Protein AF-A0A7J3AR56-F1 (afdb_monomer_lite)

Foldseek 3Di:
DFEAALVRQGDFFKFKWKFFPPAPVGGRPTFWDDDPPPDDIDNFDDPVVCVVVVHDSVPQRGAHPRRDHDDDGDQWDDDPVAPPATPGRFWIFMWIDDDPWIDTDIDGADHPPPDDPVRVDDDDYDHTYPDDDPDADLVDEQEAPLEDEDADEDEDEAEHEQDANGEYEYENYAYEYEYPVQDEYEHEQDALGEYEYYDAYEYYYPHAYEYEAEHNYEYYEDQYEYQHEYEYYAEYEEAYAHEYNYEAEYDQNYQYEEEAENYEYPAAYEYHHNHEYEDELYFDLAHHYYHWYKYWYKYKEKEAEAELQGATDFQKKKFKAQPPPRDTPWMFGQHPRRITIIIATAKMWTDHPNDIDIDGRQKIWIKIWDAFPNDIQIFDIDIDHFDHDDGRGDRDHHYYYTYRNLQAWAWFWAKDKADFQAEAQDKIKIKTKIFRQTRAKDAFKKKWKFKALDQDGDPVRTPDIDTDGIAGHRGIDMDMDIDRHNDAAFGKIKIKMAIPPPCSGDHNDPPSRMHIDIHHYHKFWAKAWDQVQWAWVVRAAAAQDKIKTKTKMWTQIRFKWAWWKKWKFKPDDDPVRTQDIFIDHIAGHGGIDMGMGMDHHNDFAWIKMWMAIRPVCPGPGDDRVRRIDIYTGGYWYFWDKFWPDKWKDDPRHTDALPDAAAAQDKIKIKTWIATCTRDKAQAWKKKWKFKPDPDPVGTPDIDTDNHIRDNPDPTDMDIDIDHHHADLDFKDKIKMKIFIQDCDCPPNDHGGDGDDRPRRMDMDIHMYGHQFWAKFFEQQQKWKAFPHHTFFQVAAEDEQFGKIKIKGKIATQGQAKDFFWKKWKWKAADDPVRHPDTGTQDIDTDTHHHGDIDMDMGMDTRHRDDWAKIKGKIFIPPVVPGPHSDRPRGIYIGIYTYDDKAKDWDWDWDDQDAAQAKTKIKTFIATPVRQGDFFFKKWKFFAPLVQHTPFDIDIDTAHNRRMDMDITGHHNPDDDDQRAWIKMDTDFDIDIGRNHYEHGDDEDGHEDDEEDDEEDEEDDDDDDDPPDDDDDDDFDADPPPGDTDDPPDCADPPVGDHDDDFWDADPPPRDTDGPPDQADPPPGDGNDDDDDDDDDPLRVLVVVCCVPPLVVQLVVCCVVVPPVDDDVVSVVVLVVDPPRDDSVRVVVVVVVVVVPPAWDADPVPRQTDGNPDQARPPPGHGPDDDDDDDDDDDDDDDDDDDDDDDDDDDDDDDDDDDDDDDDDDDDDDDDDDDDDDDDD

Radius of gyration: 82.58 Å; chains: 1; bounding box: 187×125×223 Å

Secondary structure (DSSP, 8-state):
-EEEETTS-B-TT-EEEEEE-S-TTTTTPBP-EEETTTTEEESS--HHHHHHTT--TTTTTB--TT-B-------EE-STTTTTS-EE--EEEEEEEETTEEEEEEEE-PPTT---TTTT----EEEETT---S---TTS-EEE-SEEEEEEEEEE-S-EEE-TT-EEEEEEEEEEE--SS-PPEEEEE-TT-EEEEETT-EEEESS-EEEEE-TTEEEEESS-EE-SEEEE-SSEEEEEEEEE-S-EEE-TT---EEEEEEEEESS--EE-TT-EEEEES-BBS--EE-TT-EEEEEEEEEEEEE-TTSSB-TT-EEEEEETTT--EEEEEE--TTSEEEEEEEEEEEEEETTEEEEEE--EEEEEEEEEETTEEEEPPPEEEE-----SSB----EEEEEE-TT----EE--EEEESSSEETTSEEEEEEEEEE-SSS-EEEEEEEEEEESSSS--TTSEEEEEEEEEE-TT-EEEEEEEEE--PPTT-EEEEEEEESTTS-S--S-SSSSEEEEEEEEE----EEEEEEEEEEESSSPBTTSEEEEEEEEEE-SSS-B-SEEEEEEESSSSTTTEEEEEEE--B-TT-EEEEEEEEE-SS-EEEEEEEEESTT--S--S-SGGGEEEEEEEEBPPP---EEEEEEEETTEEE-TT-EEETTSEEEEEEEE---SSS-B-S-EEEEEEESSSSGGGEEEEEEE-S-B-SSSS-EEEEEEEEPPP-SSSEEEEEEEEEES-SS-GGGPPPPP-S-SSSSEEEEEEEEE-----EE--TTSEEEEETTEE--TTT-EEETT-EEEEEEEEEE-SSS-EEEEEEEEEEEE-STTTTT-EEEEEEEEEEE-TTEEEEEEEEEE---SSSEEEEEEEEESTT--S--S-GGGSEEEEEEEEE----EEEEE--S---TTSEEEEEEEEE-TTS-B--S-EEEEE--TTTS--SSPPEEEE--TTSEEEEEEEPPTTPPS---EEEEEEETTEEEEEEES--------------------------GGGTTSS------EEETTTTEEE-TT-SB-TTT--B-----EE-TTT--EE-TT-SB-TTT--B-------SPPHHHHHHHHHIIIIIHHHHHHHHHHHGGG--HHHHHHHHHHSTT---HHHHHHHHHHHHHHTTEEE-TTT--EEETT-SB-TTT--B----------------------------------------------------------

pLDDT: mean 80.14, std 18.16, range [7.59, 98.06]

Structure (mmCIF, N/CA/C/O backbone):
data_AF-A0A7J3AR56-F1
#
_entry.id   AF-A0A7J3AR56-F1
#
loop_
_atom_site.group_PDB
_atom_site.id
_atom_site.type_symbol
_atom_site.label_atom_id
_atom_site.label_alt_id
_atom_site.label_comp_id
_atom_site.label_asym_id
_atom_site.label_entity_id
_atom_site.label_seq_id
_atom_site.pdbx_PDB_ins_code
_atom_site.Cartn_x
_atom_site.Cartn_y
_atom_site.Cartn_z
_atom_site.occupancy
_atom_site.B_iso_or_equiv
_atom_site.auth_seq_id
_atom_site.auth_comp_id
_atom_site.auth_asym_id
_atom_site.auth_atom_id
_atom_site.pdbx_PDB_model_num
ATOM 1 N N . MET A 1 1 ? -2.335 -48.889 58.134 1.00 86.44 1 MET A N 1
ATOM 2 C CA . MET A 1 1 ? -2.735 -49.468 59.431 1.00 86.44 1 MET A CA 1
ATOM 3 C C . MET A 1 1 ? -3.059 -48.328 60.374 1.00 86.44 1 MET A C 1
ATOM 5 O O . MET A 1 1 ? -2.527 -47.238 60.168 1.00 86.44 1 MET A O 1
ATOM 9 N N . THR A 1 2 ? -3.896 -48.568 61.375 1.00 86.19 2 THR A N 1
ATOM 10 C CA . THR A 1 2 ? -4.175 -47.595 62.442 1.00 86.19 2 THR A CA 1
ATOM 11 C C . THR A 1 2 ? -3.785 -48.219 63.777 1.00 86.19 2 THR A C 1
ATOM 13 O O . THR A 1 2 ? -4.013 -49.408 63.981 1.00 86.19 2 THR A O 1
ATOM 16 N N . LEU A 1 3 ? -3.142 -47.444 64.646 1.00 87.56 3 LEU A N 1
ATOM 17 C CA . LEU A 1 3 ? -2.810 -47.823 66.014 1.00 87.56 3 LEU A CA 1
ATOM 18 C C . LEU A 1 3 ? -3.720 -47.024 66.947 1.00 87.56 3 LEU A C 1
ATOM 20 O O . LEU A 1 3 ? -3.620 -45.797 66.998 1.00 87.56 3 LEU A O 1
ATOM 24 N N . ASN A 1 4 ? -4.598 -47.718 67.663 1.00 78.81 4 ASN A N 1
ATOM 25 C CA . ASN A 1 4 ? -5.536 -47.118 68.608 1.00 78.81 4 ASN A CA 1
ATOM 26 C C . ASN A 1 4 ? -5.235 -47.587 70.030 1.00 78.81 4 ASN A C 1
ATOM 28 O O . ASN A 1 4 ? -4.503 -48.557 70.239 1.00 78.81 4 ASN A O 1
ATOM 32 N N . ASP A 1 5 ? -5.850 -46.944 71.015 1.00 75.62 5 ASP A N 1
ATOM 33 C CA . ASP A 1 5 ? -6.040 -47.576 72.314 1.00 75.62 5 ASP A CA 1
ATOM 34 C C . ASP A 1 5 ? -7.162 -48.629 72.275 1.00 75.62 5 ASP A C 1
ATOM 36 O O . ASP A 1 5 ? -7.864 -48.792 71.275 1.00 75.62 5 ASP A O 1
ATOM 40 N N . LYS A 1 6 ? -7.355 -49.342 73.389 1.00 60.09 6 LYS A N 1
ATOM 41 C CA . LYS A 1 6 ? -8.426 -50.344 73.572 1.00 60.09 6 LYS A CA 1
ATOM 42 C C . LYS A 1 6 ? -9.870 -49.814 73.429 1.00 60.09 6 LYS A C 1
ATOM 44 O O . LYS A 1 6 ? -10.805 -50.583 73.642 1.00 60.09 6 LYS A O 1
ATOM 49 N N . TYR A 1 7 ? -10.064 -48.527 73.140 1.00 56.69 7 TYR A N 1
ATOM 50 C CA . TYR A 1 7 ? -11.362 -47.890 72.910 1.00 56.69 7 TYR A CA 1
ATOM 51 C C . TYR A 1 7 ? -11.500 -47.322 71.486 1.00 56.69 7 TYR A C 1
ATOM 53 O O . TYR A 1 7 ? -12.483 -46.645 71.194 1.00 56.69 7 TYR A O 1
ATOM 61 N N . GLY A 1 8 ? -10.538 -47.591 70.596 1.00 58.00 8 GLY A N 1
ATOM 62 C CA . GLY A 1 8 ? -10.565 -47.123 69.209 1.00 58.00 8 GLY A CA 1
ATOM 63 C C . GLY A 1 8 ? -10.132 -45.665 69.022 1.00 58.00 8 GLY A C 1
ATOM 64 O O . GLY A 1 8 ? -10.265 -45.140 67.917 1.00 58.00 8 GLY A O 1
ATOM 65 N N . VAL A 1 9 ? -9.602 -44.996 70.057 1.00 67.56 9 VAL A N 1
ATOM 66 C CA . VAL A 1 9 ? -9.082 -43.628 69.910 1.00 67.56 9 VAL A CA 1
ATOM 67 C C . VAL A 1 9 ? -7.647 -43.669 69.369 1.00 67.56 9 VAL A C 1
ATOM 69 O O . VAL A 1 9 ? -6.822 -44.410 69.914 1.00 67.56 9 VAL A O 1
ATOM 72 N N . PRO A 1 10 ? -7.309 -42.886 68.324 1.00 74.75 10 PRO A N 1
ATOM 73 C CA . PRO A 1 10 ? -6.013 -43.010 67.664 1.00 74.75 10 PRO A CA 1
ATOM 74 C C . PRO A 1 10 ? -4.835 -42.590 68.556 1.00 74.75 10 PRO A C 1
ATOM 76 O O . PRO A 1 10 ? -4.830 -41.505 69.140 1.00 74.75 10 PRO A O 1
ATOM 79 N N . LEU A 1 11 ? -3.798 -43.428 68.620 1.00 79.56 11 LEU A N 1
ATOM 80 C CA . LEU A 1 11 ? -2.577 -43.164 69.384 1.00 79.56 11 LEU A CA 1
ATOM 81 C C . LEU A 1 11 ? -1.530 -42.477 68.508 1.00 79.56 11 LEU A C 1
ATOM 83 O O . LEU A 1 11 ? -0.959 -43.104 67.615 1.00 79.56 11 LEU A O 1
ATOM 87 N N . GLN A 1 12 ? -1.210 -41.216 68.798 1.00 84.50 12 GLN A N 1
ATOM 88 C CA . GLN A 1 12 ? -0.068 -40.529 68.188 1.00 84.50 12 GLN A CA 1
ATOM 89 C C . GLN A 1 12 ? 1.254 -41.023 68.789 1.00 84.50 12 GLN A C 1
ATOM 91 O O . GLN A 1 12 ? 1.390 -41.111 70.006 1.00 84.50 12 GLN A O 1
ATOM 96 N N . GLY A 1 13 ? 2.253 -41.312 67.951 1.00 84.12 13 GLY A N 1
ATOM 97 C CA . GLY A 1 13 ? 3.578 -41.737 68.420 1.00 84.12 13 GLY A CA 1
ATOM 98 C C . GLY A 1 13 ? 3.689 -43.212 68.833 1.00 84.12 13 GLY A C 1
ATOM 99 O O . GLY A 1 13 ? 4.757 -43.634 69.273 1.00 84.12 13 GLY A O 1
ATOM 100 N N . ALA A 1 14 ? 2.632 -44.012 68.664 1.00 90.12 14 ALA A N 1
ATOM 101 C CA . ALA A 1 14 ? 2.717 -45.466 68.769 1.00 90.12 14 ALA A CA 1
ATOM 102 C C . ALA A 1 14 ? 3.591 -46.042 67.643 1.00 90.12 14 ALA A C 1
ATOM 104 O O . ALA A 1 14 ? 3.699 -45.479 66.552 1.00 90.12 14 ALA A O 1
ATOM 105 N N . THR A 1 15 ? 4.237 -47.172 67.918 1.00 92.25 15 THR A N 1
ATOM 106 C CA . THR A 1 15 ? 5.216 -47.803 67.021 1.00 92.25 15 THR A CA 1
ATOM 107 C C . THR A 1 15 ? 4.770 -49.198 66.603 1.00 92.25 15 THR A C 1
ATOM 109 O O . THR A 1 15 ? 4.050 -49.857 67.350 1.00 92.25 15 THR A O 1
ATOM 112 N N . ILE A 1 16 ? 5.188 -49.666 65.421 1.00 92.50 16 ILE A N 1
ATOM 113 C CA . ILE A 1 16 ? 4.863 -51.016 64.935 1.00 92.50 16 ILE A CA 1
ATOM 114 C C . ILE A 1 16 ? 6.103 -51.836 64.542 1.00 92.50 16 ILE A C 1
ATOM 116 O O . ILE A 1 16 ? 6.856 -51.511 63.612 1.00 92.50 16 ILE A O 1
ATOM 120 N N . SER A 1 17 ? 6.307 -52.949 65.243 1.00 91.25 17 SER A N 1
ATOM 121 C CA . SER A 1 17 ? 7.250 -54.005 64.870 1.00 91.25 17 SER A CA 1
ATOM 122 C C . SER A 1 17 ? 6.515 -55.164 64.186 1.00 91.25 17 SER A C 1
ATOM 124 O O . SER A 1 17 ? 5.286 -55.227 64.165 1.00 91.25 17 SER A O 1
ATOM 126 N N . ALA A 1 18 ? 7.268 -56.041 63.526 1.00 91.75 18 ALA A N 1
ATOM 127 C CA . ALA A 1 18 ? 6.713 -57.156 62.768 1.00 91.75 18 ALA A CA 1
ATOM 128 C C . ALA A 1 18 ? 7.718 -58.303 62.729 1.00 91.75 18 ALA A C 1
ATOM 130 O O . ALA A 1 18 ? 8.901 -58.058 62.479 1.00 91.75 18 ALA A O 1
ATOM 131 N N . LYS A 1 19 ? 7.240 -59.531 62.926 1.00 92.38 19 LYS A N 1
ATOM 132 C CA . LYS A 1 19 ? 8.001 -60.774 62.767 1.00 92.38 19 LYS A CA 1
ATOM 133 C C . LYS A 1 19 ? 7.311 -61.676 61.754 1.00 92.38 19 LYS A C 1
ATOM 135 O O . LYS A 1 19 ? 6.084 -61.747 61.754 1.00 92.38 19 LYS A O 1
ATOM 140 N N . PHE A 1 20 ? 8.082 -62.343 60.902 1.00 89.56 20 PHE A N 1
ATOM 141 C CA . PHE A 1 20 ? 7.554 -63.345 59.974 1.00 89.56 20 PHE A CA 1
ATOM 142 C C . PHE A 1 20 ? 6.897 -64.493 60.750 1.00 89.56 20 PHE A C 1
ATOM 144 O O . PHE A 1 20 ? 7.401 -64.903 61.800 1.00 89.56 20 PHE A O 1
ATOM 151 N N . THR A 1 21 ? 5.780 -65.008 60.240 1.00 85.62 21 THR A N 1
ATOM 152 C CA . THR A 1 21 ? 5.081 -66.164 60.814 1.00 85.62 21 THR A CA 1
ATOM 153 C C . THR A 1 21 ? 4.443 -67.011 59.709 1.00 85.62 21 THR A C 1
ATOM 155 O O . THR A 1 21 ? 4.222 -66.517 58.609 1.00 85.62 21 THR A O 1
ATOM 158 N N . GLY A 1 22 ? 4.182 -68.293 59.960 1.00 73.19 22 GLY A N 1
ATOM 159 C CA . GLY A 1 22 ? 3.635 -69.220 58.962 1.00 73.19 22 GLY A CA 1
ATOM 160 C C . GLY A 1 22 ? 4.643 -69.687 57.901 1.00 73.19 22 GLY A C 1
ATOM 161 O O . GLY A 1 22 ? 4.259 -70.375 56.960 1.00 73.19 22 GLY A O 1
ATOM 162 N N . SER A 1 23 ? 5.930 -69.352 58.051 1.00 75.19 23 SER A N 1
ATOM 163 C CA . SER A 1 23 ? 7.016 -69.764 57.152 1.00 75.19 23 SER A CA 1
ATOM 164 C C . SER A 1 23 ? 8.078 -70.532 57.933 1.00 75.19 23 SER A C 1
ATOM 166 O O . SER A 1 23 ? 8.739 -69.972 58.809 1.00 75.19 23 SER A O 1
ATOM 168 N N . THR A 1 24 ? 8.278 -71.808 57.597 1.00 73.69 24 THR A N 1
ATOM 169 C CA . THR A 1 24 ? 9.205 -72.724 58.290 1.00 73.69 24 THR A CA 1
ATOM 170 C C . THR A 1 24 ? 10.663 -72.261 58.290 1.00 73.69 24 THR A C 1
ATOM 172 O O . THR A 1 24 ? 11.423 -72.656 59.170 1.00 73.69 24 THR A O 1
ATOM 175 N N . GLU A 1 25 ? 11.061 -71.407 57.344 1.00 75.12 25 GLU A N 1
ATOM 176 C CA . GLU A 1 25 ? 12.419 -70.859 57.268 1.00 75.12 25 GLU A CA 1
ATOM 177 C C . GLU A 1 25 ? 12.582 -69.516 57.993 1.00 75.12 25 GLU A C 1
ATOM 179 O O . GLU A 1 25 ? 13.701 -69.173 58.389 1.00 75.12 25 GLU A O 1
ATOM 184 N N . LEU A 1 26 ? 11.507 -68.733 58.163 1.00 82.00 26 LEU A N 1
ATOM 185 C CA . LEU A 1 26 ? 11.572 -67.353 58.667 1.00 82.00 26 LEU A CA 1
ATOM 186 C C . LEU A 1 26 ? 10.844 -67.100 59.998 1.00 82.00 26 LEU A C 1
ATOM 188 O O . LEU A 1 26 ? 11.022 -66.019 60.555 1.00 82.00 26 LEU A O 1
ATOM 192 N N . GLU A 1 27 ? 10.082 -68.063 60.525 1.00 87.06 27 GLU A N 1
ATOM 193 C CA . GLU A 1 27 ? 9.302 -67.947 61.768 1.00 87.06 27 GLU A CA 1
ATOM 194 C C . GLU A 1 27 ? 10.054 -67.214 62.900 1.00 87.06 27 GLU A C 1
ATOM 196 O O . GLU A 1 27 ? 11.177 -67.562 63.270 1.00 87.06 27 GLU A O 1
ATOM 201 N N . GLY A 1 28 ? 9.436 -66.165 63.450 1.00 83.06 28 GLY A N 1
ATOM 202 C CA . GLY A 1 28 ? 9.968 -65.383 64.572 1.00 83.06 28 GLY A CA 1
ATOM 203 C C . GLY A 1 28 ? 11.096 -64.392 64.235 1.00 83.06 28 GLY A C 1
ATOM 204 O O . GLY A 1 28 ? 11.431 -63.550 65.082 1.00 83.06 28 GLY A O 1
ATOM 205 N N . LYS A 1 29 ? 11.661 -64.419 63.019 1.00 87.31 29 LYS A N 1
ATOM 206 C CA . LYS A 1 29 ? 12.639 -63.416 62.555 1.00 87.31 29 LYS A CA 1
ATOM 207 C C . LYS A 1 29 ? 11.946 -62.077 62.300 1.00 87.31 29 LYS A C 1
ATOM 209 O O . LYS A 1 29 ? 10.818 -62.033 61.812 1.00 87.31 29 LYS A O 1
ATOM 214 N N . ASP A 1 30 ? 12.619 -60.975 62.623 1.00 87.50 30 ASP A N 1
ATOM 215 C CA . ASP A 1 30 ? 12.085 -59.627 62.399 1.00 87.50 30 ASP A CA 1
ATOM 216 C C . ASP A 1 30 ? 11.970 -59.295 60.903 1.00 87.50 30 ASP A C 1
ATOM 218 O O . ASP A 1 30 ? 12.821 -59.676 60.099 1.00 87.50 30 ASP A O 1
ATOM 222 N N . ALA A 1 31 ? 10.914 -58.567 60.533 1.00 86.75 31 ALA A N 1
ATOM 223 C CA . ALA A 1 31 ? 10.619 -58.210 59.150 1.00 86.75 31 ALA A CA 1
ATOM 224 C C . ALA A 1 31 ? 11.726 -57.329 58.543 1.00 86.75 31 ALA A C 1
ATOM 226 O O . ALA A 1 31 ? 11.959 -56.200 58.997 1.00 86.75 31 ALA A O 1
ATOM 227 N N . TYR A 1 32 ? 12.370 -57.855 57.499 1.00 87.44 32 TYR A N 1
ATOM 228 C CA . TYR A 1 32 ? 13.514 -57.264 56.808 1.00 87.44 32 TYR A CA 1
ATOM 229 C C . TYR A 1 32 ? 13.234 -57.028 55.315 1.00 87.44 32 TYR A C 1
ATOM 231 O O . TYR A 1 32 ? 12.238 -57.490 54.761 1.00 87.44 32 TYR A O 1
ATOM 239 N N . TYR A 1 33 ? 14.148 -56.312 54.662 1.00 85.62 33 TYR A N 1
ATOM 240 C CA . TYR A 1 33 ? 14.071 -55.888 53.265 1.00 85.62 33 TYR A CA 1
ATOM 241 C C . TYR A 1 33 ? 15.376 -56.221 52.541 1.00 85.62 33 TYR A C 1
ATOM 243 O O . TYR A 1 33 ? 16.449 -56.160 53.142 1.00 85.62 33 TYR A O 1
ATOM 251 N N . TYR A 1 34 ? 15.298 -56.505 51.243 1.00 79.81 34 TYR A N 1
ATOM 252 C CA . TYR A 1 34 ? 16.474 -56.586 50.377 1.00 79.81 34 TYR A CA 1
ATOM 253 C C . TYR A 1 34 ? 16.781 -55.216 49.758 1.00 79.81 34 TYR A C 1
ATOM 255 O O . TYR A 1 34 ? 15.872 -54.473 49.386 1.00 79.81 34 TYR A O 1
ATOM 263 N N . ALA A 1 35 ? 18.066 -54.882 49.635 1.00 71.12 35 ALA A N 1
ATOM 264 C CA . ALA A 1 35 ? 18.545 -53.663 48.986 1.00 71.12 35 ALA A CA 1
ATOM 265 C C . ALA A 1 35 ? 19.631 -53.986 47.937 1.00 71.12 35 ALA A C 1
ATOM 267 O O . ALA A 1 35 ? 20.447 -54.877 48.183 1.00 71.12 35 ALA A O 1
ATOM 268 N N . PRO A 1 36 ? 19.687 -53.270 46.795 1.00 64.88 36 PRO A N 1
ATOM 269 C CA . PRO A 1 36 ? 20.791 -53.395 45.843 1.00 64.88 36 PRO A CA 1
ATOM 270 C C . PRO A 1 36 ? 22.133 -52.880 46.410 1.00 64.88 36 PRO A C 1
ATOM 272 O O . PRO A 1 36 ? 22.121 -51.953 47.226 1.00 64.88 36 PRO A O 1
ATOM 275 N N . PRO A 1 37 ? 23.284 -53.391 45.927 1.00 59.66 37 PRO A N 1
ATOM 276 C CA . PRO A 1 37 ? 23.426 -54.536 45.023 1.00 59.66 37 PRO A CA 1
ATOM 277 C C . PRO A 1 37 ? 23.067 -55.880 45.683 1.00 59.66 37 PRO A C 1
ATOM 279 O O . PRO A 1 37 ? 23.162 -56.032 46.899 1.00 59.66 37 PRO A O 1
ATOM 282 N N . ALA A 1 38 ? 22.628 -56.821 44.840 1.00 57.44 38 ALA A N 1
ATOM 283 C CA . ALA A 1 38 ? 22.285 -58.226 45.104 1.00 57.44 38 ALA A CA 1
ATOM 284 C C . ALA A 1 38 ? 22.325 -58.717 46.573 1.00 57.44 38 ALA A C 1
ATOM 286 O O . ALA A 1 38 ? 23.379 -59.036 47.117 1.00 57.44 38 ALA A O 1
ATOM 287 N N . GLY A 1 39 ? 21.144 -58.897 47.176 1.00 62.75 39 GLY A N 1
ATOM 288 C CA . GLY A 1 39 ? 20.966 -59.751 48.360 1.00 62.75 39 GLY A CA 1
ATOM 289 C C . GLY A 1 39 ? 21.257 -59.127 49.730 1.00 62.75 39 GLY A C 1
ATOM 290 O O . GLY A 1 39 ? 21.055 -59.802 50.736 1.00 62.75 39 GLY A O 1
ATOM 291 N N . THR A 1 40 ? 21.662 -57.855 49.816 1.00 73.38 40 THR A N 1
ATOM 292 C CA . THR A 1 40 ? 21.934 -57.210 51.115 1.00 73.38 40 THR A CA 1
ATOM 293 C C . THR A 1 40 ? 20.651 -57.062 51.946 1.00 73.38 40 THR A C 1
ATOM 295 O O . THR A 1 40 ? 19.768 -56.278 51.592 1.00 73.38 40 THR A O 1
ATOM 298 N N . ILE A 1 41 ? 20.563 -57.782 53.069 1.00 79.88 41 ILE A N 1
ATOM 299 C CA . ILE A 1 41 ? 19.444 -57.719 54.026 1.00 79.88 41 ILE A CA 1
ATOM 300 C C . ILE A 1 41 ? 19.554 -56.461 54.905 1.00 79.88 41 ILE A C 1
ATOM 302 O O . ILE A 1 41 ? 20.627 -56.137 55.415 1.00 79.88 41 ILE A O 1
ATOM 306 N N . ARG A 1 42 ? 18.433 -55.760 55.120 1.00 81.44 42 ARG A N 1
ATOM 307 C CA . ARG A 1 42 ? 18.312 -54.586 56.003 1.00 81.44 42 ARG A CA 1
ATOM 308 C C . ARG A 1 42 ? 17.049 -54.650 56.862 1.00 81.44 42 ARG A C 1
ATOM 310 O O . ARG A 1 42 ? 16.000 -55.076 56.396 1.00 81.44 42 ARG A O 1
ATOM 317 N N . THR A 1 43 ? 17.114 -54.150 58.095 1.00 82.50 43 THR A N 1
ATOM 318 C CA . THR A 1 43 ? 15.955 -54.022 59.011 1.00 82.50 43 THR A CA 1
ATOM 319 C C . THR A 1 43 ? 15.090 -52.779 58.741 1.00 82.50 43 THR A C 1
ATOM 321 O O . THR A 1 43 ? 14.002 -52.630 59.306 1.00 82.50 43 THR A O 1
ATOM 324 N N . THR A 1 44 ? 15.556 -51.888 57.860 1.00 84.06 44 THR A N 1
ATOM 325 C CA . THR A 1 44 ? 14.859 -50.690 57.376 1.00 84.06 44 THR A CA 1
ATOM 326 C C . THR A 1 44 ? 14.681 -50.739 55.851 1.00 84.06 44 THR A C 1
ATOM 328 O O . THR A 1 44 ? 15.558 -51.271 55.162 1.00 84.06 44 THR A O 1
ATOM 331 N N . PRO A 1 45 ? 13.574 -50.201 55.297 1.00 87.38 45 PRO A N 1
ATOM 332 C CA . PRO A 1 45 ? 13.370 -50.166 53.853 1.00 87.38 45 PRO A CA 1
ATOM 333 C C . PRO A 1 45 ? 14.449 -49.334 53.137 1.00 87.38 45 PRO A C 1
ATOM 335 O O . PRO A 1 45 ? 14.973 -48.377 53.719 1.00 87.38 45 PRO A O 1
ATOM 338 N N . PRO A 1 46 ? 14.757 -49.636 51.862 1.00 85.06 46 PRO A N 1
ATOM 339 C CA . PRO A 1 46 ? 15.582 -48.783 51.010 1.00 85.06 46 PRO A CA 1
ATOM 340 C C . PRO A 1 46 ? 15.117 -47.319 51.004 1.00 85.06 46 PRO A C 1
ATOM 342 O O . PRO A 1 46 ? 13.918 -47.034 50.978 1.00 85.06 46 PRO A O 1
ATOM 345 N N . GLY A 1 47 ? 16.072 -46.382 50.979 1.00 81.81 47 GLY A N 1
ATOM 346 C CA . GLY A 1 47 ? 15.794 -44.942 51.080 1.00 81.81 47 GLY A CA 1
ATOM 347 C C . GLY A 1 47 ? 14.839 -44.411 50.006 1.00 81.81 47 GLY A C 1
ATOM 348 O O . GLY A 1 47 ? 14.007 -43.564 50.300 1.00 81.81 47 GLY A O 1
ATOM 349 N N . THR A 1 48 ? 14.880 -44.968 48.794 1.00 83.31 48 THR A N 1
ATOM 350 C CA . THR A 1 48 ? 13.948 -44.642 47.701 1.00 83.31 48 THR A CA 1
ATOM 351 C C . THR A 1 48 ? 12.491 -44.976 48.036 1.00 83.31 48 THR A C 1
ATOM 353 O O . THR A 1 48 ? 11.600 -44.185 47.732 1.00 83.31 48 THR A O 1
ATOM 356 N N . ILE A 1 49 ? 12.239 -46.099 48.718 1.00 84.06 49 ILE A N 1
ATOM 357 C CA . ILE A 1 49 ? 10.895 -46.499 49.169 1.00 84.06 49 ILE A CA 1
ATOM 358 C C . ILE A 1 49 ? 10.424 -45.584 50.307 1.00 84.06 49 ILE A C 1
ATOM 360 O O . ILE A 1 49 ? 9.269 -45.163 50.320 1.00 84.06 49 ILE A O 1
ATOM 364 N N . LEU A 1 50 ? 11.322 -45.220 51.229 1.00 86.19 50 LEU A N 1
ATOM 365 C CA . LEU A 1 50 ? 11.020 -44.272 52.307 1.00 86.19 50 LEU A CA 1
ATOM 366 C C . LEU A 1 50 ? 10.644 -42.884 51.754 1.00 86.19 50 LEU A C 1
ATOM 368 O O . LEU A 1 50 ? 9.606 -42.346 52.144 1.00 86.19 50 LEU A O 1
ATOM 372 N N . SER A 1 51 ? 11.401 -42.366 50.780 1.00 87.12 51 SER A N 1
ATOM 373 C CA . SER A 1 51 ? 11.088 -41.110 50.083 1.00 87.12 51 SER A CA 1
ATOM 374 C C . SER A 1 51 ? 9.749 -41.166 49.343 1.00 87.12 51 SER A C 1
ATOM 376 O O . SER A 1 51 ? 8.934 -40.264 49.515 1.00 87.12 51 SER A O 1
ATOM 378 N N . TYR A 1 52 ? 9.464 -42.241 48.593 1.00 85.31 52 TYR A N 1
ATOM 379 C CA . TYR A 1 52 ? 8.156 -42.448 47.945 1.00 85.31 52 TYR A CA 1
ATOM 380 C C . TYR A 1 52 ? 6.987 -42.457 48.950 1.00 85.31 52 TYR A C 1
ATOM 382 O O . TYR A 1 52 ? 5.870 -42.050 48.634 1.00 85.31 52 TYR A O 1
ATOM 390 N N . MET A 1 53 ? 7.235 -42.905 50.181 1.00 83.75 53 MET A N 1
ATOM 391 C CA . MET A 1 53 ? 6.241 -42.935 51.254 1.00 83.75 53 MET A CA 1
ATOM 392 C C . MET A 1 53 ? 6.156 -41.639 52.076 1.00 83.75 53 MET A C 1
ATOM 394 O O . MET A 1 53 ? 5.320 -41.574 52.978 1.00 83.75 53 MET A O 1
ATOM 398 N N . GLY A 1 54 ? 6.990 -40.627 51.802 1.00 87.06 54 GLY A N 1
ATOM 399 C CA . GLY A 1 54 ? 7.057 -39.394 52.597 1.00 87.06 54 GLY A CA 1
ATOM 400 C C . GLY A 1 54 ? 7.541 -39.624 54.036 1.00 87.06 54 GLY A C 1
ATOM 401 O O . GLY A 1 54 ? 7.104 -38.937 54.959 1.00 87.06 54 GLY A O 1
ATOM 402 N N . LYS A 1 55 ? 8.391 -40.634 54.256 1.00 88.19 55 LYS A N 1
ATOM 403 C CA . LYS A 1 55 ? 8.868 -41.061 55.581 1.00 88.19 55 LYS A CA 1
ATOM 404 C C . LYS A 1 55 ? 10.395 -41.144 55.624 1.00 88.19 55 LYS A C 1
ATOM 406 O O . LYS A 1 55 ? 11.071 -41.192 54.603 1.00 88.19 55 LYS A O 1
ATOM 411 N N . THR A 1 56 ? 10.945 -41.200 56.831 1.00 87.75 56 THR A N 1
ATOM 412 C CA . THR A 1 56 ? 12.370 -41.433 57.097 1.00 87.75 56 THR A CA 1
ATOM 413 C C . THR A 1 56 ? 12.556 -42.741 57.862 1.00 87.75 56 THR A C 1
ATOM 415 O O . THR A 1 56 ? 11.609 -43.290 58.434 1.00 87.75 56 THR A O 1
ATOM 418 N N . ALA A 1 57 ? 13.797 -43.231 57.938 1.00 83.38 57 ALA A N 1
ATOM 419 C CA . ALA A 1 57 ? 14.129 -44.439 58.697 1.00 83.38 57 ALA A CA 1
ATOM 420 C C . ALA A 1 57 ? 13.775 -44.342 60.199 1.00 83.38 57 ALA A C 1
ATOM 422 O O . ALA A 1 57 ? 13.623 -45.374 60.846 1.00 83.38 57 ALA A O 1
ATOM 423 N N . ALA A 1 58 ? 13.596 -43.126 60.733 1.00 82.88 58 ALA A N 1
ATOM 424 C CA . ALA A 1 58 ? 13.223 -42.878 62.124 1.00 82.88 58 ALA A CA 1
ATOM 425 C C . ALA A 1 58 ? 11.702 -42.826 62.379 1.00 82.88 58 ALA A C 1
ATOM 427 O O . ALA A 1 58 ? 11.292 -42.976 63.526 1.00 82.88 58 ALA A O 1
ATOM 428 N N . ASN A 1 59 ? 10.857 -42.602 61.358 1.00 87.56 59 ASN A N 1
ATOM 429 C CA . ASN A 1 59 ? 9.416 -42.351 61.558 1.00 87.56 59 ASN A CA 1
ATOM 430 C C . ASN A 1 59 ? 8.455 -43.215 60.713 1.00 87.56 59 ASN A C 1
ATOM 432 O O . ASN A 1 59 ? 7.239 -43.107 60.878 1.00 87.56 59 ASN A O 1
ATOM 436 N N . TYR A 1 60 ? 8.955 -44.084 59.826 1.00 89.12 60 TYR A N 1
ATOM 437 C CA . TYR A 1 60 ? 8.096 -44.939 58.989 1.00 89.12 60 TYR A CA 1
ATOM 438 C C . TYR A 1 60 ? 7.276 -45.972 59.785 1.00 89.12 60 TYR A C 1
ATOM 440 O O . TYR A 1 60 ? 6.178 -46.327 59.367 1.00 89.12 60 TYR A O 1
ATOM 448 N N . ARG A 1 61 ? 7.772 -46.410 60.952 1.00 90.88 61 ARG A N 1
ATOM 449 C CA . ARG A 1 61 ? 7.067 -47.307 61.889 1.00 90.88 61 ARG A CA 1
ATOM 450 C C . ARG A 1 61 ? 6.232 -46.571 62.945 1.00 90.88 61 ARG A C 1
ATOM 452 O O . ARG A 1 61 ? 5.688 -47.240 63.817 1.00 90.88 61 ARG A O 1
ATOM 459 N N . THR A 1 62 ? 6.130 -45.243 62.884 1.00 91.94 62 THR A N 1
ATOM 460 C CA . THR A 1 62 ? 5.501 -44.418 63.929 1.00 91.94 62 THR A CA 1
ATOM 461 C C . THR A 1 62 ? 4.210 -43.774 63.425 1.00 91.94 62 THR A C 1
ATOM 463 O O . THR A 1 62 ? 4.171 -43.250 62.304 1.00 91.94 62 THR A O 1
ATOM 466 N N . SER A 1 63 ? 3.159 -43.812 64.245 1.00 91.38 63 SER A N 1
ATOM 467 C CA . SER A 1 63 ? 1.847 -43.246 63.926 1.00 91.38 63 SER A CA 1
ATOM 468 C C . SER A 1 63 ? 1.790 -41.718 64.030 1.00 91.38 63 SER A C 1
ATOM 470 O O . SER A 1 63 ? 2.447 -41.095 64.868 1.00 91.38 63 SER A O 1
ATOM 472 N N . ASP A 1 64 ? 0.974 -41.117 63.164 1.00 83.75 64 ASP A N 1
ATOM 473 C CA . ASP A 1 64 ? 0.647 -39.687 63.172 1.00 83.75 64 ASP A CA 1
ATOM 474 C C . ASP A 1 64 ? -0.455 -39.319 64.192 1.00 83.75 64 ASP A C 1
ATOM 476 O O . ASP A 1 64 ? -0.925 -40.157 64.961 1.00 83.75 64 ASP A O 1
ATOM 480 N N . SER A 1 65 ? -0.880 -38.050 64.207 1.00 74.19 65 SER A N 1
ATOM 481 C CA . SER A 1 65 ? -1.959 -37.523 65.064 1.00 74.19 65 SER A CA 1
ATOM 482 C C . SER A 1 65 ? -3.355 -38.090 64.762 1.00 74.19 65 SER A C 1
ATOM 484 O O . SER A 1 65 ? -4.333 -37.697 65.394 1.00 74.19 65 SER A O 1
ATOM 486 N N . GLN A 1 66 ? -3.472 -39.004 63.798 1.00 72.12 66 GLN A N 1
ATOM 487 C CA . GLN A 1 66 ? -4.678 -39.765 63.471 1.00 72.12 66 GLN A CA 1
ATOM 488 C C . GLN A 1 66 ? -4.442 -41.275 63.650 1.00 72.12 66 GLN A C 1
ATOM 490 O O . GLN A 1 66 ? -5.180 -42.087 63.091 1.00 72.12 66 GLN A O 1
ATOM 495 N N . GLY A 1 67 ? -3.399 -41.657 64.404 1.00 81.62 67 GLY A N 1
ATOM 496 C CA . GLY A 1 67 ? -3.003 -43.040 64.684 1.00 81.62 67 GLY A CA 1
ATOM 497 C C . GLY A 1 67 ? -2.510 -43.811 63.460 1.00 81.62 67 GLY A C 1
ATOM 498 O O . GLY A 1 67 ? -2.225 -45.004 63.561 1.00 81.62 67 GLY A O 1
ATOM 499 N N . LYS A 1 68 ? -2.398 -43.178 62.288 1.00 86.88 68 LYS A N 1
ATOM 500 C CA . LYS A 1 68 ? -2.146 -43.882 61.031 1.00 86.88 68 LYS A CA 1
ATOM 501 C C . LYS A 1 68 ? -0.656 -44.136 60.848 1.00 86.88 68 LYS A C 1
ATOM 503 O O . LYS A 1 68 ? 0.190 -43.256 61.001 1.00 86.88 68 LYS A O 1
ATOM 508 N N . VAL A 1 69 ? -0.337 -45.374 60.483 1.00 89.50 69 VAL A N 1
ATOM 509 C CA . VAL A 1 69 ? 1.014 -45.825 60.145 1.00 89.50 69 VAL A CA 1
ATOM 510 C C . VAL A 1 69 ? 0.981 -46.633 58.845 1.00 89.50 69 VAL A C 1
ATOM 512 O O . VAL A 1 69 ? 0.085 -47.450 58.598 1.00 89.50 69 VAL A O 1
ATOM 515 N N . ARG A 1 70 ? 1.957 -46.378 57.969 1.00 88.38 70 ARG A N 1
ATOM 516 C CA . ARG A 1 70 ? 2.101 -47.023 56.659 1.00 88.38 70 ARG A CA 1
ATOM 517 C C . ARG A 1 70 ? 3.518 -47.572 56.568 1.00 88.38 70 ARG A C 1
ATOM 519 O O . ARG A 1 70 ? 4.471 -46.803 56.602 1.00 88.38 70 ARG A O 1
ATOM 526 N N . VAL A 1 71 ? 3.631 -48.890 56.448 1.00 88.06 71 VAL A N 1
ATOM 527 C CA . VAL A 1 71 ? 4.892 -49.643 56.419 1.00 88.06 71 VAL A CA 1
ATOM 528 C C . VAL A 1 71 ? 4.846 -50.550 55.185 1.00 88.06 71 VAL A C 1
ATOM 530 O O . VAL A 1 71 ? 3.787 -51.130 54.938 1.00 88.06 71 VAL A O 1
ATOM 533 N N . PRO A 1 72 ? 5.917 -50.652 54.379 1.00 88.38 72 PRO A N 1
ATOM 534 C CA . PRO A 1 72 ? 6.005 -51.679 53.348 1.00 88.38 72 PRO A CA 1
ATOM 535 C C . PRO A 1 72 ? 6.363 -53.017 54.008 1.00 88.38 72 PRO A C 1
ATOM 537 O O . PRO A 1 72 ? 7.096 -53.033 54.992 1.00 88.38 72 PRO A O 1
ATOM 540 N N . TYR A 1 73 ? 5.905 -54.136 53.457 1.00 88.12 73 TYR A N 1
ATOM 541 C CA . TYR A 1 73 ? 6.304 -55.474 53.902 1.00 88.12 73 TYR A CA 1
ATOM 542 C C . TYR A 1 73 ? 6.615 -56.363 52.692 1.00 88.12 73 TYR A C 1
ATOM 544 O O . TYR A 1 73 ? 6.249 -56.034 51.564 1.00 88.12 73 TYR A O 1
ATOM 552 N N . LEU A 1 74 ? 7.346 -57.452 52.926 1.00 86.31 74 LEU A N 1
ATOM 553 C CA . LEU A 1 74 ? 7.829 -58.372 51.900 1.00 86.31 74 LEU A CA 1
ATOM 554 C C . LEU A 1 74 ? 6.827 -59.523 51.761 1.00 86.31 74 LEU A C 1
ATOM 556 O O . LEU A 1 74 ? 6.753 -60.367 52.646 1.00 86.31 74 LEU A O 1
ATOM 560 N N . THR A 1 75 ? 6.045 -59.557 50.681 1.00 85.50 75 THR A N 1
ATOM 561 C CA . THR A 1 75 ? 5.068 -60.640 50.461 1.00 85.50 75 THR A CA 1
ATOM 562 C C . THR A 1 75 ? 5.737 -61.926 49.988 1.00 85.50 75 THR A C 1
ATOM 564 O O . THR A 1 75 ? 5.375 -63.014 50.422 1.00 85.50 75 THR A O 1
ATOM 567 N N . ASP A 1 76 ? 6.744 -61.800 49.126 1.00 85.81 76 ASP A N 1
ATOM 568 C CA . ASP A 1 76 ? 7.278 -62.895 48.325 1.00 85.81 76 ASP A CA 1
ATOM 569 C C . ASP A 1 76 ? 8.784 -62.736 48.104 1.00 85.81 76 ASP A C 1
ATOM 571 O O . ASP A 1 76 ? 9.292 -61.628 47.914 1.00 85.81 76 ASP A O 1
ATOM 575 N N . ILE A 1 77 ? 9.496 -63.861 48.071 1.00 84.19 77 ILE A N 1
ATOM 576 C CA . ILE A 1 77 ? 10.894 -63.945 47.648 1.00 84.19 77 ILE A CA 1
ATOM 577 C C . ILE A 1 77 ? 10.945 -64.760 46.355 1.00 84.19 77 ILE A C 1
ATOM 579 O O . ILE A 1 77 ? 10.493 -65.902 46.322 1.00 84.19 77 ILE A O 1
ATOM 583 N N . ILE A 1 78 ? 11.510 -64.174 45.296 1.00 81.25 78 ILE A N 1
ATOM 584 C CA . ILE A 1 78 ? 11.747 -64.839 44.009 1.00 81.25 78 ILE A CA 1
ATOM 585 C C . ILE A 1 78 ? 13.249 -64.782 43.720 1.00 81.25 78 ILE A C 1
ATOM 587 O O . ILE A 1 78 ? 13.856 -63.711 43.687 1.00 81.25 78 ILE A O 1
ATOM 591 N N . ASN A 1 79 ? 13.859 -65.949 43.549 1.00 78.38 79 ASN A N 1
ATOM 592 C CA . ASN A 1 79 ? 15.281 -66.148 43.279 1.00 78.38 79 ASN A CA 1
ATOM 593 C C . ASN A 1 79 ? 15.489 -67.465 42.501 1.00 78.38 79 ASN A C 1
ATOM 595 O O . ASN A 1 79 ? 14.537 -68.189 42.215 1.00 78.38 79 ASN A O 1
ATOM 599 N N . TRP A 1 80 ? 16.738 -67.815 42.183 1.00 76.81 80 TRP A N 1
ATOM 600 C CA . TRP A 1 80 ? 17.046 -69.015 41.392 1.00 76.81 80 TRP A CA 1
ATOM 601 C C . TRP A 1 80 ? 16.699 -70.356 42.076 1.00 76.81 80 TRP A C 1
ATOM 603 O O . TRP A 1 80 ? 16.633 -71.365 41.383 1.00 76.81 80 TRP A O 1
ATOM 613 N N . THR A 1 81 ? 16.457 -70.387 43.395 1.00 74.81 81 THR A N 1
ATOM 614 C CA . THR A 1 81 ? 16.024 -71.596 44.129 1.00 74.81 81 THR A CA 1
ATOM 615 C C . THR A 1 81 ? 14.506 -71.703 44.302 1.00 74.81 81 THR A C 1
ATOM 617 O O . THR A 1 81 ? 14.034 -72.700 44.837 1.00 74.81 81 THR A O 1
ATOM 620 N N . THR A 1 82 ? 13.739 -70.682 43.905 1.00 74.75 82 THR A N 1
ATOM 621 C CA . THR A 1 82 ? 12.272 -70.605 44.092 1.00 74.75 82 THR A CA 1
ATOM 622 C C . THR A 1 82 ? 11.516 -70.454 42.772 1.00 74.75 82 THR A C 1
ATOM 624 O O . THR A 1 82 ? 10.422 -71.002 42.627 1.00 74.75 82 THR A O 1
ATOM 627 N N . ALA A 1 83 ? 12.122 -69.783 41.786 1.00 73.50 83 ALA A N 1
ATOM 628 C CA . ALA A 1 83 ? 11.585 -69.637 40.439 1.00 73.50 83 ALA A CA 1
ATOM 629 C C . ALA A 1 83 ? 11.283 -71.010 39.785 1.00 73.50 83 ALA A C 1
ATOM 631 O O . ALA A 1 83 ? 12.054 -71.954 39.966 1.00 73.50 83 ALA A O 1
ATOM 632 N N . PRO A 1 84 ? 10.196 -71.140 38.997 1.00 65.06 84 PRO A N 1
ATOM 633 C CA . PRO A 1 84 ? 9.321 -70.070 38.499 1.00 65.06 84 PRO A CA 1
ATOM 634 C C . PRO A 1 84 ? 8.274 -69.552 39.502 1.00 65.06 84 PRO A C 1
ATOM 636 O O . PRO A 1 84 ? 7.583 -68.586 39.192 1.00 65.06 84 PRO A O 1
ATOM 639 N N . ASN A 1 85 ? 8.158 -70.160 40.684 1.00 74.06 85 ASN A N 1
ATOM 640 C CA . ASN A 1 85 ? 7.224 -69.732 41.727 1.00 74.06 85 ASN A CA 1
ATOM 641 C C . ASN A 1 85 ? 7.855 -68.663 42.642 1.00 74.06 85 ASN A C 1
ATOM 643 O O . ASN A 1 85 ? 9.045 -68.355 42.548 1.00 74.06 85 ASN A O 1
ATOM 647 N N . SER A 1 86 ? 7.061 -68.114 43.563 1.00 83.19 86 SER A N 1
ATOM 648 C CA . SER A 1 86 ? 7.569 -67.374 44.719 1.00 83.19 86 SER A CA 1
ATOM 649 C C . SER A 1 86 ? 7.616 -68.249 45.971 1.00 83.19 86 SER A C 1
ATOM 651 O O . SER A 1 86 ? 6.785 -69.136 46.171 1.00 83.19 86 SER A O 1
ATOM 653 N N . LEU A 1 87 ? 8.568 -67.960 46.859 1.00 85.25 87 LEU A N 1
ATOM 654 C CA . LEU A 1 87 ? 8.445 -68.309 48.270 1.00 85.25 87 LEU A CA 1
ATOM 655 C C . LEU A 1 87 ? 7.626 -67.210 48.950 1.00 85.25 87 LEU A C 1
ATOM 657 O O . LEU A 1 87 ? 8.145 -66.130 49.244 1.00 85.25 87 LEU A O 1
ATOM 661 N N . PHE A 1 88 ? 6.345 -67.485 49.178 1.00 86.62 88 PHE A N 1
ATOM 662 C CA . PHE A 1 88 ? 5.463 -66.593 49.920 1.00 86.62 88 PHE A CA 1
ATOM 663 C C . PHE A 1 88 ? 5.876 -66.528 51.400 1.00 86.62 88 PHE A C 1
ATOM 665 O O . PHE A 1 88 ? 6.041 -67.547 52.072 1.00 86.62 88 PHE A O 1
ATOM 672 N N . VAL A 1 89 ? 6.048 -65.305 51.897 1.00 85.94 89 VAL A N 1
ATOM 673 C CA . VAL A 1 89 ? 6.469 -64.971 53.269 1.00 85.94 89 VAL A CA 1
ATOM 674 C C . VAL A 1 89 ? 5.626 -63.835 53.870 1.00 85.94 89 VAL A C 1
ATOM 676 O O . VAL A 1 89 ? 5.934 -63.338 54.948 1.00 85.94 89 VAL A O 1
ATOM 679 N N . GLY A 1 90 ? 4.551 -63.419 53.192 1.00 80.81 90 GLY A N 1
ATOM 680 C CA . GLY A 1 90 ? 3.756 -62.225 53.496 1.00 80.81 90 GLY A CA 1
ATOM 681 C C . GLY A 1 90 ? 2.831 -62.305 54.710 1.00 80.81 90 GLY A C 1
ATOM 682 O O . GLY A 1 90 ? 1.892 -61.513 54.790 1.00 80.81 90 GLY A O 1
ATOM 683 N N . VAL A 1 91 ? 3.060 -63.238 55.637 1.00 89.19 91 VAL A N 1
ATOM 684 C CA . VAL A 1 91 ? 2.284 -63.375 56.876 1.00 89.19 91 VAL A CA 1
ATOM 685 C C . VAL A 1 91 ? 3.153 -62.997 58.071 1.00 89.19 91 VAL A C 1
ATOM 687 O O . VAL A 1 91 ? 4.298 -63.431 58.220 1.00 89.19 91 VAL A O 1
ATOM 690 N N . TYR A 1 92 ? 2.599 -62.148 58.932 1.00 91.69 92 TYR A N 1
ATOM 691 C CA . TYR A 1 92 ? 3.323 -61.495 60.010 1.00 91.69 92 TYR A CA 1
ATOM 692 C C . TYR A 1 92 ? 2.569 -61.550 61.332 1.00 91.69 92 TYR A C 1
ATOM 694 O O . TYR A 1 92 ? 1.364 -61.314 61.387 1.00 91.69 92 TYR A O 1
ATOM 702 N N . LYS A 1 93 ? 3.319 -61.728 62.420 1.00 92.88 93 LYS A N 1
ATOM 703 C CA . LYS A 1 93 ? 2.920 -61.256 63.747 1.00 92.88 93 LYS A CA 1
ATOM 704 C C . LYS A 1 93 ? 3.312 -59.781 63.847 1.00 92.88 93 LYS A C 1
ATOM 706 O O . LYS A 1 93 ? 4.497 -59.456 63.951 1.00 92.88 93 LYS A O 1
ATOM 711 N N . LEU A 1 94 ? 2.324 -58.893 63.740 1.00 93.38 94 LEU A N 1
ATOM 712 C CA . LEU A 1 94 ? 2.481 -57.444 63.872 1.00 93.38 94 LEU A CA 1
ATOM 713 C C . LEU A 1 94 ? 2.268 -57.042 65.326 1.00 93.38 94 LEU A C 1
ATOM 715 O O . LEU A 1 94 ? 1.192 -57.288 65.865 1.00 93.38 94 LEU A O 1
ATOM 719 N N . THR A 1 95 ? 3.248 -56.382 65.939 1.00 93.38 95 THR A N 1
ATOM 720 C CA . THR A 1 95 ? 3.142 -55.887 67.316 1.00 93.38 95 THR A CA 1
ATOM 721 C C . THR A 1 95 ? 3.088 -54.364 67.310 1.00 93.38 95 THR A C 1
ATOM 723 O O . THR A 1 95 ? 4.072 -53.695 66.990 1.00 93.38 95 THR A O 1
ATOM 726 N N . GLY A 1 96 ? 1.926 -53.811 67.663 1.00 92.75 96 GLY A N 1
ATOM 727 C CA . GLY A 1 96 ? 1.777 -52.391 67.975 1.00 92.75 96 GLY A CA 1
ATOM 728 C C . GLY A 1 96 ? 2.195 -52.133 69.421 1.00 92.75 96 GLY A C 1
ATOM 729 O O . GLY A 1 96 ? 1.720 -52.832 70.315 1.00 92.75 96 GLY A O 1
ATOM 730 N N . THR A 1 97 ? 3.056 -51.142 69.653 1.00 91.12 97 THR A N 1
ATOM 731 C CA . THR A 1 97 ? 3.617 -50.801 70.971 1.00 91.12 97 THR A CA 1
ATOM 732 C C . THR A 1 97 ? 3.485 -49.305 71.254 1.00 91.12 97 THR A C 1
ATOM 734 O O . THR A 1 97 ? 3.915 -48.470 70.451 1.00 91.12 97 THR A O 1
ATOM 737 N N . TYR A 1 98 ? 2.934 -48.962 72.419 1.00 88.69 98 TYR A N 1
ATOM 738 C CA . TYR A 1 98 ? 2.791 -47.593 72.916 1.00 88.69 98 TYR A CA 1
ATOM 739 C C . TYR A 1 98 ? 3.126 -47.535 74.411 1.00 88.69 98 TYR A C 1
ATOM 741 O O . TYR A 1 98 ? 2.466 -48.171 75.236 1.00 88.69 98 TYR A O 1
ATOM 749 N N . SER A 1 99 ? 4.157 -46.761 74.767 1.00 86.19 99 SER A N 1
ATOM 750 C CA . SER A 1 99 ? 4.778 -46.814 76.098 1.00 86.19 99 SER A CA 1
ATOM 751 C C . SER A 1 99 ? 5.157 -48.267 76.464 1.00 86.19 99 SER A C 1
ATOM 753 O O . SER A 1 99 ? 5.735 -48.971 75.638 1.00 86.19 99 SER A O 1
ATOM 755 N N . SER A 1 100 ? 4.829 -48.735 77.669 1.00 86.31 100 SER A N 1
ATOM 756 C CA . SER A 1 100 ? 5.028 -50.117 78.129 1.00 86.31 100 SER A CA 1
ATOM 757 C C . SER A 1 100 ? 4.011 -51.133 77.589 1.00 86.31 100 SER A C 1
ATOM 759 O O . SER A 1 100 ? 4.148 -52.324 77.863 1.00 86.31 100 SER A O 1
ATOM 761 N N . TYR A 1 101 ? 2.970 -50.696 76.875 1.00 89.44 101 TYR A N 1
ATOM 762 C CA . TYR A 1 101 ? 1.899 -51.568 76.390 1.00 89.44 101 TYR A CA 1
ATOM 763 C C . TYR A 1 101 ? 2.171 -52.032 74.965 1.00 89.44 101 TYR A C 1
ATOM 765 O O . TYR A 1 101 ? 2.632 -51.257 74.127 1.00 89.44 101 TYR A O 1
ATOM 773 N N . SER A 1 102 ? 1.837 -53.286 74.671 1.00 90.19 102 SER A N 1
ATOM 774 C CA . SER A 1 102 ? 1.895 -53.814 73.311 1.00 90.19 102 SER A CA 1
ATOM 775 C C . SER A 1 102 ? 0.772 -54.809 73.042 1.00 90.19 102 SER A C 1
ATOM 777 O O . SER A 1 102 ? 0.182 -55.378 73.960 1.00 90.19 102 SER A O 1
ATOM 779 N N . THR A 1 103 ? 0.436 -55.000 71.772 1.00 92.88 103 THR A N 1
ATOM 780 C CA . THR A 1 103 ? -0.536 -56.000 71.322 1.00 92.88 103 THR A CA 1
ATOM 781 C C . THR A 1 103 ? -0.094 -56.555 69.985 1.00 92.88 103 THR A C 1
ATOM 783 O O . THR A 1 103 ? 0.271 -55.801 69.083 1.00 92.88 103 THR A O 1
ATOM 786 N N . THR A 1 104 ? -0.115 -57.882 69.881 1.00 92.56 104 THR A N 1
ATOM 787 C CA . THR A 1 104 ? 0.300 -58.616 68.688 1.00 92.56 104 THR A CA 1
ATOM 788 C C . THR A 1 104 ? -0.920 -59.203 67.999 1.00 92.56 104 THR A C 1
ATOM 790 O O . THR A 1 104 ? -1.682 -59.929 68.634 1.00 92.56 104 THR A O 1
ATOM 793 N N . ILE A 1 105 ? -1.072 -58.926 66.707 1.00 91.06 105 ILE A N 1
ATOM 794 C CA . ILE A 1 105 ? -2.052 -59.580 65.833 1.00 91.06 105 ILE A CA 1
ATOM 795 C C . ILE A 1 105 ? -1.334 -60.375 64.744 1.00 91.06 105 ILE A C 1
ATOM 797 O O . ILE A 1 105 ? -0.190 -60.074 64.397 1.00 91.06 105 ILE A O 1
ATOM 801 N N . GLU A 1 106 ? -2.012 -61.366 64.177 1.00 90.31 106 GLU A N 1
ATOM 802 C CA . GLU A 1 106 ? -1.585 -61.996 62.927 1.00 90.31 106 GLU A CA 1
ATOM 803 C C . GLU A 1 106 ? -2.200 -61.247 61.738 1.00 90.31 106 GLU A C 1
ATOM 805 O O . GLU A 1 106 ? -3.347 -60.803 61.788 1.00 90.31 106 GLU A O 1
ATOM 810 N N . PHE A 1 107 ? -1.412 -61.056 60.682 1.00 88.75 107 PHE A N 1
ATOM 811 C CA . PHE A 1 107 ? -1.790 -60.282 59.505 1.00 88.75 107 PHE A CA 1
ATOM 812 C C . PHE A 1 107 ? -1.137 -60.869 58.254 1.00 88.75 107 PHE A C 1
ATOM 814 O O . PHE A 1 107 ? 0.082 -61.038 58.212 1.00 88.75 107 PHE A O 1
ATOM 821 N N . GLY A 1 108 ? -1.951 -61.165 57.243 1.00 85.88 108 GLY A N 1
ATOM 822 C CA . GLY A 1 108 ? -1.505 -61.639 55.936 1.00 85.88 108 GLY A CA 1
ATOM 823 C C . GLY A 1 108 ? -1.622 -60.569 54.852 1.00 85.88 108 GLY A C 1
ATOM 824 O O . GLY A 1 108 ? -2.466 -59.673 54.920 1.00 85.88 108 GLY A O 1
ATOM 825 N N . LEU A 1 109 ? -0.778 -60.704 53.837 1.00 85.50 109 LEU A N 1
ATOM 826 C CA . LEU A 1 109 ? -0.875 -60.043 52.539 1.00 85.50 109 LEU A CA 1
ATOM 827 C C . LEU A 1 109 ? -1.091 -61.107 51.455 1.00 85.50 109 LEU A C 1
ATOM 829 O O . LEU A 1 109 ? -0.740 -62.266 51.663 1.00 85.50 109 LEU A O 1
ATOM 833 N N . ASP A 1 110 ? -1.645 -60.724 50.307 1.00 83.31 110 ASP A N 1
ATOM 834 C CA . ASP A 1 110 ? -1.820 -61.651 49.186 1.00 83.31 110 ASP A CA 1
ATOM 835 C C . ASP A 1 110 ? -0.465 -62.067 48.585 1.00 83.31 110 ASP A C 1
ATOM 837 O O . ASP A 1 110 ? 0.484 -61.279 48.552 1.00 83.31 110 ASP A O 1
ATOM 841 N N . SER A 1 111 ? -0.378 -63.305 48.093 1.00 80.25 111 SER A N 1
ATOM 842 C CA . SER A 1 111 ? 0.825 -63.846 47.453 1.00 80.25 111 SER A CA 1
ATOM 843 C C . SER A 1 111 ? 0.924 -63.462 45.976 1.00 80.25 111 SER A C 1
ATOM 845 O O . SER A 1 111 ? -0.073 -63.451 45.246 1.00 80.25 111 SER A O 1
ATOM 847 N N . TYR A 1 112 ? 2.144 -63.253 45.486 1.00 77.44 112 TYR A N 1
ATOM 848 C CA . TYR A 1 112 ? 2.435 -63.193 44.053 1.00 77.44 112 TYR A CA 1
ATOM 849 C C . TYR A 1 112 ? 1.855 -64.433 43.323 1.00 77.44 112 TYR A C 1
ATOM 851 O O . TYR A 1 112 ? 1.941 -65.540 43.856 1.00 77.44 112 TYR A O 1
ATOM 859 N N . PRO A 1 113 ? 1.246 -64.297 42.124 1.00 72.81 113 PRO A N 1
ATOM 860 C CA . PRO A 1 113 ? 1.199 -63.121 41.248 1.00 72.81 113 PRO A CA 1
ATOM 861 C C . PRO A 1 113 ? -0.030 -62.200 41.425 1.00 72.81 113 PRO A C 1
ATOM 863 O O . PRO A 1 113 ? -0.373 -61.476 40.490 1.00 72.81 113 PRO A O 1
ATOM 866 N N . ALA A 1 114 ? -0.714 -62.191 42.578 1.00 70.31 114 ALA A N 1
ATOM 867 C CA . ALA A 1 114 ? -1.963 -61.440 42.788 1.00 70.31 114 ALA A CA 1
ATOM 868 C C . ALA A 1 114 ? -1.780 -59.902 42.892 1.00 70.31 114 ALA A C 1
ATOM 870 O O . ALA A 1 114 ? -1.995 -59.295 43.937 1.00 70.31 114 ALA A O 1
ATOM 871 N N . MET A 1 115 ? -1.397 -59.249 41.789 1.00 66.81 115 MET A N 1
ATOM 872 C CA . MET A 1 115 ? -1.052 -57.817 41.722 1.00 66.81 115 MET A CA 1
ATOM 873 C C . MET A 1 115 ? -2.159 -56.933 41.113 1.00 66.81 115 MET A C 1
ATOM 875 O O . MET A 1 115 ? -1.899 -56.088 40.256 1.00 66.81 115 MET A O 1
ATOM 879 N N . SER A 1 116 ? -3.410 -57.107 41.544 1.00 71.44 116 SER A N 1
ATOM 880 C CA . SER A 1 116 ? -4.487 -56.152 41.237 1.00 71.44 116 SER A CA 1
ATOM 881 C C . SER A 1 116 ? -4.343 -54.868 42.070 1.00 71.44 116 SER A C 1
ATOM 883 O O . SER A 1 116 ? -3.703 -54.860 43.123 1.00 71.44 116 SER A O 1
ATOM 885 N N . VAL A 1 117 ? -4.978 -53.768 41.642 1.00 64.44 117 VAL A N 1
ATOM 886 C CA . VAL A 1 117 ? -4.903 -52.471 42.349 1.00 64.44 117 VAL A CA 1
ATOM 887 C C . VAL A 1 117 ? -5.363 -52.587 43.811 1.00 64.44 117 VAL A C 1
ATOM 889 O O . VAL A 1 117 ? -4.719 -52.013 44.691 1.00 64.44 117 VAL A O 1
ATOM 892 N N . SER A 1 118 ? -6.412 -53.376 44.079 1.00 61.91 118 SER A N 1
ATOM 893 C CA . SER A 1 118 ? -6.912 -53.672 45.431 1.00 61.91 118 SER A CA 1
ATOM 894 C C . SER A 1 118 ? -5.872 -54.361 46.314 1.00 61.91 118 SER A C 1
ATOM 896 O O . SER A 1 118 ? -5.759 -54.037 47.492 1.00 61.91 118 SER A O 1
ATOM 898 N N . ASN A 1 119 ? -5.073 -55.262 45.743 1.00 67.31 119 ASN A N 1
ATOM 899 C CA . ASN A 1 119 ? -4.162 -56.122 46.495 1.00 67.31 119 ASN A CA 1
ATOM 900 C C . ASN A 1 119 ? -2.804 -55.435 46.754 1.00 67.31 119 ASN A C 1
ATOM 902 O O . ASN A 1 119 ? -2.056 -55.833 47.644 1.00 67.31 119 ASN A O 1
ATOM 906 N N . THR A 1 120 ? -2.502 -54.321 46.066 1.00 68.00 120 THR A N 1
ATOM 907 C CA . THR A 1 120 ? -1.286 -53.517 46.328 1.00 68.00 120 THR A CA 1
ATOM 908 C C . THR A 1 120 ? -1.241 -52.854 47.715 1.00 68.00 120 THR A C 1
ATOM 910 O O . THR A 1 120 ? -0.193 -52.332 48.110 1.00 68.00 120 THR A O 1
ATOM 913 N N . ARG A 1 121 ? -2.364 -52.799 48.451 1.00 73.25 121 ARG A N 1
ATOM 914 C CA . ARG A 1 121 ? -2.467 -52.148 49.770 1.00 73.25 121 ARG A CA 1
ATOM 915 C C . ARG A 1 121 ? -3.518 -52.830 50.649 1.00 73.25 121 ARG A C 1
ATOM 917 O O . ARG A 1 121 ? -4.707 -52.668 50.412 1.00 73.25 121 ARG A O 1
ATOM 924 N N . SER A 1 122 ? -3.086 -53.460 51.739 1.00 78.62 122 SER A N 1
ATOM 925 C CA . SER A 1 122 ? -3.984 -53.947 52.796 1.00 78.62 122 SER A CA 1
ATOM 926 C C . SER A 1 122 ? -3.994 -53.015 54.019 1.00 78.62 122 SER A C 1
ATOM 928 O O . SER A 1 122 ? -3.034 -52.279 54.285 1.00 78.62 122 SER A O 1
ATOM 930 N N . SER A 1 123 ? -5.096 -53.023 54.771 1.00 82.25 123 SER A N 1
ATOM 931 C CA . SER A 1 123 ? -5.320 -52.178 55.946 1.00 82.25 123 SER A CA 1
ATOM 932 C C . SER A 1 123 ? -5.901 -52.973 57.112 1.00 82.25 123 SER A C 1
ATOM 934 O O . SER A 1 123 ? -6.982 -53.538 56.994 1.00 82.25 123 SER A O 1
ATOM 936 N N . THR A 1 124 ? -5.222 -52.929 58.258 1.00 83.81 124 THR A N 1
ATOM 937 C CA . THR A 1 124 ? -5.712 -53.450 59.544 1.00 83.81 124 THR A CA 1
ATOM 938 C C . THR A 1 124 ? -5.592 -52.395 60.655 1.00 83.81 124 THR A C 1
ATOM 940 O O . THR A 1 124 ? -4.852 -51.411 60.499 1.00 83.81 124 THR A O 1
ATOM 943 N N . SER A 1 125 ? -6.317 -52.600 61.757 1.00 85.38 125 SER A N 1
ATOM 944 C CA . SER A 1 125 ? -6.202 -51.845 63.011 1.00 85.38 125 SER A CA 1
ATOM 945 C C . SER A 1 125 ? -5.473 -52.685 64.059 1.00 85.38 125 SER A C 1
ATOM 947 O O . SER A 1 125 ? -5.624 -53.905 64.081 1.00 85.38 125 SER A O 1
ATOM 949 N N . ILE A 1 126 ? -4.702 -52.042 64.935 1.00 87.56 126 ILE A N 1
ATOM 950 C CA . ILE A 1 126 ? -4.181 -52.661 66.157 1.00 87.56 126 ILE A CA 1
ATOM 951 C C . ILE A 1 126 ? -4.602 -51.781 67.327 1.00 87.56 126 ILE A C 1
ATOM 953 O O . ILE A 1 126 ? -4.061 -50.691 67.528 1.00 87.56 126 ILE A O 1
ATOM 957 N N . ASP A 1 127 ? -5.565 -52.275 68.093 1.00 85.31 127 ASP A N 1
ATOM 958 C CA . ASP A 1 127 ? -6.083 -51.604 69.277 1.00 85.31 127 ASP A CA 1
ATOM 959 C C . ASP A 1 127 ? -5.267 -52.113 70.476 1.00 85.31 127 ASP A C 1
ATOM 961 O O . ASP A 1 127 ? -5.368 -53.276 70.875 1.00 85.31 127 ASP A O 1
ATOM 965 N N . ILE A 1 128 ? -4.356 -51.283 70.988 1.00 84.56 128 ILE A N 1
ATOM 966 C CA . ILE A 1 128 ? -3.307 -51.722 71.914 1.00 84.56 128 ILE A CA 1
ATOM 967 C C . ILE A 1 128 ? -3.904 -51.928 73.313 1.00 84.56 128 ILE A C 1
ATOM 969 O O . ILE A 1 128 ? -4.222 -50.980 74.035 1.00 84.56 128 ILE A O 1
ATOM 973 N N . ALA A 1 129 ? -4.034 -53.190 73.718 1.00 70.56 129 ALA A N 1
ATOM 974 C CA . ALA A 1 129 ? -4.556 -53.591 75.013 1.00 70.56 129 ALA A CA 1
ATOM 975 C C . ALA A 1 129 ? -3.707 -53.021 76.162 1.00 70.56 129 ALA A C 1
ATOM 977 O O . ALA A 1 129 ? -2.479 -53.106 76.174 1.00 70.56 129 ALA A O 1
ATOM 978 N N . GLY A 1 130 ? -4.381 -52.419 77.143 1.00 70.06 130 GLY A N 1
ATOM 979 C CA . GLY A 1 130 ? -3.747 -51.733 78.273 1.00 70.06 130 GLY A CA 1
ATOM 980 C C . GLY A 1 130 ? -3.295 -50.300 77.974 1.00 70.06 130 GLY A C 1
ATOM 981 O O . GLY A 1 130 ? -3.311 -49.481 78.891 1.00 70.06 130 GLY A O 1
ATOM 982 N N . ALA A 1 131 ? -2.998 -49.955 76.716 1.00 69.88 131 ALA A N 1
ATOM 983 C CA . ALA A 1 131 ? -2.779 -48.563 76.344 1.00 69.88 131 ALA A CA 1
ATOM 984 C C . ALA A 1 131 ? -4.072 -47.751 76.495 1.00 69.88 131 ALA A C 1
ATOM 986 O O . ALA A 1 131 ? -5.183 -48.255 76.318 1.00 69.88 131 ALA A O 1
ATOM 987 N N . THR A 1 132 ? -3.904 -46.468 76.790 1.00 59.34 132 THR A N 1
ATOM 988 C CA . THR A 1 132 ? -4.951 -45.447 76.735 1.00 59.34 132 THR A CA 1
ATOM 989 C C . THR A 1 132 ? -4.356 -44.218 76.070 1.00 59.34 132 THR A C 1
ATOM 991 O O . THR A 1 132 ? -3.296 -43.744 76.492 1.00 59.34 132 THR A O 1
ATOM 994 N N . ALA A 1 133 ? -5.036 -43.683 75.060 1.00 58.12 133 ALA A N 1
ATOM 995 C CA . ALA A 1 133 ? -4.803 -42.314 74.631 1.00 58.12 133 ALA A CA 1
ATOM 996 C C . ALA A 1 133 ? -5.289 -41.359 75.739 1.00 58.12 133 ALA A C 1
ATOM 998 O O . ALA A 1 133 ? -5.848 -41.786 76.754 1.00 58.12 133 ALA A O 1
ATOM 999 N N . SER A 1 134 ? -5.199 -40.047 75.518 1.00 53.31 134 SER A N 1
ATOM 1000 C CA . SER A 1 134 ? -6.103 -39.101 76.187 1.00 53.31 134 SER A CA 1
ATOM 1001 C C . SER A 1 134 ? -7.516 -39.229 75.590 1.00 53.31 134 SER A C 1
ATOM 1003 O O . SER A 1 134 ? -8.030 -38.303 74.966 1.00 53.31 134 SER A O 1
ATOM 1005 N N . SER A 1 135 ? -8.094 -40.424 75.736 1.00 39.00 135 SER A N 1
ATOM 1006 C CA . SER A 1 135 ? -9.426 -40.836 75.304 1.00 39.00 135 SER A CA 1
ATOM 1007 C C . SER A 1 135 ? -10.413 -40.588 76.437 1.00 39.00 135 SER A C 1
ATOM 1009 O O . SER A 1 135 ? -10.242 -41.089 77.552 1.00 39.00 135 SER A O 1
ATOM 1011 N N . TRP A 1 136 ? -11.437 -39.785 76.169 1.00 36.09 136 TRP A N 1
ATOM 1012 C CA . TRP A 1 136 ? -12.418 -39.380 77.169 1.00 36.09 136 TRP A CA 1
ATOM 1013 C C . TRP A 1 136 ? -13.606 -40.342 77.128 1.00 36.09 136 TRP A C 1
ATOM 1015 O O . TRP A 1 136 ? -14.645 -39.998 76.588 1.00 36.09 136 TRP A O 1
ATOM 1025 N N . ASP A 1 137 ? -13.388 -41.542 77.685 1.00 42.56 137 ASP A N 1
ATOM 1026 C CA . ASP A 1 137 ? -14.362 -42.410 78.377 1.00 42.56 137 ASP A CA 1
ATOM 1027 C C . ASP A 1 137 ? -15.814 -42.407 77.848 1.00 42.56 137 ASP A C 1
ATOM 1029 O O . ASP A 1 137 ? -16.519 -41.408 77.940 1.00 42.56 137 ASP A O 1
ATOM 1033 N N . SER A 1 138 ? -16.328 -43.576 77.449 1.00 39.72 138 SER A N 1
ATOM 1034 C CA . SER A 1 138 ? -17.705 -43.797 76.966 1.00 39.72 138 SER A CA 1
ATOM 1035 C C . SER A 1 138 ? -18.843 -43.516 77.976 1.00 39.72 138 SER A C 1
ATOM 1037 O O . SER A 1 138 ? -19.981 -43.923 77.750 1.00 39.72 138 SER A O 1
ATOM 1039 N N . THR A 1 139 ? -18.556 -42.846 79.093 1.00 47.09 139 THR A N 1
ATOM 1040 C CA . THR A 1 139 ? -19.510 -42.268 80.054 1.00 47.09 139 THR A CA 1
ATOM 1041 C C . THR A 1 139 ? -19.341 -40.749 80.249 1.00 47.09 139 THR A C 1
ATOM 1043 O O . THR A 1 139 ? -20.001 -40.166 81.112 1.00 47.09 139 THR A O 1
ATOM 1046 N N . LYS A 1 140 ? -18.455 -40.087 79.488 1.00 55.41 140 LYS A N 1
ATOM 1047 C CA . LYS A 1 140 ? -18.051 -38.685 79.682 1.00 55.41 140 LYS A CA 1
ATOM 1048 C C . LYS A 1 140 ? -18.326 -37.777 78.480 1.00 55.41 140 LYS A C 1
ATOM 1050 O O . LYS A 1 140 ? -18.525 -38.202 77.350 1.00 55.41 140 LYS A O 1
ATOM 1055 N N . TYR A 1 141 ? -18.321 -36.486 78.795 1.00 65.62 141 TYR A N 1
ATOM 1056 C CA . TYR A 1 141 ? -18.506 -35.359 77.891 1.00 65.62 141 TYR A CA 1
ATOM 1057 C C . TYR A 1 141 ? -17.392 -35.257 76.834 1.00 65.62 141 TYR A C 1
ATOM 1059 O O . TYR A 1 141 ? -16.214 -35.370 77.186 1.00 65.62 141 TYR A O 1
ATOM 1067 N N . LEU A 1 142 ? -17.733 -34.904 75.587 1.00 74.88 142 LEU A N 1
ATOM 1068 C CA . LEU A 1 142 ? -16.755 -34.349 74.642 1.00 74.88 142 LEU A CA 1
ATOM 1069 C C . LEU A 1 142 ? -16.345 -32.961 75.129 1.00 74.88 142 LEU A C 1
ATOM 1071 O O . LEU A 1 142 ? -17.033 -31.972 74.876 1.00 74.88 142 LEU A O 1
ATOM 1075 N N . ILE A 1 143 ? -15.219 -32.887 75.831 1.00 79.44 143 ILE A N 1
ATOM 1076 C CA . ILE A 1 143 ? -14.626 -31.615 76.227 1.00 79.44 143 ILE A CA 1
ATOM 1077 C C . ILE A 1 143 ? -13.724 -31.118 75.099 1.00 79.44 143 ILE A C 1
ATOM 1079 O O . ILE A 1 143 ? -12.734 -31.756 74.739 1.00 79.44 143 ILE A O 1
ATOM 1083 N N . VAL A 1 144 ? -14.101 -29.983 74.516 1.00 79.88 144 VAL A N 1
ATOM 1084 C CA . VAL A 1 144 ? -13.472 -29.450 73.307 1.00 79.88 144 VAL A CA 1
ATOM 1085 C C . VAL A 1 144 ? -12.156 -28.739 73.665 1.00 79.88 144 VAL A C 1
ATOM 1087 O O . VAL A 1 144 ? -12.175 -27.829 74.499 1.00 79.88 144 VAL A O 1
ATOM 1090 N N . PRO A 1 145 ? -11.018 -29.111 73.043 1.00 72.81 145 PRO A N 1
ATOM 1091 C CA . PRO A 1 145 ? -9.726 -28.458 73.257 1.00 72.81 145 PRO A CA 1
ATOM 1092 C C . PRO A 1 145 ? -9.705 -27.013 72.706 1.00 72.81 145 PRO A C 1
ATOM 1094 O O . PRO A 1 145 ? -10.634 -26.608 72.006 1.00 72.81 145 PRO A O 1
ATOM 1097 N N . PRO A 1 146 ? -8.638 -26.221 72.961 1.00 80.62 146 PRO A N 1
ATOM 1098 C CA . PRO A 1 146 ? -8.556 -24.809 72.563 1.00 80.62 146 PRO A CA 1
ATOM 1099 C C . PRO A 1 146 ? -8.968 -24.509 71.113 1.00 80.62 146 PRO A C 1
ATOM 1101 O O . PRO A 1 146 ? -9.657 -23.525 70.863 1.00 80.62 146 PRO A O 1
ATOM 1104 N N . ASN A 1 147 ? -8.619 -25.384 70.164 1.00 84.44 147 ASN A N 1
ATOM 1105 C CA . ASN A 1 147 ? -9.182 -25.374 68.815 1.00 84.44 147 ASN A CA 1
ATOM 1106 C C . ASN A 1 147 ? -9.470 -26.811 68.360 1.00 84.44 147 ASN A C 1
ATOM 1108 O O . ASN A 1 147 ? -8.592 -27.671 68.433 1.00 84.44 147 ASN A O 1
ATOM 1112 N N . MET A 1 148 ? -10.680 -27.048 67.859 1.00 84.75 148 MET A N 1
ATOM 1113 C CA . MET A 1 148 ? -11.133 -28.304 67.269 1.00 84.75 148 MET A CA 1
ATOM 1114 C C . MET A 1 148 ? -11.963 -27.995 66.023 1.00 84.75 148 MET A C 1
ATOM 1116 O O . MET A 1 148 ? -12.890 -27.187 66.086 1.00 84.75 148 MET A O 1
ATOM 1120 N N . THR A 1 149 ? -11.654 -28.656 64.910 1.00 91.44 149 THR A N 1
ATOM 1121 C CA . THR A 1 149 ? -12.431 -28.558 63.667 1.00 91.44 149 THR A CA 1
ATOM 1122 C C . THR A 1 149 ? -12.886 -29.949 63.247 1.00 91.44 149 THR A C 1
ATOM 1124 O O . THR A 1 149 ? -12.092 -30.889 63.276 1.00 91.44 149 THR A O 1
ATOM 1127 N N . LEU A 1 150 ? -14.156 -30.071 62.869 1.00 85.75 150 LEU A N 1
ATOM 1128 C CA . LEU A 1 150 ? -14.786 -31.286 62.360 1.00 85.75 150 LEU A CA 1
ATOM 1129 C C . LEU A 1 150 ? -15.404 -31.004 60.986 1.00 85.75 150 LEU A C 1
ATOM 1131 O O . LEU A 1 150 ? -15.898 -29.902 60.751 1.00 85.75 150 LEU A O 1
ATOM 1135 N N . ALA A 1 151 ? -15.358 -32.000 60.103 1.00 87.00 151 ALA A N 1
ATOM 1136 C CA . ALA A 1 151 ? -15.837 -31.937 58.724 1.00 87.00 151 ALA A CA 1
ATOM 1137 C C . ALA A 1 151 ? -16.342 -33.315 58.269 1.00 87.00 151 ALA A C 1
ATOM 1139 O O . ALA A 1 151 ? -15.850 -34.344 58.745 1.00 87.00 151 ALA A O 1
ATOM 1140 N N . GLY A 1 152 ? -17.295 -33.340 57.334 1.00 81.19 152 GLY A N 1
ATOM 1141 C CA . GLY A 1 152 ? -18.012 -34.553 56.935 1.00 81.19 152 GLY A CA 1
ATOM 1142 C C . GLY A 1 152 ? -18.928 -35.097 58.039 1.00 81.19 152 GLY A C 1
ATOM 1143 O O . GLY A 1 152 ? -19.267 -34.396 58.991 1.00 81.19 152 GLY A O 1
ATOM 1144 N N . ALA A 1 153 ? -19.347 -36.357 57.922 1.00 81.38 153 ALA A N 1
ATOM 1145 C CA . ALA A 1 153 ? -20.206 -36.990 58.922 1.00 81.38 153 ALA A CA 1
ATOM 1146 C C . ALA A 1 153 ? -19.431 -37.323 60.209 1.00 81.38 153 ALA A C 1
ATOM 1148 O O . ALA A 1 153 ? -18.509 -38.143 60.194 1.00 81.38 153 ALA A O 1
ATOM 1149 N N . TYR A 1 154 ? -19.841 -36.734 61.336 1.00 81.94 154 TYR A N 1
ATOM 1150 C CA . TYR A 1 154 ? -19.255 -36.975 62.654 1.00 81.94 154 TYR A CA 1
ATOM 1151 C C . TYR A 1 154 ? -20.332 -37.372 63.666 1.00 81.94 154 TYR A C 1
ATOM 1153 O O . TYR A 1 154 ? -21.222 -36.586 63.986 1.00 81.94 154 TYR A O 1
ATOM 1161 N N . ALA A 1 155 ? -20.232 -38.589 64.204 1.00 80.12 155 ALA A N 1
ATOM 1162 C CA . ALA A 1 155 ? -21.147 -39.092 65.223 1.00 80.12 155 ALA A CA 1
ATOM 1163 C C . ALA A 1 155 ? -20.529 -38.995 66.628 1.00 80.12 155 ALA A C 1
ATOM 1165 O O . ALA A 1 155 ? -19.431 -39.505 66.853 1.00 80.12 155 ALA A O 1
ATOM 1166 N N . HIS A 1 156 ? -21.253 -38.406 67.584 1.00 78.69 156 HIS A N 1
ATOM 1167 C CA . HIS A 1 156 ? -20.845 -38.335 68.992 1.00 78.69 156 HIS A CA 1
ATOM 1168 C C . HIS A 1 156 ? -21.841 -39.033 69.930 1.00 78.69 156 HIS A C 1
ATOM 1170 O O . HIS A 1 156 ? -23.043 -39.057 69.674 1.00 78.69 156 HIS A O 1
ATOM 1176 N N . THR A 1 157 ? -21.338 -39.568 71.044 1.00 72.88 157 THR A N 1
ATOM 1177 C CA . THR A 1 157 ? -22.109 -40.241 72.097 1.00 72.88 157 THR A CA 1
ATOM 1178 C C . THR A 1 157 ? -21.940 -39.506 73.428 1.00 72.88 157 THR A C 1
ATOM 1180 O O . THR A 1 157 ? -20.974 -39.757 74.147 1.00 72.88 157 THR A O 1
ATOM 1183 N N . GLY A 1 158 ? -22.876 -38.618 73.768 1.00 75.31 158 GLY A N 1
ATOM 1184 C CA . GLY A 1 158 ? -22.858 -37.878 75.034 1.00 75.31 158 GLY A CA 1
ATOM 1185 C C . GLY A 1 158 ? -23.174 -36.392 74.880 1.00 75.31 158 GLY A C 1
ATOM 1186 O O . GLY A 1 158 ? -23.697 -35.954 73.855 1.00 75.31 158 GLY A O 1
ATOM 1187 N N . ASP A 1 159 ? -22.872 -35.640 75.936 1.00 85.06 159 ASP A N 1
ATOM 1188 C CA . ASP A 1 159 ? -22.939 -34.177 75.972 1.00 85.06 159 ASP A CA 1
ATOM 1189 C C . ASP A 1 159 ? -21.594 -33.574 75.514 1.00 85.06 159 ASP A C 1
ATOM 1191 O O . ASP A 1 159 ? -20.526 -34.121 75.786 1.00 85.06 159 ASP A O 1
ATOM 1195 N N . VAL A 1 160 ? -21.629 -32.403 74.883 1.00 90.81 160 VAL A N 1
ATOM 1196 C CA . VAL A 1 160 ? -20.450 -31.637 74.451 1.00 90.81 160 VAL A CA 1
ATOM 1197 C C . VAL A 1 160 ? -20.237 -30.456 75.401 1.00 90.81 160 VAL A C 1
ATOM 1199 O O . VAL A 1 160 ? -21.194 -29.766 75.746 1.00 90.81 160 VAL A O 1
ATOM 1202 N N . ILE A 1 161 ? -18.994 -30.185 75.807 1.00 88.50 161 ILE A N 1
ATOM 1203 C CA . ILE A 1 161 ? -18.610 -29.005 76.596 1.00 88.50 161 ILE A CA 1
ATOM 1204 C C . ILE A 1 161 ? -17.478 -28.269 75.880 1.00 88.50 161 ILE A C 1
ATOM 1206 O O . ILE A 1 161 ? -16.344 -28.742 75.823 1.00 88.50 161 ILE A O 1
ATOM 1210 N N . ILE A 1 162 ? -17.763 -27.070 75.384 1.00 93.19 162 ILE A N 1
ATOM 1211 C CA . ILE A 1 162 ? -16.753 -26.143 74.880 1.00 93.19 162 ILE A CA 1
ATOM 1212 C C . ILE A 1 162 ? -16.279 -25.301 76.062 1.00 93.19 162 ILE A C 1
ATOM 1214 O O . ILE A 1 162 ? -16.996 -24.423 76.538 1.00 93.19 162 ILE A O 1
ATOM 1218 N N . GLN A 1 163 ? -15.083 -25.616 76.560 1.00 85.62 163 GLN A N 1
ATOM 1219 C CA . GLN A 1 163 ? -14.477 -24.956 77.717 1.00 85.62 163 GLN A CA 1
ATOM 1220 C C . GLN A 1 163 ? -14.118 -23.481 77.450 1.00 85.62 163 GLN A C 1
ATOM 1222 O O . GLN A 1 163 ? -14.048 -23.062 76.292 1.00 85.62 163 GLN A O 1
ATOM 1227 N N . PRO A 1 164 ? -13.836 -22.690 78.505 1.00 84.25 164 PRO A N 1
ATOM 1228 C CA . PRO A 1 164 ? -13.283 -21.343 78.378 1.00 84.25 164 PRO A CA 1
ATOM 1229 C C . PRO A 1 164 ? -12.079 -21.272 77.430 1.00 84.25 164 PRO A C 1
ATOM 1231 O O . PRO A 1 164 ? -11.084 -21.969 77.622 1.00 84.25 164 PRO A O 1
ATOM 1234 N N . GLY A 1 165 ? -12.172 -20.439 76.388 1.00 77.75 165 GLY A N 1
ATOM 1235 C CA . GLY A 1 165 ? -11.148 -20.321 75.341 1.00 77.75 165 GLY A CA 1
ATOM 1236 C C . GLY A 1 165 ? -11.120 -21.463 74.312 1.00 77.75 165 GLY A C 1
ATOM 1237 O O . GLY A 1 165 ? -10.348 -21.390 73.359 1.00 77.75 165 GLY A O 1
ATOM 1238 N N . GLY A 1 166 ? -11.959 -22.490 74.465 1.00 86.38 166 GLY A N 1
ATOM 1239 C CA . GLY A 1 166 ? -12.167 -23.551 73.482 1.00 86.38 166 GLY A CA 1
ATOM 1240 C C . GLY A 1 166 ? -12.974 -23.074 72.275 1.00 86.38 166 GLY A C 1
ATOM 1241 O O . GLY A 1 166 ? -13.941 -22.323 72.412 1.00 86.38 166 GLY A O 1
ATOM 1242 N N . THR A 1 167 ? -12.601 -23.537 71.083 1.00 94.44 167 THR A N 1
ATOM 1243 C CA . THR A 1 167 ? -13.358 -23.329 69.842 1.00 94.44 167 THR A CA 1
ATOM 1244 C C . THR A 1 167 ? -13.698 -24.670 69.202 1.00 94.44 167 THR A C 1
ATOM 1246 O O . THR A 1 167 ? -12.791 -25.367 68.752 1.00 94.44 167 THR A O 1
ATOM 1249 N N . LEU A 1 168 ? -14.992 -24.982 69.074 1.00 95.06 168 LEU A N 1
ATOM 1250 C CA . LEU A 1 168 ? -15.487 -26.008 68.154 1.00 95.06 168 LEU A CA 1
ATOM 1251 C C . LEU A 1 168 ? -15.905 -25.346 66.838 1.00 95.06 168 LEU A C 1
ATOM 1253 O O . LEU A 1 168 ? -16.747 -24.447 66.831 1.00 95.06 168 LEU A O 1
ATOM 1257 N N . THR A 1 169 ? -15.330 -25.805 65.731 1.00 96.50 169 THR A N 1
ATOM 1258 C CA . THR A 1 169 ? -15.737 -25.432 64.374 1.00 96.50 169 THR A CA 1
ATOM 1259 C C . THR A 1 169 ? -16.287 -26.664 63.666 1.00 96.50 169 THR A C 1
ATOM 1261 O O . THR A 1 169 ? -15.593 -27.668 63.531 1.00 96.50 169 THR A O 1
ATOM 1264 N N . LEU A 1 170 ? -17.533 -26.579 63.223 1.00 96.62 170 LEU A N 1
ATOM 1265 C CA . LEU A 1 170 ? -18.175 -27.512 62.311 1.00 96.62 170 LEU A CA 1
ATOM 1266 C C . LEU A 1 170 ? -18.094 -26.874 60.920 1.00 96.62 170 LEU A C 1
ATOM 1268 O O . LEU A 1 170 ? -18.560 -25.748 60.738 1.00 96.62 170 LEU A O 1
ATOM 1272 N N . ASP A 1 171 ? -17.425 -27.532 59.977 1.00 94.44 171 ASP A N 1
ATOM 1273 C CA . ASP A 1 171 ? -17.130 -26.979 58.654 1.00 94.44 171 ASP A CA 1
ATOM 1274 C C . ASP A 1 171 ? -17.433 -28.014 57.566 1.00 94.44 171 ASP A C 1
ATOM 1276 O O . ASP A 1 171 ? -16.758 -29.039 57.487 1.00 94.44 171 ASP A O 1
ATOM 1280 N N . ALA A 1 172 ? -18.499 -27.787 56.786 1.00 93.19 172 ALA A N 1
ATOM 1281 C CA . ALA A 1 172 ? -19.131 -28.810 55.942 1.00 93.19 172 ALA A CA 1
ATOM 1282 C C . ALA A 1 172 ? -19.324 -30.144 56.702 1.00 93.19 172 ALA A C 1
ATOM 1284 O O . ALA A 1 172 ? -18.898 -31.214 56.257 1.00 93.19 172 ALA A O 1
ATOM 1285 N N . CYS A 1 173 ? -19.883 -30.057 57.913 1.00 92.00 173 CYS A N 1
ATOM 1286 C CA . CYS A 1 173 ? -19.925 -31.139 58.893 1.00 92.00 173 CYS A CA 1
ATOM 1287 C C . CYS A 1 173 ? -21.362 -31.519 59.259 1.00 92.00 173 CYS A C 1
ATOM 1289 O O . CYS A 1 173 ? -22.122 -30.669 59.718 1.00 92.00 173 CYS A O 1
ATOM 1291 N N . ASP A 1 174 ? -21.692 -32.806 59.172 1.00 91.88 174 ASP A N 1
ATOM 1292 C CA . ASP A 1 174 ? -22.930 -33.364 59.717 1.00 91.88 174 ASP A CA 1
ATOM 1293 C C . ASP A 1 174 ? -22.660 -33.882 61.130 1.00 91.88 174 ASP A C 1
ATOM 1295 O O . ASP A 1 174 ? -22.182 -35.005 61.324 1.00 91.88 174 ASP A O 1
ATOM 1299 N N . PHE A 1 175 ? -22.903 -33.032 62.129 1.00 94.44 175 PHE A N 1
ATOM 1300 C CA . PHE A 1 175 ? -22.654 -33.346 63.532 1.00 94.44 175 PHE A CA 1
ATOM 1301 C C . PHE A 1 175 ? -23.878 -34.034 64.148 1.00 94.44 175 PHE A C 1
ATOM 1303 O O . PHE A 1 175 ? -24.880 -33.396 64.480 1.00 94.44 175 PHE A O 1
ATOM 1310 N N . TYR A 1 176 ? -23.786 -35.355 64.306 1.00 90.19 176 TYR A N 1
ATOM 1311 C CA . TYR A 1 176 ? -24.888 -36.205 64.744 1.00 90.19 176 TYR A CA 1
ATOM 1312 C C . TYR A 1 176 ? -24.678 -36.729 66.170 1.00 90.19 176 TYR A C 1
ATOM 1314 O O . TYR A 1 176 ? -23.806 -37.568 66.413 1.00 90.19 176 TYR A O 1
ATOM 1322 N N . ILE A 1 177 ? -25.504 -36.304 67.129 1.00 88.25 177 ILE A N 1
ATOM 1323 C CA . ILE A 1 177 ? -25.484 -36.888 68.476 1.00 88.25 177 ILE A CA 1
ATOM 1324 C C . ILE A 1 177 ? -26.343 -38.156 68.504 1.00 88.25 177 ILE A C 1
ATOM 1326 O O . ILE A 1 177 ? -27.565 -38.113 68.348 1.00 88.25 177 ILE A O 1
ATOM 1330 N N . ARG A 1 178 ? -25.697 -39.300 68.751 1.00 83.38 178 ARG A N 1
ATOM 1331 C CA . ARG A 1 178 ? -26.344 -40.605 68.891 1.00 83.38 178 ARG A CA 1
ATOM 1332 C C . ARG A 1 178 ? -26.290 -41.080 70.341 1.00 83.38 178 ARG A C 1
ATOM 1334 O O . ARG A 1 178 ? -25.216 -41.365 70.863 1.00 83.38 178 ARG A O 1
ATOM 1341 N N . ARG A 1 179 ? -27.448 -41.234 70.981 1.00 77.75 179 ARG A N 1
ATOM 1342 C CA . ARG A 1 179 ? -27.584 -41.769 72.344 1.00 77.75 179 ARG A CA 1
ATOM 1343 C C . ARG A 1 179 ? -28.530 -42.965 72.385 1.00 77.75 179 ARG A C 1
ATOM 1345 O O . ARG A 1 179 ? -29.583 -42.964 71.754 1.00 77.75 179 ARG A O 1
ATOM 1352 N N . THR A 1 180 ? -28.144 -43.998 73.126 1.00 76.50 180 THR A N 1
ATOM 1353 C CA . THR A 1 180 ? -28.922 -45.236 73.321 1.00 76.50 180 THR A CA 1
ATOM 1354 C C . THR A 1 180 ? -29.626 -45.298 74.678 1.00 76.50 180 THR A C 1
ATOM 1356 O O . THR A 1 180 ? -30.449 -46.182 74.886 1.00 76.50 180 THR A O 1
ATOM 1359 N N . ASP A 1 181 ? -29.335 -44.357 75.580 1.00 78.75 181 ASP A N 1
ATOM 1360 C CA . ASP A 1 181 ? -29.957 -44.224 76.904 1.00 78.75 181 ASP A CA 1
ATOM 1361 C C . ASP A 1 181 ? -31.273 -43.420 76.888 1.00 78.75 181 ASP A C 1
ATOM 1363 O O . ASP A 1 181 ? -31.978 -43.374 77.893 1.00 78.75 181 ASP A O 1
ATOM 1367 N N . GLY A 1 182 ? -31.614 -42.791 75.756 1.00 77.69 182 GLY A N 1
ATOM 1368 C CA . GLY A 1 182 ? -32.805 -41.949 75.600 1.00 77.69 182 GLY A CA 1
ATOM 1369 C C . GLY A 1 182 ? -32.734 -40.603 76.331 1.00 77.69 182 GLY A C 1
ATOM 1370 O O . GLY A 1 182 ? -33.718 -39.865 76.341 1.00 77.69 182 GLY A O 1
ATOM 1371 N N . VAL A 1 183 ? -31.592 -40.266 76.937 1.00 84.25 183 VAL A N 1
ATOM 1372 C CA . VAL A 1 183 ? -31.403 -39.016 77.680 1.00 84.25 183 VAL A CA 1
ATOM 1373 C C . VAL A 1 183 ? -31.160 -37.869 76.686 1.00 84.25 183 VAL A C 1
ATOM 1375 O O . VAL A 1 183 ? -30.345 -38.038 75.775 1.00 84.25 183 VAL A O 1
ATOM 1378 N N . PRO A 1 184 ? -31.818 -36.700 76.832 1.00 88.38 184 PRO A N 1
ATOM 1379 C CA . PRO A 1 184 ? -31.519 -35.518 76.026 1.00 88.38 184 PRO A CA 1
ATOM 1380 C C . PRO A 1 184 ? -30.038 -35.134 76.095 1.00 88.38 184 PRO A C 1
ATOM 1382 O O . PRO A 1 184 ? -29.418 -35.204 77.157 1.00 88.38 184 PRO A O 1
ATOM 1385 N N . ALA A 1 185 ? -29.473 -34.721 74.965 1.00 89.69 185 ALA A N 1
ATOM 1386 C CA . ALA A 1 185 ? -28.077 -34.317 74.872 1.00 89.69 185 ALA A CA 1
ATOM 1387 C C . ALA A 1 185 ? -27.916 -32.801 75.006 1.00 89.69 185 ALA A C 1
ATOM 1389 O O . ALA A 1 185 ? -28.794 -32.030 74.616 1.00 89.69 185 ALA A O 1
ATOM 1390 N N . ARG A 1 186 ? -26.763 -32.353 75.506 1.00 92.44 186 ARG A N 1
ATOM 1391 C CA . ARG A 1 186 ? -26.442 -30.922 75.609 1.00 92.44 186 ARG A CA 1
ATOM 1392 C C . ARG A 1 186 ? -25.164 -30.556 74.876 1.00 92.44 186 ARG A C 1
ATOM 1394 O O . ARG A 1 186 ? -24.203 -31.317 74.886 1.00 92.44 186 ARG A O 1
ATOM 1401 N N . ILE A 1 187 ? -25.141 -29.359 74.296 1.00 95.44 187 ILE A N 1
ATOM 1402 C CA . ILE A 1 187 ? -23.939 -28.708 73.767 1.00 95.44 187 ILE A CA 1
ATOM 1403 C C . ILE A 1 187 ? -23.721 -27.438 74.588 1.00 95.44 187 ILE A C 1
ATOM 1405 O O . ILE A 1 187 ? -24.347 -26.408 74.353 1.00 95.44 187 ILE A O 1
ATOM 1409 N N . ILE A 1 188 ? -22.863 -27.528 75.597 1.00 94.69 188 ILE A N 1
ATOM 1410 C CA . ILE A 1 188 ? -22.594 -26.450 76.545 1.00 94.69 188 ILE A CA 1
ATOM 1411 C C . ILE A 1 188 ? -21.442 -25.604 76.008 1.00 94.69 188 ILE A C 1
ATOM 1413 O O . ILE A 1 188 ? -20.294 -26.044 75.993 1.00 94.69 188 ILE A O 1
ATOM 1417 N N . ILE A 1 189 ? -21.738 -24.377 75.588 1.00 96.19 189 ILE A N 1
ATOM 1418 C CA . ILE A 1 189 ? -20.742 -23.344 75.309 1.00 96.19 189 ILE A CA 1
ATOM 1419 C C . ILE A 1 189 ? -20.487 -22.608 76.626 1.00 96.19 189 ILE A C 1
ATOM 1421 O O . ILE A 1 189 ? -21.266 -21.741 77.032 1.00 96.19 189 ILE A O 1
ATOM 1425 N N . ASP A 1 190 ? -19.432 -23.013 77.332 1.00 89.12 190 ASP A N 1
ATOM 1426 C CA . ASP A 1 190 ? -19.095 -22.478 78.649 1.00 89.12 190 ASP A CA 1
ATOM 1427 C C . ASP A 1 190 ? -18.354 -21.130 78.545 1.00 89.12 190 ASP A C 1
ATOM 1429 O O . ASP A 1 190 ? -18.251 -20.528 77.475 1.00 89.12 190 ASP A O 1
ATOM 1433 N N . THR A 1 191 ? -17.883 -20.614 79.678 1.00 86.38 191 THR A N 1
ATOM 1434 C CA . THR A 1 191 ? -17.530 -19.202 79.859 1.00 86.38 191 THR A CA 1
ATOM 1435 C C . THR A 1 191 ? -16.410 -18.717 78.930 1.00 86.38 191 THR A C 1
ATOM 1437 O O . THR A 1 191 ? -15.233 -18.943 79.193 1.00 86.38 191 THR A O 1
ATOM 1440 N N . GLY A 1 192 ? -16.756 -18.022 77.841 1.00 80.44 192 GLY A N 1
ATOM 1441 C CA . GLY A 1 192 ? -15.793 -17.597 76.812 1.00 80.44 192 GLY A CA 1
ATOM 1442 C C . GLY A 1 192 ? -15.435 -18.671 75.772 1.00 80.44 192 GLY A C 1
ATOM 1443 O O . GLY A 1 192 ? -14.466 -18.504 75.033 1.00 80.44 192 GLY A O 1
ATOM 1444 N N . GLY A 1 193 ? -16.177 -19.779 75.724 1.00 92.88 193 GLY A N 1
ATOM 1445 C CA . GLY A 1 193 ? -16.103 -20.787 74.668 1.00 92.88 193 GLY A CA 1
ATOM 1446 C C . GLY A 1 193 ? -16.793 -20.339 73.372 1.00 92.88 193 GLY A C 1
ATOM 1447 O O . GLY A 1 193 ? -17.588 -19.392 73.351 1.00 92.88 193 GLY A O 1
ATOM 1448 N N . LYS A 1 194 ? -16.494 -21.023 72.265 1.00 97.31 194 LYS A N 1
ATOM 1449 C CA . LYS A 1 194 ? -16.962 -20.655 70.922 1.00 97.31 194 LYS A CA 1
ATOM 1450 C C . LYS A 1 194 ? -17.423 -21.862 70.100 1.00 97.31 194 LYS A C 1
ATOM 1452 O O . LYS A 1 194 ? -16.647 -22.786 69.874 1.00 97.31 194 LYS A O 1
ATOM 1457 N N . LEU A 1 195 ? -18.652 -21.809 69.588 1.00 97.56 195 LEU A N 1
ATOM 1458 C CA . LEU A 1 195 ? -19.194 -22.735 68.587 1.00 97.56 195 LEU A CA 1
ATOM 1459 C C . LEU A 1 195 ? -19.359 -22.003 67.251 1.00 97.56 195 LEU A C 1
ATOM 1461 O O . LEU A 1 195 ? -19.904 -20.897 67.207 1.00 97.56 195 LEU A O 1
ATOM 1465 N N . VAL A 1 196 ? -18.884 -22.609 66.165 1.00 97.75 196 VAL A N 1
ATOM 1466 C CA . VAL A 1 196 ? -19.007 -22.092 64.797 1.00 97.75 196 VAL A CA 1
ATOM 1467 C C . VAL A 1 196 ? -19.535 -23.193 63.882 1.00 97.75 196 VAL A C 1
ATOM 1469 O O . VAL A 1 196 ? -18.964 -24.276 63.870 1.00 97.75 196 VAL A O 1
ATOM 1472 N N . LEU A 1 197 ? -20.581 -22.906 63.108 1.00 97.94 197 LEU A N 1
ATOM 1473 C CA . LEU A 1 197 ? -21.048 -23.717 61.983 1.00 97.94 197 LEU A CA 1
ATOM 1474 C C . LEU A 1 197 ? -20.803 -22.932 60.689 1.00 97.94 197 LEU A C 1
ATOM 1476 O O . LEU A 1 197 ? -21.295 -21.810 60.547 1.00 97.94 197 LEU A O 1
ATOM 1480 N N . ASN A 1 198 ? -20.044 -23.521 59.769 1.00 93.56 198 ASN A N 1
ATOM 1481 C CA . ASN A 1 198 ? -19.699 -22.979 58.456 1.00 93.56 198 ASN A CA 1
ATOM 1482 C C . ASN A 1 198 ? -20.201 -23.906 57.338 1.00 93.56 198 ASN A C 1
ATOM 1484 O O . ASN A 1 198 ? -20.412 -25.099 57.566 1.00 93.56 198 ASN A O 1
ATOM 1488 N N . ASN A 1 199 ? -20.278 -23.375 56.112 1.00 90.56 199 ASN A N 1
ATOM 1489 C CA . ASN A 1 199 ? -20.372 -24.158 54.873 1.00 90.56 199 ASN A CA 1
ATOM 1490 C C . ASN A 1 199 ? -21.472 -25.237 54.899 1.00 90.56 199 ASN A C 1
ATOM 1492 O O . ASN A 1 199 ? -21.205 -26.402 54.617 1.00 90.56 199 ASN A O 1
ATOM 1496 N N . PHE A 1 200 ? -22.702 -24.834 55.241 1.00 93.19 200 PHE A N 1
ATOM 1497 C CA . PHE A 1 200 ? -23.887 -25.704 55.269 1.00 93.19 200 PHE A CA 1
ATOM 1498 C C . PHE A 1 200 ? -23.762 -26.918 56.210 1.00 93.19 200 PHE A C 1
ATOM 1500 O O . PHE A 1 200 ? -24.279 -27.993 55.923 1.00 93.19 200 PHE A O 1
ATOM 1507 N N . SER A 1 201 ? -23.074 -26.753 57.346 1.00 96.12 201 SER A N 1
ATOM 1508 C CA . SER A 1 201 ? -23.011 -27.785 58.391 1.00 96.12 201 SER A CA 1
ATOM 1509 C C . SER A 1 201 ? -24.383 -28.032 59.028 1.00 96.12 201 SER A C 1
ATOM 1511 O O . SER A 1 201 ? -25.230 -27.138 59.067 1.00 96.12 201 SER A O 1
ATOM 1513 N N . SER A 1 202 ? -24.575 -29.217 59.608 1.00 96.12 202 SER A N 1
ATOM 1514 C CA . SER A 1 202 ? -25.780 -29.569 60.360 1.00 96.12 202 SER A CA 1
ATOM 1515 C C . SER A 1 202 ? -25.474 -29.974 61.808 1.00 96.12 202 SER A C 1
ATOM 1517 O O . SER A 1 202 ? -24.416 -30.528 62.114 1.00 96.12 202 SER A O 1
ATOM 1519 N N . ILE A 1 203 ? -26.414 -29.700 62.720 1.00 97.19 203 ILE A N 1
ATOM 1520 C CA . ILE A 1 203 ? -26.469 -30.321 64.055 1.00 97.19 203 ILE A CA 1
ATOM 1521 C C . ILE A 1 203 ? -27.796 -31.065 64.172 1.00 97.19 203 ILE A C 1
ATOM 1523 O O . ILE A 1 203 ? -28.859 -30.459 64.048 1.00 97.19 203 ILE A O 1
ATOM 1527 N N . SER A 1 204 ? -27.740 -32.368 64.444 1.00 95.56 204 SER A N 1
ATOM 1528 C CA . SER A 1 204 ? -28.924 -33.213 64.643 1.00 95.56 204 SER A CA 1
ATOM 1529 C C . SER A 1 204 ? -28.621 -34.417 65.547 1.00 95.56 204 SER A C 1
ATOM 1531 O O . SER A 1 204 ? -27.500 -34.583 66.028 1.00 95.56 204 SER A O 1
ATOM 1533 N N . GLY A 1 205 ? -29.619 -35.255 65.833 1.00 91.44 205 GLY A N 1
ATOM 1534 C CA . GLY A 1 205 ? -29.444 -36.451 66.659 1.00 91.44 205 GLY A CA 1
ATOM 1535 C C . GLY A 1 205 ? -30.701 -37.315 66.754 1.00 91.44 205 GLY A C 1
ATOM 1536 O O . GLY A 1 205 ? -31.735 -36.984 66.178 1.00 91.44 205 GLY A O 1
ATOM 1537 N N . ASN A 1 206 ? -30.620 -38.432 67.486 1.00 90.88 206 ASN A N 1
ATOM 1538 C CA . ASN A 1 206 ? -31.768 -39.325 67.739 1.00 90.88 206 ASN A CA 1
ATOM 1539 C C . ASN A 1 206 ? -32.486 -39.065 69.080 1.00 90.88 206 ASN A C 1
ATOM 1541 O O . ASN A 1 206 ? -33.390 -39.813 69.449 1.00 90.88 206 ASN A O 1
ATOM 1545 N N . VAL A 1 207 ? -32.061 -38.036 69.810 1.00 89.31 207 VAL A N 1
ATOM 1546 C CA . VAL A 1 207 ? -32.643 -37.537 71.064 1.00 89.31 207 VAL A CA 1
ATOM 1547 C C . VAL A 1 207 ? -32.739 -36.008 70.982 1.00 89.31 207 VAL A C 1
ATOM 1549 O O . VAL A 1 207 ? -32.012 -35.417 70.179 1.00 89.31 207 VAL A O 1
ATOM 1552 N N . PRO A 1 208 ? -33.582 -35.339 71.792 1.00 93.00 208 PRO A N 1
ATOM 1553 C CA . PRO A 1 208 ? -33.586 -33.880 71.867 1.00 93.00 208 PRO A CA 1
ATOM 1554 C C . PRO A 1 208 ? -32.201 -33.334 72.240 1.00 93.00 208 PRO A C 1
ATOM 1556 O O . PRO A 1 208 ? -31.527 -33.896 73.108 1.00 93.00 208 PRO A O 1
ATOM 1559 N N . ILE A 1 209 ? -31.793 -32.241 71.593 1.00 96.06 209 ILE A N 1
ATOM 1560 C CA . ILE A 1 209 ? -30.520 -31.551 71.835 1.00 96.06 209 ILE A CA 1
ATOM 1561 C C . ILE A 1 209 ? -30.814 -30.151 72.379 1.00 96.06 209 ILE A C 1
ATOM 1563 O O . ILE A 1 209 ? -31.674 -29.456 71.839 1.00 96.06 209 ILE A O 1
ATOM 1567 N N . THR A 1 210 ? -30.076 -29.711 73.399 1.00 96.75 210 THR A N 1
ATOM 1568 C CA . THR A 1 210 ? -30.100 -28.322 73.889 1.00 96.75 210 THR A CA 1
ATOM 1569 C C . THR A 1 210 ? -28.708 -27.695 73.829 1.00 96.75 210 THR A C 1
ATOM 1571 O O . THR A 1 210 ? -27.762 -28.206 74.427 1.00 96.75 210 THR A O 1
ATOM 1574 N N . ILE A 1 211 ? -28.568 -26.564 73.139 1.00 97.75 211 ILE A N 1
ATOM 1575 C CA . ILE A 1 211 ? -27.340 -25.763 73.110 1.00 97.75 211 ILE A CA 1
ATOM 1576 C C . ILE A 1 211 ? -27.417 -24.711 74.227 1.00 97.75 211 ILE A C 1
ATOM 1578 O O . ILE A 1 211 ? -28.203 -23.770 74.138 1.00 97.75 211 ILE A O 1
ATOM 1582 N N . GLU A 1 212 ? -26.608 -24.859 75.278 1.00 96.94 212 GLU A N 1
ATOM 1583 C CA . GLU A 1 212 ? -26.491 -23.877 76.366 1.00 96.94 212 GLU A CA 1
ATOM 1584 C C . GLU A 1 212 ? -25.374 -22.872 76.036 1.00 96.94 212 GLU A C 1
ATOM 1586 O O . GLU A 1 212 ? -24.197 -23.214 76.129 1.00 96.94 212 GLU A O 1
ATOM 1591 N N . ALA A 1 213 ? -25.703 -21.628 75.688 1.00 96.19 213 ALA A N 1
ATOM 1592 C CA . ALA A 1 213 ? -24.720 -20.558 75.499 1.00 96.19 213 ALA A CA 1
ATOM 1593 C C . ALA A 1 213 ? -24.617 -19.701 76.770 1.00 96.19 213 ALA A C 1
ATOM 1595 O O . ALA A 1 213 ? -25.546 -18.963 77.090 1.00 96.19 213 ALA A O 1
ATOM 1596 N N . ARG A 1 214 ? -23.511 -19.812 77.516 1.00 93.94 214 ARG A N 1
ATOM 1597 C CA . ARG A 1 214 ? -23.331 -19.162 78.831 1.00 93.94 214 ARG A CA 1
ATOM 1598 C C . ARG A 1 214 ? -22.617 -17.804 78.743 1.00 93.94 214 ARG A C 1
ATOM 1600 O O . ARG A 1 214 ? -22.224 -17.363 77.669 1.00 93.94 214 ARG A O 1
ATOM 1607 N N . THR A 1 215 ? -22.408 -17.153 79.888 1.00 92.50 215 THR A N 1
ATOM 1608 C CA . THR A 1 215 ? -21.690 -15.873 80.018 1.00 92.50 215 THR A CA 1
ATOM 1609 C C . THR A 1 215 ? -20.351 -15.867 79.263 1.00 92.50 215 THR A C 1
ATOM 1611 O O . THR A 1 215 ? -19.483 -16.688 79.518 1.00 92.50 215 THR A O 1
ATOM 1614 N N . GLY A 1 216 ? -20.142 -14.930 78.343 1.00 91.19 216 GLY A N 1
ATOM 1615 C CA . GLY A 1 216 ? -18.982 -14.843 77.452 1.00 91.19 216 GLY A CA 1
ATOM 1616 C C . GLY A 1 216 ? -19.029 -15.727 76.195 1.00 91.19 216 GLY A C 1
ATOM 1617 O O . GLY A 1 216 ? -18.151 -15.578 75.347 1.00 91.19 216 GLY A O 1
ATOM 1618 N N . ALA A 1 217 ? -20.009 -16.623 76.037 1.00 95.00 217 ALA A N 1
ATOM 1619 C CA . ALA A 1 217 ? -20.059 -17.566 74.919 1.00 95.00 217 ALA A CA 1
ATOM 1620 C C . ALA A 1 217 ? -20.267 -16.889 73.553 1.00 95.00 217 ALA A C 1
ATOM 1622 O O . ALA A 1 217 ? -20.970 -15.880 73.422 1.00 95.00 217 ALA A O 1
ATOM 1623 N N . ILE A 1 218 ? -19.692 -17.498 72.513 1.00 96.94 218 ILE A N 1
ATOM 1624 C CA . ILE A 1 218 ? -19.842 -17.078 71.116 1.00 96.94 218 ILE A CA 1
ATOM 1625 C C . ILE A 1 218 ? -20.457 -18.222 70.301 1.00 96.94 218 ILE A C 1
ATOM 1627 O O . ILE A 1 218 ? -19.788 -19.214 70.025 1.00 96.94 218 ILE A O 1
ATOM 1631 N N . LEU A 1 219 ? -21.702 -18.057 69.855 1.00 97.50 219 LEU A N 1
ATOM 1632 C CA . LEU A 1 219 ? -22.364 -18.941 68.893 1.00 97.50 219 LEU A CA 1
ATOM 1633 C C . LEU A 1 219 ? -22.395 -18.274 67.513 1.00 97.50 219 LEU A C 1
ATOM 1635 O O . LEU A 1 219 ? -22.878 -17.148 67.365 1.00 97.50 219 LEU A O 1
ATOM 1639 N N . ARG A 1 220 ? -21.890 -18.968 66.491 1.00 97.62 220 ARG A N 1
ATOM 1640 C CA . ARG A 1 220 ? -21.960 -18.540 65.090 1.00 97.62 220 ARG A CA 1
ATOM 1641 C C . ARG A 1 220 ? -22.499 -19.664 64.215 1.00 97.62 220 ARG A C 1
ATOM 1643 O O . ARG A 1 220 ? -22.006 -20.781 64.300 1.00 97.62 220 ARG A O 1
ATOM 1650 N N . SER A 1 221 ? -23.472 -19.352 63.369 1.00 96.31 221 SER A N 1
ATOM 1651 C CA . SER A 1 221 ? -24.002 -20.237 62.333 1.00 96.31 221 SER A CA 1
ATOM 1652 C C . SER A 1 221 ? -24.074 -19.477 61.014 1.00 96.31 221 SER A C 1
ATOM 1654 O O . SER A 1 221 ? -24.572 -18.349 60.993 1.00 96.31 221 SER A O 1
ATOM 1656 N N . TYR A 1 222 ? -23.565 -20.073 59.938 1.00 95.62 222 TYR A N 1
ATOM 1657 C CA . TYR A 1 222 ? -23.547 -19.487 58.601 1.00 95.62 222 TYR A CA 1
ATOM 1658 C C . TYR A 1 222 ? -24.178 -20.456 57.596 1.00 95.62 222 TYR A C 1
ATOM 1660 O O . TYR A 1 222 ? -23.589 -21.487 57.270 1.00 95.62 222 TYR A O 1
ATOM 1668 N N . ALA A 1 223 ? -25.383 -20.116 57.129 1.00 92.75 223 ALA A N 1
ATOM 1669 C CA . ALA A 1 223 ? -26.212 -20.903 56.212 1.00 92.75 223 ALA A CA 1
ATOM 1670 C C . ALA A 1 223 ? -26.308 -22.391 56.609 1.00 92.75 223 ALA A C 1
ATOM 1672 O O . ALA A 1 223 ? -26.191 -23.267 55.763 1.00 92.75 223 ALA A O 1
ATOM 1673 N N . SER A 1 224 ? -26.435 -22.664 57.910 1.00 95.94 224 SER A N 1
ATOM 1674 C CA . SER A 1 224 ? -26.294 -24.001 58.503 1.00 95.94 224 SER A CA 1
ATOM 1675 C C . SER A 1 224 ? -27.544 -24.372 59.308 1.00 95.94 224 SER A C 1
ATOM 1677 O O . SER A 1 224 ? -28.144 -23.504 59.949 1.00 95.94 224 SER A O 1
ATOM 1679 N N . ASP A 1 225 ? -27.929 -25.650 59.287 1.00 95.69 225 ASP A N 1
ATOM 1680 C CA . ASP A 1 225 ? -29.211 -26.125 59.821 1.00 95.69 225 ASP A CA 1
ATOM 1681 C C . ASP A 1 225 ? -29.059 -26.775 61.205 1.00 95.69 225 ASP A C 1
ATOM 1683 O O . ASP A 1 225 ? -28.295 -27.720 61.411 1.00 95.69 225 ASP A O 1
ATOM 1687 N N . VAL A 1 226 ? -29.809 -26.266 62.183 1.00 97.00 226 VAL A N 1
ATOM 1688 C CA . VAL A 1 226 ? -29.708 -26.678 63.589 1.00 97.00 226 VAL A CA 1
ATOM 1689 C C . VAL A 1 226 ? -31.019 -27.306 64.054 1.00 97.00 226 VAL A C 1
ATOM 1691 O O . VAL A 1 226 ? -32.052 -26.641 64.119 1.00 97.00 226 VAL A O 1
ATOM 1694 N N . VAL A 1 227 ? -30.972 -28.585 64.430 1.00 97.31 227 VAL A N 1
ATOM 1695 C CA . VAL A 1 227 ? -32.086 -29.342 65.021 1.00 97.31 227 VAL A CA 1
ATOM 1696 C C . VAL A 1 227 ? -31.845 -29.496 66.526 1.00 97.31 227 VAL A C 1
ATOM 1698 O O . VAL A 1 227 ? -31.492 -30.565 67.025 1.00 97.31 227 VAL A O 1
ATOM 1701 N N . ALA A 1 228 ? -31.965 -28.379 67.244 1.00 96.31 228 ALA A N 1
ATOM 1702 C CA . ALA A 1 228 ? -31.758 -28.287 68.687 1.00 96.31 228 ALA A CA 1
ATOM 1703 C C . ALA A 1 228 ? -32.544 -27.109 69.285 1.00 96.31 228 ALA A C 1
ATOM 1705 O O . ALA A 1 228 ? -32.736 -26.086 68.627 1.00 96.31 228 ALA A O 1
ATOM 1706 N N . ASP A 1 229 ? -32.924 -27.219 70.557 1.00 97.62 229 ASP A N 1
ATOM 1707 C CA . ASP A 1 229 ? -33.266 -26.051 71.371 1.00 97.62 229 ASP A CA 1
ATOM 1708 C C . ASP A 1 229 ? -31.991 -25.245 71.674 1.00 97.62 229 ASP A C 1
ATOM 1710 O O . ASP A 1 229 ? -30.906 -25.809 71.826 1.00 97.62 229 ASP A O 1
ATOM 1714 N N . ILE A 1 230 ? -32.103 -23.924 71.791 1.00 97.94 230 ILE A N 1
ATOM 1715 C CA . ILE A 1 230 ? -30.997 -23.019 72.122 1.00 97.94 230 ILE A CA 1
ATOM 1716 C C . ILE A 1 230 ? -31.405 -22.156 73.317 1.00 97.94 230 ILE A C 1
ATOM 1718 O O . ILE A 1 230 ? -32.429 -21.470 73.280 1.00 97.94 230 ILE A O 1
ATOM 1722 N N . SER A 1 231 ? -30.573 -22.165 74.357 1.00 97.06 231 SER A N 1
ATOM 1723 C CA . SER A 1 231 ? -30.788 -21.449 75.616 1.00 97.06 231 SER A CA 1
ATOM 1724 C C . SER A 1 231 ? -29.583 -20.565 75.923 1.00 97.06 231 SER A C 1
ATOM 1726 O O . SER A 1 231 ? -28.469 -21.062 76.094 1.00 97.06 231 SER A O 1
ATOM 1728 N N . VAL A 1 232 ? -29.794 -19.250 75.976 1.00 97.19 232 VAL A N 1
ATOM 1729 C CA . VAL A 1 232 ? -28.732 -18.242 76.134 1.00 97.19 232 VAL A CA 1
ATOM 1730 C C . VAL A 1 232 ? -28.809 -17.572 77.509 1.00 97.19 232 VAL A C 1
ATOM 1732 O O . VAL A 1 232 ? -29.868 -17.075 77.886 1.00 97.19 232 VAL A O 1
ATOM 1735 N N . TYR A 1 233 ? -27.684 -17.516 78.223 1.00 94.19 233 TYR A N 1
ATOM 1736 C CA . TYR A 1 233 ? -27.561 -17.037 79.606 1.00 94.19 233 TYR A CA 1
ATOM 1737 C C . TYR A 1 233 ? -26.463 -15.975 79.740 1.00 94.19 233 TYR A C 1
ATOM 1739 O O . TYR A 1 233 ? -25.464 -16.018 79.019 1.00 94.19 233 TYR A O 1
ATOM 1747 N N . GLY A 1 234 ? -26.611 -15.048 80.692 1.00 93.31 234 GLY A N 1
ATOM 1748 C CA . GLY A 1 234 ? -25.651 -13.968 80.923 1.00 93.31 234 GLY A CA 1
ATOM 1749 C C . GLY A 1 234 ? -25.326 -13.140 79.669 1.00 93.31 234 GLY A C 1
ATOM 1750 O O . GLY A 1 234 ? -26.160 -12.929 78.787 1.00 93.31 234 GLY A O 1
ATOM 1751 N N . THR A 1 235 ? -24.099 -12.628 79.568 1.00 94.19 235 THR A N 1
ATOM 1752 C CA . THR A 1 235 ? -23.626 -11.958 78.345 1.00 94.19 235 THR A CA 1
ATOM 1753 C C . THR A 1 235 ? -23.256 -12.994 77.284 1.00 94.19 235 THR A C 1
ATOM 1755 O O . THR A 1 235 ? -22.503 -13.910 77.567 1.00 94.19 235 THR A O 1
ATOM 1758 N N . ALA A 1 236 ? -23.709 -12.858 76.041 1.00 95.00 236 ALA A N 1
ATOM 1759 C CA . ALA A 1 236 ? -23.334 -13.784 74.964 1.00 95.00 236 ALA A CA 1
ATOM 1760 C C . ALA A 1 236 ? -23.327 -13.081 73.602 1.00 95.00 236 ALA A C 1
ATOM 1762 O O . ALA A 1 236 ? -23.967 -12.041 73.433 1.00 95.00 236 ALA A O 1
ATOM 1763 N N . GLN A 1 237 ? -22.628 -13.649 72.617 1.00 97.19 237 GLN A N 1
ATOM 1764 C CA . GLN A 1 237 ? -22.714 -13.228 71.217 1.00 97.19 237 GLN A CA 1
ATOM 1765 C C . GLN A 1 237 ? -23.294 -14.354 70.365 1.00 97.19 237 GLN A C 1
ATOM 1767 O O . GLN A 1 237 ? -22.676 -15.406 70.226 1.00 97.19 237 GLN A O 1
ATOM 1772 N N . VAL A 1 238 ? -24.447 -14.111 69.745 1.00 97.62 238 VAL A N 1
ATOM 1773 C CA . VAL A 1 238 ? -25.111 -15.058 68.842 1.00 97.62 238 VAL A CA 1
ATOM 1774 C C . VAL A 1 238 ? -25.219 -14.431 67.457 1.00 97.62 238 VAL A C 1
ATOM 1776 O O . VAL A 1 238 ? -25.718 -13.317 67.317 1.00 97.62 238 VAL A O 1
ATOM 1779 N N . ARG A 1 239 ? -24.759 -15.128 66.416 1.00 97.75 239 ARG A N 1
ATOM 1780 C CA . ARG A 1 239 ? -24.955 -14.731 65.011 1.00 97.75 239 ARG A CA 1
ATOM 1781 C C . ARG A 1 239 ? -25.384 -15.952 64.211 1.00 97.75 239 ARG A C 1
ATOM 1783 O O . ARG A 1 239 ? -24.652 -16.934 64.226 1.00 97.75 239 ARG A O 1
ATOM 1790 N N . MET A 1 240 ? -26.538 -15.924 63.553 1.00 97.12 240 MET A N 1
ATOM 1791 C CA . MET A 1 240 ? -27.062 -17.099 62.847 1.00 97.12 240 MET A CA 1
ATOM 1792 C C . MET A 1 240 ? -27.670 -16.738 61.486 1.00 97.12 240 MET A C 1
ATOM 1794 O O . MET A 1 240 ? -28.385 -15.738 61.380 1.00 97.12 240 MET A O 1
ATOM 1798 N N . SER A 1 241 ? -27.402 -17.590 60.492 1.00 96.00 241 SER A N 1
ATOM 1799 C CA . SER A 1 241 ? -28.143 -17.752 59.233 1.00 96.00 241 SER A CA 1
ATOM 1800 C C . SER A 1 241 ? -28.314 -19.241 58.894 1.00 96.00 241 SER A C 1
ATOM 1802 O O . SER A 1 241 ? -27.487 -20.058 59.309 1.00 96.00 241 SER A O 1
ATOM 1804 N N . GLY A 1 242 ? -29.371 -19.597 58.154 1.00 94.62 242 GLY A N 1
ATOM 1805 C CA . GLY A 1 242 ? -29.824 -20.989 57.968 1.00 94.62 242 GLY A CA 1
ATOM 1806 C C . GLY A 1 242 ? -31.130 -21.287 58.717 1.00 94.62 242 GLY A C 1
ATOM 1807 O O . GLY A 1 242 ? -31.926 -20.376 58.957 1.00 94.62 242 GLY A O 1
ATOM 1808 N N . SER A 1 243 ? -31.374 -22.544 59.094 1.00 96.00 243 SER A N 1
ATOM 1809 C CA . SER A 1 243 ? -32.631 -22.953 59.747 1.00 96.00 243 SER A CA 1
ATOM 1810 C C . SER A 1 243 ? -32.448 -23.315 61.224 1.00 96.00 243 SER A C 1
ATOM 1812 O O . SER A 1 243 ? -31.457 -23.938 61.607 1.00 96.00 243 SER A O 1
ATOM 1814 N N . LEU A 1 244 ? -33.438 -22.983 62.062 1.00 97.31 244 LEU A N 1
ATOM 1815 C CA . LEU A 1 244 ? -33.549 -23.496 63.432 1.00 97.31 244 LEU A CA 1
ATOM 1816 C C . LEU A 1 244 ? -34.845 -24.296 63.612 1.00 97.31 244 LEU A C 1
ATOM 1818 O O . LEU A 1 244 ? -35.946 -23.738 63.650 1.00 97.31 244 LEU A O 1
ATOM 1822 N N . HIS A 1 245 ? -34.674 -25.604 63.788 1.00 95.81 245 HIS A N 1
ATOM 1823 C CA . HIS A 1 245 ? -35.714 -26.592 64.060 1.00 95.81 245 HIS A CA 1
ATOM 1824 C C . HIS A 1 245 ? -35.757 -26.907 65.563 1.00 95.81 245 HIS A C 1
ATOM 1826 O O . HIS A 1 245 ? -35.453 -28.016 66.001 1.00 95.81 245 HIS A O 1
ATOM 1832 N N . GLY A 1 246 ? -36.098 -25.892 66.355 1.00 93.25 246 GLY A N 1
ATOM 1833 C CA . GLY A 1 246 ? -36.139 -25.940 67.816 1.00 93.25 246 GLY A CA 1
ATOM 1834 C C . GLY A 1 246 ? -36.529 -24.588 68.410 1.00 93.25 246 GLY A C 1
ATOM 1835 O O . GLY A 1 246 ? -36.804 -23.632 67.677 1.00 93.25 246 GLY A O 1
ATOM 1836 N N . ASN A 1 247 ? -36.592 -24.492 69.734 1.00 96.19 247 ASN A N 1
ATOM 1837 C CA . ASN A 1 247 ? -36.899 -23.256 70.450 1.00 96.19 247 ASN A CA 1
ATOM 1838 C C . ASN A 1 247 ? -35.635 -22.410 70.623 1.00 96.19 247 ASN A C 1
ATOM 1840 O O . ASN A 1 247 ? -34.622 -22.908 71.103 1.00 96.19 247 ASN A O 1
ATOM 1844 N N . PHE A 1 248 ? -35.698 -21.115 70.310 1.00 97.88 248 PHE A N 1
ATOM 1845 C CA . PHE A 1 248 ? -34.660 -20.165 70.718 1.00 97.88 248 PHE A CA 1
ATOM 1846 C C . PHE A 1 248 ? -35.128 -19.393 71.950 1.00 97.88 248 PHE A C 1
ATOM 1848 O O . PHE A 1 248 ? -36.165 -18.728 71.901 1.00 97.88 248 PHE A O 1
ATOM 1855 N N . THR A 1 249 ? -34.360 -19.438 73.035 1.00 97.44 249 THR A N 1
ATOM 1856 C CA . THR A 1 249 ? -34.668 -18.737 74.285 1.00 97.44 249 THR A CA 1
ATOM 1857 C C . THR A 1 249 ? -33.445 -18.021 74.852 1.00 97.44 249 THR A C 1
ATOM 1859 O O . THR A 1 249 ? -32.317 -18.505 74.748 1.00 97.44 249 THR A O 1
ATOM 1862 N N . THR A 1 250 ? -33.660 -16.878 75.500 1.00 97.56 250 THR A N 1
ATOM 1863 C CA . THR A 1 250 ? -32.694 -16.305 76.445 1.00 97.56 250 THR A CA 1
ATOM 1864 C C . THR A 1 250 ? -33.304 -16.266 77.843 1.00 97.56 250 THR A C 1
ATOM 1866 O O . THR A 1 250 ? -34.521 -16.140 77.992 1.00 97.56 250 THR A O 1
ATOM 1869 N N . SER A 1 251 ? -32.472 -16.378 78.873 1.00 94.62 251 SER A N 1
ATOM 1870 C CA . SER A 1 251 ? -32.900 -16.273 80.267 1.00 94.62 251 SER A CA 1
ATOM 1871 C C . SER A 1 251 ? -33.136 -14.819 80.700 1.00 94.62 251 SER A C 1
ATOM 1873 O O . SER A 1 251 ? -32.773 -13.869 80.004 1.00 94.62 251 SER A O 1
ATOM 1875 N N . SER A 1 252 ? -33.742 -14.631 81.874 1.00 93.62 252 SER A N 1
ATOM 1876 C CA . SER A 1 252 ? -34.013 -13.308 82.454 1.00 93.62 252 SER A CA 1
ATOM 1877 C C . SER A 1 252 ? -32.762 -12.581 82.970 1.00 93.62 252 SER A C 1
ATOM 1879 O O . SER A 1 252 ? -32.797 -11.365 83.144 1.00 93.62 252 SER A O 1
ATOM 1881 N N . ASP A 1 253 ? -31.654 -13.296 83.188 1.00 93.25 253 ASP A N 1
ATOM 1882 C CA . ASP A 1 253 ? -30.318 -12.737 83.451 1.00 93.25 253 ASP A CA 1
ATOM 1883 C C . ASP A 1 253 ? -29.522 -12.430 82.167 1.00 93.25 253 ASP A C 1
ATOM 1885 O O . ASP A 1 253 ? -28.439 -11.843 82.236 1.00 93.25 253 ASP A O 1
ATOM 1889 N N . ALA A 1 254 ? -30.036 -12.810 80.990 1.00 95.25 254 ALA A N 1
ATOM 1890 C CA . ALA A 1 254 ? -29.308 -12.659 79.742 1.00 95.25 254 ALA A CA 1
ATOM 1891 C C . ALA A 1 254 ? -29.193 -11.192 79.299 1.00 95.25 254 ALA A C 1
ATOM 1893 O O . ALA A 1 254 ? -30.160 -10.430 79.277 1.00 95.25 254 ALA A O 1
ATOM 1894 N N . SER A 1 255 ? -27.996 -10.822 78.857 1.00 95.69 255 SER A N 1
ATOM 1895 C CA . SER A 1 255 ? -27.662 -9.546 78.227 1.00 95.69 255 SER A CA 1
ATOM 1896 C C . SER A 1 255 ? -26.915 -9.816 76.918 1.00 95.69 255 SER A C 1
ATOM 1898 O O . SER A 1 255 ? -25.794 -9.347 76.702 1.00 95.69 255 SER A O 1
ATOM 1900 N N . ALA A 1 256 ? -27.511 -10.652 76.068 1.00 95.25 256 ALA A N 1
ATOM 1901 C CA . ALA A 1 256 ? -26.899 -11.126 74.835 1.00 95.25 256 ALA A CA 1
ATOM 1902 C C . ALA A 1 256 ? -26.961 -10.089 73.698 1.00 95.25 256 ALA A C 1
ATOM 1904 O O . ALA A 1 256 ? -27.889 -9.284 73.600 1.00 95.25 256 ALA A O 1
ATOM 1905 N N . SER A 1 257 ? -25.977 -10.148 72.800 1.00 97.44 257 SER A N 1
ATOM 1906 C CA . SER A 1 257 ? -25.991 -9.474 71.502 1.00 97.44 257 SER A CA 1
ATOM 1907 C C . SER A 1 257 ? -26.260 -10.520 70.424 1.00 97.44 257 SER A C 1
ATOM 1909 O O . SER A 1 257 ? -25.439 -11.409 70.186 1.00 97.44 257 SER A O 1
ATOM 1911 N N . ILE A 1 258 ? -27.443 -10.443 69.822 1.00 98.06 258 ILE A N 1
ATOM 1912 C CA . ILE A 1 258 ? -28.006 -11.466 68.943 1.00 98.06 258 ILE A CA 1
ATOM 1913 C C . ILE A 1 258 ? -28.216 -10.866 67.553 1.00 98.06 258 ILE A C 1
ATOM 1915 O O . ILE A 1 258 ? -28.700 -9.743 67.401 1.00 98.06 258 ILE A O 1
ATOM 1919 N N . LEU A 1 259 ? -27.859 -11.626 66.526 1.00 97.50 259 LEU A N 1
ATOM 1920 C CA . LEU A 1 259 ? -28.011 -11.250 65.131 1.00 97.50 259 LEU A CA 1
ATOM 1921 C C . LEU A 1 259 ? -28.605 -12.423 64.345 1.00 97.50 259 LEU A C 1
ATOM 1923 O O . LEU A 1 259 ? -27.961 -13.460 64.196 1.00 97.50 259 LEU A O 1
ATOM 1927 N N . PHE A 1 260 ? -29.819 -12.233 63.832 1.00 97.00 260 PHE A N 1
ATOM 1928 C CA . PHE A 1 260 ? -30.497 -13.162 62.934 1.00 97.00 260 PHE A CA 1
ATOM 1929 C C . PHE A 1 260 ? -30.552 -12.562 61.531 1.00 97.00 260 PHE A C 1
ATOM 1931 O O . PHE A 1 260 ? -31.107 -11.483 61.308 1.00 97.00 260 PHE A O 1
ATOM 1938 N N . THR A 1 261 ? -29.937 -13.258 60.587 1.00 94.00 261 THR A N 1
ATOM 1939 C CA . THR A 1 261 ? -29.794 -12.830 59.195 1.00 94.00 261 THR A CA 1
ATOM 1940 C C . THR A 1 261 ? -30.148 -14.011 58.333 1.00 94.00 261 THR A C 1
ATOM 1942 O O . THR A 1 261 ? -29.568 -15.064 58.557 1.00 94.00 261 THR A O 1
ATOM 1945 N N . ASP A 1 262 ? -31.063 -13.878 57.376 1.00 93.00 262 ASP A N 1
ATOM 1946 C CA . ASP A 1 262 ? -31.326 -14.976 56.433 1.00 93.00 262 ASP A CA 1
ATOM 1947 C C . ASP A 1 262 ? -31.687 -16.290 57.179 1.00 93.00 262 ASP A C 1
ATOM 1949 O O . ASP A 1 262 ? -31.249 -17.384 56.824 1.00 93.00 262 ASP A O 1
ATOM 1953 N N . MET A 1 263 ? -32.423 -16.142 58.293 1.00 95.06 263 MET A N 1
ATOM 1954 C CA . MET A 1 263 ? -32.827 -17.219 59.201 1.00 95.06 263 MET A CA 1
ATOM 1955 C C . MET A 1 263 ? -34.248 -17.702 58.912 1.00 95.06 263 MET A C 1
ATOM 1957 O O . MET A 1 263 ? -35.140 -16.898 58.628 1.00 95.06 263 MET A O 1
ATOM 1961 N N . ASN A 1 264 ? -34.486 -18.996 59.108 1.00 95.62 264 ASN A N 1
ATOM 1962 C CA . ASN A 1 264 ? -35.818 -19.594 59.121 1.00 95.62 264 ASN A CA 1
ATOM 1963 C C . ASN A 1 264 ? -36.071 -20.302 60.463 1.00 95.62 264 ASN A C 1
ATOM 1965 O O . ASN A 1 264 ? -35.363 -21.247 60.810 1.00 95.62 264 ASN A O 1
ATOM 1969 N N . PHE A 1 265 ? -37.062 -19.849 61.232 1.00 96.69 265 PHE A N 1
ATOM 1970 C CA . PHE A 1 265 ? -37.420 -20.437 62.527 1.00 96.69 265 PHE A CA 1
ATOM 1971 C C . PHE A 1 265 ? -38.723 -21.234 62.436 1.00 96.69 265 PHE A C 1
ATOM 1973 O O . PHE A 1 265 ? -39.745 -20.697 62.012 1.00 96.69 265 PHE A O 1
ATOM 1980 N N . THR A 1 266 ? -38.734 -22.478 62.927 1.00 93.94 266 THR A N 1
ATOM 1981 C CA . THR A 1 266 ? -39.983 -23.258 63.064 1.00 93.94 266 THR A CA 1
ATOM 1982 C C . THR A 1 266 ? -40.775 -22.926 64.335 1.00 93.94 266 THR A C 1
ATOM 1984 O O . THR A 1 266 ? -41.920 -23.350 64.476 1.00 93.94 266 THR A O 1
ATOM 1987 N N . SER A 1 267 ? -40.176 -22.188 65.272 1.00 94.56 267 SER A N 1
ATOM 1988 C CA . SER A 1 267 ? -40.754 -21.768 66.556 1.00 94.56 267 SER A CA 1
ATOM 1989 C C . SER A 1 267 ? -40.731 -20.240 66.695 1.00 94.56 267 SER A C 1
ATOM 1991 O O . SER A 1 267 ? -40.134 -19.547 65.875 1.00 94.56 267 SER A O 1
ATOM 1993 N N . LYS A 1 268 ? -41.369 -19.688 67.735 1.00 95.31 268 LYS A N 1
ATOM 1994 C CA . LYS A 1 268 ? -41.294 -18.255 68.072 1.00 95.31 268 LYS A CA 1
ATOM 1995 C C . LYS A 1 268 ? -40.114 -18.006 69.030 1.00 95.31 268 LYS A C 1
ATOM 1997 O O . LYS A 1 268 ? -40.227 -18.416 70.185 1.00 95.31 268 LYS A O 1
ATOM 2002 N N . PRO A 1 269 ? -39.022 -17.321 68.624 1.00 96.88 269 PRO A N 1
ATOM 2003 C CA . PRO A 1 269 ? -37.922 -16.991 69.528 1.00 96.88 269 PRO A CA 1
ATOM 2004 C C . PRO A 1 269 ? -38.383 -16.140 70.713 1.00 96.88 269 PRO A C 1
ATOM 2006 O O . PRO A 1 269 ? -39.195 -15.226 70.547 1.00 96.88 269 PRO A O 1
ATOM 2009 N N . VAL A 1 270 ? -37.837 -16.416 71.896 1.00 96.50 270 VAL A N 1
ATOM 2010 C CA . VAL A 1 270 ? -38.127 -15.704 73.147 1.00 96.50 270 VAL A CA 1
ATOM 2011 C C . VAL A 1 270 ? -36.859 -15.016 73.642 1.00 96.50 270 VAL A C 1
ATOM 2013 O O . VAL A 1 270 ? -35.906 -15.678 74.043 1.00 96.50 270 VAL A O 1
ATOM 2016 N N . ILE A 1 271 ? -36.849 -13.685 73.621 1.00 96.62 271 ILE A N 1
ATOM 2017 C CA . ILE A 1 271 ? -35.714 -12.854 74.029 1.00 96.62 271 ILE A CA 1
ATOM 2018 C C . ILE A 1 271 ? -36.089 -12.109 75.316 1.00 96.62 271 ILE A C 1
ATOM 2020 O O . ILE A 1 271 ? -37.094 -11.402 75.359 1.00 96.62 271 ILE A O 1
ATOM 2024 N N . ASP A 1 272 ? -35.294 -12.281 76.365 1.00 94.94 272 ASP A N 1
ATOM 2025 C CA . ASP A 1 272 ? -35.550 -11.829 77.739 1.00 94.94 272 ASP A CA 1
ATOM 2026 C C . ASP A 1 272 ? -34.304 -11.126 78.336 1.00 94.94 272 ASP A C 1
ATOM 2028 O O . ASP A 1 272 ? -33.270 -10.954 77.673 1.00 94.94 272 ASP A O 1
ATOM 2032 N N . GLY A 1 273 ? -34.416 -10.670 79.583 1.00 93.00 273 GLY A N 1
ATOM 2033 C CA . GLY A 1 273 ? -33.369 -9.943 80.299 1.00 93.00 273 GLY A CA 1
ATOM 2034 C C . GLY A 1 273 ? -33.131 -8.550 79.713 1.00 93.00 273 GLY A C 1
ATOM 2035 O O . GLY A 1 273 ? -34.076 -7.787 79.511 1.00 93.00 273 GLY A O 1
ATOM 2036 N N . THR A 1 274 ? -31.874 -8.202 79.441 1.00 95.25 274 THR A N 1
ATOM 2037 C CA . THR A 1 274 ? -31.459 -6.983 78.716 1.00 95.25 274 THR A CA 1
ATOM 2038 C C . THR A 1 274 ? -30.879 -7.306 77.336 1.00 95.25 274 THR A C 1
ATOM 2040 O O . THR A 1 274 ? -30.097 -6.532 76.783 1.00 95.25 274 THR A O 1
ATOM 2043 N N . SER A 1 275 ? -31.232 -8.465 76.774 1.00 96.06 275 SER A N 1
ATOM 2044 C CA . SER A 1 275 ? -30.720 -8.923 75.480 1.00 96.06 275 SER A CA 1
ATOM 2045 C C . SER A 1 275 ? -31.211 -8.062 74.310 1.00 96.06 275 SER A C 1
ATOM 2047 O O . SER A 1 275 ? -32.330 -7.544 74.299 1.00 96.06 275 SER A O 1
ATOM 2049 N N . SER A 1 276 ? -30.366 -7.936 73.289 1.00 96.38 276 SER A N 1
ATOM 2050 C CA . SER A 1 276 ? -30.628 -7.174 72.065 1.00 96.38 276 SER A CA 1
ATOM 2051 C C . SER A 1 276 ? -30.570 -8.092 70.847 1.00 96.38 276 SER A C 1
ATOM 2053 O O . SER A 1 276 ? -29.601 -8.832 70.680 1.00 96.38 276 SER A O 1
ATOM 2055 N N . VAL A 1 277 ? -31.593 -8.048 69.990 1.00 96.88 277 VAL A N 1
ATOM 2056 C CA . VAL A 1 277 ? -31.653 -8.828 68.748 1.00 96.88 277 VAL A CA 1
ATOM 2057 C C . VAL A 1 277 ? -31.780 -7.925 67.521 1.00 96.88 277 VAL A C 1
ATOM 2059 O O . VAL A 1 277 ? -32.701 -7.125 67.394 1.00 96.88 277 VAL A O 1
ATOM 2062 N N . THR A 1 278 ? -30.851 -8.052 66.580 1.00 97.00 278 THR A N 1
ATOM 2063 C CA . THR A 1 278 ? -30.978 -7.447 65.248 1.00 97.00 278 THR A CA 1
ATOM 2064 C C . THR A 1 278 ? -31.455 -8.505 64.266 1.00 97.00 278 THR A C 1
ATOM 2066 O O . THR A 1 278 ? -30.930 -9.617 64.263 1.00 97.00 278 THR A O 1
ATOM 2069 N N . VAL A 1 279 ? -32.449 -8.170 63.442 1.00 94.75 279 VAL A N 1
ATOM 2070 C CA . VAL A 1 279 ? -33.117 -9.123 62.547 1.00 94.75 279 VAL A CA 1
ATOM 2071 C C . VAL A 1 279 ? -33.200 -8.555 61.135 1.00 94.75 279 VAL A C 1
ATOM 2073 O O . VAL A 1 279 ? -33.693 -7.440 60.964 1.00 94.75 279 VAL A O 1
ATOM 2076 N N . TRP A 1 280 ? -32.778 -9.309 60.117 1.00 91.56 280 TRP A N 1
ATOM 2077 C CA . TRP A 1 280 ? -33.112 -9.009 58.718 1.00 91.56 280 TRP A CA 1
ATOM 2078 C C . TRP A 1 280 ? -33.237 -10.252 57.842 1.00 91.56 280 TRP A C 1
ATOM 2080 O O . TRP A 1 280 ? -32.668 -11.301 58.138 1.00 91.56 280 TRP A O 1
ATOM 2090 N N . ASN A 1 281 ? -34.009 -10.120 56.758 1.00 89.12 281 ASN A N 1
ATOM 2091 C CA . ASN A 1 281 ? -34.275 -11.176 55.768 1.00 89.12 281 ASN A CA 1
ATOM 2092 C C . ASN A 1 281 ? -34.657 -12.539 56.394 1.00 89.12 281 ASN A C 1
ATOM 2094 O O . ASN A 1 281 ? -34.325 -13.593 55.870 1.00 89.12 281 ASN A O 1
ATOM 2098 N N . THR A 1 282 ? -35.317 -12.498 57.553 1.00 92.88 282 THR A N 1
ATOM 2099 C CA . THR A 1 282 ? -35.583 -13.639 58.440 1.00 92.88 282 THR A CA 1
ATOM 2100 C C . THR A 1 282 ? -37.080 -13.929 58.486 1.00 92.88 282 THR A C 1
ATOM 2102 O O . THR A 1 282 ? -37.880 -12.990 58.504 1.00 92.88 282 THR A O 1
ATOM 2105 N N . SER A 1 283 ? -37.446 -15.209 58.542 1.00 94.19 283 SER A N 1
ATOM 2106 C CA . SER A 1 283 ? -38.820 -15.692 58.705 1.00 94.19 283 SER A CA 1
ATOM 2107 C C . SER A 1 283 ? -39.007 -16.363 60.068 1.00 94.19 283 SER A C 1
ATOM 2109 O O . SER A 1 283 ? -38.163 -17.158 60.489 1.00 94.19 283 SER A O 1
ATOM 2111 N N . ALA A 1 284 ? -40.106 -16.055 60.759 1.00 94.69 284 ALA A N 1
ATOM 2112 C CA . ALA A 1 284 ? -40.499 -16.715 62.005 1.00 94.69 284 ALA A CA 1
ATOM 2113 C C . ALA A 1 284 ? -42.018 -16.590 62.255 1.00 94.69 284 ALA A C 1
ATOM 2115 O O . ALA A 1 284 ? -42.610 -15.569 61.899 1.00 94.69 284 ALA A O 1
ATOM 2116 N N . PRO A 1 285 ? -42.653 -17.535 62.978 1.00 94.31 285 PRO A N 1
ATOM 2117 C CA . PRO A 1 285 ? -44.013 -17.391 63.516 1.00 94.31 285 PRO A CA 1
ATOM 2118 C C . PRO A 1 285 ? -44.261 -16.089 64.300 1.00 94.31 285 PRO A C 1
ATOM 2120 O O . PRO A 1 285 ? -45.398 -15.656 64.432 1.00 94.31 285 PRO A O 1
ATOM 2123 N N . GLY A 1 286 ? -43.200 -15.463 64.810 1.00 93.25 286 GLY A N 1
ATOM 2124 C CA . GLY A 1 286 ? -43.161 -14.155 65.461 1.00 93.25 286 GLY A CA 1
ATOM 2125 C C . GLY A 1 286 ? -41.857 -14.022 66.247 1.00 93.25 286 GLY A C 1
ATOM 2126 O O . GLY A 1 286 ? -41.032 -14.931 66.209 1.00 93.25 286 GLY A O 1
ATOM 2127 N N . ILE A 1 287 ? -41.683 -12.947 67.017 1.00 93.69 287 ILE A N 1
ATOM 2128 C CA . ILE A 1 287 ? -40.643 -12.844 68.058 1.00 93.69 287 ILE A CA 1
ATOM 2129 C C . ILE A 1 287 ? -41.299 -12.381 69.365 1.00 93.69 287 ILE A C 1
ATOM 2131 O O . ILE A 1 287 ? -42.133 -11.479 69.373 1.00 93.69 287 ILE A O 1
ATOM 2135 N N . SER A 1 288 ? -40.977 -13.037 70.480 1.00 93.69 288 SER A N 1
ATOM 2136 C CA . SER A 1 288 ? -41.440 -12.668 71.821 1.00 93.69 288 SER A CA 1
ATOM 2137 C C . SER A 1 288 ? -40.332 -11.910 72.547 1.00 93.69 288 SER A C 1
ATOM 2139 O O . SER A 1 288 ? -39.232 -12.434 72.696 1.00 93.69 288 SER A O 1
ATOM 2141 N N . LEU A 1 289 ? -40.627 -10.692 73.008 1.00 95.19 289 LEU A N 1
ATOM 2142 C CA . LEU A 1 289 ? -39.741 -9.930 73.891 1.00 95.19 289 LEU A CA 1
ATOM 2143 C C . LEU A 1 289 ? -40.282 -9.938 75.323 1.00 95.19 289 LEU A C 1
ATOM 2145 O O . LEU A 1 289 ? -41.491 -9.826 75.538 1.00 95.19 289 LEU A O 1
ATOM 2149 N N . LYS A 1 290 ? -39.376 -10.040 76.291 1.00 93.25 290 LYS A N 1
ATOM 2150 C CA . LYS A 1 290 ? -39.633 -10.061 77.734 1.00 93.25 290 LYS A CA 1
ATOM 2151 C C . LYS A 1 290 ? -38.598 -9.208 78.479 1.00 93.25 290 LYS A C 1
ATOM 2153 O O . LYS A 1 290 ? -37.667 -8.677 77.874 1.00 93.25 290 LYS A O 1
ATOM 2158 N N . GLY A 1 291 ? -38.793 -9.030 79.786 1.00 90.00 291 GLY A N 1
ATOM 2159 C CA . GLY A 1 291 ? -37.898 -8.239 80.631 1.00 90.00 291 GLY A CA 1
ATOM 2160 C C . GLY A 1 291 ? -37.758 -6.800 80.125 1.00 90.00 291 GLY A C 1
ATOM 2161 O O . GLY A 1 291 ? -38.738 -6.052 80.078 1.00 90.00 291 GLY A O 1
ATOM 2162 N N . ASN A 1 292 ? -36.535 -6.447 79.732 1.00 93.25 292 ASN A N 1
ATOM 2163 C CA . ASN A 1 292 ? -36.147 -5.184 79.103 1.00 93.25 292 ASN A CA 1
ATOM 2164 C C . ASN A 1 292 ? -35.508 -5.395 77.709 1.00 93.25 292 ASN A C 1
ATOM 2166 O O . ASN A 1 292 ? -34.768 -4.530 77.231 1.00 93.25 292 ASN A O 1
ATOM 2170 N N . ALA A 1 293 ? -35.751 -6.545 77.068 1.00 95.31 293 ALA A N 1
ATOM 2171 C CA . ALA A 1 293 ? -35.150 -6.909 75.788 1.00 95.31 293 ALA A CA 1
ATOM 2172 C C . ALA A 1 293 ? -35.582 -5.988 74.630 1.00 95.31 293 ALA A C 1
ATOM 2174 O O . ALA A 1 293 ? -36.688 -5.436 74.616 1.00 95.31 293 ALA A O 1
ATOM 2175 N N . MET A 1 294 ? -34.711 -5.852 73.626 1.00 95.19 294 MET A N 1
ATOM 2176 C CA . MET A 1 294 ? -34.927 -4.995 72.453 1.00 95.19 294 MET A CA 1
ATOM 2177 C C . MET A 1 294 ? -34.697 -5.731 71.132 1.00 95.19 294 MET A C 1
ATOM 2179 O O . MET A 1 294 ? -33.810 -6.575 71.026 1.00 95.19 294 MET A O 1
ATOM 2183 N N . MET A 1 295 ? -35.463 -5.359 70.106 1.00 95.12 295 MET A N 1
ATOM 2184 C CA . MET A 1 295 ? -35.353 -5.865 68.739 1.00 95.12 295 MET A CA 1
ATOM 2185 C C . MET A 1 295 ? -35.276 -4.723 67.725 1.00 95.12 295 MET A C 1
ATOM 2187 O O . MET A 1 295 ? -36.111 -3.821 67.753 1.00 95.12 295 MET A O 1
ATOM 2191 N N . SER A 1 296 ? -34.352 -4.817 66.769 1.00 96.00 296 SER A N 1
ATOM 2192 C CA . SER A 1 296 ? -34.262 -3.919 65.609 1.00 96.00 296 SER A CA 1
ATOM 2193 C C . SER A 1 296 ? -34.466 -4.710 64.314 1.00 96.00 296 SER A C 1
ATOM 2195 O O . SER A 1 296 ? -33.613 -5.511 63.925 1.00 96.00 296 SER A O 1
ATOM 2197 N N . LEU A 1 297 ? -35.600 -4.489 63.644 1.00 94.88 297 LEU A N 1
ATOM 2198 C CA . LEU A 1 297 ? -35.947 -5.114 62.365 1.00 94.88 297 LEU A CA 1
ATOM 2199 C C . LEU A 1 297 ? -35.462 -4.256 61.196 1.00 94.88 297 LEU A C 1
ATOM 2201 O O . LEU A 1 297 ? -35.961 -3.147 60.994 1.00 94.88 297 LEU A O 1
ATOM 2205 N N . TYR A 1 298 ? -34.569 -4.807 60.380 1.00 94.31 298 TYR A N 1
ATOM 2206 C CA . TYR A 1 298 ? -34.166 -4.230 59.103 1.00 94.31 298 TYR A CA 1
ATOM 2207 C C . TYR A 1 298 ? -34.742 -5.031 57.924 1.00 94.31 298 TYR A C 1
ATOM 2209 O O . TYR A 1 298 ? -34.928 -6.247 58.001 1.00 94.31 298 TYR A O 1
ATOM 2217 N N . ARG A 1 299 ? -34.985 -4.350 56.802 1.00 91.94 299 ARG A N 1
ATOM 2218 C CA . ARG A 1 299 ? -35.380 -4.949 55.514 1.00 91.94 299 ARG A CA 1
ATOM 2219 C C . ARG A 1 299 ? -34.465 -4.438 54.400 1.00 91.94 299 ARG A C 1
ATOM 2221 O O . ARG A 1 299 ? -33.808 -3.406 54.566 1.00 91.94 299 ARG A O 1
ATOM 2228 N N . TRP A 1 300 ? -34.417 -5.148 53.278 1.00 92.06 300 TRP A N 1
ATOM 2229 C CA . TRP A 1 300 ? -33.688 -4.704 52.091 1.00 92.06 300 TRP A CA 1
ATOM 2230 C C . TRP A 1 300 ? -34.597 -3.896 51.163 1.00 92.06 300 TRP A C 1
ATOM 2232 O O . TRP A 1 300 ? -35.739 -4.285 50.914 1.00 92.06 300 TRP A O 1
ATOM 2242 N N . ALA A 1 301 ? -34.060 -2.814 50.606 1.00 92.31 301 ALA A N 1
ATOM 2243 C CA . ALA A 1 301 ? -34.508 -2.287 49.325 1.00 92.31 301 ALA A CA 1
ATOM 2244 C C . ALA A 1 301 ? -33.447 -2.625 48.264 1.00 92.31 301 ALA A C 1
ATOM 2246 O O . ALA A 1 301 ? -32.250 -2.439 48.496 1.00 92.31 301 ALA A O 1
ATOM 2247 N N . THR A 1 302 ? -33.883 -3.151 47.125 1.00 94.00 302 THR A N 1
ATOM 2248 C CA . THR A 1 302 ? -33.050 -3.471 45.962 1.00 94.00 302 THR A CA 1
ATOM 2249 C C . THR A 1 302 ? -33.408 -2.479 44.867 1.00 94.00 302 THR A C 1
ATOM 2251 O O . THR A 1 302 ? -34.536 -2.490 44.382 1.00 94.00 302 THR A O 1
ATOM 2254 N N . ILE A 1 303 ? -32.482 -1.597 44.514 1.00 95.44 303 ILE A N 1
ATOM 2255 C CA . ILE A 1 303 ? -32.743 -0.490 43.598 1.00 95.44 303 ILE A CA 1
ATOM 2256 C C . ILE A 1 303 ? -31.865 -0.624 42.359 1.00 95.44 303 ILE A C 1
ATOM 2258 O O . ILE A 1 303 ? -30.645 -0.691 42.489 1.00 95.44 303 ILE A O 1
ATOM 2262 N N . THR A 1 304 ? -32.475 -0.623 41.178 1.00 96.12 304 THR A N 1
ATOM 2263 C CA . THR A 1 304 ? -31.759 -0.455 39.907 1.00 96.12 304 THR A CA 1
ATOM 2264 C C . THR A 1 304 ? -31.568 1.036 39.641 1.00 96.12 304 THR A C 1
ATOM 2266 O O . THR A 1 304 ? -32.517 1.809 39.776 1.00 96.12 304 THR A O 1
ATOM 2269 N N . VAL A 1 305 ? -30.360 1.452 39.270 1.00 96.75 305 VAL A N 1
ATOM 2270 C CA . VAL A 1 305 ? -30.069 2.815 38.814 1.00 96.75 305 VAL A CA 1
ATOM 2271 C C . VAL A 1 305 ? -29.848 2.802 37.308 1.00 96.75 305 VAL A C 1
ATOM 2273 O O . VAL A 1 305 ? -29.091 1.968 36.805 1.00 96.75 305 VAL A O 1
ATOM 2276 N N . LEU A 1 306 ? -30.519 3.723 36.621 1.00 95.88 306 LEU A N 1
ATOM 2277 C CA . LEU A 1 306 ? -30.369 3.988 35.198 1.00 95.88 306 LEU A CA 1
ATOM 2278 C C . LEU A 1 306 ? -29.779 5.385 34.974 1.00 95.88 306 LEU A C 1
ATOM 2280 O O . LEU A 1 306 ? -29.995 6.296 35.782 1.00 95.88 306 LEU A O 1
ATOM 2284 N N . ASP A 1 307 ? -29.066 5.544 33.868 1.00 95.31 307 ASP A N 1
ATOM 2285 C CA . ASP A 1 307 ? -28.676 6.841 33.320 1.00 95.31 307 ASP A CA 1
ATOM 2286 C C . ASP A 1 307 ? -29.844 7.523 32.578 1.00 95.31 307 ASP A C 1
ATOM 2288 O O . ASP A 1 307 ? -30.974 7.022 32.549 1.00 95.31 307 ASP A O 1
ATOM 2292 N N . GLY A 1 308 ? -29.607 8.708 32.015 1.00 93.06 308 GLY A N 1
ATOM 2293 C CA . GLY A 1 308 ? -30.634 9.456 31.296 1.00 93.06 308 GLY A CA 1
ATOM 2294 C C . GLY A 1 308 ? -31.051 8.814 29.960 1.00 93.06 308 GLY A C 1
ATOM 2295 O O . GLY A 1 308 ? -32.173 9.055 29.506 1.00 93.06 308 GLY A O 1
ATOM 2296 N N . THR A 1 309 ? -30.227 7.922 29.397 1.00 93.38 309 THR A N 1
ATOM 2297 C CA . THR A 1 309 ? -30.512 7.142 28.176 1.00 93.38 309 THR A CA 1
ATOM 2298 C C . THR A 1 309 ? -31.119 5.755 28.469 1.00 93.38 309 THR A C 1
ATOM 2300 O O . THR A 1 309 ? -31.337 4.959 27.561 1.00 93.38 309 THR A O 1
ATOM 2303 N N . GLU A 1 310 ? -31.483 5.501 29.734 1.00 93.50 310 GLU A N 1
ATOM 2304 C CA . GLU A 1 310 ? -32.176 4.308 30.260 1.00 93.50 310 GLU A CA 1
ATOM 2305 C C . GLU A 1 310 ? -31.356 3.010 30.308 1.00 93.50 310 GLU A C 1
ATOM 2307 O O . GLU A 1 310 ? -31.893 1.939 30.615 1.00 93.50 310 GLU A O 1
ATOM 2312 N N . TYR A 1 311 ? -30.038 3.098 30.129 1.00 93.88 311 TYR A N 1
ATOM 2313 C CA . TYR A 1 311 ? -29.124 1.992 30.388 1.00 93.88 311 TYR A CA 1
ATOM 2314 C C . TYR A 1 311 ? -28.780 1.895 31.879 1.00 93.88 311 TYR A C 1
ATOM 2316 O O . TYR A 1 311 ? -28.912 2.840 32.657 1.00 93.88 311 TYR A O 1
ATOM 2324 N N . ILE A 1 312 ? -28.360 0.704 32.312 1.00 94.75 312 ILE A N 1
ATOM 2325 C CA . ILE A 1 312 ? -27.914 0.480 33.692 1.00 94.75 312 ILE A CA 1
ATOM 2326 C C . ILE A 1 312 ? -26.656 1.297 34.000 1.00 94.75 312 ILE A C 1
ATOM 2328 O O . ILE A 1 312 ? -25.708 1.288 33.220 1.00 94.75 312 ILE A O 1
ATOM 2332 N N . LEU A 1 313 ? -26.618 1.925 35.180 1.00 94.50 313 LEU A N 1
ATOM 2333 C CA . LEU A 1 313 ? -25.528 2.812 35.597 1.00 94.50 313 LEU A CA 1
ATOM 2334 C C . LEU A 1 313 ? -24.754 2.247 36.810 1.00 94.50 313 LEU A C 1
ATOM 2336 O O . LEU A 1 313 ? -25.096 2.534 37.966 1.00 94.50 313 LEU A O 1
ATOM 2340 N N . PRO A 1 314 ? -23.714 1.416 36.588 1.00 93.12 314 PRO A N 1
ATOM 2341 C CA . PRO A 1 314 ? -22.811 0.949 37.638 1.00 93.12 314 PRO A CA 1
ATOM 2342 C C . PRO A 1 314 ? -22.147 2.093 38.410 1.00 93.12 314 PRO A C 1
ATOM 2344 O O . PRO A 1 314 ? -21.924 3.183 37.891 1.00 93.12 314 PRO A O 1
ATOM 2347 N N . GLY A 1 315 ? -21.789 1.849 39.673 1.00 92.31 315 GLY A N 1
ATOM 2348 C CA . GLY A 1 315 ? -21.067 2.829 40.492 1.00 92.31 315 GLY A CA 1
ATOM 2349 C C . GLY A 1 315 ? -21.917 3.982 41.045 1.00 92.31 315 GLY A C 1
ATOM 2350 O O . GLY A 1 315 ? -21.485 4.632 41.996 1.00 92.31 315 GLY A O 1
ATOM 2351 N N . ALA A 1 316 ? -23.139 4.204 40.549 1.00 95.19 316 ALA A N 1
ATOM 2352 C CA . ALA A 1 316 ? -24.073 5.154 41.151 1.00 95.19 316 ALA A CA 1
ATOM 2353 C C . ALA A 1 316 ? -24.468 4.735 42.583 1.00 95.19 316 ALA A C 1
ATOM 2355 O O . ALA A 1 316 ? -24.697 3.562 42.874 1.00 95.19 316 ALA A O 1
ATOM 2356 N N . ALA A 1 317 ? -24.561 5.690 43.504 1.00 94.88 317 ALA A N 1
ATOM 2357 C CA . ALA A 1 317 ? -24.852 5.461 44.914 1.00 94.88 317 ALA A CA 1
ATOM 2358 C C . ALA A 1 317 ? -26.297 5.832 45.274 1.00 94.88 317 ALA A C 1
ATOM 2360 O O . ALA A 1 317 ? -26.705 6.988 45.169 1.00 94.88 317 ALA A O 1
ATOM 2361 N N . ILE A 1 318 ? -27.053 4.873 45.808 1.00 96.38 318 ILE A N 1
ATOM 2362 C CA . ILE A 1 318 ? -28.336 5.136 46.465 1.00 96.38 318 ILE A CA 1
ATOM 2363 C C . ILE A 1 318 ? -28.072 5.628 47.887 1.00 96.38 318 ILE A C 1
ATOM 2365 O O . ILE A 1 318 ? -27.512 4.908 48.718 1.00 96.38 318 ILE A O 1
ATOM 2369 N N . ARG A 1 319 ? -28.505 6.856 48.180 1.00 95.50 319 ARG A N 1
ATOM 2370 C CA . ARG A 1 319 ? -28.437 7.490 49.503 1.00 95.50 319 ARG A CA 1
ATOM 2371 C C . ARG A 1 319 ? -29.824 7.464 50.145 1.00 95.50 319 ARG A C 1
ATOM 2373 O O . ARG A 1 319 ? -30.765 8.046 49.607 1.00 95.50 319 ARG A O 1
ATOM 2380 N N . ALA A 1 320 ? -29.961 6.797 51.294 1.00 95.19 320 ALA A N 1
ATOM 2381 C CA . ALA A 1 320 ? -31.208 6.760 52.056 1.00 95.19 320 ALA A CA 1
ATOM 2382 C C . ALA A 1 320 ? -31.185 7.777 53.198 1.00 95.19 320 ALA A C 1
ATOM 2384 O O . ALA A 1 320 ? -30.429 7.637 54.162 1.00 95.19 320 ALA A O 1
ATOM 2385 N N . TYR A 1 321 ? -32.068 8.766 53.110 1.00 94.12 321 TYR A N 1
ATOM 2386 C CA . TYR A 1 321 ? -32.277 9.792 54.121 1.00 94.12 321 TYR A CA 1
ATOM 2387 C C . TYR A 1 321 ? -33.508 9.456 54.963 1.00 94.12 321 TYR A C 1
ATOM 2389 O O . TYR A 1 321 ? -34.561 9.098 54.428 1.00 94.12 321 TYR A O 1
ATOM 2397 N N . TRP A 1 322 ? -33.402 9.611 56.280 1.00 91.19 322 TRP A N 1
ATOM 2398 C CA . TRP A 1 322 ? -34.554 9.588 57.179 1.00 91.19 322 TRP A CA 1
ATOM 2399 C C . TRP A 1 322 ? -35.569 10.667 56.770 1.00 91.19 322 TRP A C 1
ATOM 2401 O O . TRP A 1 322 ? -35.213 11.845 56.693 1.00 91.19 322 TRP A O 1
ATOM 2411 N N . GLN A 1 323 ? -36.840 10.305 56.552 1.00 88.12 323 GLN A N 1
ATOM 2412 C CA . GLN A 1 323 ? -37.826 11.261 56.021 1.00 88.12 323 GLN A CA 1
ATOM 2413 C C . GLN A 1 323 ? -38.091 12.463 56.956 1.00 88.12 323 GLN A C 1
ATOM 2415 O O . GLN A 1 323 ? -38.427 13.540 56.473 1.00 88.12 323 GLN A O 1
ATOM 2420 N N . LEU A 1 324 ? -37.936 12.301 58.278 1.00 81.25 324 LEU A N 1
ATOM 2421 C CA . LEU A 1 324 ? -38.317 13.318 59.274 1.00 81.25 324 LEU A CA 1
ATOM 2422 C C . LEU A 1 324 ? -37.230 14.350 59.617 1.00 81.25 324 LEU A C 1
ATOM 2424 O O . LEU A 1 324 ? -37.570 15.478 59.954 1.00 81.25 324 LEU A O 1
ATOM 2428 N N . ASN A 1 325 ? -35.946 13.981 59.582 1.00 84.19 325 ASN A N 1
ATOM 2429 C CA . ASN A 1 325 ? -34.835 14.875 59.955 1.00 84.19 325 ASN A CA 1
ATOM 2430 C C . ASN A 1 325 ? -33.784 15.051 58.845 1.00 84.19 325 ASN A C 1
ATOM 2432 O O . ASN A 1 325 ? -32.813 15.777 59.040 1.00 84.19 325 ASN A O 1
ATOM 2436 N N . GLY A 1 326 ? -33.957 14.393 57.693 1.00 83.81 326 GLY A N 1
ATOM 2437 C CA . GLY A 1 326 ? -33.128 14.587 56.507 1.00 83.81 326 GLY A CA 1
ATOM 2438 C C . GLY A 1 326 ? -31.683 14.093 56.611 1.00 83.81 326 GLY A C 1
ATOM 2439 O O . GLY A 1 326 ? -30.925 14.325 55.672 1.00 83.81 326 GLY A O 1
ATOM 2440 N N . THR A 1 327 ? -31.273 13.415 57.690 1.00 91.19 327 THR A N 1
ATOM 2441 C CA . THR A 1 327 ? -29.912 12.864 57.795 1.00 91.19 327 THR A CA 1
ATOM 2442 C C . THR A 1 327 ? -29.798 11.518 57.078 1.00 91.19 327 THR A C 1
ATOM 2444 O O . THR A 1 327 ? -30.773 10.769 56.963 1.00 91.19 327 THR A O 1
ATOM 2447 N N . ILE A 1 328 ? -28.602 11.202 56.568 1.00 89.56 328 ILE A N 1
ATOM 2448 C CA . ILE A 1 328 ? -28.326 9.906 55.934 1.00 89.56 328 ILE A CA 1
ATOM 2449 C C . ILE A 1 328 ? -28.428 8.808 56.998 1.00 89.56 328 ILE A C 1
ATOM 2451 O O . ILE A 1 328 ? -27.755 8.859 58.026 1.00 89.56 328 ILE A O 1
ATOM 2455 N N . HIS A 1 329 ? -29.264 7.807 56.734 1.00 92.19 329 HIS A N 1
ATOM 2456 C CA . HIS A 1 329 ? -29.340 6.577 57.515 1.00 92.19 329 HIS A CA 1
ATOM 2457 C C . HIS A 1 329 ? -28.330 5.540 57.017 1.00 92.19 329 HIS A C 1
ATOM 2459 O O . HIS A 1 329 ? -27.662 4.888 57.815 1.00 92.19 329 HIS A O 1
ATOM 2465 N N . ASN A 1 330 ? -28.258 5.358 55.696 1.00 93.44 330 ASN A N 1
ATOM 2466 C CA . ASN A 1 330 ? -27.398 4.375 55.047 1.00 93.44 330 ASN A CA 1
ATOM 2467 C C . ASN A 1 330 ? -27.195 4.746 53.566 1.00 93.44 330 ASN A C 1
ATOM 2469 O O . ASN A 1 330 ? -27.950 5.552 53.014 1.00 93.44 330 ASN A O 1
ATOM 2473 N N . SER A 1 331 ? -26.230 4.115 52.905 1.00 94.44 331 SER A N 1
ATOM 2474 C CA . SER A 1 331 ? -26.043 4.177 51.453 1.00 94.44 331 SER A CA 1
ATOM 2475 C C . SER A 1 331 ? -25.631 2.814 50.889 1.00 94.44 331 SER A C 1
ATOM 2477 O O . SER A 1 331 ? -25.179 1.935 51.623 1.00 94.44 331 SER A O 1
ATOM 2479 N N . ALA A 1 332 ? -25.821 2.616 49.585 1.00 94.81 332 ALA A N 1
ATOM 2480 C CA . ALA A 1 332 ? -25.309 1.458 48.856 1.00 94.81 332 ALA A CA 1
ATOM 2481 C C . ALA A 1 332 ? -24.955 1.851 47.418 1.00 94.81 332 ALA A C 1
ATOM 2483 O O . ALA A 1 332 ? -25.712 2.575 46.774 1.00 94.81 332 ALA A O 1
ATOM 2484 N N . THR A 1 333 ? -23.829 1.352 46.917 1.00 96.06 333 THR A N 1
ATOM 2485 C CA . THR A 1 333 ? -23.385 1.559 45.533 1.00 96.06 333 THR A CA 1
ATOM 2486 C C . THR A 1 333 ? -23.968 0.486 44.614 1.00 96.06 333 THR A C 1
ATOM 2488 O O . THR A 1 333 ? -24.093 -0.674 45.012 1.00 96.06 333 THR A O 1
ATOM 2491 N N . ALA A 1 334 ? -24.323 0.875 43.392 1.00 95.00 334 ALA A N 1
ATOM 2492 C CA . ALA A 1 334 ? -24.749 -0.010 42.323 1.00 95.00 334 ALA A CA 1
ATOM 2493 C C . ALA A 1 334 ? -23.592 -0.904 41.857 1.00 95.00 334 ALA A C 1
ATOM 2495 O O . ALA A 1 334 ? -22.479 -0.431 41.613 1.00 95.00 334 ALA A O 1
ATOM 2496 N N . ASN A 1 335 ? -23.861 -2.203 41.730 1.00 93.38 335 ASN A N 1
ATOM 2497 C CA . ASN A 1 335 ? -22.919 -3.165 41.164 1.00 93.38 335 ASN A CA 1
ATOM 2498 C C . ASN A 1 335 ? -22.805 -3.024 39.628 1.00 93.38 335 ASN A C 1
ATOM 2500 O O . ASN A 1 335 ? -23.414 -2.145 39.021 1.00 93.38 335 ASN A O 1
ATOM 2504 N N . SER A 1 336 ? -22.065 -3.937 38.991 1.00 92.81 336 SER A N 1
ATOM 2505 C CA . SER A 1 336 ? -21.918 -4.056 37.528 1.00 92.81 336 SER A CA 1
ATOM 2506 C C . SER A 1 336 ? -23.230 -4.124 36.738 1.00 92.81 336 SER A C 1
ATOM 2508 O O . SER A 1 336 ? -23.219 -3.916 35.533 1.00 92.81 336 SER A O 1
ATOM 2510 N N . ASN A 1 337 ? -24.350 -4.426 37.397 1.00 92.69 337 ASN A N 1
ATOM 2511 C CA . ASN A 1 337 ? -25.660 -4.603 36.779 1.00 92.69 337 ASN A CA 1
ATOM 2512 C C . ASN A 1 337 ? -26.584 -3.401 37.074 1.00 92.69 337 ASN A C 1
ATOM 2514 O O . ASN A 1 337 ? -27.799 -3.518 36.943 1.00 92.69 337 ASN A O 1
ATOM 2518 N N . GLY A 1 338 ? -26.037 -2.282 37.568 1.00 91.50 338 GLY A N 1
ATOM 2519 C CA . GLY A 1 338 ? -26.802 -1.110 38.007 1.00 91.50 338 GLY A CA 1
ATOM 2520 C C . GLY A 1 338 ? -27.556 -1.297 39.333 1.00 91.50 338 GLY A C 1
ATOM 2521 O O . GLY A 1 338 ? -28.309 -0.414 39.728 1.00 91.50 338 GLY A O 1
ATOM 2522 N N . VAL A 1 339 ? -27.386 -2.417 40.052 1.00 95.50 339 VAL A N 1
ATOM 2523 C CA . VAL A 1 339 ? -28.218 -2.751 41.224 1.00 95.50 339 VAL A CA 1
ATOM 2524 C C . VAL A 1 339 ? -27.516 -2.432 42.546 1.00 95.50 339 VAL A C 1
ATOM 2526 O O . VAL A 1 339 ? -26.496 -3.032 42.891 1.00 95.50 339 VAL A O 1
ATOM 2529 N N . ALA A 1 340 ? -28.110 -1.533 43.331 1.00 94.88 340 ALA A N 1
ATOM 2530 C CA . ALA A 1 340 ? -27.723 -1.189 44.696 1.00 94.88 340 ALA A CA 1
ATOM 2531 C C . ALA A 1 340 ? -28.669 -1.853 45.716 1.00 94.88 340 ALA A C 1
ATOM 2533 O O . ALA A 1 340 ? -29.886 -1.668 45.670 1.00 94.88 340 ALA A O 1
ATOM 2534 N N . LYS A 1 341 ? -28.128 -2.609 46.682 1.00 93.19 341 LYS A N 1
ATOM 2535 C CA . LYS A 1 341 ? -28.922 -3.300 47.718 1.00 93.19 341 LYS A CA 1
ATOM 2536 C C . LYS A 1 341 ? -28.689 -2.666 49.093 1.00 93.19 341 LYS A C 1
ATOM 2538 O O . LYS A 1 341 ? -27.639 -2.858 49.700 1.00 93.19 341 LYS A O 1
ATOM 2543 N N . ILE A 1 342 ? -29.669 -1.914 49.594 1.00 93.50 342 ILE A N 1
ATOM 2544 C CA . ILE A 1 342 ? -29.543 -1.068 50.791 1.00 93.50 342 ILE A CA 1
ATOM 2545 C C . ILE A 1 342 ? -30.357 -1.600 51.980 1.00 93.50 342 ILE A C 1
ATOM 2547 O O . ILE A 1 342 ? -31.529 -1.960 51.852 1.00 93.50 342 ILE A O 1
ATOM 2551 N N . ARG A 1 343 ? -29.727 -1.663 53.162 1.00 91.94 343 ARG A N 1
ATOM 2552 C CA . ARG A 1 343 ? -30.352 -2.138 54.410 1.00 91.94 343 ARG A CA 1
ATOM 2553 C C . ARG A 1 343 ? -30.989 -0.971 55.165 1.00 91.94 343 ARG A C 1
ATOM 2555 O O . ARG A 1 343 ? -30.285 -0.033 55.540 1.00 91.94 343 ARG A O 1
ATOM 2562 N N . LEU A 1 344 ? -32.290 -1.047 55.429 1.00 93.25 344 LEU A N 1
ATOM 2563 C CA . LEU A 1 344 ? -33.093 0.024 56.032 1.00 93.25 344 LEU A CA 1
ATOM 2564 C C . LEU A 1 344 ? -33.720 -0.440 57.357 1.00 93.25 344 LEU A C 1
ATOM 2566 O O . LEU A 1 344 ? -34.128 -1.595 57.447 1.00 93.25 344 LEU A O 1
ATOM 2570 N N . LEU A 1 345 ? -33.761 0.420 58.384 1.00 93.69 345 LEU A N 1
ATOM 2571 C CA . LEU A 1 345 ? -34.330 0.128 59.710 1.00 93.69 345 LEU A CA 1
ATOM 2572 C C . LEU A 1 345 ? -35.832 0.424 59.697 1.00 93.69 345 LEU A C 1
ATOM 2574 O O . LEU A 1 345 ? -36.262 1.521 59.354 1.00 93.69 345 LEU A O 1
ATOM 2578 N N . VAL A 1 346 ? -36.647 -0.559 60.066 1.00 93.00 346 VAL A N 1
ATOM 2579 C CA . VAL A 1 346 ? -38.085 -0.529 59.774 1.00 93.00 346 VAL A CA 1
ATOM 2580 C C . VAL A 1 346 ? -38.946 -0.537 61.027 1.00 93.00 346 VAL A C 1
ATOM 2582 O O . VAL A 1 346 ? -39.974 0.143 61.078 1.00 93.00 346 VAL A O 1
ATOM 2585 N N . SER A 1 347 ? -38.544 -1.265 62.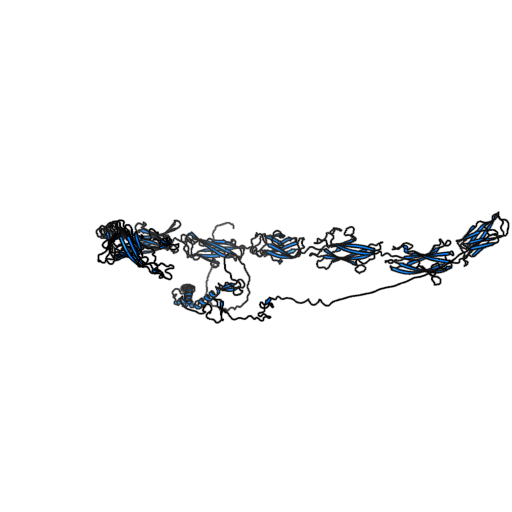066 1.00 93.31 347 SER A N 1
ATOM 2586 C CA . SER A 1 347 ? -39.227 -1.239 63.363 1.00 93.31 347 SER A CA 1
ATOM 2587 C C . SER A 1 347 ? -38.259 -1.526 64.503 1.00 93.31 347 SER A C 1
ATOM 2589 O O . SER A 1 347 ? -37.408 -2.408 64.393 1.00 93.31 347 SER A O 1
ATOM 2591 N N . GLU A 1 348 ? -38.422 -0.803 65.604 1.00 94.69 348 GLU A N 1
ATOM 2592 C CA . GLU A 1 348 ? -37.737 -1.054 66.870 1.00 94.69 348 GLU A CA 1
ATOM 2593 C C . GLU A 1 348 ? -38.771 -1.481 67.910 1.00 94.69 348 GLU A C 1
ATOM 2595 O O . GLU A 1 348 ? -39.692 -0.721 68.212 1.00 94.69 348 GLU A O 1
ATOM 2600 N N . LEU A 1 349 ? -38.643 -2.694 68.445 1.00 93.94 349 LEU A N 1
ATOM 2601 C CA . LEU A 1 349 ? -39.506 -3.202 69.509 1.00 93.94 349 LEU A CA 1
ATOM 2602 C C . LEU A 1 349 ? -38.724 -3.232 70.823 1.00 93.94 349 LEU A C 1
ATOM 2604 O O . LEU A 1 349 ? -37.546 -3.589 70.848 1.00 93.94 349 LEU A O 1
ATOM 2608 N N . LYS A 1 350 ? -39.383 -2.878 71.925 1.00 93.06 350 LYS A N 1
ATOM 2609 C CA . LYS A 1 350 ? -38.782 -2.864 73.262 1.00 93.06 350 LYS A CA 1
ATOM 2610 C C . LYS A 1 350 ? -39.765 -3.373 74.304 1.00 93.06 350 LYS A C 1
ATOM 2612 O O . LYS A 1 350 ? -40.826 -2.771 74.492 1.00 93.06 350 LYS A O 1
ATOM 2617 N N . ALA A 1 351 ? -39.382 -4.436 75.006 1.00 91.75 351 ALA A N 1
ATOM 2618 C CA . ALA A 1 351 ? -40.020 -4.836 76.251 1.00 91.75 351 ALA A CA 1
ATOM 2619 C C . ALA A 1 351 ? -39.623 -3.869 77.377 1.00 91.75 351 ALA A C 1
ATOM 2621 O O . ALA A 1 351 ? -38.480 -3.418 77.458 1.00 91.75 351 ALA A O 1
ATOM 2622 N N . THR A 1 352 ? -40.567 -3.517 78.244 1.00 86.75 352 THR A N 1
ATOM 2623 C CA . THR A 1 352 ? -40.318 -2.823 79.515 1.00 86.75 352 THR A CA 1
ATOM 2624 C C . THR A 1 352 ? -41.480 -3.135 80.455 1.00 86.75 352 THR A C 1
ATOM 2626 O O . THR A 1 352 ? -42.639 -2.928 80.101 1.00 86.75 352 THR A O 1
ATOM 2629 N N . GLY A 1 353 ? -41.195 -3.670 81.646 1.00 78.12 353 GLY A N 1
ATOM 2630 C CA . GLY A 1 353 ? -42.230 -3.980 82.645 1.00 78.12 353 GLY A CA 1
ATOM 2631 C C . GLY A 1 353 ? -43.281 -5.007 82.190 1.00 78.12 353 GLY A C 1
ATOM 2632 O O . GLY A 1 353 ? -44.409 -4.976 82.669 1.00 78.12 353 GLY A O 1
ATOM 2633 N N . GLY A 1 354 ? -42.937 -5.887 81.243 1.00 75.38 354 GLY A N 1
ATOM 2634 C CA . GLY A 1 354 ? -43.854 -6.882 80.667 1.00 75.38 354 GLY A CA 1
ATOM 2635 C C . GLY A 1 354 ? -44.715 -6.386 79.496 1.00 75.38 354 GLY A C 1
ATOM 2636 O O . GLY A 1 354 ? -45.389 -7.197 78.867 1.00 75.38 354 GLY A O 1
ATOM 2637 N N . VAL A 1 355 ? -44.663 -5.095 79.152 1.00 83.94 355 VAL A N 1
ATOM 2638 C CA . VAL A 1 355 ? -45.312 -4.537 77.952 1.00 83.94 355 VAL A CA 1
ATOM 2639 C C . VAL A 1 355 ? -44.283 -4.414 76.829 1.00 83.94 355 VAL A C 1
ATOM 2641 O O . VAL A 1 355 ? -43.167 -3.950 77.061 1.00 83.94 355 VAL A O 1
ATOM 2644 N N . VAL A 1 356 ? -44.652 -4.801 75.604 1.00 89.69 356 VAL A N 1
ATOM 2645 C CA . VAL A 1 356 ? -43.822 -4.590 74.406 1.00 89.69 356 VAL A CA 1
ATOM 2646 C C . VAL A 1 356 ? -44.336 -3.375 73.641 1.00 89.69 356 VAL A C 1
ATOM 2648 O O . VAL A 1 356 ? -45.456 -3.366 73.137 1.00 89.69 356 VAL A O 1
ATOM 2651 N N . SER A 1 357 ? -43.496 -2.349 73.549 1.00 90.38 357 SER A N 1
ATOM 2652 C CA . SER A 1 357 ? -43.700 -1.187 72.681 1.00 90.38 357 SER A CA 1
ATOM 2653 C C . SER A 1 357 ? -43.091 -1.437 71.297 1.00 90.38 357 SER A C 1
ATOM 2655 O O . SER A 1 357 ? -42.104 -2.164 71.181 1.00 90.38 357 SER A O 1
ATOM 2657 N N . SER A 1 358 ? -43.664 -0.832 70.252 1.00 89.81 358 SER A N 1
ATOM 2658 C CA . SER A 1 358 ? -43.153 -0.890 68.876 1.00 89.81 358 SER A CA 1
ATOM 2659 C C . SER A 1 358 ? -43.089 0.515 68.286 1.00 89.81 358 SER A C 1
ATOM 2661 O O . SER A 1 358 ? -44.077 1.247 68.311 1.00 89.81 358 SER A O 1
ATOM 2663 N N . THR A 1 359 ? -41.925 0.895 67.765 1.00 92.81 359 THR A N 1
ATOM 2664 C CA . THR A 1 359 ? -41.678 2.176 67.096 1.00 92.81 359 THR A CA 1
ATOM 2665 C C . THR A 1 359 ? -41.404 1.920 65.622 1.00 92.81 359 THR A C 1
ATOM 2667 O O . THR A 1 359 ? -40.397 1.308 65.265 1.00 92.81 359 THR A O 1
ATOM 2670 N N . TYR A 1 360 ? -42.286 2.407 64.753 1.00 92.69 360 TYR A N 1
ATOM 2671 C CA . TYR A 1 360 ? -42.080 2.347 63.310 1.00 92.69 360 TYR A CA 1
ATOM 2672 C C . TYR A 1 360 ? -41.009 3.353 62.858 1.00 92.69 360 TYR A C 1
ATOM 2674 O O . TYR A 1 360 ? -40.963 4.486 63.341 1.00 92.69 360 TYR A O 1
ATOM 2682 N N . LYS A 1 361 ? -40.141 2.926 61.933 1.00 91.31 361 LYS A N 1
ATOM 2683 C CA . LYS A 1 361 ? -39.006 3.705 61.406 1.00 91.31 361 LYS A CA 1
ATOM 2684 C C . LYS A 1 361 ? -38.905 3.710 59.877 1.00 91.31 361 LYS A C 1
ATOM 2686 O O . LYS A 1 361 ? -38.193 4.546 59.340 1.00 91.31 361 LYS A O 1
ATOM 2691 N N . GLY A 1 362 ? -39.619 2.825 59.178 1.00 91.38 362 GLY A N 1
ATOM 2692 C CA . GLY A 1 362 ? -39.380 2.457 57.773 1.00 91.38 362 GLY A CA 1
ATOM 2693 C C . GLY A 1 362 ? -39.612 3.511 56.683 1.00 91.38 362 GLY A C 1
ATOM 2694 O O . GLY A 1 362 ? -39.694 3.130 55.520 1.00 91.38 362 GLY A O 1
ATOM 2695 N N . ASN A 1 363 ? -39.737 4.793 57.023 1.00 92.75 363 ASN A N 1
ATOM 2696 C CA . ASN A 1 363 ? -40.030 5.878 56.090 1.00 92.75 363 ASN A CA 1
ATOM 2697 C C . ASN A 1 363 ? -38.755 6.620 55.663 1.00 92.75 363 ASN A C 1
ATOM 2699 O O . ASN A 1 363 ? -38.126 7.326 56.461 1.00 92.75 363 ASN A O 1
ATOM 2703 N N . TYR A 1 364 ? -38.410 6.499 54.382 1.00 94.69 364 TYR A N 1
ATOM 2704 C CA . TYR A 1 364 ? -37.170 7.019 53.813 1.00 94.69 364 TYR A CA 1
ATOM 2705 C C . TYR A 1 364 ? -37.403 7.818 52.531 1.00 94.69 364 TYR A C 1
ATOM 2707 O O . TYR A 1 364 ? -38.254 7.478 51.710 1.00 94.69 364 TYR A O 1
ATOM 2715 N N . ARG A 1 365 ? -36.574 8.846 52.333 1.00 94.25 365 ARG A N 1
ATOM 2716 C CA . ARG A 1 365 ? -36.350 9.483 51.031 1.00 94.25 365 ARG A CA 1
ATOM 2717 C C . ARG A 1 365 ? -35.076 8.889 50.435 1.00 94.25 365 ARG A C 1
ATOM 2719 O O . ARG A 1 365 ? -34.019 8.980 51.058 1.00 94.25 365 ARG A O 1
ATOM 2726 N N . LEU A 1 366 ? -35.171 8.291 49.255 1.00 95.38 366 LEU A N 1
ATOM 2727 C CA . LEU A 1 366 ? -34.037 7.780 48.489 1.00 95.38 366 LEU A CA 1
ATOM 2728 C C . LEU A 1 366 ? -33.675 8.769 47.374 1.00 95.38 366 LEU A C 1
ATOM 2730 O O . LEU A 1 366 ? -34.557 9.392 46.781 1.00 95.38 366 LEU A O 1
ATOM 2734 N N . VAL A 1 367 ? -32.382 8.893 47.091 1.00 95.25 367 VAL A N 1
ATOM 2735 C CA . VAL A 1 367 ? -31.840 9.619 45.932 1.00 95.25 367 VAL A CA 1
ATOM 2736 C C . VAL A 1 367 ? -30.735 8.756 45.329 1.00 95.25 367 VAL A C 1
ATOM 2738 O O . VAL A 1 367 ? -29.893 8.254 46.080 1.00 95.25 367 VAL A O 1
ATOM 2741 N N . ALA A 1 368 ? -30.737 8.572 44.009 1.00 96.31 368 ALA A N 1
ATOM 2742 C CA . ALA A 1 368 ? -29.599 8.016 43.286 1.00 96.31 368 ALA A CA 1
ATOM 2743 C C . ALA A 1 368 ? -28.640 9.150 42.924 1.00 96.31 368 ALA A C 1
ATOM 2745 O O . ALA A 1 368 ? -29.076 10.189 42.435 1.00 96.31 368 ALA A O 1
ATOM 2746 N N . VAL A 1 369 ? -27.351 8.956 43.192 1.00 95.75 369 VAL A N 1
ATOM 2747 C CA . VAL A 1 369 ? -26.300 9.936 42.913 1.00 95.75 369 VAL A CA 1
ATOM 2748 C C . VAL A 1 369 ? -25.165 9.254 42.168 1.00 95.75 369 VAL A C 1
ATOM 2750 O O . VAL A 1 369 ? -24.563 8.319 42.690 1.00 95.75 369 VAL A O 1
ATOM 2753 N N . TYR A 1 370 ? -24.858 9.726 40.969 1.00 95.88 370 TYR A N 1
ATOM 2754 C CA . TYR A 1 370 ? -23.698 9.311 40.191 1.00 95.88 370 TYR A CA 1
ATOM 2755 C C . TYR A 1 370 ? -22.632 10.408 40.248 1.00 95.88 370 TYR A C 1
ATOM 2757 O O . TYR A 1 370 ? -22.962 11.593 40.251 1.00 95.88 370 TYR A O 1
ATOM 2765 N N . THR A 1 371 ? -21.357 10.029 40.339 1.00 93.75 371 THR A N 1
ATOM 2766 C CA . THR A 1 371 ? -20.252 10.986 40.476 1.00 93.75 371 THR A CA 1
ATOM 2767 C C . THR A 1 371 ? -19.237 10.768 39.366 1.00 93.75 371 THR A C 1
ATOM 2769 O O . THR A 1 371 ? -18.551 9.749 39.356 1.00 93.75 371 THR A O 1
ATOM 2772 N N . TYR A 1 372 ? -19.111 11.749 38.474 1.00 92.62 372 TYR A N 1
ATOM 2773 C CA . TYR A 1 372 ? -18.168 11.739 37.356 1.00 92.62 372 TYR A CA 1
ATOM 2774 C C . TYR A 1 372 ? -17.288 12.986 37.431 1.00 92.62 372 TYR A C 1
ATOM 2776 O O . TYR A 1 372 ? -17.793 14.081 37.663 1.00 92.62 372 TYR A O 1
ATOM 2784 N N . ASN A 1 373 ? -15.965 12.824 37.326 1.00 89.94 373 ASN A N 1
ATOM 2785 C CA . ASN A 1 373 ? -14.977 13.911 37.436 1.00 89.94 373 ASN A CA 1
ATOM 2786 C C . ASN A 1 373 ? -15.212 14.890 38.616 1.00 89.94 373 ASN A C 1
ATOM 2788 O O . ASN A 1 373 ? -14.968 16.089 38.520 1.00 89.94 373 ASN A O 1
ATOM 2792 N N . SER A 1 374 ? -15.633 14.353 39.770 1.00 90.00 374 SER A N 1
ATOM 2793 C CA . SER A 1 374 ? -15.995 15.080 41.009 1.00 90.00 374 SER A CA 1
ATOM 2794 C C . SER A 1 374 ? -17.294 15.908 40.975 1.00 90.00 374 SER A C 1
ATOM 2796 O O . SER A 1 374 ? -17.593 16.591 41.954 1.00 90.00 374 SER A O 1
ATOM 2798 N N . VAL A 1 375 ? -18.095 15.820 39.911 1.00 92.00 375 VAL A N 1
ATOM 2799 C CA . VAL A 1 375 ? -19.444 16.407 39.812 1.00 92.00 375 VAL A CA 1
ATOM 2800 C C . VAL A 1 375 ? -20.493 15.356 40.192 1.00 92.00 375 VAL A C 1
ATOM 2802 O O . VAL A 1 375 ? -20.397 14.207 39.765 1.00 92.00 375 VAL A O 1
ATOM 2805 N N . GLU A 1 376 ? -21.493 15.725 41.004 1.00 93.81 376 GLU A N 1
ATOM 2806 C CA . GLU A 1 376 ? -22.601 14.836 41.394 1.00 93.81 376 GLU A CA 1
ATOM 2807 C C . GLU A 1 376 ? -23.863 15.076 40.552 1.00 93.81 376 GLU A C 1
ATOM 2809 O O . GLU A 1 376 ? -24.517 16.113 40.666 1.00 93.81 376 GLU A O 1
ATOM 2814 N N . TYR A 1 377 ? -24.255 14.065 39.780 1.00 94.62 377 TYR A N 1
ATOM 2815 C CA . TYR A 1 377 ? -25.522 13.978 39.056 1.00 94.62 377 TYR A CA 1
ATOM 2816 C C . TYR A 1 377 ? -26.527 13.234 39.935 1.00 94.62 377 TYR A C 1
ATOM 2818 O O . TYR A 1 377 ? -26.197 12.194 40.504 1.00 94.62 377 TYR A O 1
ATOM 2826 N N . SER A 1 378 ? -27.740 13.765 40.105 1.00 94.69 378 SER A N 1
ATOM 2827 C CA . SER A 1 378 ? -28.724 13.232 41.060 1.00 94.69 378 SER A CA 1
ATOM 2828 C C . SER A 1 378 ? -30.088 13.002 40.422 1.00 94.69 378 SER A C 1
ATOM 2830 O O . SER A 1 378 ? -30.581 13.852 39.686 1.00 94.69 378 SER A O 1
ATOM 2832 N N . SER A 1 379 ? -30.724 11.883 40.768 1.00 95.62 379 SER A N 1
ATOM 2833 C CA . SER A 1 379 ? -32.116 11.606 40.412 1.00 95.62 379 SER A CA 1
ATOM 2834 C C . SER A 1 379 ? -33.089 12.559 41.108 1.00 95.62 379 SER A C 1
ATOM 2836 O O . SER A 1 379 ? -32.807 13.104 42.182 1.00 95.62 379 SER A O 1
ATOM 2838 N N . SER A 1 380 ? -34.324 12.609 40.606 1.00 94.00 380 SER A N 1
ATOM 2839 C CA . SER A 1 380 ? -35.460 13.037 41.430 1.00 94.00 380 SER A CA 1
ATOM 2840 C C . SER A 1 380 ? -35.554 12.206 42.734 1.00 94.00 380 SER A C 1
ATOM 2842 O O . SER A 1 380 ? -35.226 11.012 42.736 1.00 94.00 380 SER A O 1
ATOM 2844 N N . PRO A 1 381 ? -35.981 12.798 43.868 1.00 92.31 381 PRO A N 1
ATOM 2845 C CA . PRO A 1 381 ? -36.089 12.092 45.143 1.00 92.31 381 PRO A CA 1
ATOM 2846 C C . PRO A 1 381 ? -37.343 11.210 45.202 1.00 92.31 381 PRO A C 1
ATOM 2848 O O . PRO A 1 381 ? -38.469 11.703 45.133 1.00 92.31 381 PRO A O 1
ATOM 2851 N N . GLY A 1 382 ? -37.153 9.910 45.418 1.00 91.06 382 GLY A N 1
ATOM 2852 C CA . GLY A 1 382 ? -38.237 8.945 45.609 1.00 91.06 382 GLY A CA 1
ATOM 2853 C C . GLY A 1 382 ? -38.487 8.661 47.090 1.00 91.06 382 GLY A C 1
ATOM 2854 O O . GLY A 1 382 ? -37.579 8.751 47.916 1.00 91.06 382 GLY A O 1
ATOM 2855 N N . TYR A 1 383 ? -39.718 8.299 47.445 1.00 91.25 383 TYR A N 1
ATOM 2856 C CA . TYR A 1 383 ? -40.116 8.039 48.832 1.00 91.25 383 TYR A CA 1
ATOM 2857 C C . TYR A 1 383 ? -40.551 6.585 48.996 1.00 91.25 383 TYR A C 1
ATOM 2859 O O . TYR A 1 383 ? -41.377 6.092 48.232 1.00 91.25 383 TYR A O 1
ATOM 2867 N N . VAL A 1 384 ? -40.006 5.901 50.005 1.00 90.75 384 VAL A N 1
ATOM 2868 C CA . VAL A 1 384 ? -40.305 4.495 50.300 1.00 90.75 384 VAL A CA 1
ATOM 2869 C C . VAL A 1 384 ? -40.775 4.331 51.745 1.00 90.75 384 VAL A C 1
ATOM 2871 O O . VAL A 1 384 ? -40.174 4.869 52.678 1.00 90.75 384 VAL A O 1
ATOM 2874 N N . ALA A 1 385 ? -41.849 3.562 51.917 1.00 91.06 385 ALA A N 1
ATOM 2875 C CA . ALA A 1 385 ? -42.348 3.099 53.205 1.00 91.06 385 ALA A CA 1
ATOM 2876 C C . ALA A 1 385 ? -42.149 1.579 53.289 1.00 91.06 385 ALA A C 1
ATOM 2878 O O . ALA A 1 385 ? -42.787 0.809 52.570 1.00 91.06 385 ALA A O 1
ATOM 2879 N N . MET A 1 386 ? -41.228 1.140 54.142 1.00 90.81 386 MET A N 1
ATOM 2880 C CA . MET A 1 386 ? -40.913 -0.275 54.341 1.00 90.81 386 MET A CA 1
ATOM 2881 C C . MET A 1 386 ? -41.950 -0.914 55.278 1.00 90.81 386 MET A C 1
ATOM 2883 O O . MET A 1 386 ? -42.210 -0.378 56.349 1.00 90.81 386 MET A O 1
ATOM 2887 N N . ALA A 1 387 ? -42.510 -2.079 54.936 1.00 89.31 387 ALA A N 1
ATOM 2888 C CA . ALA A 1 387 ? -43.550 -2.722 55.755 1.00 89.31 387 ALA A CA 1
ATOM 2889 C C . ALA A 1 387 ? -43.095 -2.962 57.220 1.00 89.31 387 ALA A C 1
ATOM 2891 O O . ALA A 1 387 ? -42.017 -3.526 57.412 1.00 89.31 387 ALA A O 1
ATOM 2892 N N . PRO A 1 388 ? -43.874 -2.595 58.258 1.00 90.94 388 PRO A N 1
ATOM 2893 C CA . PRO A 1 388 ? -43.471 -2.717 59.668 1.00 90.94 388 PRO A CA 1
ATOM 2894 C C . PRO A 1 388 ? -43.189 -4.167 60.122 1.00 90.94 388 PRO A C 1
ATOM 2896 O O . PRO A 1 388 ? -43.322 -5.132 59.359 1.00 90.94 388 PRO A O 1
ATOM 2899 N N . TYR A 1 389 ? -42.802 -4.341 61.392 1.00 91.56 389 TYR A N 1
ATOM 2900 C CA . TYR A 1 389 ? -42.979 -5.637 62.052 1.00 91.56 389 TYR A CA 1
ATOM 2901 C C . TYR A 1 389 ? -44.469 -5.998 62.061 1.00 91.56 389 TYR A C 1
ATOM 2903 O O . TYR A 1 389 ? -45.307 -5.212 62.502 1.00 91.56 389 TYR A O 1
ATOM 2911 N N . LEU A 1 390 ? -44.762 -7.207 61.599 1.00 89.44 390 LEU A N 1
ATOM 2912 C CA . LEU A 1 390 ? -46.050 -7.876 61.692 1.00 89.44 390 LEU A CA 1
ATOM 2913 C C . LEU A 1 390 ? -45.792 -9.279 62.249 1.00 89.44 390 LEU A C 1
ATOM 2915 O O . LEU A 1 390 ? -44.667 -9.778 62.172 1.00 89.44 390 LEU A O 1
ATOM 2919 N N . GLU A 1 391 ? -46.828 -9.908 62.794 1.00 89.50 391 GLU A N 1
ATOM 2920 C CA . GLU A 1 391 ? -46.784 -11.306 63.212 1.00 89.50 391 GLU A CA 1
ATOM 2921 C C . GLU A 1 391 ? -47.756 -12.121 62.335 1.00 89.50 391 GLU A C 1
ATOM 2923 O O . GLU A 1 391 ? -48.927 -11.740 62.257 1.00 89.50 391 GLU A O 1
ATOM 2928 N N . PRO A 1 392 ? -47.311 -13.194 61.647 1.00 92.56 392 PRO A N 1
ATOM 2929 C CA . PRO A 1 392 ? -45.954 -13.750 61.636 1.00 92.56 392 PRO A CA 1
ATOM 2930 C C . PRO A 1 392 ? -44.915 -12.842 60.959 1.00 92.56 392 PRO A C 1
ATOM 2932 O O . PRO A 1 392 ? -45.224 -12.063 60.053 1.00 92.56 392 PRO A O 1
ATOM 2935 N N . LEU A 1 393 ? -43.660 -12.969 61.395 1.00 92.88 393 LEU A N 1
ATOM 2936 C CA . LEU A 1 393 ? -42.537 -12.227 60.836 1.00 92.88 393 LEU A CA 1
ATOM 2937 C C . LEU A 1 393 ? -42.171 -12.813 59.471 1.00 92.88 393 LEU A C 1
ATOM 2939 O O . LEU A 1 393 ? -41.617 -13.905 59.377 1.00 92.88 393 LEU A O 1
ATOM 2943 N N . THR A 1 394 ? -42.463 -12.058 58.416 1.00 90.19 394 THR A N 1
ATOM 2944 C CA . THR A 1 394 ? -42.259 -12.464 57.022 1.00 90.19 394 THR A CA 1
ATOM 2945 C C . THR A 1 394 ? -41.160 -11.661 56.329 1.00 90.19 394 THR A C 1
ATOM 2947 O O . THR A 1 394 ? -40.941 -10.468 56.595 1.00 90.19 394 THR A O 1
ATOM 2950 N N . VAL A 1 395 ? -40.483 -12.319 55.383 1.00 88.94 395 VAL A N 1
ATOM 2951 C CA . VAL A 1 395 ? -39.507 -11.693 54.488 1.00 88.94 395 VAL A CA 1
ATOM 2952 C C . VAL A 1 395 ? -40.247 -10.851 53.450 1.00 88.94 395 VAL A C 1
ATOM 2954 O O . VAL A 1 395 ? -40.752 -11.349 52.452 1.00 88.94 395 VAL A O 1
ATOM 2957 N N . ILE A 1 396 ? -40.298 -9.550 53.715 1.00 87.00 396 ILE A N 1
ATOM 2958 C CA . ILE A 1 396 ? -40.787 -8.513 52.805 1.00 87.00 396 ILE A CA 1
ATOM 2959 C C . ILE A 1 396 ? -39.602 -7.584 52.553 1.00 87.00 396 ILE A C 1
ATOM 2961 O O . ILE A 1 396 ? -38.989 -7.105 53.512 1.00 87.00 396 ILE A O 1
ATOM 2965 N N . ASN A 1 397 ? -39.288 -7.354 51.282 1.00 86.62 397 ASN A N 1
ATOM 2966 C CA . ASN A 1 397 ? -38.247 -6.456 50.786 1.00 86.62 397 ASN A CA 1
ATOM 2967 C C . ASN A 1 397 ? -38.860 -5.593 49.668 1.00 86.62 397 ASN A C 1
ATOM 2969 O O . ASN A 1 397 ? -39.870 -5.985 49.084 1.00 86.62 397 ASN A O 1
ATOM 2973 N N . VAL A 1 398 ? -38.274 -4.433 49.371 1.00 89.31 398 VAL A N 1
ATOM 2974 C CA . VAL A 1 398 ? -38.755 -3.530 48.305 1.00 89.31 398 VAL A CA 1
ATOM 2975 C C . VAL A 1 398 ? -37.848 -3.629 47.079 1.00 89.31 398 VAL A C 1
ATOM 2977 O O . VAL A 1 398 ? -36.638 -3.797 47.223 1.00 89.31 398 VAL A O 1
ATOM 2980 N N . VAL A 1 399 ? -38.426 -3.499 45.885 1.00 91.62 399 VAL A N 1
ATOM 2981 C CA . VAL A 1 399 ? -37.702 -3.320 44.619 1.00 91.62 399 VAL A CA 1
ATOM 2982 C C . VAL A 1 399 ? -38.143 -1.998 43.986 1.00 91.62 399 VAL A C 1
ATOM 2984 O O . VAL A 1 399 ? -39.300 -1.610 44.144 1.00 91.62 399 VAL A O 1
ATOM 2987 N N . GLY A 1 400 ? -37.241 -1.298 43.300 1.00 91.38 400 GLY A N 1
ATOM 2988 C CA . GLY A 1 400 ? -37.561 -0.076 42.561 1.00 91.38 400 GLY A CA 1
ATOM 2989 C C . GLY A 1 400 ? -36.459 0.328 41.584 1.00 91.38 400 GLY A C 1
ATOM 2990 O O . GLY A 1 400 ? -35.370 -0.242 41.606 1.00 91.38 400 GLY A O 1
ATOM 2991 N N . THR A 1 401 ? -36.740 1.335 40.761 1.00 94.31 401 THR A N 1
ATOM 2992 C CA . THR A 1 401 ? -35.807 1.877 39.762 1.00 94.31 401 THR A CA 1
ATOM 2993 C C . THR A 1 401 ? -35.683 3.386 39.941 1.00 94.31 401 THR A C 1
ATOM 2995 O O . THR A 1 401 ? -36.666 4.046 40.275 1.00 94.31 401 THR A O 1
ATOM 2998 N N . PHE A 1 402 ? -34.485 3.927 39.734 1.00 95.81 402 PHE A N 1
ATOM 2999 C CA . PHE A 1 402 ? -34.205 5.362 39.730 1.00 95.81 402 PHE A CA 1
ATOM 3000 C C . PHE A 1 402 ? -33.452 5.734 38.456 1.00 95.81 402 PHE A C 1
ATOM 3002 O O . PHE A 1 402 ? -32.406 5.154 38.185 1.00 95.81 402 PHE A O 1
ATOM 3009 N N . LYS A 1 403 ? -33.965 6.716 37.715 1.00 94.75 403 LYS A N 1
ATOM 3010 C CA . LYS A 1 403 ? -33.291 7.330 36.568 1.00 94.75 403 LYS A CA 1
ATOM 3011 C C . LYS A 1 403 ? -32.532 8.578 37.032 1.00 94.75 403 LYS A C 1
ATOM 3013 O O . LYS A 1 403 ? -33.019 9.294 37.912 1.00 94.75 403 LYS A O 1
ATOM 3018 N N . ILE A 1 404 ? -31.336 8.817 36.498 1.00 96.06 404 ILE A N 1
ATOM 3019 C CA . ILE A 1 404 ? -30.588 10.068 36.688 1.00 96.06 404 ILE A CA 1
ATOM 3020 C C . ILE A 1 404 ? -30.646 10.830 35.365 1.00 96.06 404 ILE A C 1
ATOM 3022 O O . ILE A 1 404 ? -29.760 10.710 34.529 1.00 96.06 404 ILE A O 1
ATOM 3026 N N . ASP A 1 405 ? -31.722 11.595 35.178 1.00 93.19 405 ASP A N 1
ATOM 3027 C CA . ASP A 1 405 ? -32.098 12.187 33.884 1.00 93.19 405 ASP A CA 1
ATOM 3028 C C . ASP A 1 405 ? -31.043 13.147 33.299 1.00 93.19 405 ASP A C 1
ATOM 3030 O O . ASP A 1 405 ? -31.021 13.371 32.097 1.00 93.19 405 ASP A O 1
ATOM 3034 N N . SER A 1 406 ? -30.157 13.698 34.136 1.00 92.69 406 SER A N 1
ATOM 3035 C CA . SER A 1 406 ? -29.060 14.592 33.736 1.00 92.69 406 SER A CA 1
ATOM 3036 C C . SER A 1 406 ? -27.708 13.898 33.514 1.00 92.69 406 SER A C 1
ATOM 3038 O O . SER A 1 406 ? -26.720 14.578 33.241 1.00 92.69 406 SER A O 1
ATOM 3040 N N . ALA A 1 407 ? -27.634 12.572 33.658 1.00 94.75 407 ALA A N 1
ATOM 3041 C CA . ALA A 1 407 ? -26.446 11.787 33.336 1.00 94.75 407 ALA A CA 1
ATOM 3042 C C . ALA A 1 407 ? -26.569 11.268 31.893 1.00 94.75 407 ALA A C 1
ATOM 3044 O O . ALA A 1 407 ? -27.167 10.216 31.667 1.00 94.75 407 ALA A O 1
ATOM 3045 N N . LEU A 1 408 ? -26.049 12.042 30.936 1.00 95.31 408 LEU A N 1
ATOM 3046 C CA . LEU A 1 408 ? -26.187 11.827 29.488 1.00 95.31 408 LEU A CA 1
ATOM 3047 C C . LEU A 1 408 ? -24.807 11.777 28.787 1.00 95.31 408 LEU A C 1
ATOM 3049 O O . LEU A 1 408 ? -23.825 12.277 29.354 1.00 95.31 408 LEU A O 1
ATOM 3053 N N . PRO A 1 409 ? -24.701 11.145 27.601 1.00 96.38 409 PRO A N 1
ATOM 3054 C CA . PRO A 1 409 ? -23.562 11.297 26.692 1.00 96.38 409 PRO A CA 1
ATOM 3055 C C . PRO A 1 409 ? -23.519 12.707 26.067 1.00 96.38 409 PRO A C 1
ATOM 3057 O O . PRO A 1 409 ? -24.406 13.524 26.313 1.00 96.38 409 PRO A O 1
ATOM 3060 N N . ASN A 1 410 ? -22.463 13.009 25.309 1.00 95.44 410 ASN A N 1
ATOM 3061 C CA . ASN A 1 410 ? -22.387 14.205 24.456 1.00 95.44 410 ASN A CA 1
ATOM 3062 C C . ASN A 1 410 ? -21.428 13.938 23.286 1.00 95.44 410 ASN A C 1
ATOM 3064 O O . ASN A 1 410 ? -20.210 13.958 23.487 1.00 95.44 410 ASN A O 1
ATOM 3068 N N . ILE A 1 411 ? -21.960 13.638 22.106 1.00 95.31 411 ILE A N 1
ATOM 3069 C CA . ILE A 1 411 ? -21.257 13.009 20.985 1.00 95.31 411 ILE A CA 1
ATOM 3070 C C . ILE A 1 411 ? -20.858 14.061 19.930 1.00 95.31 411 ILE A C 1
ATOM 3072 O O . ILE A 1 411 ? -21.562 14.313 18.962 1.00 95.31 411 ILE A O 1
ATOM 3076 N N . ASP A 1 412 ? -19.665 14.635 20.074 1.00 92.88 412 ASP A N 1
ATOM 3077 C CA . ASP A 1 412 ? -19.078 15.581 19.108 1.00 92.88 412 ASP A CA 1
ATOM 3078 C C . ASP A 1 412 ? -18.332 14.820 17.982 1.00 92.88 412 ASP A C 1
ATOM 3080 O O . ASP A 1 412 ? -17.421 14.048 18.304 1.00 92.88 412 ASP A O 1
ATOM 3084 N N . PRO A 1 413 ? -18.669 14.978 16.680 1.00 93.25 413 PRO A N 1
ATOM 3085 C CA . PRO A 1 413 ? -18.047 14.249 15.575 1.00 93.25 413 PRO A CA 1
ATOM 3086 C C . PRO A 1 413 ? -17.181 15.144 14.660 1.00 93.25 413 PRO A C 1
ATOM 3088 O O . PRO A 1 413 ? -17.515 15.342 13.485 1.00 93.25 413 PRO A O 1
ATOM 3091 N N . PRO A 1 414 ? -16.021 15.652 15.118 1.00 91.12 414 PRO A N 1
ATOM 3092 C CA . PRO A 1 414 ? -15.108 16.391 14.259 1.00 91.12 414 PRO A CA 1
ATOM 3093 C C . PRO A 1 414 ? -14.649 15.499 13.103 1.00 91.12 414 PRO A C 1
ATOM 3095 O O . PRO A 1 414 ? -14.324 14.318 13.284 1.00 91.12 414 PRO A O 1
ATOM 3098 N N . VAL A 1 415 ? -14.629 16.068 11.900 1.00 91.25 415 VAL A N 1
ATOM 3099 C CA . VAL A 1 415 ? -14.276 15.385 10.653 1.00 91.25 415 VAL A CA 1
ATOM 3100 C C . VAL A 1 415 ? -12.982 15.949 10.078 1.00 91.25 415 VAL A C 1
ATOM 3102 O O . VAL A 1 415 ? -12.668 17.126 10.215 1.00 91.25 415 VAL A O 1
ATOM 3105 N N . THR A 1 416 ? -12.217 15.076 9.434 1.00 89.75 416 THR A N 1
ATOM 3106 C CA . THR A 1 416 ? -10.995 15.394 8.696 1.00 89.75 416 THR A CA 1
ATOM 3107 C C . THR A 1 416 ? -11.006 14.640 7.370 1.00 89.75 416 THR A C 1
ATOM 3109 O O . THR A 1 416 ? -11.492 13.507 7.300 1.00 89.75 416 THR A O 1
ATOM 3112 N N . VAL A 1 417 ? -10.471 15.247 6.311 1.00 89.69 417 VAL A N 1
ATOM 3113 C CA . VAL A 1 417 ? -10.391 14.621 4.983 1.00 89.69 417 VAL A CA 1
ATOM 3114 C C . VAL A 1 417 ? -8.930 14.497 4.568 1.00 89.69 417 VAL A C 1
ATOM 3116 O O . VAL A 1 417 ? -8.204 15.483 4.454 1.00 89.69 417 VAL A O 1
ATOM 3119 N N . TYR A 1 418 ? -8.476 13.260 4.373 1.00 85.81 418 TYR A N 1
ATOM 3120 C CA . TYR A 1 418 ? -7.114 12.968 3.947 1.00 85.81 418 TYR A CA 1
ATOM 3121 C C . TYR A 1 418 ? -6.941 13.309 2.463 1.00 85.81 418 TYR A C 1
ATOM 3123 O O . TYR A 1 418 ? -7.632 12.741 1.615 1.00 85.81 418 TYR A O 1
ATOM 3131 N N . ARG A 1 419 ? -5.985 14.208 2.181 1.00 76.50 419 ARG A N 1
ATOM 3132 C CA . ARG A 1 419 ? -5.929 15.076 0.987 1.00 76.50 419 ARG A CA 1
ATOM 3133 C C . ARG A 1 419 ? -7.131 16.027 0.916 1.00 76.50 419 ARG A C 1
ATOM 3135 O O . ARG A 1 419 ? -8.110 15.778 0.222 1.00 76.50 419 ARG A O 1
ATOM 3142 N N . ASN A 1 420 ? -6.998 17.130 1.654 1.00 87.19 420 ASN A N 1
ATOM 3143 C CA . ASN A 1 420 ? -7.727 18.378 1.449 1.00 87.19 420 ASN A CA 1
ATOM 3144 C C . ASN A 1 420 ? -6.703 19.438 0.969 1.00 87.19 420 ASN A C 1
ATOM 3146 O O . ASN A 1 420 ? -5.752 19.695 1.716 1.00 87.19 420 ASN A O 1
ATOM 3150 N N . PRO A 1 421 ? -6.816 20.019 -0.244 1.00 88.69 421 PRO A N 1
ATOM 3151 C CA . PRO A 1 421 ? -7.835 19.765 -1.269 1.00 88.69 421 PRO A CA 1
ATOM 3152 C C . PRO A 1 421 ? -7.779 18.338 -1.837 1.00 88.69 421 PRO A C 1
ATOM 3154 O O . PRO A 1 421 ? -6.737 17.681 -1.799 1.00 88.69 421 PRO A O 1
ATOM 3157 N N . ALA A 1 422 ? -8.911 17.866 -2.362 1.00 89.88 422 ALA A N 1
ATOM 3158 C CA . ALA A 1 422 ? -9.053 16.520 -2.913 1.00 89.88 422 ALA A CA 1
ATOM 3159 C C . ALA A 1 422 ? -8.871 16.510 -4.436 1.00 89.88 422 ALA A C 1
ATOM 3161 O O . ALA A 1 422 ? -9.294 17.428 -5.136 1.00 89.88 422 ALA A O 1
ATOM 3162 N N . VAL A 1 423 ? -8.274 15.440 -4.962 1.00 89.50 423 VAL A N 1
ATOM 3163 C CA . VAL A 1 423 ? -8.046 15.282 -6.405 1.00 89.50 423 VAL A CA 1
ATOM 3164 C C . VAL A 1 423 ? -9.325 14.799 -7.099 1.00 89.50 423 VAL A C 1
ATOM 3166 O O . VAL A 1 423 ? -9.980 13.860 -6.640 1.00 89.50 423 VAL A O 1
ATOM 3169 N N . SER A 1 424 ? -9.674 15.444 -8.211 1.00 88.94 424 SER A N 1
ATOM 3170 C CA . SER A 1 424 ? -10.750 15.071 -9.139 1.00 88.94 424 SER A CA 1
ATOM 3171 C C . SER A 1 424 ? -10.665 13.595 -9.545 1.00 88.94 424 SER A C 1
ATOM 3173 O O . SER A 1 424 ? -9.592 13.092 -9.896 1.00 88.94 424 SER A O 1
ATOM 3175 N N . ASN A 1 425 ? -11.812 12.909 -9.527 1.00 84.94 425 ASN A N 1
ATOM 3176 C CA . ASN A 1 425 ? -11.969 11.500 -9.917 1.00 84.94 425 ASN A CA 1
ATOM 3177 C C . ASN A 1 425 ? -11.098 10.494 -9.125 1.00 84.94 425 ASN A C 1
ATOM 3179 O O . ASN A 1 425 ? -10.906 9.362 -9.569 1.00 84.94 425 ASN A O 1
ATOM 3183 N N . ALA A 1 426 ? -10.594 10.875 -7.944 1.00 86.19 426 ALA A N 1
ATOM 3184 C CA . ALA A 1 426 ? -9.737 10.045 -7.097 1.00 86.19 426 ALA A CA 1
ATOM 3185 C C . ALA A 1 426 ? -10.373 9.743 -5.720 1.00 86.19 426 ALA A C 1
ATOM 3187 O O . ALA A 1 426 ? -11.124 10.561 -5.185 1.00 86.19 426 ALA A O 1
ATOM 3188 N N . PRO A 1 427 ? -10.065 8.590 -5.094 1.00 89.81 427 PRO A N 1
ATOM 3189 C CA . PRO A 1 427 ? -10.518 8.288 -3.739 1.00 89.81 427 PRO A CA 1
ATOM 3190 C C . PRO A 1 427 ? -9.770 9.118 -2.681 1.00 89.81 427 PRO A C 1
ATOM 3192 O O . PRO A 1 427 ? -8.534 9.181 -2.665 1.00 89.81 427 PRO A O 1
ATOM 3195 N N . ALA A 1 428 ? -10.528 9.676 -1.739 1.00 90.25 428 ALA A N 1
ATOM 3196 C CA . ALA A 1 428 ? -10.029 10.330 -0.531 1.00 90.25 428 ALA A CA 1
ATOM 3197 C C . ALA A 1 428 ? -10.580 9.630 0.723 1.00 90.25 428 ALA A C 1
ATOM 3199 O O . ALA A 1 428 ? -11.666 9.047 0.699 1.00 90.25 428 ALA A O 1
ATOM 3200 N N . THR A 1 429 ? -9.840 9.673 1.832 1.00 92.88 429 THR A N 1
ATOM 3201 C CA . THR A 1 429 ? -10.262 9.024 3.086 1.00 92.88 429 THR A CA 1
ATOM 3202 C C . THR A 1 429 ? -10.830 10.064 4.036 1.00 92.88 429 THR A C 1
ATOM 3204 O O . THR A 1 429 ? -10.102 10.919 4.537 1.00 92.88 429 THR A O 1
ATOM 3207 N N . VAL A 1 430 ? -12.123 9.970 4.324 1.00 94.44 430 VAL A N 1
ATOM 3208 C CA . VAL A 1 430 ? -12.793 10.784 5.342 1.00 94.44 430 VAL A CA 1
ATOM 3209 C C . VAL A 1 430 ? -12.648 10.070 6.678 1.00 94.44 430 VAL A C 1
ATOM 3211 O O . VAL A 1 430 ? -12.913 8.874 6.764 1.00 94.44 430 VAL A O 1
ATOM 3214 N N . THR A 1 431 ? -12.205 10.773 7.718 1.00 93.81 431 THR A N 1
ATOM 3215 C CA . THR A 1 431 ? -12.059 10.219 9.070 1.00 93.81 431 THR A CA 1
ATOM 3216 C C . THR A 1 431 ? -12.656 11.162 10.101 1.00 93.81 431 THR A C 1
ATOM 3218 O O . THR A 1 431 ? -12.316 12.343 10.141 1.00 93.81 431 THR A O 1
ATOM 3221 N N . THR A 1 432 ? -13.510 10.623 10.965 1.00 94.81 432 THR A N 1
ATOM 3222 C CA . THR A 1 432 ? -14.034 11.310 12.148 1.00 94.81 432 THR A CA 1
ATOM 3223 C C . THR A 1 432 ? -13.510 10.649 13.420 1.00 94.81 432 THR A C 1
ATOM 3225 O O . THR A 1 432 ? -13.328 9.430 13.468 1.00 94.81 432 THR A O 1
ATOM 3228 N N . THR A 1 433 ? -13.233 11.460 14.442 1.00 94.44 433 THR A N 1
ATOM 3229 C CA . THR A 1 433 ? -12.921 10.992 15.801 1.00 94.44 433 THR A CA 1
ATOM 3230 C C . THR A 1 433 ? -14.039 11.466 16.710 1.00 94.44 433 THR A C 1
ATOM 3232 O O . THR A 1 433 ? -14.003 12.582 17.209 1.00 94.44 433 THR A O 1
ATOM 3235 N N . ILE A 1 434 ? -15.048 10.617 16.857 1.00 95.12 434 ILE A N 1
ATOM 3236 C CA . ILE A 1 434 ? -16.291 10.902 17.562 1.00 95.12 434 ILE A CA 1
ATOM 3237 C C . ILE A 1 434 ? -16.013 10.868 19.065 1.00 95.12 434 ILE A C 1
ATOM 3239 O O . ILE A 1 434 ? -15.661 9.814 19.602 1.00 95.12 434 ILE A O 1
ATOM 3243 N N . ASN A 1 435 ? -16.158 12.005 19.738 1.00 93.94 435 ASN A N 1
ATOM 3244 C CA . ASN A 1 435 ? -15.816 12.207 21.141 1.00 93.94 435 ASN A CA 1
ATOM 3245 C C . ASN A 1 435 ? -17.080 12.151 22.000 1.00 93.94 435 ASN A C 1
ATOM 3247 O O . ASN A 1 435 ? -17.923 13.037 21.898 1.00 93.94 435 ASN A O 1
ATOM 3251 N N . ASN A 1 436 ? -17.197 11.174 22.903 1.00 96.19 436 ASN A N 1
ATOM 3252 C CA . ASN A 1 436 ? -18.220 11.224 23.946 1.00 96.19 436 ASN A CA 1
ATOM 3253 C C . ASN A 1 436 ? -17.695 12.057 25.123 1.00 96.19 436 ASN A C 1
ATOM 3255 O O . ASN A 1 436 ? -17.067 11.539 26.047 1.00 96.19 436 ASN A O 1
ATOM 3259 N N . THR A 1 437 ? -17.953 13.360 25.076 1.00 93.69 437 THR A N 1
ATOM 3260 C CA . THR A 1 437 ? -17.569 14.328 26.116 1.00 93.69 437 THR A CA 1
ATOM 3261 C C . THR A 1 437 ? -18.533 14.354 27.311 1.00 93.69 437 THR A C 1
ATOM 3263 O O . THR A 1 437 ? -18.258 15.027 28.308 1.00 93.69 437 THR A O 1
ATOM 3266 N N . GLY A 1 438 ? -19.633 13.594 27.238 1.00 92.75 438 GLY A N 1
ATOM 3267 C CA . GLY A 1 438 ? -20.616 13.437 28.306 1.00 92.75 438 GLY A CA 1
ATOM 3268 C C . GLY A 1 438 ? -20.162 12.519 29.445 1.00 92.75 438 GLY A C 1
ATOM 3269 O O . GLY A 1 438 ? -19.008 12.097 29.542 1.00 92.75 438 GLY A O 1
ATOM 3270 N N . VAL A 1 439 ? -21.097 12.215 30.347 1.00 93.94 439 VAL A N 1
ATOM 3271 C CA . VAL A 1 439 ? -20.801 11.563 31.638 1.00 93.94 439 VAL A CA 1
ATOM 3272 C C . VAL A 1 439 ? -21.256 10.109 31.744 1.00 93.94 439 VAL A C 1
ATOM 3274 O O . VAL A 1 439 ? -20.960 9.459 32.744 1.00 93.94 439 VAL A O 1
ATOM 3277 N N . VAL A 1 440 ? -21.939 9.580 30.728 1.00 95.12 440 VAL A N 1
ATOM 3278 C CA . VAL A 1 440 ? -22.266 8.147 30.584 1.00 95.12 440 VAL A CA 1
ATOM 3279 C C . VAL A 1 440 ? -21.961 7.678 29.162 1.00 95.12 440 VAL A C 1
ATOM 3281 O O . VAL A 1 440 ? -21.719 8.492 28.273 1.00 95.12 440 VAL A O 1
ATOM 3284 N N . ASP A 1 441 ? -21.925 6.365 28.941 1.00 94.94 441 ASP A N 1
ATOM 3285 C CA . ASP A 1 441 ? -21.542 5.808 27.641 1.00 94.94 441 ASP A CA 1
ATOM 3286 C C . ASP A 1 441 ? -22.657 5.977 26.593 1.00 94.94 441 ASP A C 1
ATOM 3288 O O . ASP A 1 441 ? -23.800 5.571 26.820 1.00 94.94 441 ASP A O 1
ATOM 3292 N N . ALA A 1 442 ? -22.306 6.488 25.413 1.00 95.31 442 ALA A N 1
ATOM 3293 C CA . ALA A 1 442 ? -23.166 6.453 24.236 1.00 95.31 442 ALA A CA 1
ATOM 3294 C C . ALA A 1 442 ? -23.216 5.031 23.653 1.00 95.31 442 ALA A C 1
ATOM 3296 O O . ALA A 1 442 ? -22.220 4.303 23.712 1.00 95.31 442 ALA A O 1
ATOM 3297 N N . ARG A 1 443 ? -24.357 4.617 23.089 1.00 94.00 443 ARG A N 1
ATOM 3298 C CA . ARG A 1 443 ? -24.585 3.244 22.600 1.00 94.00 443 ARG A CA 1
ATOM 3299 C C . ARG A 1 443 ? -25.355 3.226 21.288 1.00 94.00 443 ARG A C 1
ATOM 3301 O O . ARG A 1 443 ? -26.301 3.987 21.136 1.00 94.00 443 ARG A O 1
ATOM 3308 N N . ASN A 1 444 ? -24.988 2.306 20.395 1.00 93.38 444 ASN A N 1
ATOM 3309 C CA . ASN A 1 444 ? -25.569 2.151 19.053 1.00 93.38 444 ASN A CA 1
ATOM 3310 C C . ASN A 1 444 ? -25.559 3.459 18.232 1.00 93.38 444 ASN A C 1
ATOM 3312 O O . ASN A 1 444 ? -26.518 3.762 17.526 1.00 93.38 444 ASN A O 1
ATOM 3316 N N . VAL A 1 445 ? -24.480 4.240 18.340 1.00 95.94 445 VAL A N 1
ATOM 3317 C CA . VAL A 1 445 ? -24.355 5.567 17.721 1.00 95.94 445 VAL A CA 1
ATOM 3318 C C . VAL A 1 445 ? -24.348 5.419 16.202 1.00 95.94 445 VAL A C 1
ATOM 3320 O O . VAL A 1 445 ? -23.370 4.938 15.626 1.00 95.94 445 VAL A O 1
ATOM 3323 N N . LEU A 1 446 ? -25.448 5.806 15.558 1.00 95.25 446 LEU A N 1
ATOM 3324 C CA . LEU A 1 446 ? -25.583 5.828 14.105 1.00 95.25 446 LEU A CA 1
ATOM 3325 C C . LEU A 1 446 ? -24.888 7.069 13.536 1.00 95.25 446 LEU A C 1
ATOM 3327 O O . LEU A 1 446 ? -25.044 8.166 14.066 1.00 95.25 446 LEU A O 1
ATOM 3331 N N . ILE A 1 447 ? -24.131 6.890 12.455 1.00 95.62 447 ILE A N 1
ATOM 3332 C CA . ILE A 1 447 ? -23.330 7.937 11.814 1.00 95.62 447 ILE A CA 1
ATOM 3333 C C . ILE A 1 447 ? -23.633 7.950 10.317 1.00 95.62 447 ILE A C 1
ATOM 3335 O O . ILE A 1 447 ? -23.540 6.908 9.662 1.00 95.62 447 ILE A O 1
ATOM 3339 N N . TYR A 1 448 ? -23.938 9.122 9.762 1.00 95.69 448 TYR A N 1
ATOM 3340 C CA . TYR A 1 448 ? -24.091 9.342 8.322 1.00 95.69 448 TYR A CA 1
ATOM 3341 C C . TYR A 1 448 ? -23.008 10.287 7.791 1.00 95.69 448 TYR A C 1
ATOM 3343 O O . TYR A 1 448 ? -22.716 11.319 8.395 1.00 95.69 448 TYR A O 1
ATOM 3351 N N . PHE A 1 449 ? -22.433 9.924 6.642 1.00 96.38 449 PHE A N 1
ATOM 3352 C CA . PHE A 1 449 ? -21.434 10.708 5.917 1.00 96.38 449 PHE A CA 1
ATOM 3353 C C . PHE A 1 449 ? -22.044 11.242 4.620 1.00 96.38 449 PHE A C 1
ATOM 3355 O O . PHE A 1 449 ? -22.536 10.460 3.797 1.00 96.38 449 PHE A O 1
ATOM 3362 N N . TYR A 1 450 ? -21.984 12.557 4.428 1.00 95.19 450 TYR A N 1
ATOM 3363 C CA . TYR A 1 450 ? -22.552 13.252 3.276 1.00 95.19 450 TYR A CA 1
ATOM 3364 C C . TYR A 1 450 ? -21.488 14.010 2.490 1.00 95.19 450 TYR A C 1
ATOM 3366 O O . TYR A 1 450 ? -20.500 14.486 3.048 1.00 95.19 450 TYR A O 1
ATOM 3374 N N . ASP A 1 451 ? -21.740 14.147 1.195 1.00 94.50 451 ASP A N 1
ATOM 3375 C CA . ASP A 1 451 ? -20.951 14.928 0.249 1.00 94.50 451 ASP A CA 1
ATOM 3376 C C . ASP A 1 451 ? -21.880 15.975 -0.380 1.00 94.50 451 ASP A C 1
ATOM 3378 O O . ASP A 1 451 ? -22.658 15.656 -1.280 1.00 94.50 451 ASP A O 1
ATOM 3382 N N . SER A 1 452 ? -21.825 17.214 0.115 1.00 91.88 452 SER A N 1
ATOM 3383 C CA . SER A 1 452 ? -22.792 18.275 -0.201 1.00 91.88 452 SER A CA 1
ATOM 3384 C C . SER A 1 452 ? -22.165 19.511 -0.862 1.00 91.88 452 SER A C 1
ATOM 3386 O O . SER A 1 452 ? -20.949 19.701 -0.870 1.00 91.88 452 SER A O 1
ATOM 3388 N N . ASN A 1 453 ? -23.022 20.373 -1.417 1.00 88.81 453 ASN A N 1
ATOM 3389 C CA . ASN A 1 453 ? -22.680 21.731 -1.864 1.00 88.81 453 ASN A CA 1
ATOM 3390 C C . ASN A 1 453 ? -22.841 22.798 -0.757 1.00 88.81 453 ASN A C 1
ATOM 3392 O O . ASN A 1 453 ? -22.467 23.950 -0.970 1.00 88.81 453 ASN A O 1
ATOM 3396 N N . ASP A 1 454 ? -23.414 22.443 0.396 1.00 86.44 454 ASP A N 1
ATOM 3397 C CA . ASP A 1 454 ? -23.662 23.338 1.535 1.00 86.44 454 ASP A CA 1
ATOM 3398 C C . ASP A 1 454 ? -23.254 22.636 2.845 1.00 86.44 454 ASP A C 1
ATOM 3400 O O . ASP A 1 454 ? -22.986 21.442 2.877 1.00 86.44 454 ASP A O 1
ATOM 3404 N N . THR A 1 455 ? -23.238 23.375 3.946 1.00 84.88 455 THR A N 1
ATOM 3405 C CA . THR A 1 455 ? -23.006 22.902 5.320 1.00 84.88 455 THR A CA 1
ATOM 3406 C C . THR A 1 455 ? -24.182 22.119 5.926 1.00 84.88 455 THR A C 1
ATOM 3408 O O . THR A 1 455 ? -24.069 21.606 7.039 1.00 84.88 455 THR A O 1
ATOM 3411 N N . VAL A 1 456 ? -25.316 22.020 5.220 1.00 82.75 456 VAL A N 1
ATOM 3412 C CA . VAL A 1 456 ? -26.547 21.363 5.690 1.00 82.75 456 VAL A CA 1
ATOM 3413 C C . VAL A 1 456 ? -26.734 20.021 4.968 1.00 82.75 456 VAL A C 1
ATOM 3415 O O . VAL A 1 456 ? -26.913 20.020 3.751 1.00 82.75 456 VAL A O 1
ATOM 3418 N N . PRO A 1 457 ? -26.741 18.874 5.675 1.00 81.94 457 PRO A N 1
ATOM 3419 C CA . PRO A 1 457 ? -26.793 17.567 5.029 1.00 81.94 457 PRO A CA 1
ATOM 3420 C C . PRO A 1 457 ? -28.170 17.248 4.428 1.00 81.94 457 PRO A C 1
ATOM 3422 O O . PRO A 1 457 ? -29.202 17.366 5.091 1.00 81.94 457 PRO A O 1
ATOM 3425 N N . ALA A 1 458 ? -28.188 16.756 3.186 1.00 81.56 458 ALA A N 1
ATOM 3426 C CA . ALA A 1 458 ? -29.383 16.216 2.541 1.00 81.56 458 ALA A CA 1
ATOM 3427 C C . ALA A 1 458 ? -29.312 14.684 2.414 1.00 81.56 458 ALA A C 1
ATOM 3429 O O . ALA A 1 458 ? -28.318 14.127 1.958 1.00 81.56 458 ALA A O 1
ATOM 3430 N N . MET A 1 459 ? -30.404 13.972 2.717 1.00 79.19 459 MET A N 1
ATOM 3431 C CA . MET A 1 459 ? -30.447 12.496 2.650 1.00 79.19 459 MET A CA 1
ATOM 3432 C C . MET A 1 459 ? -30.180 11.891 1.257 1.00 79.19 459 MET A C 1
ATOM 3434 O O . MET A 1 459 ? -29.876 10.705 1.160 1.00 79.19 459 MET A O 1
ATOM 3438 N N . SER A 1 460 ? -30.273 12.683 0.185 1.00 78.38 460 SER A N 1
ATOM 3439 C CA . SER A 1 460 ? -29.875 12.297 -1.178 1.00 78.38 460 SER A CA 1
ATOM 3440 C C . SER A 1 460 ? -28.363 12.348 -1.433 1.00 78.38 460 SER A C 1
ATOM 3442 O O . SER A 1 460 ? -27.914 11.846 -2.457 1.00 78.38 460 SER A O 1
ATOM 3444 N N . GLU A 1 461 ? -27.598 12.964 -0.531 1.00 87.25 461 GLU A N 1
ATOM 3445 C CA . GLU A 1 461 ? -26.153 13.217 -0.633 1.00 87.25 461 GLU A CA 1
ATOM 3446 C C . GLU A 1 461 ? -25.330 12.324 0.319 1.00 87.25 461 GLU A C 1
ATOM 3448 O O . GLU A 1 461 ? -24.108 12.450 0.405 1.00 87.25 461 GLU A O 1
ATOM 3453 N N . LYS A 1 462 ? -25.987 11.400 1.039 1.00 94.00 462 LYS A N 1
ATOM 3454 C CA . LYS A 1 462 ? -25.317 10.420 1.904 1.00 94.00 462 LYS A CA 1
ATOM 3455 C C . LYS A 1 462 ? -24.575 9.386 1.055 1.00 94.00 462 LYS A C 1
ATOM 3457 O O . LYS A 1 462 ? -25.214 8.630 0.322 1.00 94.00 462 LYS A O 1
ATOM 3462 N N . PHE A 1 463 ? -23.256 9.293 1.216 1.00 94.06 463 PHE A N 1
ATOM 3463 C CA . PHE A 1 463 ? -22.422 8.307 0.515 1.00 94.06 463 PHE A CA 1
ATOM 3464 C C . PHE A 1 463 ? -21.998 7.120 1.395 1.00 94.06 463 PHE A C 1
ATOM 3466 O O . PHE A 1 463 ? -21.701 6.053 0.859 1.00 94.06 463 PHE A O 1
ATOM 3473 N N . ALA A 1 464 ? -22.004 7.264 2.727 1.00 94.81 464 ALA A N 1
ATOM 3474 C CA . ALA A 1 464 ? -21.727 6.164 3.654 1.00 94.81 464 ALA A CA 1
ATOM 3475 C C . ALA A 1 464 ? -22.548 6.257 4.952 1.00 94.81 464 ALA A C 1
ATOM 3477 O O . ALA A 1 464 ? -23.021 7.323 5.351 1.00 94.81 464 ALA A O 1
ATOM 3478 N N . GLU A 1 465 ? -22.700 5.116 5.622 1.00 95.12 465 GLU A N 1
ATOM 3479 C CA . GLU A 1 465 ? -23.290 4.992 6.955 1.00 95.12 465 GLU A CA 1
ATOM 3480 C C . GLU A 1 465 ? -22.470 4.022 7.811 1.00 95.12 465 GLU A C 1
ATOM 3482 O O . GLU A 1 465 ? -21.845 3.099 7.287 1.00 95.12 465 GLU A O 1
ATOM 3487 N N . TYR A 1 466 ? -22.453 4.246 9.124 1.00 94.69 466 TYR A N 1
ATOM 3488 C CA . TYR A 1 466 ? -21.738 3.410 10.086 1.00 94.69 466 TYR A CA 1
ATOM 3489 C C . TYR A 1 466 ? -22.472 3.388 11.433 1.00 94.69 466 TYR A C 1
ATOM 3491 O O . TYR A 1 466 ? -23.299 4.256 11.711 1.00 94.69 466 TYR A O 1
ATOM 3499 N N . THR A 1 467 ? -22.183 2.411 12.291 1.00 95.44 467 THR A N 1
ATOM 3500 C CA . THR A 1 467 ? -22.739 2.345 13.651 1.00 95.44 467 THR A CA 1
ATOM 3501 C C . THR A 1 467 ? -21.650 1.947 14.638 1.00 95.44 467 THR A C 1
ATOM 3503 O O . THR A 1 467 ? -20.860 1.049 14.355 1.00 95.44 467 THR A O 1
ATOM 3506 N N . VAL A 1 468 ? -21.596 2.622 15.787 1.00 95.88 468 VAL A N 1
ATOM 3507 C CA . VAL A 1 468 ? -20.668 2.306 16.881 1.00 95.88 468 VAL A CA 1
ATOM 3508 C C . VAL A 1 468 ? -21.454 1.820 18.097 1.00 95.88 468 VAL A C 1
ATOM 3510 O O . VAL A 1 468 ? -22.171 2.588 18.736 1.00 95.88 468 VAL A O 1
ATOM 3513 N N . ASP A 1 469 ? -21.293 0.539 18.435 1.00 94.62 469 ASP A N 1
ATOM 3514 C CA . ASP A 1 469 ? -22.020 -0.141 19.517 1.00 94.62 469 ASP A CA 1
ATOM 3515 C C . ASP A 1 469 ? -21.899 0.569 20.879 1.00 94.62 469 ASP A C 1
ATOM 3517 O O . ASP A 1 469 ? -22.865 0.611 21.643 1.00 94.62 469 ASP A O 1
ATOM 3521 N N . LEU A 1 470 ? -20.718 1.120 21.191 1.00 94.81 470 LEU A N 1
ATOM 3522 C CA . LEU A 1 470 ? -20.398 1.746 22.476 1.00 94.81 470 LEU A CA 1
ATOM 3523 C C . LEU A 1 470 ? -19.283 2.797 22.332 1.00 94.81 470 LEU A C 1
ATOM 3525 O O . LEU A 1 470 ? -18.185 2.466 21.883 1.00 94.81 470 LEU A O 1
ATOM 3529 N N . ILE A 1 471 ? -19.520 4.021 22.813 1.00 96.44 471 ILE A N 1
ATOM 3530 C CA . ILE A 1 471 ? -18.481 5.035 23.062 1.00 96.44 471 ILE A CA 1
ATOM 3531 C C . ILE A 1 471 ? -18.487 5.358 24.567 1.00 96.44 471 ILE A C 1
ATOM 3533 O O . ILE A 1 471 ? -19.409 6.031 25.036 1.00 96.44 471 ILE A O 1
ATOM 3537 N N . PRO A 1 472 ? -17.503 4.872 25.353 1.00 95.00 472 PRO A N 1
ATOM 3538 C CA . PRO A 1 472 ? -17.466 5.079 26.802 1.00 95.00 472 PRO A CA 1
ATOM 3539 C C . PRO A 1 472 ? -17.491 6.555 27.223 1.00 95.00 472 PRO A C 1
ATOM 3541 O O . PRO A 1 472 ? -17.054 7.416 26.463 1.00 95.00 472 PRO A O 1
ATOM 3544 N N . ALA A 1 473 ? -17.952 6.848 28.440 1.00 92.75 473 ALA A N 1
ATOM 3545 C CA . ALA A 1 473 ? -17.945 8.206 29.002 1.00 92.75 473 ALA A CA 1
ATOM 3546 C C . ALA A 1 473 ? -16.529 8.822 29.033 1.00 92.75 473 ALA A C 1
ATOM 3548 O O . ALA A 1 473 ? -15.626 8.284 29.685 1.00 92.75 473 ALA A O 1
ATOM 3549 N N . GLY A 1 474 ? -16.323 9.962 28.367 1.00 91.56 474 GLY A N 1
ATOM 3550 C CA . GLY A 1 474 ? -15.003 10.583 28.182 1.00 91.56 474 GLY A CA 1
ATOM 3551 C C . GLY A 1 474 ? -14.090 9.848 27.190 1.00 91.56 474 GLY A C 1
ATOM 3552 O O . GLY A 1 474 ? -12.885 10.100 27.164 1.00 91.56 474 GLY A O 1
ATOM 3553 N N . GLY A 1 475 ? -14.634 8.897 26.428 1.00 94.44 475 GLY A N 1
ATOM 3554 C CA . GLY A 1 475 ? -13.943 8.127 25.398 1.00 94.44 475 GLY A CA 1
ATOM 3555 C C . GLY A 1 475 ? -14.175 8.668 23.986 1.00 94.44 475 GLY A C 1
ATOM 3556 O O . GLY A 1 475 ? -14.939 9.605 23.767 1.00 94.44 475 GLY A O 1
ATOM 3557 N N . GLN A 1 476 ? -13.525 8.033 23.011 1.00 96.12 476 GLN A N 1
ATOM 3558 C CA . GLN A 1 476 ? -13.626 8.383 21.593 1.00 96.12 476 GLN A CA 1
ATOM 3559 C C . GLN A 1 476 ? -13.740 7.128 20.717 1.00 96.12 476 GLN A C 1
ATOM 3561 O O . GLN A 1 476 ? -13.197 6.077 21.067 1.00 96.12 476 GLN A O 1
ATOM 3566 N N . ALA A 1 477 ? -14.381 7.252 19.556 1.00 95.50 477 ALA A N 1
ATOM 3567 C CA . ALA A 1 477 ? -14.408 6.236 18.507 1.00 95.50 477 ALA A CA 1
ATOM 3568 C C . ALA A 1 477 ? -13.940 6.835 17.174 1.00 95.50 477 ALA A C 1
ATOM 3570 O O . ALA A 1 477 ? -14.401 7.897 16.768 1.00 95.50 477 ALA A O 1
ATOM 3571 N N . VAL A 1 478 ? -13.024 6.154 16.484 1.00 94.88 478 VAL A N 1
ATOM 3572 C CA . VAL A 1 478 ? -12.515 6.595 15.176 1.00 94.88 478 VAL A CA 1
ATOM 3573 C C . VAL A 1 478 ? -13.215 5.805 14.078 1.00 94.88 478 VAL A C 1
ATOM 3575 O O . VAL A 1 478 ? -13.211 4.574 14.111 1.00 94.88 478 VAL A O 1
ATOM 3578 N N . VAL A 1 479 ? -13.789 6.507 13.102 1.00 94.94 479 VAL A N 1
ATOM 3579 C CA . VAL A 1 479 ? -14.444 5.906 11.933 1.00 94.94 479 VAL A CA 1
ATOM 3580 C C . VAL A 1 479 ? -13.862 6.527 10.669 1.00 94.94 479 VAL A C 1
ATOM 3582 O O . VAL A 1 479 ? -13.857 7.749 10.519 1.00 94.94 479 VAL A O 1
ATOM 3585 N N . SER A 1 480 ? -13.385 5.677 9.760 1.00 94.62 480 SER A N 1
ATOM 3586 C CA . SER A 1 480 ? -12.812 6.074 8.471 1.00 94.62 480 SER A CA 1
ATOM 3587 C C . SER A 1 480 ? -13.584 5.431 7.322 1.00 94.62 480 SER A C 1
ATOM 3589 O O . SER A 1 480 ? -13.821 4.223 7.335 1.00 94.62 480 SER A O 1
ATOM 3591 N N . VAL A 1 481 ? -13.939 6.225 6.312 1.00 94.31 481 VAL A N 1
ATOM 3592 C CA . VAL A 1 481 ? -14.646 5.782 5.101 1.00 94.31 481 VAL A CA 1
ATOM 3593 C C . VAL A 1 481 ? -13.968 6.338 3.848 1.00 94.31 481 VAL A C 1
ATOM 3595 O O . VAL A 1 481 ? -13.418 7.440 3.859 1.00 94.31 481 VAL A O 1
ATOM 3598 N N . THR A 1 482 ? -14.014 5.587 2.748 1.00 94.00 482 THR A N 1
ATOM 3599 C CA . THR A 1 482 ? -13.532 6.071 1.448 1.00 94.00 482 THR A CA 1
ATOM 3600 C C . THR A 1 482 ? -14.626 6.882 0.768 1.00 94.00 482 THR A C 1
ATOM 3602 O O . THR A 1 482 ? -15.684 6.348 0.436 1.00 94.00 482 THR A O 1
ATOM 3605 N N . TRP A 1 483 ? -14.356 8.158 0.521 1.00 93.88 483 TRP A N 1
ATOM 3606 C CA . TRP A 1 483 ? -15.162 9.006 -0.346 1.00 93.88 483 TRP A CA 1
ATOM 3607 C C . TRP A 1 483 ? -14.614 8.922 -1.774 1.00 93.88 483 TRP A C 1
ATOM 3609 O O . TRP A 1 483 ? -13.433 9.174 -2.026 1.00 93.88 483 TRP A O 1
ATOM 3619 N N . MET A 1 484 ? -15.475 8.530 -2.712 1.00 89.94 484 MET A N 1
ATOM 3620 C CA . MET A 1 484 ? -15.163 8.509 -4.139 1.00 89.94 484 MET A CA 1
ATOM 3621 C C . MET A 1 484 ? -15.503 9.879 -4.728 1.00 89.94 484 MET A C 1
ATOM 3623 O O . MET A 1 484 ? -16.640 10.102 -5.139 1.00 89.94 484 MET A O 1
ATOM 3627 N N . ASN A 1 485 ? -14.538 10.800 -4.755 1.00 88.44 485 ASN A N 1
ATOM 3628 C CA . ASN A 1 485 ? -14.749 12.116 -5.349 1.00 88.44 485 ASN A CA 1
ATOM 3629 C C . ASN A 1 485 ? -14.935 11.990 -6.871 1.00 88.44 485 ASN A C 1
ATOM 3631 O O . ASN A 1 485 ? -13.991 11.646 -7.579 1.00 88.44 485 ASN A O 1
ATOM 3635 N N . THR A 1 486 ? -16.130 12.297 -7.378 1.00 87.50 486 THR A N 1
ATOM 3636 C CA . THR A 1 486 ? -16.451 12.316 -8.821 1.00 87.50 486 THR A CA 1
ATOM 3637 C C . THR A 1 486 ? -16.704 13.726 -9.366 1.00 87.50 486 THR A C 1
ATOM 3639 O O . THR A 1 486 ? -17.229 13.868 -10.470 1.00 87.50 486 THR A O 1
ATOM 3642 N N . HIS A 1 487 ? -16.391 14.764 -8.589 1.00 88.56 487 HIS A N 1
ATOM 3643 C CA . HIS A 1 487 ? -16.624 16.166 -8.949 1.00 88.56 487 HIS A CA 1
ATOM 3644 C C . HIS A 1 487 ? -15.449 16.736 -9.749 1.00 88.56 487 HIS A C 1
ATOM 3646 O O . HIS A 1 487 ? -14.340 16.191 -9.728 1.00 88.56 487 HIS A O 1
ATOM 3652 N N . LEU A 1 488 ? -15.695 17.820 -10.483 1.00 86.50 488 LEU A N 1
ATOM 3653 C CA . LEU A 1 488 ? -14.730 18.409 -11.408 1.00 86.50 488 LEU A CA 1
ATOM 3654 C C . LEU A 1 488 ? -13.730 19.346 -10.698 1.00 86.50 488 LEU A C 1
ATOM 3656 O O . LEU A 1 488 ? -14.045 19.925 -9.655 1.00 86.50 488 LEU A O 1
ATOM 3660 N N . PRO A 1 489 ? -12.532 19.561 -11.279 1.00 87.56 489 PRO A N 1
ATOM 3661 C CA . PRO A 1 489 ? -11.595 20.583 -10.819 1.00 87.56 489 PRO A CA 1
ATOM 3662 C C . PRO A 1 489 ? -12.246 21.969 -10.704 1.00 87.56 489 PRO A C 1
ATOM 3664 O O . PRO A 1 489 ? -12.913 22.434 -11.628 1.00 87.56 489 PRO A O 1
ATOM 3667 N N . GLY A 1 490 ? -12.013 22.647 -9.580 1.00 83.94 490 GLY A N 1
ATOM 3668 C CA . GLY A 1 490 ? -12.566 23.971 -9.284 1.00 83.94 490 GLY A CA 1
ATOM 3669 C C . GLY A 1 490 ? -13.929 23.966 -8.584 1.00 83.94 490 GLY A C 1
ATOM 3670 O O . GLY A 1 490 ? -14.415 25.040 -8.230 1.00 83.94 490 GLY A O 1
ATOM 3671 N N . GLU A 1 491 ? -14.541 22.802 -8.348 1.00 89.94 491 GLU A N 1
ATOM 3672 C CA . GLU A 1 491 ? -15.676 22.682 -7.425 1.00 89.94 491 GLU A CA 1
ATOM 3673 C C . GLU A 1 491 ? -15.221 22.771 -5.954 1.00 89.94 491 GLU A C 1
ATOM 3675 O O . GLU A 1 491 ? -14.064 22.507 -5.624 1.00 89.94 491 GLU A O 1
ATOM 3680 N N . THR A 1 492 ? -16.145 23.108 -5.051 1.00 91.56 492 THR A N 1
ATOM 3681 C CA . THR A 1 492 ? -15.940 23.038 -3.594 1.00 91.56 492 THR A CA 1
ATOM 3682 C C . THR A 1 492 ? -17.044 22.184 -2.995 1.00 91.56 492 THR A C 1
ATOM 3684 O O . THR A 1 492 ? -18.221 22.429 -3.254 1.00 91.56 492 THR A O 1
ATOM 3687 N N . ARG A 1 493 ? -16.664 21.193 -2.190 1.00 92.38 493 ARG A N 1
ATOM 3688 C CA . ARG A 1 493 ? -17.573 20.249 -1.535 1.00 92.38 493 ARG A CA 1
ATOM 3689 C C . ARG A 1 493 ? -17.501 20.412 -0.021 1.00 92.38 493 ARG A C 1
ATOM 3691 O O . ARG A 1 493 ? -16.466 20.804 0.515 1.00 92.38 493 ARG A O 1
ATOM 3698 N N . TYR A 1 494 ? -18.583 20.079 0.667 1.00 93.62 494 TYR A N 1
ATOM 3699 C CA . TYR A 1 494 ? -18.620 19.958 2.120 1.00 93.62 494 TYR A CA 1
ATOM 3700 C C . TYR A 1 494 ? -18.782 18.488 2.480 1.00 93.62 494 TYR A C 1
ATOM 3702 O O . TYR A 1 494 ? -19.769 17.852 2.105 1.00 93.62 494 TYR A O 1
ATOM 3710 N N . ILE A 1 495 ? -17.805 17.954 3.208 1.00 95.50 495 ILE A N 1
ATOM 3711 C CA . ILE A 1 495 ? -17.871 16.601 3.750 1.00 95.50 495 ILE A CA 1
ATOM 3712 C C . ILE A 1 495 ? -18.421 16.703 5.164 1.00 95.50 495 ILE A C 1
ATOM 3714 O O . ILE A 1 495 ? -17.751 17.217 6.058 1.00 95.50 495 ILE A O 1
ATOM 3718 N N . ILE A 1 496 ? -19.658 16.244 5.343 1.00 95.12 496 ILE A N 1
ATOM 3719 C CA . ILE A 1 496 ? -20.417 16.373 6.590 1.00 95.12 496 ILE A CA 1
ATOM 3720 C C . ILE A 1 496 ? -20.496 15.008 7.270 1.00 95.12 496 ILE A C 1
ATOM 3722 O O . ILE A 1 496 ? -20.800 14.001 6.626 1.00 95.12 496 ILE A O 1
ATOM 3726 N N . VAL A 1 497 ? -20.277 14.988 8.580 1.00 95.88 497 VAL A N 1
ATOM 3727 C CA . VAL A 1 497 ? -20.522 13.848 9.463 1.00 95.88 497 VAL A CA 1
ATOM 3728 C C . VAL A 1 497 ? -21.613 14.238 10.445 1.00 95.88 497 VAL A C 1
ATOM 3730 O O . VAL A 1 497 ? -21.470 15.206 11.187 1.00 95.88 497 VAL A O 1
ATOM 3733 N N . GLN A 1 498 ? -22.694 13.466 10.456 1.00 94.88 498 GLN A N 1
ATOM 3734 C CA . GLN A 1 498 ? -23.773 13.593 11.428 1.00 94.88 498 GLN A CA 1
ATOM 3735 C C . GLN A 1 498 ? -23.816 12.340 12.297 1.00 94.88 498 GLN A C 1
ATOM 3737 O O . GLN A 1 498 ? -23.894 11.230 11.761 1.00 94.88 498 GLN A O 1
ATOM 3742 N N . VAL A 1 499 ? -23.798 12.519 13.615 1.00 95.38 499 VAL A N 1
ATOM 3743 C CA . VAL A 1 499 ? -24.149 11.467 14.581 1.00 95.38 499 VAL A CA 1
ATOM 3744 C C . VAL A 1 499 ? -25.613 11.587 14.973 1.00 95.38 499 VAL A C 1
ATOM 3746 O O . VAL A 1 499 ? -26.216 12.645 14.805 1.00 95.38 499 VAL A O 1
ATOM 3749 N N . ASP A 1 500 ? -26.175 10.465 15.417 1.00 94.31 500 ASP A N 1
ATOM 3750 C CA . ASP A 1 500 ? -27.593 10.277 15.730 1.00 94.31 500 ASP A CA 1
ATOM 3751 C C . ASP A 1 500 ? -28.548 11.099 14.835 1.00 94.31 500 ASP A C 1
ATOM 3753 O O . ASP A 1 500 ? -29.269 11.988 15.295 1.00 94.31 500 ASP A O 1
ATOM 3757 N N . PRO A 1 501 ? -28.579 10.809 13.519 1.00 92.75 501 PRO A N 1
ATOM 3758 C CA . PRO A 1 501 ? -29.361 11.562 12.537 1.00 92.75 501 PRO A CA 1
ATOM 3759 C C . PRO A 1 501 ? -30.890 11.456 12.723 1.00 92.75 501 PRO A C 1
ATOM 3761 O O . PRO A 1 501 ? -31.641 11.907 11.855 1.00 92.75 501 PRO A O 1
ATOM 3764 N N . PHE A 1 502 ? -31.355 10.842 13.816 1.00 91.88 502 PHE A N 1
ATOM 3765 C CA . PHE A 1 502 ? -32.759 10.623 14.138 1.00 91.88 502 PHE A CA 1
ATOM 3766 C C . PHE A 1 502 ? -33.204 11.169 15.506 1.00 91.88 502 PHE A C 1
ATOM 3768 O O . PHE A 1 502 ? -34.396 11.034 15.780 1.00 91.88 502 PHE A O 1
ATOM 3775 N N . ASP A 1 503 ? -32.328 11.793 16.314 1.00 91.81 503 ASP A N 1
ATOM 3776 C CA . ASP A 1 503 ? -32.688 12.372 17.631 1.00 91.81 503 ASP A CA 1
ATOM 3777 C C . ASP A 1 503 ? -33.295 11.289 18.565 1.00 91.81 503 ASP A C 1
ATOM 3779 O O . ASP A 1 503 ? -34.473 11.296 18.936 1.00 91.81 503 ASP A O 1
ATOM 3783 N N . THR A 1 504 ? -32.494 10.246 18.830 1.00 92.19 504 THR A N 1
ATOM 3784 C CA . THR A 1 504 ? -32.868 8.995 19.522 1.00 92.19 504 THR A CA 1
ATOM 3785 C C . THR A 1 504 ? -32.031 8.662 20.763 1.00 92.19 504 THR A C 1
ATOM 3787 O O . THR A 1 504 ? -32.480 7.875 21.602 1.00 92.19 504 THR A O 1
ATOM 3790 N N . ILE A 1 505 ? -30.847 9.255 20.906 1.00 93.88 505 ILE A N 1
ATOM 3791 C CA . ILE A 1 505 ? -29.938 9.172 22.047 1.00 93.88 505 ILE A CA 1
ATOM 3792 C C . ILE A 1 505 ? -29.961 10.551 22.720 1.00 93.88 505 ILE A C 1
ATOM 3794 O O . ILE A 1 505 ? -29.327 11.456 22.205 1.00 93.88 505 ILE A O 1
ATOM 3798 N N . PRO A 1 506 ? -30.655 10.746 23.856 1.00 94.19 506 PRO A N 1
ATOM 3799 C CA . PRO A 1 506 ? -30.656 12.045 24.530 1.00 94.19 506 PRO A CA 1
ATOM 3800 C C . PRO A 1 506 ? -29.257 12.447 25.016 1.00 94.19 506 PRO A C 1
ATOM 3802 O O . PRO A 1 506 ? -28.584 11.645 25.672 1.00 94.19 506 PRO A O 1
ATOM 3805 N N . GLU A 1 507 ? -28.846 13.687 24.758 1.00 94.81 507 GLU A N 1
ATOM 3806 C CA . GLU A 1 507 ? -27.474 14.171 24.957 1.00 94.81 507 GLU A CA 1
ATOM 3807 C C . GLU A 1 507 ? -27.399 15.374 25.920 1.00 94.81 507 GLU A C 1
ATOM 3809 O O . GLU A 1 507 ? -28.404 15.970 26.317 1.00 94.81 507 GLU A O 1
ATOM 3814 N N . MET A 1 508 ? -26.191 15.750 26.360 1.00 93.31 508 MET A N 1
ATOM 3815 C CA . MET A 1 508 ? -26.000 16.990 27.136 1.00 93.31 508 MET A CA 1
ATOM 3816 C C . MET A 1 508 ? -26.095 18.254 26.257 1.00 93.31 508 MET A C 1
ATOM 3818 O O . MET A 1 508 ? -26.353 19.342 26.783 1.00 93.31 508 MET A O 1
ATOM 3822 N N . ASN A 1 509 ? -25.922 18.101 24.944 1.00 92.75 509 ASN A N 1
ATOM 3823 C CA . ASN A 1 509 ? -26.069 19.103 23.900 1.00 92.75 509 ASN A CA 1
ATOM 3824 C C . ASN A 1 509 ? -26.489 18.378 22.610 1.00 92.75 509 ASN A C 1
ATOM 3826 O O . ASN A 1 509 ? -25.856 17.407 22.229 1.00 92.75 509 ASN A O 1
ATOM 3830 N N . GLU A 1 510 ? -27.544 18.857 21.948 1.00 91.81 510 GLU A N 1
ATOM 3831 C CA . GLU A 1 510 ? -28.069 18.273 20.696 1.00 91.81 510 GLU A CA 1
ATOM 3832 C C . GLU A 1 510 ? -27.600 19.074 19.456 1.00 91.81 510 GLU A C 1
ATOM 3834 O O . GLU A 1 510 ? -28.147 18.942 18.361 1.00 91.81 510 GLU A O 1
ATOM 3839 N N . SER A 1 511 ? -26.662 20.019 19.634 1.00 90.50 511 SER A N 1
ATOM 3840 C CA . SER A 1 511 ? -26.301 21.025 18.614 1.00 90.50 511 SER A CA 1
ATOM 3841 C C . SER A 1 511 ? -24.876 20.920 18.065 1.00 90.50 511 SER A C 1
ATOM 3843 O O . SER A 1 511 ? -24.550 21.603 17.096 1.00 90.50 511 SER A O 1
ATOM 3845 N N . ASP A 1 512 ? -24.049 20.052 18.645 1.00 91.69 512 ASP A N 1
ATOM 3846 C CA . ASP A 1 512 ? -22.712 19.657 18.189 1.00 91.69 512 ASP A CA 1
ATOM 3847 C C . ASP A 1 512 ? -22.709 18.340 17.385 1.00 91.69 512 ASP A C 1
ATOM 3849 O O . ASP A 1 512 ? -21.691 18.003 16.788 1.00 91.69 5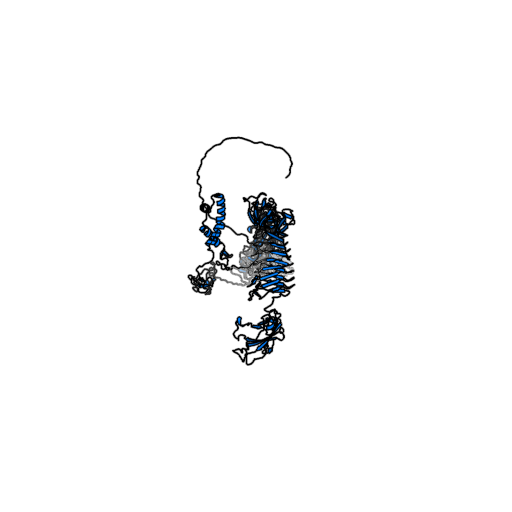12 ASP A O 1
ATOM 3853 N N . ASN A 1 513 ? -23.856 17.667 17.227 1.00 93.25 513 ASN A N 1
ATOM 3854 C CA . ASN A 1 513 ? -24.005 16.387 16.508 1.00 93.25 513 ASN A CA 1
ATOM 3855 C C . ASN A 1 513 ? -23.727 16.436 14.980 1.00 93.25 513 ASN A C 1
ATOM 3857 O O . ASN A 1 513 ? -23.950 15.448 14.272 1.00 93.25 513 ASN A O 1
ATOM 3861 N N . ILE A 1 514 ? -23.244 17.565 14.444 1.00 92.94 514 ILE A N 1
ATOM 3862 C CA . ILE A 1 514 ? -22.870 17.754 13.034 1.00 92.94 514 ILE A CA 1
ATOM 3863 C C . ILE A 1 514 ? -21.495 18.430 12.936 1.00 92.94 514 ILE A C 1
ATOM 3865 O O . ILE A 1 514 ? -21.355 19.623 13.209 1.00 92.94 514 ILE A O 1
ATOM 3869 N N . GLY A 1 515 ? -20.503 17.688 12.444 1.00 92.75 515 GLY A N 1
ATOM 3870 C CA . GLY A 1 515 ? -19.203 18.212 12.022 1.00 92.75 515 GLY A CA 1
ATOM 3871 C C . GLY A 1 515 ? -19.109 18.293 10.497 1.00 92.75 515 GLY A C 1
ATOM 3872 O O . GLY A 1 515 ? -19.660 17.449 9.793 1.00 92.75 515 GLY A O 1
ATOM 3873 N N . TRP A 1 516 ? -18.394 19.282 9.957 1.00 93.69 516 TRP A N 1
ATOM 3874 C CA . TRP A 1 516 ? -18.129 19.375 8.516 1.00 93.69 516 TRP A CA 1
ATOM 3875 C C . TRP A 1 516 ? -16.729 19.917 8.213 1.00 93.69 516 TRP A C 1
ATOM 3877 O O . TRP A 1 516 ? -16.165 20.675 8.998 1.00 93.69 516 TRP A O 1
ATOM 3887 N N . GLU A 1 517 ? -16.190 19.534 7.055 1.00 94.62 517 GLU A N 1
ATOM 3888 C CA . GLU A 1 517 ? -14.925 20.028 6.499 1.00 94.62 517 GLU A CA 1
ATOM 3889 C C . GLU A 1 517 ? -15.161 20.537 5.067 1.00 94.62 517 GLU A C 1
ATOM 3891 O O . GLU A 1 517 ? -15.856 19.890 4.276 1.00 94.62 517 GLU A O 1
ATOM 3896 N N . MET A 1 518 ? -14.589 21.696 4.726 1.00 93.75 518 MET A N 1
ATOM 3897 C CA . MET A 1 518 ? -14.642 22.244 3.364 1.00 93.75 518 MET A CA 1
ATOM 3898 C C . MET A 1 518 ? -13.493 21.669 2.537 1.00 93.75 518 MET A C 1
ATOM 3900 O O . MET A 1 518 ? -12.329 21.870 2.878 1.00 93.75 518 MET A O 1
ATOM 3904 N N . VAL A 1 519 ? -13.815 21.023 1.417 1.00 93.56 519 VAL A N 1
ATOM 3905 C CA . VAL A 1 519 ? -12.846 20.380 0.527 1.00 93.56 519 VAL A CA 1
ATOM 3906 C C . VAL A 1 519 ? -12.939 20.972 -0.884 1.00 93.56 519 VAL A C 1
ATOM 3908 O O . VAL A 1 519 ? -13.877 20.661 -1.624 1.00 93.56 519 VAL A O 1
ATOM 3911 N N . PRO A 1 520 ? -11.981 21.822 -1.299 1.00 92.75 520 PRO A N 1
ATOM 3912 C CA . PRO A 1 520 ? -11.834 22.219 -2.693 1.00 92.75 520 PRO A CA 1
ATOM 3913 C C . PRO A 1 520 ? -11.388 21.026 -3.543 1.00 92.75 520 PRO A C 1
ATOM 3915 O O . PRO A 1 520 ? -10.580 20.205 -3.100 1.00 92.75 520 PRO A O 1
ATOM 3918 N N . ILE A 1 521 ? -11.881 20.951 -4.776 1.00 91.38 521 ILE A N 1
ATOM 3919 C CA . ILE A 1 521 ? -11.506 19.923 -5.745 1.00 91.38 521 ILE A CA 1
ATOM 3920 C C . ILE A 1 521 ? -10.437 20.475 -6.684 1.00 91.38 521 ILE A C 1
ATOM 3922 O O . ILE A 1 521 ? -10.653 21.474 -7.372 1.00 91.38 521 ILE A O 1
ATOM 3926 N N . ILE A 1 522 ? -9.287 19.809 -6.745 1.00 89.00 522 ILE A N 1
ATOM 3927 C CA . ILE A 1 522 ? -8.202 20.129 -7.678 1.00 89.00 522 ILE A CA 1
ATOM 3928 C C . ILE A 1 522 ? -8.107 19.078 -8.783 1.00 89.00 522 ILE A C 1
ATOM 3930 O O . ILE A 1 522 ? -8.355 17.894 -8.563 1.00 89.00 522 ILE A O 1
ATOM 3934 N N . GLY A 1 523 ? -7.738 19.514 -9.982 1.00 87.81 523 GLY A N 1
ATOM 3935 C CA . GLY A 1 523 ? -7.231 18.612 -11.013 1.00 87.81 523 GLY A CA 1
ATOM 3936 C C . GLY A 1 523 ? -5.745 18.347 -10.799 1.00 87.81 523 GLY A C 1
ATOM 3937 O O . GLY A 1 523 ? -5.085 19.069 -10.048 1.00 87.81 523 GLY A O 1
ATOM 3938 N N . LEU A 1 524 ? -5.217 17.348 -11.496 1.00 90.38 524 LEU A N 1
ATOM 3939 C CA . LEU A 1 524 ? -3.777 17.152 -11.650 1.00 90.38 524 LEU A CA 1
ATOM 3940 C C . LEU A 1 524 ? -3.430 17.076 -13.144 1.00 90.38 524 LEU A C 1
ATOM 3942 O O . LEU A 1 524 ? -4.245 16.586 -13.938 1.00 90.38 524 LEU A O 1
ATOM 3946 N N . PRO A 1 525 ? -2.234 17.542 -13.550 1.00 92.31 525 PRO A N 1
ATOM 3947 C CA . PRO A 1 525 ? -1.681 17.158 -14.838 1.00 92.31 525 PRO A CA 1
ATOM 3948 C C . PRO A 1 525 ? -1.466 15.639 -14.874 1.00 92.31 525 PRO A C 1
ATOM 3950 O O . PRO A 1 525 ? -1.471 14.959 -13.847 1.00 92.31 525 PRO A O 1
ATOM 3953 N N . ASP A 1 526 ? -1.298 15.106 -16.071 1.00 93.38 526 ASP A N 1
ATOM 3954 C CA . ASP A 1 526 ? -1.027 13.689 -16.308 1.00 93.38 526 ASP A CA 1
ATOM 3955 C C . ASP A 1 526 ? -0.135 13.644 -17.542 1.00 93.38 526 ASP A C 1
ATOM 3957 O O . ASP A 1 526 ? -0.601 13.912 -18.657 1.00 93.38 526 ASP A O 1
ATOM 3961 N N . MET A 1 527 ? 1.173 13.495 -17.335 1.00 93.88 527 MET A N 1
ATOM 3962 C CA . MET A 1 527 ? 2.126 13.620 -18.425 1.00 93.88 527 MET A CA 1
ATOM 3963 C C . MET A 1 527 ? 2.306 12.286 -19.141 1.00 93.88 527 MET A C 1
ATOM 3965 O O . MET A 1 527 ? 2.281 11.215 -18.550 1.00 93.88 527 MET A O 1
ATOM 3969 N N . THR A 1 528 ? 2.445 12.333 -20.465 1.00 94.31 528 THR A N 1
ATOM 3970 C CA . THR A 1 528 ? 2.653 11.112 -21.241 1.00 94.31 528 THR A CA 1
ATOM 3971 C C . THR A 1 528 ? 3.454 11.344 -22.513 1.00 94.31 528 THR A C 1
ATOM 3973 O O . THR A 1 528 ? 3.452 12.428 -23.112 1.00 94.31 528 THR A O 1
ATOM 3976 N N . ILE A 1 529 ? 4.127 10.278 -22.934 1.00 92.50 529 ILE A N 1
ATOM 3977 C CA . ILE A 1 529 ? 4.909 10.164 -24.155 1.00 92.50 529 ILE A CA 1
ATOM 3978 C C . ILE A 1 529 ? 4.626 8.807 -24.808 1.00 92.50 529 ILE A C 1
ATOM 3980 O O . ILE A 1 529 ? 4.572 7.780 -24.139 1.00 92.50 529 ILE A O 1
ATOM 3984 N N . GLY A 1 530 ? 4.460 8.802 -26.131 1.00 81.12 530 GLY A N 1
ATOM 3985 C CA . GLY A 1 530 ? 4.376 7.577 -26.928 1.00 81.12 530 GLY A CA 1
ATOM 3986 C C . GLY A 1 530 ? 5.618 7.394 -27.795 1.00 81.12 530 GLY A C 1
ATOM 3987 O O . GLY A 1 530 ? 6.185 8.369 -28.283 1.00 81.12 530 GLY A O 1
ATOM 3988 N N . SER A 1 531 ? 6.017 6.149 -28.045 1.00 72.31 531 SER A N 1
ATOM 3989 C CA . SER A 1 531 ? 7.250 5.774 -28.762 1.00 72.31 531 SER A CA 1
ATOM 3990 C C . SER A 1 531 ? 7.332 6.335 -30.181 1.00 72.31 531 SER A C 1
ATOM 3992 O O . SER A 1 531 ? 8.416 6.680 -30.642 1.00 72.31 531 SER A O 1
ATOM 3994 N N . ALA A 1 532 ? 6.195 6.522 -30.859 1.00 75.62 532 ALA A N 1
ATOM 3995 C CA . ALA A 1 532 ? 6.128 7.208 -32.155 1.00 75.62 532 ALA A CA 1
ATOM 3996 C C . ALA A 1 532 ? 6.478 8.714 -32.087 1.00 75.62 532 ALA A C 1
ATOM 3998 O O . ALA A 1 532 ? 6.702 9.342 -33.121 1.00 75.62 532 ALA A O 1
ATOM 3999 N N . GLY A 1 533 ? 6.507 9.291 -30.884 1.00 84.19 533 GLY A N 1
ATOM 4000 C CA . GLY A 1 533 ? 6.918 10.660 -30.589 1.00 84.19 533 GLY A CA 1
ATOM 4001 C C . GLY A 1 533 ? 8.399 10.816 -30.229 1.00 84.19 533 GLY A C 1
ATOM 4002 O O . GLY A 1 533 ? 8.831 11.954 -30.053 1.00 84.19 533 GLY A O 1
ATOM 4003 N N . ILE A 1 534 ? 9.169 9.723 -30.125 1.00 95.06 534 ILE A N 1
ATOM 4004 C CA . ILE A 1 534 ? 10.624 9.751 -29.911 1.00 95.06 534 ILE A CA 1
ATOM 4005 C C . ILE A 1 534 ? 11.323 9.535 -31.256 1.00 95.06 534 ILE A C 1
ATOM 4007 O O . ILE A 1 534 ? 11.152 8.499 -31.898 1.00 95.06 534 ILE A O 1
ATOM 4011 N N . TYR A 1 535 ? 12.124 10.505 -31.694 1.00 93.94 535 TYR A N 1
ATOM 4012 C CA . TYR A 1 535 ? 12.859 10.437 -32.963 1.00 93.94 535 TYR A CA 1
ATOM 4013 C C . TYR A 1 535 ? 14.105 11.327 -32.935 1.00 93.94 535 TYR A C 1
ATOM 4015 O O . TYR A 1 535 ? 14.242 12.189 -32.072 1.00 93.94 535 TYR A O 1
ATOM 4023 N N . THR A 1 536 ? 15.009 11.157 -33.900 1.00 95.50 536 THR A N 1
ATOM 4024 C CA . THR A 1 536 ? 16.177 12.035 -34.075 1.00 95.50 536 THR A CA 1
ATOM 4025 C C . THR A 1 536 ? 16.084 12.873 -35.351 1.00 95.50 536 THR A C 1
ATOM 4027 O O . THR A 1 536 ? 15.424 12.491 -36.320 1.00 95.50 536 THR A O 1
ATOM 4030 N N . ALA A 1 537 ? 16.776 14.010 -35.379 1.00 92.44 537 ALA A N 1
ATOM 4031 C CA . ALA A 1 537 ? 17.055 14.789 -36.580 1.00 92.44 537 ALA A CA 1
ATOM 4032 C C . ALA A 1 537 ? 18.583 14.859 -36.799 1.00 92.44 537 ALA A C 1
ATOM 4034 O O . ALA A 1 537 ? 19.269 15.521 -36.019 1.00 92.44 537 ALA A O 1
ATOM 4035 N N . PRO A 1 538 ? 19.140 14.199 -37.838 1.00 91.56 538 PRO A N 1
ATOM 4036 C CA . PRO A 1 538 ? 18.473 13.315 -38.804 1.00 91.56 538 PRO A CA 1
ATOM 4037 C C . PRO A 1 538 ? 17.963 11.999 -38.184 1.00 91.56 538 PRO A C 1
ATOM 4039 O O . PRO A 1 538 ? 18.457 11.550 -37.154 1.00 91.56 538 PRO A O 1
ATOM 4042 N N . ILE A 1 539 ? 16.994 11.356 -38.848 1.00 87.31 539 ILE A N 1
ATOM 4043 C CA . ILE A 1 539 ? 16.291 10.138 -38.377 1.00 87.31 539 ILE A CA 1
ATOM 4044 C C . ILE A 1 539 ? 17.173 8.878 -38.285 1.00 87.31 539 ILE A C 1
ATOM 4046 O O . ILE A 1 539 ? 16.806 7.897 -37.646 1.00 87.31 539 ILE A O 1
ATOM 4050 N N . MET A 1 540 ? 18.344 8.911 -38.920 1.00 88.81 540 MET A N 1
ATOM 4051 C CA . MET A 1 540 ? 19.412 7.922 -38.782 1.00 88.81 540 MET A CA 1
ATOM 4052 C C . MET A 1 540 ? 20.724 8.701 -38.620 1.00 88.81 540 MET A C 1
ATOM 4054 O O . MET A 1 540 ? 21.306 9.113 -39.626 1.00 88.81 540 MET A O 1
ATOM 4058 N N . PRO A 1 541 ? 21.137 9.027 -37.384 1.00 92.56 541 PRO A N 1
ATOM 4059 C CA . PRO A 1 541 ? 22.339 9.811 -37.139 1.00 92.56 541 PRO A CA 1
ATOM 4060 C C . PRO A 1 541 ? 23.590 8.935 -37.243 1.00 92.56 541 PRO A C 1
ATOM 4062 O O . PRO A 1 541 ? 23.533 7.725 -37.041 1.00 92.56 541 PRO A O 1
ATOM 4065 N N . THR A 1 542 ? 24.730 9.546 -37.550 1.00 90.62 542 THR A N 1
ATOM 4066 C CA . THR A 1 542 ? 26.028 8.862 -37.641 1.00 90.62 542 THR A CA 1
ATOM 4067 C C . THR A 1 542 ? 26.745 8.892 -36.291 1.00 90.62 542 THR A C 1
ATOM 4069 O O . THR A 1 542 ? 26.700 9.902 -35.588 1.00 90.62 542 THR A O 1
ATOM 4072 N N . GLU A 1 543 ? 27.444 7.817 -35.928 1.00 89.81 543 GLU A N 1
ATOM 4073 C CA . GLU A 1 543 ? 28.282 7.782 -34.721 1.00 89.81 543 GLU A CA 1
ATOM 4074 C C . GLU A 1 543 ? 29.324 8.922 -34.703 1.00 89.81 543 GLU A C 1
ATOM 4076 O O . GLU A 1 543 ? 29.898 9.294 -35.728 1.00 89.81 543 GLU A O 1
ATOM 4081 N N . GLY A 1 544 ? 29.546 9.525 -33.535 1.00 85.88 544 GLY A N 1
ATOM 4082 C CA . GLY A 1 544 ? 30.403 10.702 -33.353 1.00 85.88 544 GLY A CA 1
ATOM 4083 C C . GLY A 1 544 ? 29.848 12.029 -33.899 1.00 85.88 544 GLY A C 1
ATOM 4084 O O . GLY A 1 544 ? 30.396 13.077 -33.561 1.00 85.88 544 GLY A O 1
ATOM 4085 N N . ILE A 1 545 ? 28.767 12.027 -34.690 1.00 88.50 545 ILE A N 1
ATOM 4086 C CA . ILE A 1 545 ? 28.147 13.246 -35.236 1.00 88.50 545 ILE A CA 1
ATOM 4087 C C . ILE A 1 545 ? 26.950 13.664 -34.373 1.00 88.50 545 ILE A C 1
ATOM 4089 O O . ILE A 1 545 ? 26.135 12.839 -33.963 1.00 88.50 545 ILE A O 1
ATOM 4093 N N . SER A 1 546 ? 26.836 14.966 -34.100 1.00 90.06 546 SER A N 1
ATOM 4094 C CA . SER A 1 546 ? 25.723 15.547 -33.345 1.00 90.06 546 SER A CA 1
ATOM 4095 C C . SER A 1 546 ? 24.409 15.534 -34.135 1.00 90.06 546 SER A C 1
ATOM 4097 O O . SER A 1 546 ? 24.355 16.020 -35.266 1.00 90.06 546 SER A O 1
ATOM 4099 N N . CYS A 1 547 ? 23.345 15.068 -33.493 1.00 92.88 547 CYS A N 1
ATOM 4100 C CA . CYS A 1 547 ? 21.953 15.111 -33.934 1.00 92.88 547 CYS A CA 1
ATOM 4101 C C . CYS A 1 547 ? 21.068 15.624 -32.791 1.00 92.88 547 CYS A C 1
ATOM 4103 O O . CYS A 1 547 ? 21.471 15.546 -31.632 1.00 92.88 547 CYS A O 1
ATOM 4105 N N . ASP A 1 548 ? 19.863 16.107 -33.083 1.00 95.56 548 ASP A N 1
ATOM 4106 C CA . ASP A 1 548 ? 18.896 16.449 -32.034 1.00 95.56 548 ASP A CA 1
ATOM 4107 C C . ASP A 1 548 ? 17.927 15.286 -31.806 1.00 95.56 548 ASP A C 1
ATOM 4109 O O . ASP A 1 548 ? 17.351 14.746 -32.751 1.00 95.56 548 ASP A O 1
ATOM 4113 N N . VAL A 1 549 ? 17.758 14.890 -30.546 1.00 96.50 549 VAL A N 1
ATOM 4114 C CA . VAL A 1 549 ? 16.823 13.860 -30.083 1.00 96.50 549 VAL A CA 1
ATOM 4115 C C . VAL A 1 549 ? 15.566 14.562 -29.589 1.00 96.50 549 VAL A C 1
ATOM 4117 O O . VAL A 1 549 ? 15.655 15.430 -28.726 1.00 96.50 549 VAL A O 1
ATOM 4120 N N . TYR A 1 550 ? 14.407 14.189 -30.121 1.00 95.50 550 TYR A N 1
ATOM 4121 C CA . TYR A 1 550 ? 13.105 14.767 -29.799 1.00 95.50 550 TYR A CA 1
ATOM 4122 C C . TYR A 1 550 ? 12.227 13.782 -29.032 1.00 95.50 550 TYR A C 1
ATOM 4124 O O . TYR A 1 550 ? 12.316 12.571 -29.227 1.00 95.50 550 TYR A O 1
ATOM 4132 N N . ALA A 1 551 ? 11.340 14.332 -28.207 1.00 95.88 551 ALA A N 1
ATOM 4133 C CA . ALA A 1 551 ? 10.276 13.622 -27.516 1.00 95.88 551 ALA A CA 1
ATOM 4134 C C . ALA A 1 551 ? 8.989 14.460 -27.525 1.00 95.88 551 ALA A C 1
ATOM 4136 O O . ALA A 1 551 ? 8.960 15.579 -27.006 1.00 95.88 551 ALA A O 1
ATOM 4137 N N . GLN A 1 552 ? 7.915 13.917 -28.100 1.00 95.12 552 GLN A N 1
ATOM 4138 C CA . GLN A 1 552 ? 6.582 14.510 -28.008 1.00 95.12 552 GLN A CA 1
ATOM 4139 C C . GLN A 1 552 ? 5.948 14.198 -26.651 1.00 95.12 552 GLN A C 1
ATOM 4141 O O . GLN A 1 552 ? 5.651 13.045 -26.348 1.00 95.12 552 GLN A O 1
ATOM 4146 N N . VAL A 1 553 ? 5.711 15.249 -25.869 1.00 95.19 553 VAL A N 1
ATOM 4147 C CA . VAL A 1 553 ? 5.136 15.176 -24.523 1.00 95.19 553 VAL A CA 1
ATOM 4148 C C . VAL A 1 553 ? 3.753 15.821 -24.530 1.00 95.19 553 VAL A C 1
ATOM 4150 O O . VAL A 1 553 ? 3.583 16.920 -25.062 1.00 95.19 553 VAL A O 1
ATOM 4153 N N . THR A 1 554 ? 2.769 15.138 -23.949 1.00 94.25 554 THR A N 1
ATOM 4154 C CA . THR A 1 554 ? 1.364 15.572 -23.888 1.00 94.25 554 THR A CA 1
ATOM 4155 C C . THR A 1 554 ? 0.885 15.595 -22.443 1.00 94.25 554 THR A C 1
ATOM 4157 O O . THR A 1 554 ? 1.174 14.661 -21.704 1.00 94.25 554 THR A O 1
ATOM 4160 N N . ASN A 1 555 ? 0.134 16.627 -22.052 1.00 94.69 555 ASN A N 1
ATOM 4161 C CA . ASN A 1 555 ? -0.609 16.636 -20.791 1.00 94.69 555 ASN A CA 1
ATOM 4162 C C . ASN A 1 555 ? -2.033 16.119 -21.054 1.00 94.69 555 ASN A C 1
ATOM 4164 O O . ASN A 1 555 ? -2.836 16.827 -21.662 1.00 94.69 555 ASN A O 1
ATOM 4168 N N . ILE A 1 556 ? -2.344 14.893 -20.629 1.00 92.62 556 ILE A N 1
ATOM 4169 C CA . ILE A 1 556 ? -3.679 14.275 -20.748 1.00 92.62 556 ILE A CA 1
ATOM 4170 C C . ILE A 1 556 ? -4.539 14.443 -19.481 1.00 92.62 556 ILE A C 1
ATOM 4172 O O . ILE A 1 556 ? -5.635 13.887 -19.412 1.00 92.62 556 ILE A O 1
ATOM 4176 N N . GLY A 1 557 ? -4.054 15.209 -18.497 1.00 89.19 557 GLY A N 1
ATOM 4177 C CA . GLY A 1 557 ? -4.698 15.404 -17.199 1.00 89.19 557 GLY A CA 1
ATOM 4178 C C . GLY A 1 557 ? -5.872 16.381 -17.229 1.00 89.19 557 GLY A C 1
ATOM 4179 O O . GLY A 1 557 ? -6.358 16.777 -18.287 1.00 89.19 557 GLY A O 1
ATOM 4180 N N . ASP A 1 558 ? -6.318 16.793 -16.041 1.00 86.81 558 ASP A N 1
ATOM 4181 C CA . ASP A 1 558 ? -7.408 17.763 -15.843 1.00 86.81 558 ASP A CA 1
ATOM 4182 C C . ASP A 1 558 ? -6.961 19.048 -15.116 1.00 86.81 558 ASP A C 1
ATOM 4184 O O . ASP A 1 558 ? -7.789 19.826 -14.640 1.00 86.81 558 ASP A O 1
ATOM 4188 N N . ALA A 1 559 ? -5.650 19.303 -15.080 1.00 89.00 559 ALA A N 1
ATOM 4189 C CA . ALA A 1 559 ? -5.059 20.596 -14.739 1.00 89.00 559 ALA A CA 1
ATOM 4190 C C . ALA A 1 559 ? -3.843 20.921 -15.625 1.00 89.00 559 ALA A C 1
ATOM 4192 O O . ALA A 1 559 ? -3.249 20.044 -16.257 1.00 89.00 559 ALA A O 1
ATOM 4193 N N . ASP A 1 560 ? -3.464 22.198 -15.657 1.00 89.94 560 ASP A N 1
ATOM 4194 C CA . ASP A 1 560 ? -2.254 22.669 -16.332 1.00 89.94 560 ASP A CA 1
ATOM 4195 C C . ASP A 1 560 ? -0.997 22.171 -15.596 1.00 89.94 560 ASP A C 1
ATOM 4197 O O . ASP A 1 560 ? -0.883 22.303 -14.376 1.00 89.94 560 ASP A O 1
ATOM 4201 N N . ALA A 1 561 ? -0.025 21.638 -16.338 1.00 90.25 561 ALA A N 1
ATOM 4202 C CA . ALA A 1 561 ? 1.270 21.265 -15.787 1.00 90.25 561 ALA A CA 1
ATOM 4203 C C . ALA A 1 561 ? 2.121 22.514 -15.514 1.00 90.25 561 ALA A C 1
ATOM 4205 O O . ALA A 1 561 ? 2.132 23.465 -16.304 1.00 90.25 561 ALA A O 1
ATOM 4206 N N . GLY A 1 562 ? 2.871 22.490 -14.411 1.00 88.56 562 GLY A N 1
ATOM 4207 C CA . GLY A 1 562 ? 3.903 23.484 -14.116 1.00 88.56 562 GLY A CA 1
ATOM 4208 C C . GLY A 1 562 ? 5.149 23.312 -14.993 1.00 88.56 562 GLY A C 1
ATOM 4209 O O . GLY A 1 562 ? 5.116 22.678 -16.043 1.00 88.56 562 GLY A O 1
ATOM 4210 N N . THR A 1 563 ? 6.275 23.865 -14.547 1.00 91.88 563 THR A N 1
ATOM 4211 C CA . THR A 1 563 ? 7.583 23.559 -15.145 1.00 91.88 563 THR A CA 1
ATOM 4212 C C . THR A 1 563 ? 8.029 22.158 -14.715 1.00 91.88 563 THR A C 1
ATOM 4214 O O . THR A 1 563 ? 8.010 21.867 -13.520 1.00 91.88 563 THR A O 1
ATOM 4217 N N . PHE A 1 564 ? 8.467 21.319 -15.652 1.00 94.62 564 PHE A N 1
ATOM 4218 C CA . PHE A 1 564 ? 8.980 19.968 -15.382 1.00 94.62 564 PHE A CA 1
ATOM 4219 C C . PHE A 1 564 ? 10.170 19.629 -16.289 1.00 94.62 564 PHE A C 1
ATOM 4221 O O . PHE A 1 564 ? 10.375 20.261 -17.321 1.00 94.62 564 PHE A O 1
ATOM 4228 N N . ASP A 1 565 ? 10.958 18.625 -15.915 1.00 95.25 565 ASP A N 1
ATOM 4229 C CA . ASP A 1 565 ? 12.127 18.175 -16.679 1.00 95.25 565 ASP A CA 1
ATOM 4230 C C . ASP A 1 565 ? 11.833 16.903 -17.486 1.00 95.25 565 ASP A C 1
ATOM 4232 O O . ASP A 1 565 ? 11.065 16.045 -17.053 1.00 95.25 565 ASP A O 1
ATOM 4236 N N . VAL A 1 566 ? 12.478 16.758 -18.647 1.00 96.44 566 VAL A N 1
ATOM 4237 C CA . VAL A 1 566 ? 12.446 15.546 -19.481 1.00 96.44 566 VAL A CA 1
ATOM 4238 C C . VAL A 1 566 ? 13.877 15.086 -19.744 1.00 96.44 566 VAL A C 1
ATOM 4240 O O . VAL A 1 566 ? 14.634 15.772 -20.432 1.00 96.44 566 VAL A O 1
ATOM 4243 N N . SER A 1 567 ? 14.261 13.936 -19.193 1.00 97.06 567 SER A N 1
ATOM 4244 C CA . SER A 1 567 ? 15.601 13.355 -19.339 1.00 97.06 567 SER A CA 1
ATOM 4245 C C . SER A 1 567 ? 15.637 12.290 -20.429 1.00 97.06 567 SER A C 1
ATOM 4247 O O . SER A 1 567 ? 14.739 11.456 -20.535 1.00 97.06 567 SER A O 1
ATOM 4249 N N . PHE A 1 568 ? 16.709 12.301 -21.216 1.00 97.62 568 PHE A N 1
ATOM 4250 C CA . PHE A 1 568 ? 16.943 11.392 -22.334 1.00 97.62 568 PHE A CA 1
ATOM 4251 C C . PHE A 1 568 ? 18.187 10.545 -22.056 1.00 97.62 568 PHE A C 1
ATOM 4253 O O . PHE A 1 568 ? 19.230 11.084 -21.683 1.00 97.62 568 PHE A O 1
ATOM 4260 N N . TYR A 1 569 ? 18.106 9.240 -22.296 1.00 96.88 569 TYR A N 1
ATOM 4261 C CA . TYR A 1 569 ? 19.195 8.282 -22.102 1.00 96.88 569 TYR A CA 1
ATOM 4262 C C . TYR A 1 569 ? 19.362 7.392 -23.340 1.00 96.88 569 TYR A C 1
ATOM 4264 O O . TYR A 1 569 ? 18.407 7.199 -24.092 1.00 96.88 569 TYR A O 1
ATOM 4272 N N . TYR A 1 570 ? 20.549 6.814 -23.540 1.00 94.31 570 TYR A N 1
ATOM 4273 C CA . TYR A 1 570 ? 20.789 5.759 -24.535 1.00 94.31 570 TYR A CA 1
ATOM 4274 C C . TYR A 1 570 ? 21.177 4.442 -23.848 1.00 94.31 570 TYR A C 1
ATOM 4276 O O . TYR A 1 570 ? 21.903 4.460 -22.866 1.00 94.31 570 TYR A O 1
ATOM 4284 N N . ASP A 1 571 ? 20.734 3.296 -24.366 1.00 92.06 571 ASP A N 1
ATOM 4285 C CA . ASP A 1 571 ? 20.934 1.941 -23.806 1.00 92.06 571 ASP A CA 1
ATOM 4286 C C . ASP A 1 571 ? 20.260 1.667 -22.448 1.00 92.06 571 ASP A C 1
ATOM 4288 O O . ASP A 1 571 ? 19.543 0.675 -22.320 1.00 92.06 571 ASP A O 1
ATOM 4292 N N . GLN A 1 572 ? 20.497 2.502 -21.433 1.00 93.44 572 GLN A N 1
ATOM 4293 C CA . GLN A 1 572 ? 20.082 2.285 -20.042 1.00 93.44 572 GLN A CA 1
ATOM 4294 C C . GLN A 1 572 ? 19.992 3.600 -19.247 1.00 93.44 572 GLN A C 1
ATOM 4296 O O . GLN A 1 572 ? 20.556 4.619 -19.634 1.00 93.44 572 GLN A O 1
ATOM 4301 N N . VAL A 1 573 ? 19.286 3.584 -18.113 1.00 94.62 573 VAL A N 1
ATOM 4302 C CA . VAL A 1 573 ? 19.045 4.779 -17.285 1.00 94.62 573 VAL A CA 1
ATOM 4303 C C . VAL A 1 573 ? 20.129 4.920 -16.209 1.00 94.62 573 VAL A C 1
ATOM 4305 O O . VAL A 1 573 ? 19.954 4.491 -15.069 1.00 94.62 573 VAL A O 1
ATOM 4308 N N . ASP A 1 574 ? 21.264 5.526 -16.566 1.00 92.56 574 ASP A N 1
ATOM 4309 C CA . ASP A 1 574 ? 22.298 5.947 -15.610 1.00 92.56 574 ASP A CA 1
ATOM 4310 C C . ASP A 1 574 ? 23.036 7.232 -16.043 1.00 92.56 574 ASP A C 1
ATOM 4312 O O . ASP A 1 574 ? 22.854 7.744 -17.146 1.00 92.56 574 ASP A O 1
ATOM 4316 N N . ALA A 1 575 ? 23.881 7.776 -15.160 1.00 89.19 575 ALA A N 1
ATOM 4317 C CA . ALA A 1 575 ? 24.565 9.059 -15.357 1.00 89.19 575 ALA A CA 1
ATOM 4318 C C . ALA A 1 575 ? 25.669 9.070 -16.441 1.00 89.19 575 ALA A C 1
ATOM 4320 O O . ALA A 1 575 ? 26.085 10.147 -16.858 1.00 89.19 575 ALA A O 1
ATOM 4321 N N . SER A 1 576 ? 26.151 7.910 -16.897 1.00 89.88 576 SER A N 1
ATOM 4322 C CA . SER A 1 576 ? 27.056 7.773 -18.055 1.00 89.88 576 SER A CA 1
ATOM 4323 C C . SER A 1 576 ? 26.314 7.567 -19.384 1.00 89.88 576 SER A C 1
ATOM 4325 O O . SER A 1 576 ? 26.890 7.750 -20.460 1.00 89.88 576 SER A O 1
ATOM 4327 N N . HIS A 1 577 ? 25.021 7.254 -19.296 1.00 93.00 577 HIS A N 1
ATOM 4328 C CA . HIS A 1 577 ? 24.112 7.041 -20.418 1.00 93.00 577 HIS A CA 1
ATOM 4329 C C . HIS A 1 577 ? 23.114 8.196 -20.626 1.00 93.00 577 HIS A C 1
ATOM 4331 O O . HIS A 1 577 ? 22.411 8.233 -21.636 1.00 93.00 577 HIS A O 1
ATOM 4337 N N . LEU A 1 578 ? 23.081 9.170 -19.708 1.00 95.44 578 LEU A N 1
ATOM 4338 C CA . LEU A 1 578 ? 22.341 10.425 -19.840 1.00 95.44 578 LEU A CA 1
ATOM 4339 C C . LEU A 1 578 ? 22.863 11.232 -21.039 1.00 95.44 578 LEU A C 1
ATOM 4341 O O . LEU A 1 578 ? 24.016 11.659 -21.069 1.00 95.44 578 LEU A O 1
ATOM 4345 N N . ILE A 1 579 ? 21.982 11.475 -22.005 1.00 95.75 579 ILE A N 1
ATOM 4346 C CA . ILE A 1 579 ? 22.200 12.374 -23.144 1.00 95.75 579 ILE A CA 1
ATOM 4347 C C . ILE A 1 579 ? 22.081 13.826 -22.675 1.00 95.75 579 ILE A C 1
ATOM 4349 O O . ILE A 1 579 ? 22.905 14.674 -23.008 1.00 95.75 579 ILE A O 1
ATOM 4353 N N . GLY A 1 580 ? 21.043 14.103 -21.886 1.00 95.69 580 GLY A N 1
ATOM 4354 C CA . GLY A 1 580 ? 20.751 15.418 -21.337 1.00 95.69 580 GLY A CA 1
ATOM 4355 C C . GLY A 1 580 ? 19.332 15.497 -20.785 1.00 95.69 580 GLY A C 1
ATOM 4356 O O . GLY A 1 580 ? 18.555 14.544 -20.876 1.00 95.69 580 GLY A O 1
ATOM 4357 N N . THR A 1 581 ? 18.995 16.664 -20.244 1.00 96.50 581 THR A N 1
ATOM 4358 C CA . THR A 1 581 ? 17.678 16.969 -19.679 1.00 96.50 581 THR A CA 1
ATOM 4359 C C . THR A 1 581 ? 17.166 18.276 -20.275 1.00 96.50 581 THR A C 1
ATOM 4361 O O . THR A 1 581 ? 17.896 19.267 -20.312 1.00 96.50 581 THR A O 1
ATOM 4364 N N . ALA A 1 582 ? 15.919 18.276 -20.742 1.00 96.19 582 ALA A N 1
ATOM 4365 C CA . ALA A 1 582 ? 15.229 19.442 -21.274 1.00 96.19 582 ALA A CA 1
ATOM 4366 C C . ALA A 1 582 ? 14.154 19.910 -20.286 1.00 96.19 582 ALA A C 1
ATOM 4368 O O . ALA A 1 582 ? 13.189 19.189 -20.035 1.00 96.19 582 ALA A O 1
ATOM 4369 N N . THR A 1 583 ? 14.300 21.123 -19.754 1.00 95.25 583 THR A N 1
ATOM 4370 C CA . THR A 1 583 ? 13.280 21.747 -18.902 1.00 95.25 583 THR A CA 1
ATOM 4371 C C . THR A 1 583 ? 12.154 22.318 -19.761 1.00 95.25 583 THR A C 1
ATOM 4373 O O . THR A 1 583 ? 12.374 23.173 -20.622 1.00 95.25 583 THR A O 1
ATOM 4376 N N . ILE A 1 584 ? 10.935 21.857 -19.509 1.00 94.25 584 ILE A N 1
ATOM 4377 C CA . ILE A 1 584 ? 9.708 22.224 -20.208 1.00 94.25 584 ILE A CA 1
ATOM 4378 C C . ILE A 1 584 ? 8.935 23.225 -19.351 1.00 94.25 584 ILE A C 1
ATOM 4380 O O . ILE A 1 584 ? 8.726 23.009 -18.160 1.00 94.25 584 ILE A O 1
ATOM 4384 N N . GLY A 1 585 ? 8.541 24.351 -19.951 1.00 88.00 585 GLY A N 1
ATOM 4385 C CA . GLY A 1 585 ? 7.697 25.352 -19.292 1.00 88.00 585 GLY A CA 1
ATOM 4386 C C . GLY A 1 585 ? 6.237 24.896 -19.142 1.00 88.00 585 GLY A C 1
ATOM 4387 O O . GLY A 1 585 ? 5.876 23.845 -19.669 1.00 88.00 585 GLY A O 1
ATOM 4388 N N . PRO A 1 586 ? 5.383 25.698 -18.476 1.00 91.50 586 PRO A N 1
ATOM 4389 C CA . PRO A 1 586 ? 4.001 25.325 -18.184 1.00 91.50 586 PRO A CA 1
ATOM 4390 C C . PRO A 1 586 ? 3.223 24.842 -19.412 1.00 91.50 586 PRO A C 1
ATOM 4392 O O . PRO A 1 586 ? 3.190 25.520 -20.444 1.00 91.50 586 PRO A O 1
ATOM 4395 N N . LEU A 1 587 ? 2.590 23.674 -19.287 1.00 93.44 587 LEU A N 1
ATOM 4396 C CA . LEU A 1 587 ? 1.930 22.969 -20.384 1.00 93.44 587 LEU A CA 1
ATOM 4397 C C . LEU A 1 587 ? 0.465 22.702 -20.030 1.00 93.44 587 LEU A C 1
ATOM 4399 O O . LEU A 1 587 ? 0.144 21.845 -19.204 1.00 93.44 587 LEU A O 1
ATOM 4403 N N . GLY A 1 588 ? -0.425 23.468 -20.661 1.00 90.62 588 GLY A N 1
ATOM 4404 C CA . GLY A 1 588 ? -1.847 23.461 -20.330 1.00 90.62 588 GLY A CA 1
ATOM 4405 C C . GLY A 1 588 ? -2.542 22.112 -20.535 1.00 90.62 588 GLY A C 1
ATOM 4406 O O . GLY A 1 588 ? -2.057 21.247 -21.266 1.00 90.62 588 GLY A O 1
ATOM 4407 N N . MET A 1 589 ? -3.699 21.948 -19.902 1.00 89.19 589 MET A N 1
ATOM 4408 C CA . MET A 1 589 ? -4.562 20.772 -20.028 1.00 89.19 589 MET A CA 1
ATOM 4409 C C . MET A 1 589 ? -4.830 20.424 -21.508 1.00 89.19 589 MET A C 1
ATOM 4411 O O . MET A 1 589 ? -5.320 21.255 -22.276 1.00 89.19 589 MET A O 1
ATOM 4415 N N . GLY A 1 590 ? -4.511 19.194 -21.925 1.00 87.94 590 GLY A N 1
ATOM 4416 C CA . GLY A 1 590 ? -4.671 18.723 -23.307 1.00 87.94 590 GLY A CA 1
ATOM 4417 C C . GLY A 1 590 ? -3.630 19.244 -24.309 1.00 87.94 590 GLY A C 1
ATOM 4418 O O . GLY A 1 590 ? -3.765 18.985 -25.508 1.00 87.94 590 GLY A O 1
ATOM 4419 N N . ALA A 1 591 ? -2.615 19.996 -23.870 1.00 92.50 591 ALA A N 1
ATOM 4420 C CA . ALA A 1 591 ? -1.586 20.551 -24.747 1.00 92.50 591 ALA A CA 1
ATOM 4421 C C . ALA A 1 591 ? -0.433 19.566 -25.020 1.00 92.50 591 ALA A C 1
ATOM 4423 O O . ALA A 1 591 ? -0.136 18.669 -24.230 1.00 92.50 591 ALA A O 1
ATOM 4424 N N . VAL A 1 592 ? 0.241 19.780 -26.154 1.00 93.88 592 VAL A N 1
ATOM 4425 C CA . VAL A 1 592 ? 1.348 18.957 -26.665 1.00 93.88 592 VAL A CA 1
ATOM 4426 C C . VAL A 1 592 ? 2.571 19.842 -26.903 1.00 93.88 592 VAL A C 1
ATOM 4428 O O . VAL A 1 592 ? 2.440 20.954 -27.416 1.00 93.88 592 VAL A O 1
ATOM 4431 N N . THR A 1 593 ? 3.763 19.343 -26.580 1.00 95.00 593 THR A N 1
ATOM 4432 C CA . THR A 1 593 ? 5.046 20.025 -26.811 1.00 95.00 593 THR A CA 1
ATOM 4433 C C . THR A 1 593 ? 6.136 19.056 -27.286 1.00 95.00 593 THR A C 1
ATOM 4435 O O . THR A 1 593 ? 5.938 17.840 -27.305 1.00 95.00 593 THR A O 1
ATOM 4438 N N . LEU A 1 594 ? 7.287 19.597 -27.693 1.00 94.19 594 LEU A N 1
ATOM 4439 C CA . LEU A 1 594 ? 8.475 18.841 -28.094 1.00 94.19 594 LEU A CA 1
ATOM 4440 C C . LEU A 1 594 ? 9.641 19.157 -27.150 1.00 94.19 594 LEU A C 1
ATOM 4442 O O . LEU A 1 594 ? 10.276 20.209 -27.258 1.00 94.19 594 LEU A O 1
ATOM 4446 N N . ALA A 1 595 ? 9.946 18.222 -26.253 1.00 95.44 595 ALA A N 1
ATOM 4447 C CA . ALA A 1 595 ? 11.223 18.203 -25.552 1.00 95.44 595 ALA A CA 1
ATOM 4448 C C . ALA A 1 595 ? 12.333 17.809 -26.541 1.00 95.44 595 ALA A C 1
ATOM 4450 O O . ALA A 1 595 ? 12.092 16.988 -27.429 1.00 95.44 595 ALA A O 1
ATOM 4451 N N . HIS A 1 596 ? 13.536 18.375 -26.408 1.00 95.56 596 HIS A N 1
ATOM 4452 C CA . HIS A 1 596 ? 14.683 17.951 -27.215 1.00 95.56 596 HIS A CA 1
ATOM 4453 C C . HIS A 1 596 ? 16.035 18.213 -26.549 1.00 95.56 596 HIS A C 1
ATOM 4455 O O . HIS A 1 596 ? 16.174 19.146 -25.758 1.00 95.56 596 HIS A O 1
ATOM 4461 N N . VAL A 1 597 ? 17.028 17.397 -26.906 1.00 97.00 597 VAL A N 1
ATOM 4462 C CA . VAL A 1 597 ? 18.436 17.518 -26.493 1.00 97.00 597 VAL A CA 1
ATOM 4463 C C . VAL A 1 597 ? 19.366 17.103 -27.636 1.00 97.00 597 VAL A C 1
ATOM 4465 O O . VAL A 1 597 ? 19.019 16.232 -28.431 1.00 97.00 597 VAL A O 1
ATOM 4468 N N . THR A 1 598 ? 20.566 17.676 -27.711 1.00 96.19 598 THR A N 1
ATOM 4469 C CA . THR A 1 598 ? 21.564 17.300 -28.727 1.00 96.19 598 THR A CA 1
ATOM 4470 C C . THR A 1 598 ? 22.402 16.100 -28.262 1.00 96.19 598 THR A C 1
ATOM 4472 O O . THR A 1 598 ? 22.924 16.093 -27.149 1.00 96.19 598 THR A O 1
ATOM 4475 N N . TRP A 1 599 ? 22.575 15.099 -29.126 1.00 94.81 599 TRP A N 1
ATOM 4476 C CA . TRP A 1 599 ? 23.294 13.846 -28.873 1.00 94.81 599 TRP A CA 1
ATOM 4477 C C . TRP A 1 599 ? 24.310 13.546 -29.974 1.00 94.81 599 TRP A C 1
ATOM 4479 O O . TRP A 1 599 ? 23.992 13.654 -31.156 1.00 94.81 599 TRP A O 1
ATOM 4489 N N . ALA A 1 600 ? 25.501 13.083 -29.601 1.00 92.62 600 ALA A N 1
ATOM 4490 C CA . ALA A 1 600 ? 26.419 12.402 -30.508 1.00 92.62 600 ALA A CA 1
ATOM 4491 C C . ALA A 1 600 ? 26.642 10.983 -29.974 1.00 92.62 600 ALA A C 1
ATOM 4493 O O . ALA A 1 600 ? 27.178 10.811 -28.878 1.00 92.62 600 ALA A O 1
ATOM 4494 N N . SER A 1 601 ? 26.192 9.964 -30.711 1.00 91.25 601 SER A N 1
ATOM 4495 C CA . SER A 1 601 ? 26.290 8.580 -30.237 1.00 91.25 601 SER A CA 1
ATOM 4496 C C . SER A 1 601 ? 27.747 8.105 -30.248 1.00 91.25 601 SER A C 1
ATOM 4498 O O . SER A 1 601 ? 28.410 8.278 -31.273 1.00 91.25 601 SER A O 1
ATOM 4500 N N . PRO A 1 602 ? 28.270 7.491 -29.170 1.00 85.81 602 PRO A N 1
ATOM 4501 C CA . PRO A 1 602 ? 29.668 7.062 -29.116 1.00 85.81 602 PRO A CA 1
ATOM 4502 C C . PRO A 1 602 ? 29.970 5.824 -29.975 1.00 85.81 602 PRO A C 1
ATOM 4504 O O . PRO A 1 602 ? 31.138 5.566 -30.247 1.00 85.81 602 PRO A O 1
ATOM 4507 N N . ILE A 1 603 ? 28.941 5.062 -30.373 1.00 88.25 603 ILE A N 1
ATOM 4508 C CA . ILE A 1 603 ? 29.024 3.867 -31.227 1.00 88.25 603 ILE A CA 1
ATOM 4509 C C . ILE A 1 603 ? 27.748 3.715 -32.069 1.00 88.25 603 ILE A C 1
ATOM 4511 O O . ILE A 1 603 ? 26.650 4.048 -31.611 1.00 88.25 603 ILE A O 1
ATOM 4515 N N . ALA A 1 604 ? 27.889 3.170 -33.274 1.00 88.62 604 ALA A N 1
ATOM 4516 C CA . ALA A 1 604 ? 26.786 2.821 -34.165 1.00 88.62 604 ALA A CA 1
ATOM 4517 C C . ALA A 1 604 ? 25.973 1.585 -33.726 1.00 88.62 604 ALA A C 1
ATOM 4519 O O . ALA A 1 604 ? 26.301 0.880 -32.770 1.00 88.62 604 ALA A O 1
ATOM 4520 N N . GLY A 1 605 ? 24.898 1.307 -34.470 1.00 89.38 605 GLY A N 1
ATOM 4521 C CA . GLY A 1 605 ? 24.015 0.155 -34.293 1.00 89.38 605 GLY A CA 1
ATOM 4522 C C . GLY A 1 605 ? 22.595 0.544 -33.881 1.00 89.38 605 GLY A C 1
ATOM 4523 O O . GLY A 1 605 ? 22.182 1.698 -33.982 1.00 89.38 605 GLY A O 1
ATOM 4524 N N . LEU A 1 606 ? 21.826 -0.436 -33.406 1.00 91.50 606 LEU A N 1
ATOM 4525 C CA . LEU A 1 606 ? 20.521 -0.189 -32.793 1.00 91.50 606 LEU A CA 1
ATOM 4526 C C . LEU A 1 606 ? 20.734 0.299 -31.356 1.00 91.50 606 LEU A C 1
ATOM 4528 O O . LEU A 1 606 ? 21.303 -0.426 -30.541 1.00 91.50 606 LEU A O 1
ATOM 4532 N N . ARG A 1 607 ? 20.289 1.520 -31.052 1.00 92.38 607 ARG A N 1
ATOM 4533 C CA . ARG A 1 607 ? 20.436 2.162 -29.739 1.00 92.38 607 ARG A CA 1
ATOM 4534 C C . ARG A 1 607 ? 19.030 2.504 -29.217 1.00 92.38 607 ARG A C 1
ATOM 4536 O O . ARG A 1 607 ? 18.349 3.312 -29.855 1.00 92.38 607 ARG A O 1
ATOM 4543 N N . PRO A 1 608 ? 18.533 1.894 -28.126 1.00 93.94 608 PRO A N 1
ATOM 4544 C CA . PRO A 1 608 ? 17.278 2.322 -27.525 1.00 93.94 608 PRO A CA 1
ATOM 4545 C C . PRO A 1 608 ? 17.489 3.676 -26.844 1.00 93.94 608 PRO A C 1
ATOM 4547 O O . PRO A 1 608 ? 18.365 3.822 -25.993 1.00 93.94 608 PRO A O 1
ATOM 4550 N N . ILE A 1 609 ? 16.690 4.661 -27.242 1.00 95.94 609 ILE A N 1
ATOM 4551 C CA . ILE A 1 609 ? 16.571 5.953 -26.578 1.00 95.94 609 ILE A CA 1
ATOM 4552 C C . ILE A 1 609 ? 15.437 5.840 -25.571 1.00 95.94 609 ILE A C 1
ATOM 4554 O O . ILE A 1 609 ? 14.292 5.606 -25.959 1.00 95.94 609 ILE A O 1
ATOM 4558 N N . ILE A 1 610 ? 15.772 5.991 -24.294 1.00 95.94 610 ILE A N 1
ATOM 4559 C CA . ILE A 1 610 ? 14.835 5.954 -23.172 1.00 95.94 610 ILE A CA 1
ATOM 4560 C C . ILE A 1 610 ? 14.558 7.400 -22.769 1.00 95.94 610 ILE A C 1
ATOM 4562 O O . ILE A 1 610 ? 15.495 8.169 -22.548 1.00 95.94 610 ILE A O 1
ATOM 4566 N N . VAL A 1 611 ? 13.286 7.776 -22.675 1.00 96.88 611 VAL A N 1
ATOM 4567 C CA . VAL A 1 611 ? 12.873 9.127 -22.283 1.00 96.88 611 VAL A CA 1
ATOM 4568 C C . VAL A 1 611 ? 12.027 9.046 -21.025 1.00 96.88 611 VAL A C 1
ATOM 4570 O O . VAL A 1 611 ? 11.095 8.246 -20.957 1.00 96.88 611 VAL A O 1
ATOM 4573 N N . GLN A 1 612 ? 12.366 9.880 -20.044 1.00 96.44 612 GLN A N 1
ATOM 4574 C CA . GLN A 1 612 ? 11.684 9.982 -18.759 1.00 96.44 612 GLN A CA 1
ATOM 4575 C C . GLN A 1 612 ? 11.221 11.416 -18.526 1.00 96.44 612 GLN A C 1
ATOM 4577 O O . GLN A 1 612 ? 12.041 12.331 -18.428 1.00 96.44 612 GLN A O 1
ATOM 4582 N N . ILE A 1 613 ? 9.910 11.606 -18.426 1.00 95.81 613 ILE A N 1
ATOM 4583 C CA . ILE A 1 613 ? 9.303 12.860 -17.981 1.00 95.81 613 ILE A CA 1
ATOM 4584 C C . ILE A 1 613 ? 9.287 12.883 -16.445 1.00 95.81 613 ILE A C 1
ATOM 4586 O O . ILE A 1 613 ? 9.107 11.848 -15.808 1.00 95.81 613 ILE A O 1
ATOM 4590 N N . ASN A 1 614 ? 9.507 14.062 -15.857 1.00 93.69 614 ASN A N 1
ATOM 4591 C CA . ASN A 1 614 ? 9.460 14.323 -14.415 1.00 93.69 614 ASN A CA 1
ATOM 4592 C C . ASN A 1 614 ? 10.229 13.296 -13.536 1.00 93.69 614 ASN A C 1
ATOM 4594 O O . ASN A 1 614 ? 9.734 12.905 -12.479 1.00 93.69 614 ASN A O 1
ATOM 4598 N N . PRO A 1 615 ? 11.463 12.867 -13.893 1.00 91.44 615 PRO A N 1
ATOM 4599 C CA . PRO A 1 615 ? 12.178 11.803 -13.170 1.00 91.44 615 PRO A CA 1
ATOM 4600 C C . PRO A 1 615 ? 12.584 12.187 -11.734 1.00 91.44 615 PRO A C 1
ATOM 4602 O O . PRO A 1 615 ? 13.034 11.346 -10.960 1.00 91.44 615 PRO A O 1
ATOM 4605 N N . SER A 1 616 ? 12.447 13.464 -11.368 1.00 88.31 616 SER A N 1
ATOM 4606 C CA . SER A 1 616 ? 12.632 13.989 -10.013 1.00 88.31 616 SER A CA 1
ATOM 4607 C C . SER A 1 616 ? 11.354 13.974 -9.163 1.00 88.31 616 SER A C 1
ATOM 4609 O O . SER A 1 616 ? 11.444 14.260 -7.970 1.00 88.31 616 SER A O 1
ATOM 4611 N N . HIS A 1 617 ? 10.188 13.669 -9.752 1.00 90.38 617 HIS A N 1
ATOM 4612 C CA . HIS A 1 617 ? 8.856 13.807 -9.145 1.00 90.38 617 HIS A CA 1
ATOM 4613 C C . HIS A 1 617 ? 8.636 15.205 -8.520 1.00 90.38 617 HIS A C 1
ATOM 4615 O O . HIS A 1 617 ? 8.052 15.346 -7.447 1.00 90.38 617 HIS A O 1
ATOM 4621 N N . ALA A 1 618 ? 9.154 16.250 -9.179 1.00 86.75 618 ALA A N 1
ATOM 4622 C CA . ALA A 1 618 ? 9.064 17.638 -8.721 1.00 86.75 618 ALA A CA 1
ATOM 4623 C C . ALA A 1 618 ? 7.732 18.311 -9.106 1.00 86.75 618 ALA A C 1
ATOM 4625 O O . ALA A 1 618 ? 7.312 19.265 -8.450 1.00 86.75 618 ALA A O 1
ATOM 4626 N N . LEU A 1 619 ? 7.070 17.803 -10.150 1.00 89.69 619 LEU A N 1
ATOM 4627 C CA . LEU A 1 619 ? 5.654 18.037 -10.432 1.00 89.69 619 LEU A CA 1
ATOM 4628 C C . LEU A 1 619 ? 4.820 16.902 -9.798 1.00 89.69 619 LEU A C 1
ATOM 4630 O O . LEU A 1 619 ? 5.226 15.737 -9.847 1.00 89.69 619 LEU A O 1
ATOM 4634 N N . GLU A 1 620 ? 3.663 17.224 -9.214 1.00 89.25 620 GLU A N 1
ATOM 4635 C CA . GLU A 1 620 ? 2.664 16.221 -8.810 1.00 89.25 620 GLU A CA 1
ATOM 4636 C C . GLU A 1 620 ? 1.663 16.011 -9.954 1.00 89.25 620 GLU A C 1
ATOM 4638 O O . GLU A 1 620 ? 1.154 16.979 -10.524 1.00 89.25 620 GLU A O 1
ATOM 4643 N N . GLU A 1 621 ? 1.411 14.752 -10.307 1.00 91.56 621 GLU A N 1
ATOM 4644 C CA . GLU A 1 621 ? 0.610 14.347 -11.467 1.00 91.56 621 GLU A CA 1
ATOM 4645 C C . GLU A 1 621 ? -0.176 13.052 -11.197 1.00 91.56 621 GLU A C 1
ATOM 4647 O O . GLU A 1 621 ? 0.025 12.386 -10.177 1.00 91.56 621 GLU A O 1
ATOM 4652 N N . ARG A 1 622 ? -1.134 12.733 -12.077 1.00 88.50 622 ARG A N 1
ATOM 4653 C CA . ARG A 1 622 ? -2.125 11.663 -11.875 1.00 88.50 622 ARG A CA 1
ATOM 4654 C C . ARG A 1 622 ? -1.567 10.249 -12.070 1.00 88.50 622 ARG A C 1
ATOM 4656 O O . ARG A 1 622 ? -1.915 9.371 -11.280 1.00 88.50 622 ARG A O 1
ATOM 4663 N N . ASP A 1 623 ? -0.733 10.029 -13.082 1.00 88.81 623 ASP A N 1
ATOM 4664 C CA . ASP A 1 623 ? 0.018 8.789 -13.288 1.00 88.81 623 ASP A CA 1
ATOM 4665 C C . ASP A 1 623 ? 1.501 9.109 -13.538 1.00 88.81 623 ASP A C 1
ATOM 4667 O O . ASP A 1 623 ? 1.858 10.180 -14.015 1.00 88.81 623 ASP A O 1
ATOM 4671 N N . TYR A 1 624 ? 2.367 8.169 -13.165 1.00 91.00 624 TYR A N 1
ATOM 4672 C CA . TYR A 1 624 ? 3.804 8.190 -13.444 1.00 91.00 624 TYR A CA 1
ATOM 4673 C C . TYR A 1 624 ? 4.239 6.976 -14.289 1.00 91.00 624 TYR A C 1
ATOM 4675 O O . TYR A 1 624 ? 5.394 6.898 -14.709 1.00 91.00 624 TYR A O 1
ATOM 4683 N N . SER A 1 625 ? 3.352 6.002 -14.535 1.00 90.19 625 SER A N 1
ATOM 4684 C CA . SER A 1 625 ? 3.658 4.776 -15.287 1.00 90.19 625 SER A CA 1
ATOM 4685 C C . SER A 1 625 ? 3.775 5.014 -16.800 1.00 90.19 625 SER A C 1
ATOM 4687 O O . SER A 1 625 ? 4.531 4.334 -17.492 1.00 90.19 625 SER A O 1
ATOM 4689 N N . ASN A 1 626 ? 3.076 6.037 -17.283 1.00 91.44 626 ASN A N 1
ATOM 4690 C CA . ASN A 1 626 ? 3.005 6.545 -18.653 1.00 91.44 626 ASN A CA 1
ATOM 4691 C C . ASN A 1 626 ? 4.108 7.571 -19.017 1.00 91.44 626 ASN A C 1
ATOM 4693 O O . ASN A 1 626 ? 4.144 8.047 -20.157 1.00 91.44 626 ASN A O 1
ATOM 4697 N N . ASN A 1 627 ? 5.010 7.885 -18.077 1.00 93.75 627 ASN A N 1
ATOM 4698 C CA . ASN A 1 627 ? 6.076 8.887 -18.218 1.00 93.75 627 ASN A CA 1
ATOM 4699 C C . ASN A 1 627 ? 7.440 8.339 -18.676 1.00 93.75 627 ASN A C 1
ATOM 4701 O O . ASN A 1 627 ? 8.362 9.123 -18.916 1.00 93.75 627 ASN A O 1
ATOM 4705 N N . ASN A 1 628 ? 7.586 7.016 -18.810 1.00 93.94 628 ASN A N 1
ATOM 4706 C CA . ASN A 1 628 ? 8.806 6.358 -19.284 1.00 93.94 628 ASN A CA 1
ATOM 4707 C C . ASN A 1 628 ? 8.522 5.544 -20.556 1.00 93.94 628 ASN A C 1
ATOM 4709 O O . ASN A 1 628 ? 7.863 4.508 -20.495 1.00 93.94 628 ASN A O 1
ATOM 4713 N N . GLU A 1 629 ? 9.109 5.947 -21.681 1.00 95.94 629 GLU A N 1
ATOM 4714 C CA . GLU A 1 629 ? 8.922 5.304 -22.990 1.00 95.94 629 GLU A CA 1
ATOM 4715 C C . GLU A 1 629 ? 10.272 5.113 -23.702 1.00 95.94 629 GLU A C 1
ATOM 4717 O O . GLU A 1 629 ? 11.280 5.731 -23.350 1.00 95.94 629 GLU A O 1
ATOM 4722 N N . THR A 1 630 ? 10.341 4.197 -24.670 1.00 94.81 630 THR A N 1
ATOM 4723 C CA . THR A 1 630 ? 11.588 3.829 -25.354 1.00 94.81 630 THR A CA 1
ATOM 4724 C C . THR A 1 630 ? 11.390 3.602 -26.851 1.00 94.81 630 THR A C 1
ATOM 4726 O O . THR A 1 630 ? 10.549 2.810 -27.268 1.00 94.81 630 THR A O 1
ATOM 4729 N N . ALA A 1 631 ? 12.233 4.230 -27.675 1.00 93.94 631 ALA A N 1
ATOM 4730 C CA . ALA A 1 631 ? 12.280 3.996 -29.119 1.00 93.94 631 ALA A CA 1
ATOM 4731 C C . ALA A 1 631 ? 13.681 3.573 -29.574 1.00 93.94 631 ALA A C 1
ATOM 4733 O O . ALA A 1 631 ? 14.687 4.121 -29.129 1.00 93.94 631 ALA A O 1
ATOM 4734 N N . VAL A 1 632 ? 13.764 2.598 -30.481 1.00 93.62 632 VAL A N 1
ATOM 4735 C CA . VAL A 1 632 ? 15.046 2.112 -31.013 1.00 93.62 632 VAL A CA 1
ATOM 4736 C C . VAL A 1 632 ? 15.459 2.948 -32.220 1.00 93.62 632 VAL A C 1
ATOM 4738 O O . VAL A 1 632 ? 14.875 2.827 -33.297 1.00 93.62 632 VAL A O 1
ATOM 4741 N N . ILE A 1 633 ? 16.496 3.765 -32.050 1.00 92.81 633 ILE A N 1
ATOM 4742 C CA . ILE A 1 633 ? 17.100 4.557 -33.123 1.00 92.81 633 ILE A CA 1
ATOM 4743 C C . ILE A 1 633 ? 18.197 3.733 -33.804 1.00 92.81 633 ILE A C 1
ATOM 4745 O O . ILE A 1 633 ? 18.963 3.018 -33.156 1.00 92.81 633 ILE A O 1
ATOM 4749 N N . THR A 1 634 ? 18.271 3.826 -35.133 1.00 93.62 634 THR A N 1
ATOM 4750 C CA . THR A 1 634 ? 19.354 3.220 -35.920 1.00 93.62 634 THR A CA 1
ATOM 4751 C C . THR A 1 634 ? 20.454 4.252 -36.119 1.00 93.62 634 THR A C 1
ATOM 4753 O O . THR A 1 634 ? 20.290 5.184 -36.904 1.00 93.62 634 THR A O 1
ATOM 4756 N N . VAL A 1 635 ? 21.566 4.087 -35.405 1.00 92.62 635 VAL A N 1
ATOM 4757 C CA . VAL A 1 635 ? 22.774 4.895 -35.586 1.00 92.62 635 VAL A CA 1
ATOM 4758 C C . VAL A 1 635 ? 23.650 4.239 -36.650 1.00 92.62 635 VAL A C 1
ATOM 4760 O O . VAL A 1 635 ? 23.966 3.051 -36.564 1.00 92.62 635 VAL A O 1
ATOM 4763 N N . LEU A 1 636 ? 24.029 5.010 -37.662 1.00 90.94 636 LEU A N 1
ATOM 4764 C CA . LEU A 1 636 ? 24.871 4.573 -38.771 1.00 90.94 636 LEU A CA 1
ATOM 4765 C C . LEU A 1 636 ? 26.348 4.627 -38.369 1.00 90.94 636 LEU A C 1
ATOM 4767 O O . LEU A 1 636 ? 26.765 5.542 -37.654 1.00 90.94 636 LEU A O 1
ATOM 4771 N N . THR A 1 637 ? 27.155 3.689 -38.870 1.00 89.69 637 THR A N 1
ATOM 4772 C CA . THR A 1 637 ? 28.612 3.843 -38.801 1.00 89.69 637 THR A CA 1
ATOM 4773 C C . THR A 1 637 ? 29.069 5.014 -39.666 1.00 89.69 637 THR A C 1
ATOM 4775 O O . THR A 1 637 ? 28.380 5.426 -40.612 1.00 89.69 637 THR A O 1
ATOM 4778 N N . GLN A 1 638 ? 30.241 5.557 -39.349 1.00 88.25 638 GLN A N 1
ATOM 4779 C CA . GLN A 1 638 ? 30.936 6.505 -40.224 1.00 88.25 638 GLN A CA 1
ATOM 4780 C C . GLN A 1 638 ? 31.207 5.894 -41.618 1.00 88.25 638 GLN A C 1
ATOM 4782 O O . GLN A 1 638 ? 31.085 4.678 -41.785 1.00 88.25 638 GLN A O 1
ATOM 4787 N N . PRO A 1 639 ? 31.506 6.717 -42.643 1.00 89.19 639 PRO A N 1
ATOM 4788 C CA . PRO A 1 639 ? 31.999 6.243 -43.938 1.00 89.19 639 PRO A CA 1
ATOM 4789 C C . PRO A 1 639 ? 33.269 5.383 -43.822 1.00 89.19 639 PRO A C 1
ATOM 4791 O O . PRO A 1 639 ? 33.958 5.429 -42.806 1.00 89.19 639 PRO A O 1
ATOM 4794 N N . ASP A 1 640 ? 33.585 4.644 -44.885 1.00 91.31 640 ASP A N 1
ATOM 4795 C CA . ASP A 1 640 ? 34.808 3.833 -45.031 1.00 91.31 640 ASP A CA 1
ATOM 4796 C C . ASP A 1 640 ? 35.167 3.742 -46.526 1.00 91.31 640 ASP A C 1
ATOM 4798 O O . ASP A 1 640 ? 34.581 2.937 -47.259 1.00 91.31 640 ASP A O 1
ATOM 4802 N N . LEU A 1 641 ? 36.031 4.635 -47.019 1.00 92.62 641 LEU A N 1
ATOM 4803 C CA . LEU A 1 641 ? 36.304 4.808 -48.447 1.00 92.62 641 LEU A CA 1
ATOM 4804 C C . LEU A 1 641 ? 37.544 4.023 -48.890 1.00 92.62 641 LEU A C 1
ATOM 4806 O O . LEU A 1 641 ? 38.667 4.522 -48.869 1.00 92.62 641 LEU A O 1
ATOM 4810 N N . TYR A 1 642 ? 37.327 2.814 -49.407 1.00 92.38 642 TYR A N 1
ATOM 4811 C CA . TYR A 1 642 ? 38.399 1.945 -49.900 1.00 92.38 642 TYR A CA 1
ATOM 4812 C C . TYR A 1 642 ? 38.447 1.838 -51.429 1.00 92.38 642 TYR A C 1
ATOM 4814 O O . TYR A 1 642 ? 37.437 1.987 -52.124 1.00 92.38 642 TYR A O 1
ATOM 4822 N N . ILE A 1 643 ? 39.629 1.515 -51.971 1.00 94.12 643 ILE A N 1
ATOM 4823 C CA . ILE A 1 643 ? 39.808 1.194 -53.398 1.00 94.12 643 ILE A CA 1
ATOM 4824 C C . ILE A 1 643 ? 39.927 -0.323 -53.562 1.00 94.12 643 ILE A C 1
ATOM 4826 O O . ILE A 1 643 ? 40.998 -0.901 -53.363 1.00 94.12 643 ILE A O 1
ATOM 4830 N N . SER A 1 644 ? 38.842 -0.981 -53.974 1.00 91.00 644 SER A N 1
ATOM 4831 C CA . SER A 1 644 ? 38.820 -2.444 -54.149 1.00 91.00 644 SER A CA 1
ATOM 4832 C C . SER A 1 644 ? 39.680 -2.921 -55.321 1.00 91.00 644 SER A C 1
ATOM 4834 O O . SER A 1 644 ? 40.229 -4.023 -55.292 1.00 91.00 644 SER A O 1
ATOM 4836 N N . SER A 1 645 ? 39.789 -2.100 -56.367 1.00 90.88 645 SER A N 1
ATOM 4837 C CA . SER A 1 645 ? 40.476 -2.452 -57.602 1.00 90.88 645 SER A CA 1
ATOM 4838 C C . SER A 1 645 ? 41.006 -1.221 -58.330 1.00 90.88 645 SER A C 1
ATOM 4840 O O . SER A 1 645 ? 40.365 -0.168 -58.370 1.00 90.88 645 SER A O 1
ATOM 4842 N N . MET A 1 646 ? 42.174 -1.394 -58.941 1.00 92.31 646 MET A N 1
ATOM 4843 C CA . MET A 1 646 ? 42.837 -0.428 -59.806 1.00 92.31 646 MET A CA 1
ATOM 4844 C C . MET A 1 646 ? 43.364 -1.189 -61.026 1.00 92.31 646 MET A C 1
ATOM 4846 O O . MET A 1 646 ? 44.129 -2.142 -60.875 1.00 92.31 646 MET A O 1
ATOM 4850 N N . PHE A 1 647 ? 42.945 -0.809 -62.231 1.00 91.50 647 PHE A N 1
ATOM 4851 C CA . PHE A 1 647 ? 43.353 -1.477 -63.472 1.00 91.50 647 PHE A CA 1
ATOM 4852 C C . PHE A 1 647 ? 43.482 -0.487 -64.629 1.00 91.50 647 PHE A C 1
ATOM 4854 O O . PHE A 1 647 ? 42.904 0.593 -64.601 1.00 91.50 647 PHE A O 1
ATOM 4861 N N . ALA A 1 648 ? 44.243 -0.850 -65.658 1.00 90.69 648 ALA A N 1
ATOM 4862 C CA . ALA A 1 648 ? 44.429 -0.023 -66.844 1.00 90.69 648 ALA A CA 1
ATOM 4863 C C . ALA A 1 648 ? 43.676 -0.588 -68.049 1.00 90.69 648 ALA A C 1
ATOM 4865 O O . ALA A 1 648 ? 43.533 -1.803 -68.196 1.00 90.69 648 ALA A O 1
ATOM 4866 N N . VAL A 1 649 ? 43.254 0.306 -68.938 1.00 90.19 649 VAL A N 1
ATOM 4867 C CA . VAL A 1 649 ? 42.674 0.001 -70.245 1.00 90.19 649 VAL A CA 1
ATOM 4868 C C . VAL A 1 649 ? 43.460 0.756 -71.313 1.00 90.19 649 VAL A C 1
ATOM 4870 O O . VAL A 1 649 ? 43.641 1.969 -71.221 1.00 90.19 649 VAL A O 1
ATOM 4873 N N . HIS A 1 650 ? 43.902 0.050 -72.351 1.00 87.56 650 HIS A N 1
ATOM 4874 C CA . HIS A 1 650 ? 44.535 0.638 -73.532 1.00 87.56 650 HIS A CA 1
ATOM 4875 C C . HIS A 1 650 ? 43.792 0.165 -74.787 1.00 87.56 650 HIS A C 1
ATOM 4877 O O . HIS A 1 650 ? 43.479 -1.018 -74.927 1.00 87.56 650 HIS A O 1
ATOM 4883 N N . ARG A 1 651 ? 43.449 1.102 -75.683 1.00 83.06 651 ARG A N 1
ATOM 4884 C CA . ARG A 1 651 ? 42.701 0.850 -76.937 1.00 83.06 651 ARG A CA 1
ATOM 4885 C C . ARG A 1 651 ? 41.433 -0.021 -76.762 1.00 83.06 651 ARG A C 1
ATOM 4887 O O . ARG A 1 651 ? 41.060 -0.777 -77.655 1.00 83.06 651 ARG A O 1
ATOM 4894 N N . GLY A 1 652 ? 40.756 0.105 -75.616 1.00 78.94 652 GLY A N 1
ATOM 4895 C CA . GLY A 1 652 ? 39.503 -0.596 -75.301 1.00 78.94 652 GLY A CA 1
ATOM 4896 C C . GLY A 1 652 ? 39.644 -1.997 -74.688 1.00 78.94 652 GLY A C 1
ATOM 4897 O O . GLY A 1 652 ? 38.624 -2.623 -74.412 1.00 78.94 652 GLY A O 1
ATOM 4898 N N . ALA A 1 653 ? 40.864 -2.483 -74.438 1.00 82.44 653 ALA A N 1
ATOM 4899 C CA . ALA A 1 653 ? 41.120 -3.731 -73.717 1.00 82.44 653 ALA A CA 1
ATOM 4900 C C . ALA A 1 653 ? 41.789 -3.457 -72.361 1.00 82.44 653 ALA A C 1
ATOM 4902 O O . ALA A 1 653 ? 42.659 -2.591 -72.262 1.00 82.44 653 ALA A O 1
ATOM 4903 N N . GLN A 1 654 ? 41.397 -4.196 -71.318 1.00 85.69 654 GLN A N 1
ATOM 4904 C CA . GLN A 1 654 ? 42.099 -4.178 -70.032 1.00 85.69 654 GLN A CA 1
ATOM 4905 C C . GLN A 1 654 ? 43.480 -4.828 -70.187 1.00 85.69 654 GLN A C 1
ATOM 4907 O O . GLN A 1 654 ? 43.591 -5.879 -70.817 1.00 85.69 654 GLN A O 1
ATOM 4912 N N . VAL A 1 655 ? 44.508 -4.212 -69.601 1.00 82.62 655 VAL A N 1
ATOM 4913 C CA . VAL A 1 655 ? 45.908 -4.655 -69.706 1.00 82.62 655 VAL A CA 1
ATOM 4914 C C . VAL A 1 655 ? 46.445 -5.131 -68.356 1.00 82.62 655 VAL A C 1
ATOM 4916 O O . VAL A 1 655 ? 46.140 -4.554 -67.309 1.00 82.62 655 VAL A O 1
ATOM 4919 N N . GLY A 1 656 ? 47.209 -6.222 -68.376 1.00 70.19 656 GLY A N 1
ATOM 4920 C CA . GLY A 1 656 ? 47.829 -6.837 -67.205 1.00 70.19 656 GLY A CA 1
ATOM 4921 C C . GLY A 1 656 ? 49.258 -6.353 -66.950 1.00 70.19 656 GLY A C 1
ATOM 4922 O O . GLY A 1 656 ? 49.905 -5.762 -67.809 1.00 70.19 656 GLY A O 1
ATOM 4923 N N . SER A 1 657 ? 49.802 -6.674 -65.774 1.00 61.59 657 SER A N 1
ATOM 4924 C CA . SER A 1 657 ? 51.189 -6.342 -65.391 1.00 61.59 657 SER A CA 1
ATOM 4925 C C . SER A 1 657 ? 52.269 -7.108 -66.178 1.00 61.59 657 SER A C 1
ATOM 4927 O O . SER A 1 657 ? 53.462 -6.832 -66.038 1.00 61.59 657 SER A O 1
ATOM 4929 N N . SER A 1 658 ? 51.869 -8.070 -67.014 1.00 60.53 658 SER A N 1
ATOM 4930 C CA . SER A 1 658 ? 52.711 -8.726 -68.019 1.00 60.53 658 SER A CA 1
ATOM 4931 C C . SER A 1 658 ? 52.883 -7.916 -69.303 1.00 60.53 658 SER A C 1
ATOM 4933 O O . SER A 1 658 ? 53.835 -8.166 -70.045 1.00 60.53 658 SER A O 1
ATOM 4935 N N . ASP A 1 659 ? 51.965 -6.993 -69.586 1.00 74.50 659 ASP A N 1
ATOM 4936 C CA . ASP A 1 659 ? 51.733 -6.500 -70.938 1.00 74.50 659 ASP A CA 1
ATOM 4937 C C . ASP A 1 659 ? 52.578 -5.252 -71.194 1.00 74.50 659 ASP A C 1
ATOM 4939 O O . ASP A 1 659 ? 52.403 -4.216 -70.554 1.00 74.50 659 ASP A O 1
ATOM 4943 N N . SER A 1 660 ? 53.519 -5.353 -72.133 1.00 78.19 660 SER A N 1
ATOM 4944 C CA . SER A 1 660 ? 54.372 -4.231 -72.526 1.00 78.19 660 SER A CA 1
ATOM 4945 C C . SER A 1 660 ? 53.603 -3.264 -73.427 1.00 78.19 660 SER A C 1
ATOM 4947 O O . SER A 1 660 ? 53.262 -3.601 -74.561 1.00 78.19 660 SER A O 1
ATOM 4949 N N . LEU A 1 661 ? 53.368 -2.049 -72.939 1.00 83.62 661 LEU A N 1
ATOM 4950 C CA . LEU A 1 661 ? 52.644 -0.984 -73.632 1.00 83.62 661 LEU A CA 1
ATOM 4951 C C . LEU A 1 661 ? 53.612 -0.051 -74.387 1.00 83.62 661 LEU A C 1
ATOM 4953 O O . LEU A 1 661 ? 54.721 0.192 -73.908 1.00 83.62 661 LEU A O 1
ATOM 4957 N N . PRO A 1 662 ? 53.241 0.507 -75.550 1.00 80.19 662 PRO A N 1
ATOM 4958 C CA . PRO A 1 662 ? 54.080 1.496 -76.224 1.00 80.19 662 PRO A CA 1
ATOM 4959 C C . PRO A 1 662 ? 54.228 2.761 -75.360 1.00 80.19 662 PRO A C 1
ATOM 4961 O O . PRO A 1 662 ? 53.236 3.347 -74.927 1.00 80.19 662 PRO A O 1
ATOM 4964 N N . ALA A 1 663 ? 55.459 3.213 -75.110 1.00 78.94 663 ALA A N 1
ATOM 4965 C CA . ALA A 1 663 ? 55.685 4.497 -74.446 1.00 78.94 663 ALA A CA 1
ATOM 4966 C C . ALA A 1 663 ? 55.207 5.667 -75.333 1.00 78.94 663 ALA A C 1
ATOM 4968 O O . ALA A 1 663 ? 55.298 5.600 -76.561 1.00 78.94 663 ALA A O 1
ATOM 4969 N N . GLY A 1 664 ? 54.715 6.748 -74.720 1.00 74.94 664 GLY A N 1
ATOM 4970 C CA . GLY A 1 664 ? 54.150 7.917 -75.409 1.00 74.94 664 GLY A CA 1
ATOM 4971 C C . GLY A 1 664 ? 52.663 7.813 -75.780 1.00 74.94 664 GLY A C 1
ATOM 4972 O O . GLY A 1 664 ? 52.099 8.790 -76.265 1.00 74.94 664 GLY A O 1
ATOM 4973 N N . GLU A 1 665 ? 52.021 6.670 -75.540 1.00 81.75 665 GLU A N 1
ATOM 4974 C CA . GLU A 1 665 ? 50.596 6.426 -75.810 1.00 81.75 665 GLU A CA 1
ATOM 4975 C C . GLU A 1 665 ? 49.701 6.658 -74.582 1.00 81.75 665 GLU A C 1
ATOM 4977 O O . GLU A 1 665 ? 50.174 6.671 -73.439 1.00 81.75 665 GLU A O 1
ATOM 4982 N N . GLN A 1 666 ? 48.396 6.838 -74.823 1.00 83.62 666 GLN A N 1
ATOM 4983 C CA . GLN A 1 666 ? 47.407 7.044 -73.760 1.00 83.62 666 GLN A CA 1
ATOM 4984 C C . GLN A 1 666 ? 46.882 5.728 -73.172 1.00 83.62 666 GLN A C 1
ATOM 4986 O O . GLN A 1 666 ? 46.642 4.740 -73.876 1.00 83.62 666 GLN A O 1
ATOM 4991 N N . VAL A 1 667 ? 46.674 5.737 -71.857 1.00 89.31 667 VAL A N 1
ATOM 4992 C CA . VAL A 1 667 ? 46.162 4.627 -71.054 1.00 89.31 667 VAL A CA 1
ATOM 4993 C C . VAL A 1 667 ? 45.186 5.179 -70.017 1.00 89.31 667 VAL A C 1
ATOM 4995 O O . VAL A 1 667 ? 45.530 6.070 -69.243 1.00 89.31 667 VAL A O 1
ATOM 4998 N N . SER A 1 668 ? 43.982 4.617 -69.977 1.00 92.25 668 SER A N 1
ATOM 4999 C CA . SER A 1 668 ? 42.952 4.974 -69.003 1.00 92.25 668 SER A CA 1
ATOM 5000 C C . SER A 1 668 ? 43.105 4.099 -67.756 1.00 92.25 668 SER A C 1
ATOM 5002 O O . SER A 1 668 ? 42.906 2.884 -67.832 1.00 92.25 668 SER A O 1
ATOM 5004 N N . ILE A 1 669 ? 43.450 4.677 -66.606 1.00 93.12 669 ILE A N 1
ATOM 5005 C CA . ILE A 1 669 ? 43.493 3.973 -65.315 1.00 93.12 669 ILE A CA 1
ATOM 5006 C C . ILE A 1 669 ? 42.132 4.094 -64.629 1.00 93.12 669 ILE A C 1
ATOM 5008 O O . ILE A 1 669 ? 41.714 5.180 -64.239 1.00 93.12 669 ILE A O 1
ATOM 5012 N N . TYR A 1 670 ? 41.465 2.959 -64.456 1.00 93.44 670 TYR A N 1
ATOM 5013 C CA . TYR A 1 670 ? 40.196 2.807 -63.759 1.00 93.44 670 TYR A CA 1
ATOM 5014 C C . TYR A 1 670 ? 40.456 2.521 -62.278 1.00 93.44 670 TYR A C 1
ATOM 5016 O O . TYR A 1 670 ? 41.254 1.648 -61.929 1.00 93.44 670 TYR A O 1
ATOM 5024 N N . VAL A 1 671 ? 39.751 3.244 -61.411 1.00 94.50 671 VAL A N 1
ATOM 5025 C CA . VAL A 1 671 ? 39.806 3.129 -59.951 1.00 94.50 671 VAL A CA 1
ATOM 5026 C C . VAL A 1 671 ? 38.389 2.895 -59.440 1.00 94.50 671 VAL A C 1
ATOM 5028 O O . VAL A 1 671 ? 37.493 3.698 -59.711 1.00 94.50 671 VAL A O 1
ATOM 5031 N N . LEU A 1 672 ? 38.176 1.791 -58.721 1.00 93.94 672 LEU A N 1
ATOM 5032 C CA . LEU A 1 672 ? 36.875 1.432 -58.153 1.00 93.94 672 LEU A CA 1
ATOM 5033 C C . LEU A 1 672 ? 36.848 1.794 -56.664 1.00 93.94 672 LEU A C 1
ATOM 5035 O O . LEU A 1 672 ? 37.435 1.094 -55.837 1.00 93.94 672 LEU A O 1
ATOM 5039 N N . VAL A 1 673 ? 36.183 2.904 -56.343 1.00 93.69 673 VAL A N 1
ATOM 5040 C CA . VAL A 1 673 ? 35.991 3.415 -54.978 1.00 93.69 673 VAL A CA 1
ATOM 5041 C C . VAL A 1 673 ? 34.713 2.830 -54.388 1.00 93.69 673 VAL A C 1
ATOM 5043 O O . VAL A 1 673 ? 33.682 2.790 -55.055 1.00 93.69 673 VAL A O 1
ATOM 5046 N N . HIS A 1 674 ? 34.759 2.405 -53.134 1.00 90.88 674 HIS A N 1
ATOM 5047 C CA . HIS A 1 674 ? 33.613 1.894 -52.386 1.00 90.88 674 HIS A CA 1
ATOM 5048 C C . HIS A 1 674 ? 33.334 2.772 -51.163 1.00 90.88 674 HIS A C 1
ATOM 5050 O O . HIS A 1 674 ? 34.160 3.599 -50.793 1.00 90.88 674 HIS A O 1
ATOM 5056 N N . ASN A 1 675 ? 32.182 2.564 -50.527 1.00 92.50 675 ASN A N 1
ATOM 5057 C CA . ASN A 1 675 ? 31.907 3.031 -49.172 1.00 92.50 675 ASN A CA 1
ATOM 5058 C C . ASN A 1 675 ? 31.429 1.826 -48.346 1.00 92.50 675 ASN A C 1
ATOM 5060 O O . ASN A 1 675 ? 30.307 1.360 -48.537 1.00 92.50 675 ASN A O 1
ATOM 5064 N N . GLY A 1 676 ? 32.298 1.279 -47.492 1.00 85.88 676 GLY A N 1
ATOM 5065 C CA . GLY A 1 676 ? 31.975 0.168 -46.584 1.00 85.88 676 GLY A CA 1
ATOM 5066 C C . GLY A 1 676 ? 31.213 0.598 -45.327 1.00 85.88 676 GLY A C 1
ATOM 5067 O O . GLY A 1 676 ? 30.717 -0.248 -44.581 1.00 85.88 676 GLY A O 1
ATOM 5068 N N . GLY A 1 677 ? 31.119 1.909 -45.101 1.00 86.81 677 GLY A N 1
ATOM 5069 C CA . GLY A 1 677 ? 30.537 2.520 -43.919 1.00 86.81 677 GLY A CA 1
ATOM 5070 C C . GLY A 1 677 ? 29.017 2.614 -43.984 1.00 86.81 677 GLY A C 1
ATOM 5071 O O . GLY A 1 677 ? 28.397 2.332 -45.002 1.00 86.81 677 GLY A O 1
ATOM 5072 N N . GLY A 1 678 ? 28.385 3.041 -42.894 1.00 85.44 678 GLY A N 1
ATOM 5073 C CA . GLY A 1 678 ? 26.925 3.150 -42.801 1.00 85.44 678 GLY A CA 1
ATOM 5074 C C . GLY A 1 678 ? 26.362 4.453 -43.370 1.00 85.44 678 GLY A C 1
ATOM 5075 O O . GLY A 1 678 ? 25.163 4.547 -43.626 1.00 85.44 678 GLY A O 1
ATOM 5076 N N . THR A 1 679 ? 27.213 5.462 -43.569 1.00 89.25 679 THR A N 1
ATOM 5077 C CA . THR A 1 679 ? 26.817 6.832 -43.917 1.00 89.25 679 THR A CA 1
ATOM 5078 C C . THR A 1 679 ? 27.211 7.178 -45.352 1.00 89.25 679 THR A C 1
ATOM 5080 O O . THR A 1 679 ? 28.372 7.057 -45.735 1.00 89.25 679 THR A O 1
ATOM 5083 N N . VAL A 1 680 ? 26.250 7.659 -46.148 1.00 87.81 680 VAL A N 1
ATOM 5084 C CA . VAL A 1 680 ? 26.484 8.126 -47.526 1.00 87.81 680 VAL A CA 1
ATOM 5085 C C . VAL A 1 680 ? 27.327 9.402 -47.520 1.00 87.81 680 VAL A C 1
ATOM 5087 O O . VAL A 1 680 ? 26.943 10.401 -46.911 1.00 87.81 680 VAL A O 1
ATOM 5090 N N . VAL A 1 681 ? 28.438 9.406 -48.257 1.00 87.69 681 VAL A N 1
ATOM 5091 C CA . VAL A 1 681 ? 29.284 10.599 -48.404 1.00 87.69 681 VAL A CA 1
ATOM 5092 C C . VAL A 1 681 ? 28.675 11.513 -49.461 1.00 87.69 681 VAL A C 1
ATOM 5094 O O . VAL A 1 681 ? 28.657 11.173 -50.638 1.00 87.69 681 VAL A O 1
ATOM 5097 N N . THR A 1 682 ? 28.154 12.668 -49.049 1.00 84.06 682 THR A N 1
ATOM 5098 C CA . THR A 1 682 ? 27.456 13.630 -49.929 1.00 84.06 682 THR A CA 1
ATOM 5099 C C . THR A 1 682 ? 28.317 14.818 -50.370 1.00 84.06 682 THR A C 1
ATOM 5101 O O . THR A 1 682 ? 27.901 15.579 -51.244 1.00 84.06 682 THR A O 1
ATOM 5104 N N . GLY A 1 683 ? 29.501 14.993 -49.775 1.00 78.38 683 GLY A N 1
ATOM 5105 C CA . GLY A 1 683 ? 30.465 16.037 -50.132 1.00 78.38 683 GLY A CA 1
ATOM 5106 C C . GLY A 1 683 ? 31.438 15.610 -51.243 1.00 78.38 683 GLY A C 1
ATOM 5107 O O . GLY A 1 683 ? 31.624 14.413 -51.472 1.00 78.38 683 GLY A O 1
ATOM 5108 N N . PRO A 1 684 ? 32.088 16.573 -51.928 1.00 83.50 684 PRO A N 1
ATOM 5109 C CA . PRO A 1 684 ? 33.054 16.273 -52.978 1.00 83.50 684 PRO A CA 1
ATOM 5110 C C . PRO A 1 684 ? 34.264 15.521 -52.411 1.00 83.50 684 PRO A C 1
ATOM 5112 O O . PRO A 1 684 ? 34.972 16.039 -51.549 1.00 83.50 684 PRO A O 1
ATOM 5115 N N . THR A 1 685 ? 34.508 14.312 -52.913 1.00 89.06 685 THR A N 1
ATOM 5116 C CA . THR A 1 685 ? 35.556 13.406 -52.422 1.00 89.06 685 THR A CA 1
ATOM 5117 C C . THR A 1 685 ? 36.688 13.303 -53.439 1.00 89.06 685 THR A C 1
ATOM 5119 O O . THR A 1 685 ? 36.460 12.932 -54.590 1.00 89.06 685 THR A O 1
ATOM 5122 N N . MET A 1 686 ? 37.912 13.624 -53.024 1.00 89.62 686 MET A N 1
ATOM 5123 C CA . MET A 1 686 ? 39.096 13.580 -53.887 1.00 89.62 686 MET A CA 1
ATOM 5124 C C . MET A 1 686 ? 39.606 12.143 -54.057 1.00 89.62 686 MET A C 1
ATOM 5126 O O . MET A 1 686 ? 39.813 11.435 -53.073 1.00 89.62 686 MET A O 1
ATOM 5130 N N . VAL A 1 687 ? 39.885 11.742 -55.296 1.00 92.50 687 VAL A N 1
ATOM 5131 C CA . VAL A 1 687 ? 40.749 10.602 -55.630 1.00 92.50 687 VAL A CA 1
ATOM 5132 C C . VAL A 1 687 ? 41.997 11.155 -56.307 1.00 92.50 687 VAL A C 1
ATOM 5134 O O . VAL A 1 687 ? 41.895 11.891 -57.286 1.00 92.50 687 VAL A O 1
ATOM 5137 N N . ALA A 1 688 ? 43.174 10.821 -55.788 1.00 91.19 688 ALA A N 1
ATOM 5138 C CA . ALA A 1 688 ? 44.462 11.286 -56.290 1.00 91.19 688 ALA A CA 1
ATOM 5139 C C . ALA A 1 688 ? 45.270 10.132 -56.895 1.00 91.19 688 ALA A C 1
ATOM 5141 O O . ALA A 1 688 ? 45.338 9.047 -56.313 1.00 91.19 688 ALA A O 1
ATOM 5142 N N . LEU A 1 689 ? 45.909 10.381 -58.038 1.00 93.38 689 LEU A N 1
ATOM 5143 C CA . LEU A 1 689 ? 46.813 9.452 -58.711 1.00 93.38 689 LEU A CA 1
ATOM 5144 C C . LEU A 1 689 ? 48.263 9.919 -58.535 1.00 93.38 689 LEU A C 1
ATOM 5146 O O . LEU A 1 689 ? 48.595 11.063 -58.839 1.00 93.38 689 LEU A O 1
ATOM 5150 N N . TYR A 1 690 ? 49.144 9.025 -58.095 1.00 91.81 690 TYR A N 1
ATOM 5151 C CA . TYR A 1 690 ? 50.577 9.266 -57.907 1.00 91.81 690 TYR A CA 1
ATOM 5152 C C . TYR A 1 690 ? 51.414 8.277 -58.726 1.00 91.81 690 TYR A C 1
ATOM 5154 O O . TYR A 1 690 ? 50.968 7.162 -58.992 1.00 91.81 690 TYR A O 1
ATOM 5162 N N . MET A 1 691 ? 52.649 8.644 -59.076 1.00 90.31 691 MET A N 1
ATOM 5163 C CA . MET A 1 691 ? 53.605 7.775 -59.776 1.00 90.31 691 MET A CA 1
ATOM 5164 C C . MET A 1 691 ? 54.876 7.556 -58.942 1.00 90.31 691 MET A C 1
ATOM 5166 O O . MET A 1 691 ? 55.459 8.492 -58.403 1.00 90.31 691 MET A O 1
ATOM 5170 N N . GLY A 1 692 ? 55.327 6.308 -58.830 1.00 88.00 692 GLY A N 1
ATOM 5171 C CA . GLY A 1 692 ? 56.526 5.905 -58.087 1.00 88.00 692 GLY A CA 1
ATOM 5172 C C . GLY A 1 692 ? 56.339 5.838 -56.566 1.00 88.00 692 GLY A C 1
ATOM 5173 O O . GLY A 1 692 ? 56.744 4.852 -55.954 1.00 88.00 692 GLY A O 1
ATOM 5174 N N . SER A 1 693 ? 55.704 6.838 -55.949 1.00 88.44 693 SER A N 1
ATOM 5175 C CA . SER A 1 693 ? 55.307 6.808 -54.532 1.00 88.44 693 SER A CA 1
ATOM 5176 C C . SER A 1 693 ? 54.235 7.848 -54.194 1.00 88.44 693 SER A C 1
ATOM 5178 O O . SER A 1 693 ? 54.107 8.866 -54.875 1.00 88.44 693 SER A O 1
ATOM 5180 N N . ILE A 1 694 ? 53.490 7.611 -53.108 1.00 86.56 694 ILE A N 1
ATOM 5181 C CA . ILE A 1 694 ? 52.480 8.536 -52.572 1.00 86.56 694 ILE A CA 1
ATOM 5182 C C . ILE A 1 694 ? 53.191 9.719 -51.892 1.00 86.56 694 ILE A C 1
ATOM 5184 O O . ILE A 1 694 ? 53.490 9.697 -50.699 1.00 86.56 694 ILE A O 1
ATOM 5188 N N . ALA A 1 695 ? 53.502 10.750 -52.676 1.00 82.50 695 ALA A N 1
ATOM 5189 C CA . ALA A 1 695 ? 54.097 12.004 -52.219 1.00 82.50 695 ALA A CA 1
ATOM 5190 C C . ALA A 1 695 ? 53.538 13.180 -53.043 1.00 82.50 695 ALA A C 1
ATOM 5192 O O . ALA A 1 695 ? 53.341 13.014 -54.247 1.00 82.50 695 ALA A O 1
ATOM 5193 N N . PRO A 1 696 ? 53.317 14.383 -52.472 1.00 78.56 696 PRO A N 1
ATOM 5194 C CA . PRO A 1 696 ? 52.731 15.507 -53.215 1.00 78.56 696 PRO A CA 1
ATOM 5195 C C . PRO A 1 696 ? 53.508 15.931 -54.472 1.00 78.56 696 PRO A C 1
ATOM 5197 O O . PRO A 1 696 ? 52.897 16.355 -55.444 1.00 78.56 696 PRO A O 1
ATOM 5200 N N . SER A 1 697 ? 54.836 15.767 -54.491 1.00 81.75 697 SER A N 1
ATOM 5201 C CA . SER A 1 697 ? 55.688 16.016 -55.670 1.00 81.75 697 SER A CA 1
ATOM 5202 C C . SER A 1 697 ? 55.481 15.026 -56.820 1.00 81.75 697 SER A C 1
ATOM 5204 O O . SER A 1 697 ? 55.969 15.263 -57.921 1.00 81.75 697 SER A O 1
ATOM 5206 N N . ASN A 1 698 ? 54.813 13.906 -56.543 1.00 87.12 698 ASN A N 1
ATOM 5207 C CA . ASN A 1 698 ? 54.682 12.747 -57.419 1.00 87.12 698 ASN A CA 1
ATOM 5208 C C . ASN A 1 698 ? 53.219 12.515 -57.843 1.00 87.12 698 ASN A C 1
ATOM 5210 O O . ASN A 1 698 ? 52.915 11.490 -58.454 1.00 87.12 698 ASN A O 1
ATOM 5214 N N . MET A 1 699 ? 52.312 13.436 -57.492 1.00 87.88 699 MET A N 1
ATOM 5215 C CA . MET A 1 699 ? 50.927 13.431 -57.959 1.00 87.88 699 MET A CA 1
ATOM 5216 C C . MET A 1 699 ? 50.908 13.706 -59.467 1.00 87.88 699 MET A C 1
ATOM 5218 O O . MET A 1 699 ? 51.511 14.670 -59.933 1.00 87.88 699 MET A O 1
ATOM 5222 N N . VAL A 1 700 ? 50.238 12.835 -60.216 1.00 88.56 700 VAL A N 1
ATOM 5223 C CA . VAL A 1 700 ? 50.074 12.920 -61.673 1.00 88.56 700 VAL A CA 1
ATOM 5224 C C . VAL A 1 700 ? 48.802 13.690 -62.011 1.00 88.56 700 VAL A C 1
ATOM 5226 O O . VAL A 1 700 ? 48.835 14.579 -62.855 1.00 88.56 700 VAL A O 1
ATOM 5229 N N . ASP A 1 701 ? 47.700 13.348 -61.340 1.00 90.56 701 ASP A N 1
ATOM 5230 C CA . ASP A 1 701 ? 46.371 13.920 -61.561 1.00 90.56 701 ASP A CA 1
ATOM 5231 C C . ASP A 1 701 ? 45.466 13.683 -60.332 1.00 90.56 701 ASP A C 1
ATOM 5233 O O . ASP A 1 701 ? 45.801 12.887 -59.447 1.00 90.56 701 ASP A O 1
ATOM 5237 N N . TYR A 1 702 ? 44.318 14.358 -60.262 1.00 90.94 702 TYR A N 1
ATOM 5238 C CA . TYR A 1 702 ? 43.282 14.113 -59.257 1.00 90.94 702 TYR A CA 1
ATOM 5239 C C . TYR A 1 702 ? 41.877 14.390 -59.808 1.00 90.94 702 TYR A C 1
ATOM 5241 O O . TYR A 1 702 ? 41.650 15.337 -60.557 1.00 90.94 702 TYR A O 1
ATOM 5249 N N . ILE A 1 703 ? 40.905 13.582 -59.386 1.00 90.81 703 ILE A N 1
ATOM 5250 C CA . ILE A 1 703 ? 39.502 13.699 -59.791 1.00 90.81 703 ILE A CA 1
ATOM 5251 C C . ILE A 1 703 ? 38.630 13.759 -58.540 1.00 90.81 703 ILE A C 1
ATOM 5253 O O . ILE A 1 703 ? 38.772 12.952 -57.623 1.00 90.81 703 ILE A O 1
ATOM 5257 N N . ASN A 1 704 ? 37.700 14.712 -58.518 1.00 88.88 704 ASN A N 1
ATOM 5258 C CA . ASN A 1 704 ? 36.735 14.859 -57.436 1.00 88.88 704 ASN A CA 1
ATOM 5259 C C . ASN A 1 704 ? 35.422 14.159 -57.795 1.00 88.88 704 ASN A C 1
ATOM 5261 O O . ASN A 1 704 ? 34.704 14.587 -58.702 1.00 88.88 704 ASN A O 1
ATOM 5265 N N . ILE A 1 705 ? 35.081 13.121 -57.037 1.00 89.12 705 ILE A N 1
ATOM 5266 C CA . ILE A 1 705 ? 33.751 12.520 -57.043 1.00 89.12 705 ILE A CA 1
ATOM 5267 C C . ILE A 1 705 ? 32.786 13.556 -56.453 1.00 89.12 705 ILE A C 1
ATOM 5269 O O . ILE A 1 705 ? 32.905 13.924 -55.288 1.00 89.12 705 ILE A O 1
ATOM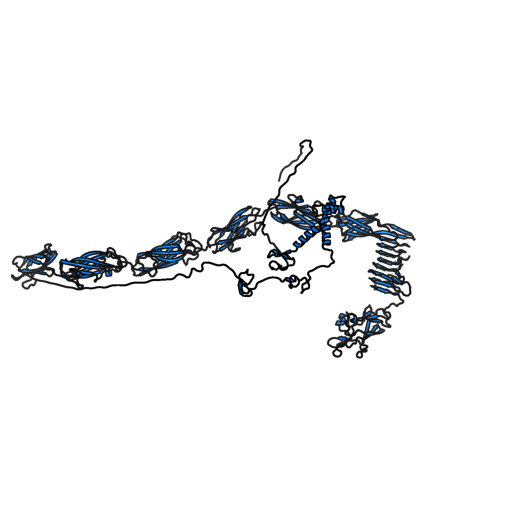 5273 N N . THR A 1 706 ? 31.863 14.064 -57.270 1.00 84.62 706 THR A N 1
ATOM 5274 C CA . THR A 1 706 ? 30.891 15.116 -56.893 1.00 84.62 706 THR A CA 1
ATOM 5275 C C . THR A 1 706 ? 29.458 14.598 -56.746 1.00 84.62 706 THR A C 1
ATOM 5277 O O . THR A 1 706 ? 28.580 15.322 -56.280 1.00 84.62 706 THR A O 1
ATOM 5280 N N . THR A 1 707 ? 29.217 13.341 -57.118 1.00 86.56 707 THR A N 1
ATOM 5281 C CA . THR A 1 707 ? 28.003 12.579 -56.804 1.00 86.56 707 THR A CA 1
ATOM 5282 C C . THR A 1 707 ? 28.136 11.907 -55.434 1.00 86.56 707 THR A C 1
ATOM 5284 O O . THR A 1 707 ? 29.252 11.539 -55.072 1.00 86.56 707 THR A O 1
ATOM 5287 N N . PRO A 1 708 ? 27.043 11.676 -54.683 1.00 86.88 708 PRO A N 1
ATOM 5288 C CA . PRO A 1 708 ? 27.134 10.978 -53.405 1.00 86.88 708 PRO A CA 1
ATOM 5289 C C . PRO A 1 708 ? 27.695 9.554 -53.543 1.00 86.88 708 PRO A C 1
ATOM 5291 O O . PRO A 1 708 ? 27.247 8.806 -54.410 1.00 86.88 708 PRO A O 1
ATOM 5294 N N . ILE A 1 709 ? 28.630 9.164 -52.671 1.00 89.06 709 ILE A N 1
ATOM 5295 C CA . ILE A 1 709 ? 29.174 7.797 -52.617 1.00 89.06 709 ILE A CA 1
ATOM 5296 C C . ILE A 1 709 ? 28.276 6.965 -51.699 1.00 89.06 709 ILE A C 1
ATOM 5298 O O . ILE A 1 709 ? 28.389 7.010 -50.466 1.00 89.06 709 ILE A O 1
ATOM 5302 N N . SER A 1 710 ? 27.332 6.249 -52.311 1.00 84.56 710 SER A N 1
ATOM 5303 C CA . SER A 1 710 ? 26.361 5.428 -51.589 1.00 84.56 710 SER A CA 1
ATOM 5304 C C . SER A 1 710 ? 26.979 4.155 -51.014 1.00 84.56 710 SER A C 1
ATOM 5306 O O . SER A 1 710 ? 27.866 3.548 -51.607 1.00 84.56 710 SER A O 1
ATOM 5308 N N . VAL A 1 711 ? 26.420 3.714 -49.888 1.00 84.81 711 VAL A N 1
ATOM 5309 C CA . VAL A 1 711 ? 26.674 2.410 -49.252 1.00 84.81 711 VAL A CA 1
ATOM 5310 C C . VAL A 1 711 ? 26.043 1.259 -50.054 1.00 84.81 711 VAL A C 1
ATOM 5312 O O . VAL A 1 711 ? 26.476 0.114 -49.979 1.00 84.81 711 VAL A O 1
ATOM 5315 N N . SER A 1 712 ? 24.992 1.551 -50.832 1.00 80.25 712 SER A N 1
ATOM 5316 C CA . SER A 1 712 ? 24.265 0.560 -51.641 1.00 80.25 712 SER A CA 1
ATOM 5317 C C . SER A 1 712 ? 24.962 0.169 -52.939 1.00 80.25 712 SER A C 1
ATOM 5319 O O . SER A 1 712 ? 24.597 -0.841 -53.544 1.00 80.25 712 SER A O 1
ATOM 5321 N N . ASP A 1 713 ? 25.882 1.003 -53.415 1.00 79.06 713 ASP A N 1
ATOM 5322 C CA . ASP A 1 713 ? 26.328 0.954 -54.800 1.00 79.06 713 ASP A CA 1
ATOM 5323 C C . ASP A 1 713 ? 27.582 0.081 -54.916 1.00 79.06 713 ASP A C 1
ATOM 5325 O O . ASP A 1 713 ? 28.474 0.160 -54.070 1.00 79.06 713 ASP A O 1
ATOM 5329 N N . PRO A 1 714 ? 27.684 -0.771 -55.953 1.00 78.38 714 PRO A N 1
ATOM 5330 C CA . PRO A 1 714 ? 28.742 -1.771 -56.026 1.00 78.38 714 PRO A CA 1
ATOM 5331 C C . PRO A 1 714 ? 30.137 -1.158 -56.176 1.00 78.38 714 PRO A C 1
ATOM 5333 O O . PRO A 1 714 ? 31.097 -1.841 -55.846 1.00 78.38 714 PRO A O 1
ATOM 5336 N N . TYR A 1 715 ? 30.239 0.071 -56.695 1.00 89.44 715 TYR A N 1
ATOM 5337 C CA . TYR A 1 715 ? 31.399 0.969 -56.659 1.00 89.44 715 TYR A CA 1
ATOM 5338 C C . TYR A 1 715 ? 31.025 2.324 -57.288 1.00 89.44 715 TYR A C 1
ATOM 5340 O O . TYR A 1 715 ? 30.123 2.409 -58.123 1.00 89.44 715 TYR A O 1
ATOM 5348 N N . THR A 1 716 ? 31.781 3.374 -56.968 1.00 91.38 716 THR A N 1
ATOM 5349 C CA . THR A 1 716 ? 31.917 4.583 -57.791 1.00 91.38 716 THR A CA 1
ATOM 5350 C C . THR A 1 716 ? 33.192 4.475 -58.627 1.00 91.38 716 THR A C 1
ATOM 5352 O O . THR A 1 716 ? 34.269 4.201 -58.101 1.00 91.38 716 THR A O 1
ATOM 5355 N N . GLN A 1 717 ? 33.082 4.675 -59.941 1.00 92.19 717 GLN A N 1
ATOM 5356 C CA . GLN A 1 717 ? 34.210 4.563 -60.867 1.00 92.19 717 GLN A CA 1
ATOM 5357 C C . GLN A 1 717 ? 34.855 5.930 -61.119 1.00 92.19 717 GLN A C 1
ATOM 5359 O O . GLN A 1 717 ? 34.182 6.864 -61.551 1.00 92.19 717 GLN A O 1
ATOM 5364 N N . VAL A 1 718 ? 36.172 6.012 -60.943 1.00 93.75 718 VAL A N 1
ATOM 5365 C CA . VAL A 1 718 ? 37.010 7.130 -61.401 1.00 93.75 718 VAL A CA 1
ATOM 5366 C C . VAL A 1 718 ? 37.931 6.632 -62.517 1.00 93.75 718 VAL A C 1
ATOM 5368 O O . VAL A 1 718 ? 38.375 5.485 -62.481 1.00 93.75 718 VAL A O 1
ATOM 5371 N N . VAL A 1 719 ? 38.187 7.465 -63.530 1.00 94.00 719 VAL A N 1
ATOM 5372 C CA . VAL A 1 719 ? 39.032 7.120 -64.687 1.00 94.00 719 VAL A CA 1
ATOM 5373 C C . VAL A 1 719 ? 40.026 8.247 -64.949 1.00 94.00 719 VAL A C 1
ATOM 5375 O O . VAL A 1 719 ? 39.610 9.375 -65.190 1.00 94.00 719 VAL A O 1
ATOM 5378 N N . PHE A 1 720 ? 41.319 7.932 -64.911 1.00 93.94 720 PHE A N 1
ATOM 5379 C CA . PHE A 1 720 ? 42.421 8.851 -65.198 1.00 93.94 720 PHE A CA 1
ATOM 5380 C C . PHE A 1 720 ? 43.023 8.545 -66.572 1.00 93.94 720 PHE A C 1
ATOM 5382 O O . PHE A 1 720 ? 43.617 7.482 -66.753 1.00 93.94 720 PHE A O 1
ATOM 5389 N N . ASP A 1 721 ? 42.911 9.466 -67.528 1.00 91.00 721 ASP A N 1
ATOM 5390 C CA . ASP A 1 721 ? 43.503 9.316 -68.862 1.00 91.00 721 ASP A CA 1
ATOM 5391 C C . ASP A 1 721 ? 44.932 9.875 -68.886 1.00 91.00 721 ASP A C 1
ATOM 5393 O O . ASP A 1 721 ? 45.155 11.071 -69.080 1.00 91.00 721 ASP A O 1
ATOM 5397 N N . ILE A 1 722 ? 45.920 8.997 -68.686 1.00 89.56 722 ILE A N 1
ATOM 5398 C CA . ILE A 1 722 ? 47.340 9.366 -68.631 1.00 89.56 722 ILE A CA 1
ATOM 5399 C C . ILE A 1 722 ? 48.076 9.006 -69.925 1.00 89.56 722 ILE A C 1
ATOM 5401 O O . ILE A 1 722 ? 47.761 8.017 -70.583 1.00 89.56 722 ILE A O 1
ATOM 5405 N N . THR A 1 723 ? 49.118 9.765 -70.264 1.00 87.06 723 THR A N 1
ATOM 5406 C CA . THR A 1 723 ? 50.090 9.379 -71.300 1.00 87.06 723 THR A CA 1
ATOM 5407 C C . THR A 1 723 ? 51.313 8.757 -70.634 1.00 87.06 723 THR A C 1
ATOM 5409 O O . THR A 1 723 ? 51.921 9.385 -69.764 1.00 87.06 723 THR A O 1
ATOM 5412 N N . LEU A 1 724 ? 51.710 7.547 -71.040 1.00 83.75 724 LEU A N 1
ATOM 5413 C CA . LEU A 1 724 ? 52.924 6.912 -70.513 1.00 83.75 724 LEU A CA 1
ATOM 5414 C C . LEU A 1 724 ? 54.170 7.713 -70.948 1.00 83.75 724 LEU A C 1
ATOM 5416 O O . LEU A 1 724 ? 54.337 7.933 -72.150 1.00 83.75 724 LEU A O 1
ATOM 5420 N N . PRO A 1 725 ? 55.063 8.148 -70.034 1.00 78.56 725 PRO A N 1
ATOM 5421 C CA . PRO A 1 725 ? 56.198 9.001 -70.394 1.00 78.56 725 PRO A CA 1
ATOM 5422 C C . PRO A 1 725 ? 57.108 8.382 -71.468 1.00 78.56 725 PRO A C 1
ATOM 5424 O O . PRO A 1 725 ? 57.576 7.258 -71.318 1.00 78.56 725 PRO A O 1
ATOM 5427 N N . ALA A 1 726 ? 57.416 9.118 -72.539 1.00 70.38 726 ALA A N 1
ATOM 5428 C CA . ALA A 1 726 ? 58.280 8.628 -73.621 1.00 70.38 726 ALA A CA 1
ATOM 5429 C C . ALA A 1 726 ? 59.688 8.241 -73.116 1.00 70.38 726 ALA A C 1
ATOM 5431 O O . ALA A 1 726 ? 60.259 8.947 -72.283 1.00 70.38 726 ALA A O 1
ATOM 5432 N N . GLN A 1 727 ? 60.242 7.126 -73.611 1.00 66.06 727 GLN A N 1
ATOM 5433 C CA . GLN A 1 727 ? 61.476 6.511 -73.099 1.00 66.06 727 GLN A CA 1
ATOM 5434 C C . GLN A 1 727 ? 62.580 6.355 -74.149 1.00 66.06 727 GLN A C 1
ATOM 5436 O O . GLN A 1 727 ? 62.330 6.353 -75.349 1.00 66.06 727 GLN A O 1
ATOM 5441 N N . THR A 1 728 ? 63.806 6.182 -73.649 1.00 62.59 728 THR A N 1
ATOM 5442 C CA . THR A 1 728 ? 65.023 5.824 -74.404 1.00 62.59 728 THR A CA 1
ATOM 5443 C C . THR A 1 728 ? 65.654 4.510 -73.916 1.00 62.59 728 THR A C 1
ATOM 5445 O O . THR A 1 728 ? 66.763 4.155 -74.313 1.00 62.59 728 THR A O 1
ATOM 5448 N N . VAL A 1 729 ? 64.968 3.797 -73.016 1.00 65.75 729 VAL A N 1
ATOM 5449 C CA . VAL A 1 729 ? 65.376 2.508 -72.440 1.00 65.75 729 VAL A CA 1
ATOM 5450 C C . VAL A 1 729 ? 64.412 1.437 -72.967 1.00 65.75 729 VAL A C 1
ATOM 5452 O O . VAL A 1 729 ? 63.210 1.703 -72.979 1.00 65.75 729 VAL A O 1
ATOM 5455 N N . PRO A 1 730 ? 64.876 0.236 -73.379 1.00 71.81 730 PRO A N 1
ATOM 5456 C CA . PRO A 1 730 ? 64.024 -0.729 -74.081 1.00 71.81 730 PRO A CA 1
ATOM 5457 C C . PRO A 1 730 ? 62.743 -1.139 -73.346 1.00 71.81 730 PRO A C 1
ATOM 5459 O O . PRO A 1 730 ? 61.725 -1.341 -74.002 1.00 71.81 730 PRO A O 1
ATOM 5462 N N . ILE A 1 731 ? 62.790 -1.270 -72.012 1.00 77.81 731 ILE A N 1
ATOM 5463 C CA . ILE A 1 731 ? 61.644 -1.583 -71.144 1.00 77.81 731 ILE A CA 1
ATOM 5464 C C . ILE A 1 731 ? 61.783 -0.817 -69.815 1.00 77.81 731 ILE A C 1
ATOM 5466 O O . ILE A 1 731 ? 62.886 -0.739 -69.268 1.00 77.81 731 ILE A O 1
ATOM 5470 N N . ILE A 1 732 ? 60.672 -0.309 -69.272 1.00 81.81 732 ILE A N 1
ATOM 5471 C CA . ILE A 1 732 ? 60.552 0.216 -67.900 1.00 81.81 732 ILE A CA 1
ATOM 5472 C C . ILE A 1 732 ? 59.201 -0.191 -67.283 1.00 81.81 732 ILE A C 1
ATOM 5474 O O . ILE A 1 732 ? 58.218 -0.337 -68.005 1.00 81.81 732 ILE A O 1
ATOM 5478 N N . ASP A 1 733 ? 59.139 -0.338 -65.957 1.00 85.00 733 ASP A N 1
ATOM 5479 C CA . ASP A 1 733 ? 57.892 -0.574 -65.216 1.00 85.00 733 ASP A CA 1
ATOM 5480 C C . ASP A 1 733 ? 57.511 0.686 -64.412 1.00 85.00 733 ASP A C 1
ATOM 5482 O O . ASP A 1 733 ? 58.280 1.146 -63.565 1.00 85.00 733 ASP A O 1
ATOM 5486 N N . TYR A 1 734 ? 56.321 1.242 -64.657 1.00 87.06 734 TYR A N 1
ATOM 5487 C CA . TYR A 1 734 ? 55.747 2.363 -63.905 1.00 87.06 734 TYR A CA 1
ATOM 5488 C C . TYR A 1 734 ? 54.767 1.858 -62.852 1.00 87.06 734 TYR A C 1
ATOM 5490 O O . TYR A 1 734 ? 53.724 1.312 -63.203 1.00 87.06 734 TYR A O 1
ATOM 5498 N N . THR A 1 735 ? 55.038 2.097 -61.569 1.00 89.88 735 THR A N 1
ATOM 5499 C CA . THR A 1 735 ? 54.049 1.859 -60.506 1.00 89.88 735 THR A CA 1
ATOM 5500 C C . THR A 1 735 ? 53.261 3.129 -60.224 1.00 89.88 735 THR A C 1
ATOM 5502 O O . THR A 1 735 ? 53.828 4.134 -59.792 1.00 89.88 735 THR A O 1
ATOM 5505 N N . PHE A 1 736 ? 51.951 3.065 -60.432 1.00 92.00 736 PHE A N 1
ATOM 5506 C CA . PHE A 1 736 ? 50.994 4.086 -60.031 1.00 92.00 736 PHE A CA 1
ATOM 5507 C C . PHE A 1 736 ? 50.337 3.710 -58.702 1.00 92.00 736 PHE A C 1
ATOM 5509 O O . PHE A 1 736 ? 50.152 2.529 -58.409 1.00 92.00 736 PHE A O 1
ATOM 5516 N N . PHE A 1 737 ? 49.956 4.717 -57.921 1.00 92.88 737 PHE A N 1
ATOM 5517 C CA . PHE A 1 737 ? 49.176 4.573 -56.694 1.00 92.88 737 PHE A CA 1
ATOM 5518 C C . PHE A 1 737 ? 47.939 5.459 -56.795 1.00 92.88 737 PHE A C 1
ATOM 5520 O O . PHE A 1 737 ? 48.075 6.662 -57.014 1.00 92.88 737 PHE A O 1
ATOM 5527 N N . ALA A 1 738 ? 46.751 4.889 -56.622 1.00 93.75 738 ALA A N 1
ATOM 5528 C CA . ALA A 1 738 ? 45.528 5.656 -56.418 1.00 93.75 738 ALA A CA 1
ATOM 5529 C C . ALA A 1 738 ? 45.236 5.742 -54.916 1.00 93.75 738 ALA A C 1
ATOM 5531 O O . ALA A 1 738 ? 45.414 4.755 -54.203 1.00 93.75 738 ALA A O 1
ATOM 5532 N N . VAL A 1 739 ? 44.789 6.907 -54.444 1.00 92.94 739 VAL A N 1
ATOM 5533 C CA . VAL A 1 739 ? 44.365 7.133 -53.054 1.00 92.94 739 VAL A CA 1
ATOM 5534 C C . VAL A 1 739 ? 43.054 7.910 -53.052 1.00 92.94 739 VAL A C 1
ATOM 5536 O O . VAL A 1 739 ? 43.000 9.014 -53.595 1.00 92.94 739 VAL A O 1
ATOM 5539 N N . VAL A 1 740 ? 42.006 7.360 -52.440 1.00 92.62 740 VAL A N 1
ATOM 5540 C CA . VAL A 1 740 ? 40.768 8.099 -52.150 1.00 92.62 740 VAL A CA 1
ATOM 5541 C C . VAL A 1 740 ? 40.885 8.809 -50.801 1.00 92.62 740 VAL A C 1
ATOM 5543 O O . VAL A 1 740 ? 41.555 8.328 -49.892 1.00 92.62 740 VAL A O 1
ATOM 5546 N N . ASN A 1 741 ? 40.262 9.979 -50.684 1.00 89.94 741 ASN A N 1
ATOM 5547 C CA . ASN A 1 741 ? 40.222 10.782 -49.464 1.00 89.94 741 ASN A CA 1
ATOM 5548 C C . ASN A 1 741 ? 41.604 11.020 -48.795 1.00 89.94 741 ASN A C 1
ATOM 5550 O O . ASN A 1 741 ? 41.778 10.770 -47.601 1.00 89.94 741 ASN A O 1
ATOM 5554 N N . PRO A 1 742 ? 42.631 11.475 -49.544 1.00 85.25 742 PRO A N 1
ATOM 5555 C CA . PRO A 1 742 ? 43.983 11.619 -49.010 1.00 85.25 742 PRO A CA 1
ATOM 5556 C C . PRO A 1 742 ? 44.040 12.614 -47.839 1.00 85.25 742 PRO A C 1
ATOM 5558 O O . PRO A 1 742 ? 43.604 13.758 -47.941 1.00 85.25 742 PRO A O 1
ATOM 5561 N N . THR A 1 743 ? 44.673 12.205 -46.737 1.00 69.56 743 THR A N 1
ATOM 5562 C CA . THR A 1 743 ? 44.766 12.980 -45.481 1.00 69.56 743 THR A CA 1
ATOM 5563 C C . THR A 1 743 ? 45.636 14.244 -45.562 1.00 69.56 743 THR A C 1
ATOM 5565 O O . THR A 1 743 ? 45.673 15.038 -44.621 1.00 69.56 743 THR A O 1
ATOM 5568 N N . VAL A 1 744 ? 46.334 14.466 -46.680 1.00 63.72 744 VAL A N 1
ATOM 5569 C CA . VAL A 1 744 ? 47.070 15.706 -46.965 1.00 63.72 744 VAL A CA 1
ATOM 5570 C C . VAL A 1 744 ? 46.165 16.720 -47.664 1.00 63.72 744 VAL A C 1
ATOM 5572 O O . VAL A 1 744 ? 45.746 16.500 -48.795 1.00 63.72 744 VAL A O 1
ATOM 5575 N N . SER A 1 745 ? 45.945 17.873 -47.027 1.00 57.06 745 SER A N 1
ATOM 5576 C CA . SER A 1 745 ? 45.098 18.985 -47.495 1.00 57.06 745 SER A CA 1
ATOM 5577 C C . SER A 1 745 ? 45.690 19.777 -48.680 1.00 57.06 745 SER A C 1
ATOM 5579 O O . SER A 1 745 ? 45.861 20.997 -48.647 1.00 57.06 745 SER A O 1
ATOM 5581 N N . GLN A 1 746 ? 46.009 19.067 -49.762 1.00 56.22 746 GLN A N 1
ATOM 5582 C CA . GLN A 1 746 ? 46.359 19.630 -51.064 1.00 56.22 746 GLN A CA 1
ATOM 5583 C C . GLN A 1 746 ? 45.097 20.194 -51.743 1.00 56.22 746 GLN A C 1
ATOM 5585 O O . GLN A 1 746 ? 44.004 19.649 -51.611 1.00 56.22 746 GLN A O 1
ATOM 5590 N N . GLY A 1 747 ? 45.223 21.312 -52.462 1.00 55.84 747 GLY A N 1
ATOM 5591 C CA . GLY A 1 747 ? 44.115 21.897 -53.236 1.00 55.84 747 GLY A CA 1
ATOM 5592 C C . GLY A 1 747 ? 42.984 22.564 -52.433 1.00 55.84 747 GLY A C 1
ATOM 5593 O O . GLY A 1 747 ? 42.072 23.111 -53.043 1.00 55.84 747 GLY A O 1
ATOM 5594 N N . GLY A 1 748 ? 43.042 22.578 -51.095 1.00 58.72 748 GLY A N 1
ATOM 5595 C CA . GLY A 1 748 ? 42.044 23.242 -50.242 1.00 58.72 748 GLY A CA 1
ATOM 5596 C C . GLY A 1 748 ? 40.822 22.392 -49.875 1.00 58.72 748 GLY A C 1
ATOM 5597 O O . GLY A 1 748 ? 39.855 22.929 -49.338 1.00 58.72 748 GLY A O 1
ATOM 5598 N N . PHE A 1 749 ? 40.864 21.084 -50.134 1.00 64.94 749 PHE A N 1
ATOM 5599 C CA . PHE A 1 749 ? 39.842 20.139 -49.684 1.00 64.94 749 PHE A CA 1
ATOM 5600 C C . PHE A 1 749 ? 40.094 19.717 -48.230 1.00 64.94 749 PHE A C 1
ATOM 5602 O O . PHE A 1 749 ? 41.236 19.484 -47.826 1.00 64.94 749 PHE A O 1
ATOM 5609 N N . SER A 1 750 ? 39.017 19.600 -47.452 1.00 70.75 750 SER A N 1
ATOM 5610 C CA . SER A 1 750 ? 39.029 18.880 -46.175 1.00 70.75 750 SER A CA 1
ATOM 5611 C C . SER A 1 750 ? 38.743 17.404 -46.451 1.00 70.75 750 SER A C 1
ATOM 5613 O O . SER A 1 750 ? 37.790 17.136 -47.187 1.00 70.75 750 SER A O 1
ATOM 5615 N N . PRO A 1 751 ? 39.503 16.452 -45.882 1.00 77.62 751 PRO A N 1
ATOM 5616 C CA . PRO A 1 751 ? 39.168 15.042 -46.010 1.00 77.62 751 PRO A CA 1
ATOM 5617 C C . PRO A 1 751 ? 37.819 14.751 -45.340 1.00 77.62 751 PRO A C 1
ATOM 5619 O O . PRO A 1 751 ? 37.464 15.351 -44.321 1.00 77.62 751 PRO A O 1
ATOM 5622 N N . VAL A 1 752 ? 37.080 13.810 -45.917 1.00 85.12 752 VAL A N 1
ATOM 5623 C CA . VAL A 1 752 ? 35.910 13.180 -45.305 1.00 85.12 752 VAL A CA 1
ATOM 5624 C C . VAL A 1 752 ? 36.366 12.481 -44.021 1.00 85.12 752 VAL A C 1
ATOM 5626 O O . VAL A 1 752 ? 37.464 11.918 -43.974 1.00 85.12 752 VAL A O 1
ATOM 5629 N N . PHE A 1 753 ? 35.553 12.543 -42.967 1.00 84.69 753 PHE A N 1
ATOM 5630 C CA . PHE A 1 753 ? 35.821 11.788 -41.746 1.00 84.69 753 PHE A CA 1
ATOM 5631 C C . PHE A 1 753 ? 35.258 10.373 -41.890 1.00 84.69 753 PHE A C 1
ATOM 5633 O O . PHE A 1 753 ? 34.080 10.219 -42.212 1.00 84.69 753 PHE A O 1
ATOM 5640 N N . GLU A 1 754 ? 36.106 9.369 -41.692 1.00 88.12 754 GLU A N 1
ATOM 5641 C CA . GLU A 1 754 ? 35.822 7.954 -41.952 1.00 88.12 754 GLU A CA 1
ATOM 5642 C C . GLU A 1 754 ? 36.485 7.038 -40.914 1.00 88.12 754 GLU A C 1
ATOM 5644 O O . GLU A 1 754 ? 37.393 7.455 -40.191 1.00 88.12 754 GLU A O 1
ATOM 5649 N N . SER A 1 755 ? 35.998 5.798 -40.817 1.00 86.38 755 SER A N 1
ATOM 5650 C CA . SER A 1 755 ? 36.361 4.858 -39.748 1.00 86.38 755 SER A CA 1
ATOM 5651 C C . SER A 1 755 ? 37.674 4.099 -39.970 1.00 86.38 755 SER A C 1
ATOM 5653 O O . SER A 1 755 ? 38.285 3.653 -38.998 1.00 86.38 755 SER A O 1
ATOM 5655 N N . ASP A 1 756 ? 38.124 3.956 -41.217 1.00 86.75 756 ASP A N 1
ATOM 5656 C CA . ASP A 1 756 ? 39.433 3.408 -41.583 1.00 86.75 756 ASP A CA 1
ATOM 5657 C C . ASP A 1 756 ? 40.057 4.304 -42.666 1.00 86.75 756 ASP A C 1
ATOM 5659 O O . ASP A 1 756 ? 39.354 4.835 -43.517 1.00 86.75 756 ASP A O 1
ATOM 5663 N N . TYR A 1 757 ? 41.376 4.494 -42.590 1.00 87.69 757 TYR A N 1
ATOM 5664 C CA . TYR A 1 757 ? 42.186 5.248 -43.561 1.00 87.69 757 TYR A CA 1
ATOM 5665 C C . TYR A 1 757 ? 43.269 4.364 -44.223 1.00 87.69 757 TYR A C 1
ATOM 5667 O O . TYR A 1 757 ? 44.122 4.846 -44.975 1.00 87.69 757 TYR A O 1
ATOM 5675 N N . THR A 1 758 ? 43.326 3.072 -43.874 1.00 87.25 758 THR A N 1
ATOM 5676 C CA . THR A 1 758 ? 44.402 2.146 -44.271 1.00 87.25 758 THR A CA 1
ATOM 5677 C C . THR A 1 758 ? 44.110 1.387 -45.565 1.00 87.25 758 THR A C 1
ATOM 5679 O O . THR A 1 758 ? 45.027 0.835 -46.176 1.00 87.25 758 THR A O 1
ATOM 5682 N N . ASN A 1 759 ? 42.852 1.399 -46.007 1.00 90.50 759 ASN A N 1
ATOM 5683 C CA . ASN A 1 759 ? 42.329 0.682 -47.171 1.00 90.50 759 ASN A CA 1
ATOM 5684 C C . ASN A 1 759 ? 42.088 1.606 -48.399 1.00 90.50 759 ASN A C 1
ATOM 5686 O O . ASN A 1 759 ? 41.837 1.135 -49.514 1.00 90.50 759 ASN A O 1
ATOM 5690 N N . ASN A 1 760 ? 42.253 2.919 -48.213 1.00 92.38 760 ASN A N 1
ATOM 5691 C CA . ASN A 1 760 ? 42.080 3.990 -49.199 1.00 92.38 760 ASN A CA 1
ATOM 5692 C C . ASN A 1 760 ? 43.025 3.924 -50.404 1.00 92.38 760 ASN A C 1
ATOM 5694 O O . ASN A 1 760 ? 42.815 4.640 -51.385 1.00 92.38 760 ASN A O 1
ATOM 5698 N N . ALA A 1 761 ? 44.115 3.161 -50.308 1.00 92.31 761 ALA A N 1
ATOM 5699 C CA . ALA A 1 761 ? 45.214 3.178 -51.263 1.00 92.31 761 ALA A CA 1
ATOM 5700 C C . ALA A 1 761 ? 45.348 1.842 -52.002 1.00 92.31 761 ALA A C 1
ATOM 5702 O O . ALA A 1 761 ? 45.407 0.777 -51.390 1.00 92.31 761 ALA A O 1
ATOM 5703 N N . ASN A 1 762 ? 45.473 1.904 -53.326 1.00 94.31 762 ASN A N 1
ATOM 5704 C CA . ASN A 1 762 ? 45.726 0.743 -54.180 1.00 94.31 762 ASN A CA 1
ATOM 5705 C C . ASN A 1 762 ? 46.805 1.088 -55.223 1.00 94.31 762 ASN A C 1
ATOM 5707 O O . ASN A 1 762 ? 47.135 2.261 -55.416 1.00 94.31 762 ASN A O 1
ATOM 5711 N N . SER A 1 763 ? 47.409 0.086 -55.864 1.00 92.50 763 SER A N 1
ATOM 5712 C CA . SER A 1 763 ? 48.563 0.292 -56.748 1.00 92.50 763 SER A CA 1
ATOM 5713 C C . SER A 1 763 ? 48.566 -0.620 -57.969 1.00 92.50 763 SER A C 1
ATOM 5715 O O . SER A 1 763 ? 48.132 -1.768 -57.908 1.00 92.50 763 SER A O 1
ATOM 5717 N N . LEU A 1 764 ? 49.095 -0.098 -59.074 1.00 90.69 764 LEU A N 1
ATOM 5718 C CA . LEU A 1 764 ? 49.093 -0.734 -60.386 1.00 90.69 764 LEU A CA 1
ATOM 5719 C C . LEU A 1 764 ? 50.439 -0.504 -61.077 1.00 90.69 764 LEU A C 1
ATOM 5721 O O . LEU A 1 764 ? 50.813 0.639 -61.340 1.00 90.69 764 LEU A O 1
ATOM 5725 N N . SER A 1 765 ? 51.152 -1.583 -61.399 1.00 88.75 765 SER A N 1
ATOM 5726 C CA . SER A 1 765 ? 52.385 -1.522 -62.193 1.00 88.75 765 SER A CA 1
ATOM 5727 C C . SER A 1 765 ? 52.100 -1.799 -63.669 1.00 88.75 765 SER A C 1
ATOM 5729 O O . SER A 1 765 ? 51.577 -2.861 -64.008 1.00 88.75 765 SER A O 1
ATOM 5731 N N . LEU A 1 766 ? 52.472 -0.856 -64.537 1.00 87.25 766 LEU A N 1
ATOM 5732 C CA . LEU A 1 766 ? 52.337 -0.929 -65.992 1.00 87.25 766 LEU A CA 1
ATOM 5733 C C . LEU A 1 766 ? 53.716 -0.978 -66.649 1.00 87.25 766 LEU A C 1
ATOM 5735 O O . LEU A 1 766 ? 54.560 -0.120 -66.387 1.00 87.25 766 LEU A O 1
ATOM 5739 N N . ARG A 1 767 ? 53.934 -1.955 -67.529 1.00 85.69 767 ARG A N 1
ATOM 5740 C CA . ARG A 1 767 ? 55.171 -2.081 -68.302 1.00 85.69 767 ARG A CA 1
ATOM 5741 C C . ARG A 1 767 ? 55.088 -1.252 -69.576 1.00 85.69 767 ARG A C 1
ATOM 5743 O O . ARG A 1 767 ? 54.089 -1.314 -70.285 1.00 85.69 767 ARG A O 1
ATOM 5750 N N . ALA A 1 768 ? 56.150 -0.524 -69.903 1.00 83.81 768 ALA A N 1
ATOM 5751 C CA . ALA A 1 768 ? 56.271 0.239 -71.139 1.00 83.81 768 ALA A CA 1
ATOM 5752 C C . ALA A 1 768 ? 57.546 -0.123 -71.914 1.00 83.81 768 ALA A C 1
ATOM 5754 O O . ALA A 1 768 ? 58.551 -0.487 -71.303 1.00 83.81 768 ALA A O 1
ATOM 5755 N N . PHE A 1 769 ? 57.516 -0.001 -73.244 1.00 81.38 769 PHE A N 1
ATOM 5756 C CA . PHE A 1 769 ? 58.664 -0.226 -74.133 1.00 81.38 769 PHE A CA 1
ATOM 5757 C C . PHE A 1 769 ? 58.940 0.969 -75.062 1.00 81.38 769 PHE A C 1
ATOM 5759 O O . PHE A 1 769 ? 58.036 1.756 -75.357 1.00 81.38 769 PHE A O 1
ATOM 5766 N N . ASP A 1 770 ? 60.187 1.103 -75.532 1.00 79.31 770 ASP A N 1
ATOM 5767 C CA . ASP A 1 770 ? 60.580 2.147 -76.494 1.00 79.31 770 ASP A CA 1
ATOM 5768 C C . ASP A 1 770 ? 59.902 1.911 -77.856 1.00 79.31 770 ASP A C 1
ATOM 5770 O O . ASP A 1 770 ? 60.181 0.940 -78.562 1.00 79.31 770 ASP A O 1
ATOM 5774 N N . SER A 1 771 ? 58.972 2.801 -78.195 1.00 81.31 771 SER A N 1
ATOM 5775 C CA . SER A 1 771 ? 58.064 2.694 -79.337 1.00 81.31 771 SER A CA 1
ATOM 5776 C C . SER A 1 771 ? 58.606 3.325 -80.626 1.00 81.31 771 SER A C 1
ATOM 5778 O O . SER A 1 771 ? 57.961 3.209 -81.669 1.00 81.31 771 SER A O 1
ATOM 5780 N N . ARG A 1 772 ? 59.760 4.004 -80.584 1.00 85.50 772 ARG A N 1
ATOM 5781 C CA . ARG A 1 772 ? 60.248 4.861 -81.680 1.00 85.50 772 ARG A CA 1
ATOM 5782 C C . ARG A 1 772 ? 60.497 4.099 -83.002 1.00 85.50 772 ARG A C 1
ATOM 5784 O O . ARG A 1 772 ? 60.758 2.892 -82.967 1.00 85.50 772 ARG A O 1
ATOM 5791 N N . PRO A 1 773 ? 60.415 4.779 -84.167 1.00 84.06 773 PRO A N 1
ATOM 5792 C CA . PRO A 1 773 ? 60.794 4.195 -85.455 1.00 84.06 773 PRO A CA 1
ATOM 5793 C C . PRO A 1 773 ? 62.286 3.843 -85.498 1.00 84.06 773 PRO A C 1
ATOM 5795 O O . PRO A 1 773 ? 63.100 4.505 -84.855 1.00 84.06 773 PRO A O 1
ATOM 5798 N N . ASP A 1 774 ? 62.640 2.838 -86.292 1.00 88.62 774 ASP A N 1
ATOM 5799 C CA . ASP A 1 774 ? 64.014 2.346 -86.478 1.00 88.62 774 ASP A CA 1
ATOM 5800 C C . ASP A 1 774 ? 64.261 2.084 -87.981 1.00 88.62 774 ASP A C 1
ATOM 5802 O O . ASP A 1 774 ? 64.241 0.930 -88.421 1.00 88.62 774 ASP A O 1
ATOM 5806 N N . PRO A 1 775 ? 64.328 3.136 -88.824 1.00 90.62 775 PRO A N 1
ATOM 5807 C CA . PRO A 1 775 ? 64.623 2.984 -90.248 1.00 90.62 775 PRO A CA 1
ATOM 5808 C C . PRO A 1 775 ? 65.972 2.287 -90.437 1.00 90.62 775 PRO A C 1
ATOM 5810 O O . PRO A 1 775 ? 66.935 2.679 -89.803 1.00 90.62 775 PRO A O 1
ATOM 5813 N N . ALA A 1 776 ? 66.069 1.283 -91.308 1.00 91.75 776 ALA A N 1
ATOM 5814 C CA . ALA A 1 776 ? 67.300 0.519 -91.497 1.00 91.75 776 ALA A CA 1
ATOM 5815 C C . ALA A 1 776 ? 67.516 0.089 -92.957 1.00 91.75 776 ALA A C 1
ATOM 5817 O O . ALA A 1 776 ? 66.570 -0.255 -93.675 1.00 91.75 776 ALA A O 1
ATOM 5818 N N . ILE A 1 777 ? 68.784 0.066 -93.383 1.00 92.31 777 ILE A N 1
ATOM 5819 C CA . ILE A 1 777 ? 69.233 -0.466 -94.678 1.00 92.31 777 ILE A CA 1
ATOM 5820 C C . ILE A 1 777 ? 70.610 -1.128 -94.536 1.00 92.31 777 ILE A C 1
ATOM 5822 O O . ILE A 1 777 ? 71.471 -0.673 -93.789 1.00 92.31 777 ILE A O 1
ATOM 5826 N N . SER A 1 778 ? 70.850 -2.216 -95.262 1.00 91.31 778 SER A N 1
ATOM 5827 C CA . SER A 1 778 ? 72.127 -2.931 -95.243 1.00 91.31 778 SER A CA 1
ATOM 5828 C C . SER A 1 778 ? 72.662 -3.228 -96.646 1.00 91.31 778 SER A C 1
ATOM 5830 O O . SER A 1 778 ? 71.999 -3.014 -97.659 1.00 91.31 778 SER A O 1
ATOM 5832 N N . MET A 1 779 ? 73.905 -3.712 -96.722 1.00 87.38 779 MET A N 1
ATOM 5833 C CA . MET A 1 779 ? 74.615 -3.932 -97.993 1.00 87.38 779 MET A CA 1
ATOM 5834 C C . MET A 1 779 ? 73.947 -4.991 -98.892 1.00 87.38 779 MET A C 1
ATOM 5836 O O . MET A 1 779 ? 74.154 -4.971 -100.101 1.00 87.38 779 MET A O 1
ATOM 5840 N N . SER A 1 780 ? 73.163 -5.917 -98.323 1.00 86.62 780 SER A N 1
ATOM 5841 C CA . SER A 1 780 ? 72.366 -6.899 -99.078 1.00 86.62 780 SER A CA 1
ATOM 5842 C C . SER A 1 780 ? 71.121 -6.301 -99.726 1.00 86.62 780 SER A C 1
ATOM 5844 O O . SER A 1 780 ? 70.573 -6.889 -100.655 1.00 86.62 780 SER A O 1
ATOM 5846 N N . ASP A 1 781 ? 70.686 -5.140 -99.246 1.00 89.31 781 ASP A N 1
ATOM 5847 C CA . ASP A 1 781 ? 69.374 -4.575 -99.548 1.00 89.31 781 ASP A CA 1
ATOM 5848 C C . ASP A 1 781 ? 69.447 -3.621 -100.757 1.00 89.31 781 ASP A C 1
ATOM 5850 O O . ASP A 1 781 ? 68.433 -3.083 -101.195 1.00 89.31 781 ASP A O 1
ATOM 5854 N N . ILE A 1 782 ? 70.652 -3.440 -101.320 1.00 90.06 782 ILE A N 1
ATOM 5855 C CA . ILE A 1 782 ? 70.952 -2.641 -102.512 1.00 90.06 782 ILE A CA 1
ATOM 5856 C C . ILE A 1 782 ? 71.256 -3.575 -103.690 1.00 90.06 782 ILE A C 1
ATOM 5858 O O . ILE A 1 782 ? 72.312 -4.204 -103.746 1.00 90.06 782 ILE A O 1
ATOM 5862 N N . THR A 1 783 ? 70.367 -3.611 -104.683 1.00 87.50 783 THR A N 1
ATOM 5863 C CA . THR A 1 783 ? 70.556 -4.379 -105.923 1.00 87.50 783 THR A CA 1
ATOM 5864 C C . THR A 1 783 ? 70.617 -3.445 -107.128 1.00 87.50 783 THR A C 1
ATOM 5866 O O . THR A 1 783 ? 69.630 -2.809 -107.487 1.00 87.50 783 THR A O 1
ATOM 5869 N N . ILE A 1 784 ? 71.769 -3.385 -107.800 1.00 86.56 784 ILE A N 1
ATOM 5870 C CA . ILE A 1 784 ? 71.913 -2.680 -109.084 1.00 86.56 784 ILE A CA 1
ATOM 5871 C C . ILE A 1 784 ? 71.536 -3.649 -110.211 1.00 86.56 784 ILE A C 1
ATOM 5873 O O . ILE A 1 784 ? 71.957 -4.798 -110.185 1.00 86.56 784 ILE A O 1
ATOM 5877 N N . ILE A 1 785 ? 70.772 -3.207 -111.206 1.00 84.69 785 ILE A N 1
ATOM 5878 C CA . ILE A 1 785 ? 70.241 -3.990 -112.330 1.00 84.69 785 ILE A CA 1
ATOM 5879 C C . ILE A 1 785 ? 70.607 -3.287 -113.641 1.00 84.69 785 ILE A C 1
ATOM 5881 O O . ILE A 1 785 ? 70.449 -2.074 -113.771 1.00 84.69 785 ILE A O 1
ATOM 5885 N N . VAL A 1 786 ? 71.084 -4.039 -114.636 1.00 83.50 786 VAL A N 1
ATOM 5886 C CA . VAL A 1 786 ? 71.483 -3.519 -115.955 1.00 83.50 786 VAL A CA 1
ATOM 5887 C C . VAL A 1 786 ? 70.978 -4.452 -117.046 1.00 83.50 786 VAL A C 1
ATOM 5889 O O . VAL A 1 786 ? 71.080 -5.672 -116.940 1.00 83.50 786 VAL A O 1
ATOM 5892 N N . GLY A 1 787 ? 70.353 -3.890 -118.084 1.00 73.19 787 GLY A N 1
ATOM 5893 C CA . GLY A 1 787 ? 69.750 -4.677 -119.170 1.00 73.19 787 GLY A CA 1
ATOM 5894 C C . GLY A 1 787 ? 68.620 -5.629 -118.735 1.00 73.19 787 GLY A C 1
ATOM 5895 O O . GLY A 1 787 ? 68.226 -6.485 -119.521 1.00 73.19 787 GLY A O 1
ATOM 5896 N N . GLY A 1 788 ? 68.103 -5.490 -117.507 1.00 74.56 788 GLY A N 1
ATOM 5897 C CA . GLY A 1 788 ? 67.075 -6.359 -116.922 1.00 74.56 788 GLY A CA 1
ATOM 5898 C C . GLY A 1 788 ? 67.597 -7.513 -116.052 1.00 74.56 788 GLY A C 1
ATOM 5899 O O . GLY A 1 788 ? 66.789 -8.326 -115.610 1.00 74.56 788 GLY A O 1
ATOM 5900 N N . ALA A 1 789 ? 68.905 -7.594 -115.781 1.00 78.12 789 ALA A N 1
ATOM 5901 C CA . ALA A 1 789 ? 69.495 -8.564 -114.853 1.00 78.12 789 ALA A CA 1
ATOM 5902 C C . ALA A 1 789 ? 70.284 -7.858 -113.730 1.00 78.12 789 ALA A C 1
ATOM 5904 O O . ALA A 1 789 ? 70.879 -6.809 -113.989 1.00 78.12 789 ALA A O 1
ATOM 5905 N N . PRO A 1 790 ? 70.307 -8.391 -112.493 1.00 80.12 790 PRO A N 1
ATOM 5906 C CA . PRO A 1 790 ? 71.104 -7.818 -111.415 1.00 80.12 790 PRO A CA 1
ATOM 5907 C C . PRO A 1 790 ? 72.603 -7.903 -111.724 1.00 80.12 790 PRO A C 1
ATOM 5909 O O . PRO A 1 790 ? 73.108 -8.940 -112.158 1.00 80.12 790 PRO A O 1
ATOM 5912 N N . LEU A 1 791 ? 73.307 -6.803 -111.465 1.00 76.62 791 LEU A N 1
ATOM 5913 C CA . LEU A 1 791 ? 74.751 -6.786 -111.309 1.00 76.62 791 LEU A CA 1
ATOM 5914 C C . LEU A 1 791 ? 75.161 -7.548 -110.055 1.00 76.62 791 LEU A C 1
ATOM 5916 O O . LEU A 1 791 ? 74.384 -7.911 -109.173 1.00 76.62 791 LEU A O 1
ATOM 5920 N N . SER A 1 792 ? 76.457 -7.761 -110.010 1.00 61.03 792 SER A N 1
ATOM 5921 C CA . SER A 1 792 ? 77.093 -8.811 -109.276 1.00 61.03 792 SER A CA 1
ATOM 5922 C C . SER A 1 792 ? 77.885 -8.199 -108.088 1.00 61.03 792 SER A C 1
ATOM 5924 O O . SER A 1 792 ? 78.692 -7.290 -108.267 1.00 61.03 792 SER A O 1
ATOM 5926 N N . SER A 1 793 ? 77.676 -8.682 -106.851 1.00 54.44 793 SER A N 1
ATOM 5927 C CA . SER A 1 793 ? 78.271 -8.248 -105.557 1.00 54.44 793 SER A CA 1
ATOM 5928 C C . SER A 1 793 ? 79.820 -8.240 -105.361 1.00 54.44 793 SER A C 1
ATOM 5930 O O . SER A 1 793 ? 80.289 -8.340 -104.225 1.00 54.44 793 SER A O 1
ATOM 5932 N N . GLN A 1 794 ? 80.646 -8.135 -106.407 1.00 51.94 794 GLN A N 1
ATOM 5933 C CA . GLN A 1 794 ? 81.995 -7.525 -106.327 1.00 51.94 794 GLN A CA 1
ATOM 5934 C C . GLN A 1 794 ? 82.219 -6.466 -107.429 1.00 51.94 794 GLN A C 1
ATOM 5936 O O . GLN A 1 794 ? 83.352 -6.183 -107.802 1.00 51.94 794 GLN A O 1
ATOM 5941 N N . GLY A 1 795 ? 81.146 -5.849 -107.937 1.00 58.16 795 GLY A N 1
ATOM 5942 C CA . GLY A 1 795 ? 81.218 -4.635 -108.754 1.00 58.16 795 GLY A CA 1
ATOM 5943 C C . GLY A 1 795 ? 81.081 -4.881 -110.251 1.00 58.16 795 GLY A C 1
ATOM 5944 O O . GLY A 1 795 ? 82.066 -4.860 -110.987 1.00 58.16 795 GLY A O 1
ATOM 5945 N N . GLY A 1 796 ? 79.846 -5.078 -110.714 1.00 62.56 796 GLY A N 1
ATOM 5946 C CA . GLY A 1 796 ? 79.552 -5.233 -112.139 1.00 62.56 796 GLY A CA 1
ATOM 5947 C C . GLY A 1 796 ? 80.087 -4.082 -113.005 1.00 62.56 796 GLY A C 1
ATOM 5948 O O . GLY A 1 796 ? 80.050 -2.915 -112.600 1.00 62.56 796 GLY A O 1
ATOM 5949 N N . ASN A 1 797 ? 80.575 -4.409 -114.203 1.00 76.69 797 ASN A N 1
ATOM 5950 C CA . ASN A 1 797 ? 81.029 -3.421 -115.183 1.00 76.69 797 ASN A CA 1
ATOM 5951 C C . ASN A 1 797 ? 79.853 -2.794 -115.945 1.00 76.69 797 ASN A C 1
ATOM 5953 O O . ASN A 1 797 ? 79.062 -3.499 -116.570 1.00 76.69 797 ASN A O 1
ATOM 5957 N N . VAL A 1 798 ? 79.818 -1.464 -116.001 1.00 79.69 798 VAL A N 1
ATOM 5958 C CA . VAL A 1 798 ? 78.899 -0.677 -116.840 1.00 79.69 798 VAL A CA 1
ATOM 5959 C C . VAL A 1 798 ? 79.674 0.301 -117.721 1.00 79.69 798 VAL A C 1
ATOM 5961 O O . VAL A 1 798 ? 80.802 0.681 -117.411 1.00 79.69 798 VAL A O 1
ATOM 5964 N N . SER A 1 799 ? 79.090 0.725 -118.833 1.00 80.62 799 SER A N 1
ATOM 5965 C CA . SER A 1 799 ? 79.699 1.656 -119.790 1.00 80.62 799 SER A CA 1
ATOM 5966 C C . SER A 1 799 ? 79.182 3.079 -119.588 1.00 80.62 799 SER A C 1
ATOM 5968 O O . SER A 1 799 ? 78.070 3.295 -119.101 1.00 80.62 799 SER A O 1
ATOM 5970 N N . TYR A 1 800 ? 79.956 4.081 -120.014 1.00 78.88 800 TYR A N 1
ATOM 5971 C CA . TYR A 1 800 ? 79.430 5.444 -120.112 1.00 78.88 800 TYR A CA 1
ATOM 5972 C C . TYR A 1 800 ? 78.219 5.486 -121.058 1.00 78.88 800 TYR A C 1
ATOM 5974 O O . TYR A 1 800 ? 78.295 5.049 -122.205 1.00 78.88 800 TYR A O 1
ATOM 5982 N N . GLY A 1 801 ? 77.109 6.049 -120.583 1.00 73.88 801 GLY A N 1
ATOM 5983 C CA . GLY A 1 801 ? 75.849 6.130 -121.314 1.00 73.88 801 GLY A CA 1
ATOM 5984 C C . GLY A 1 801 ? 74.871 4.976 -121.072 1.00 73.88 801 GLY A C 1
ATOM 5985 O O . GLY A 1 801 ? 73.719 5.119 -121.491 1.00 73.88 801 GLY A O 1
ATOM 5986 N N . ASP A 1 802 ? 75.268 3.903 -120.379 1.00 83.69 802 ASP A N 1
ATOM 5987 C CA . ASP A 1 802 ? 74.345 2.843 -119.951 1.00 83.69 802 ASP A CA 1
ATOM 5988 C C . ASP A 1 802 ? 73.305 3.383 -118.958 1.00 83.69 802 ASP A C 1
ATOM 5990 O O . ASP A 1 802 ? 73.531 4.378 -118.265 1.00 83.69 802 ASP A O 1
ATOM 5994 N N . THR A 1 803 ? 72.160 2.706 -118.868 1.00 83.94 803 THR A N 1
ATOM 5995 C CA . THR A 1 803 ? 71.108 3.014 -117.892 1.00 83.94 803 THR A CA 1
ATOM 5996 C C . THR A 1 803 ? 70.960 1.843 -116.929 1.00 83.94 803 THR A C 1
ATOM 5998 O O . THR A 1 803 ? 70.716 0.714 -117.358 1.00 83.94 803 THR A O 1
ATOM 6001 N N . ILE A 1 804 ? 71.110 2.130 -115.639 1.00 87.81 804 ILE A N 1
ATOM 6002 C CA . ILE A 1 804 ? 71.020 1.180 -114.531 1.00 87.81 804 ILE A CA 1
ATOM 6003 C C . ILE A 1 804 ? 69.732 1.432 -113.739 1.00 87.81 804 ILE A C 1
ATOM 6005 O O . ILE A 1 804 ? 69.277 2.571 -113.628 1.00 87.81 804 ILE A O 1
ATOM 6009 N N . GLU A 1 805 ? 69.158 0.381 -113.173 1.00 89.00 805 GLU A N 1
ATOM 6010 C CA . GLU A 1 805 ? 68.055 0.428 -112.213 1.00 89.00 805 GLU A CA 1
ATOM 6011 C C . GLU A 1 805 ? 68.618 0.040 -110.835 1.00 89.00 805 GLU A C 1
ATOM 6013 O O . GLU A 1 805 ? 69.299 -0.971 -110.712 1.00 89.00 805 GLU A O 1
ATOM 6018 N N . ILE A 1 806 ? 68.392 0.846 -109.801 1.00 91.19 806 ILE A N 1
ATOM 6019 C CA . ILE A 1 806 ? 68.887 0.610 -108.437 1.00 91.19 806 ILE A CA 1
ATOM 6020 C C . ILE A 1 806 ? 67.680 0.291 -107.561 1.00 91.19 806 ILE A C 1
ATOM 6022 O O . ILE A 1 806 ? 66.882 1.185 -107.284 1.00 91.19 806 ILE A O 1
ATOM 6026 N N . ARG A 1 807 ? 67.549 -0.959 -107.115 1.00 91.31 807 ARG A N 1
ATOM 6027 C CA . ARG A 1 807 ? 66.531 -1.364 -106.139 1.00 91.31 807 ARG A CA 1
ATOM 6028 C C . ARG A 1 807 ? 67.077 -1.329 -104.727 1.00 91.31 807 ARG A C 1
ATOM 6030 O O . ARG A 1 807 ? 68.220 -1.724 -104.500 1.00 91.31 807 ARG A O 1
ATOM 6037 N N . LEU A 1 808 ? 66.245 -0.846 -103.814 1.00 93.12 808 LEU A N 1
ATOM 6038 C CA . LEU A 1 808 ? 66.560 -0.629 -102.410 1.00 93.12 808 LEU A CA 1
ATOM 6039 C C . LEU A 1 808 ? 65.411 -1.171 -101.564 1.00 93.12 808 LEU A C 1
ATOM 6041 O O . LEU A 1 808 ? 64.301 -0.649 -101.668 1.00 93.12 808 LEU A O 1
ATOM 6045 N N . THR A 1 809 ? 65.672 -2.160 -100.715 1.00 92.00 809 THR A N 1
ATOM 6046 C CA . THR A 1 809 ? 64.733 -2.542 -99.653 1.00 92.00 809 THR A CA 1
ATOM 6047 C C . THR A 1 809 ? 65.044 -1.718 -98.411 1.00 92.00 809 THR A C 1
ATOM 6049 O O . THR A 1 809 ? 66.141 -1.790 -97.864 1.00 92.00 809 THR A O 1
ATOM 6052 N N . VAL A 1 810 ? 64.078 -0.918 -97.966 1.00 91.94 810 VAL A N 1
ATOM 6053 C CA . VAL A 1 810 ? 64.175 -0.105 -96.748 1.00 91.94 810 VAL A CA 1
ATOM 6054 C C . VAL A 1 810 ? 63.182 -0.655 -95.736 1.00 91.94 810 VAL A C 1
ATOM 6056 O O . VAL A 1 810 ? 62.019 -0.873 -96.080 1.00 91.94 810 VAL A O 1
ATOM 6059 N N . ARG A 1 811 ? 63.619 -0.882 -94.495 1.00 90.94 811 ARG A N 1
ATOM 6060 C CA . ARG A 1 811 ? 62.765 -1.404 -93.416 1.00 90.94 811 ARG A CA 1
ATOM 6061 C C . ARG A 1 811 ? 62.695 -0.454 -92.226 1.00 90.94 811 ARG A C 1
ATOM 6063 O O . ARG A 1 811 ? 63.506 0.456 -92.114 1.00 90.94 811 ARG A O 1
ATOM 6070 N N . ASN A 1 812 ? 61.698 -0.646 -91.372 1.00 90.81 812 ASN A N 1
ATOM 6071 C CA . ASN A 1 812 ? 61.532 0.043 -90.096 1.00 90.81 812 ASN A CA 1
ATOM 6072 C C . ASN A 1 812 ? 61.430 -1.025 -88.996 1.00 90.81 812 ASN A C 1
ATOM 6074 O O . ASN A 1 812 ? 60.363 -1.602 -88.794 1.00 90.81 812 ASN A O 1
ATOM 6078 N N . ASP A 1 813 ? 62.530 -1.275 -88.284 1.00 86.06 813 ASP A N 1
ATOM 6079 C CA . ASP A 1 813 ? 62.656 -2.259 -87.193 1.00 86.06 813 ASP A CA 1
ATOM 6080 C C . ASP A 1 813 ? 62.050 -1.731 -85.853 1.00 86.06 813 ASP A C 1
ATOM 6082 O O . ASP A 1 813 ? 62.294 -2.264 -84.762 1.00 86.06 813 ASP A O 1
ATOM 6086 N N . GLY A 1 814 ? 61.285 -0.631 -85.914 1.00 81.88 814 GLY A N 1
ATOM 6087 C CA . GLY A 1 814 ? 60.611 0.044 -84.800 1.00 81.88 814 GLY A CA 1
ATOM 6088 C C . GLY A 1 814 ? 59.104 -0.233 -84.745 1.00 81.88 814 GLY A C 1
ATOM 6089 O O . GLY A 1 814 ? 58.556 -0.965 -85.571 1.00 81.88 814 GLY A O 1
ATOM 6090 N N . TYR A 1 815 ? 58.410 0.347 -83.758 1.00 82.81 815 TYR A N 1
ATOM 6091 C CA . TYR A 1 815 ? 56.961 0.142 -83.576 1.00 82.81 815 TYR A CA 1
ATOM 6092 C C . TYR A 1 815 ? 56.110 1.259 -84.195 1.00 82.81 815 TYR A C 1
ATOM 6094 O O . TYR A 1 815 ? 55.079 0.987 -84.810 1.00 82.81 815 TYR A O 1
ATOM 6102 N N . LEU A 1 816 ? 56.531 2.516 -84.056 1.00 84.44 816 LEU A N 1
ATOM 6103 C CA . LEU A 1 816 ? 55.857 3.652 -84.680 1.00 84.44 816 LEU A CA 1
ATOM 6104 C C . LEU A 1 816 ? 56.185 3.747 -86.185 1.00 84.44 816 LEU A C 1
ATOM 6106 O O . LEU A 1 816 ? 57.306 3.428 -86.601 1.00 84.44 816 LEU A O 1
ATOM 6110 N N . PRO A 1 817 ? 55.227 4.199 -87.017 1.00 85.31 817 PRO A N 1
ATOM 6111 C CA . PRO A 1 817 ? 55.493 4.521 -88.412 1.00 85.31 817 PRO A CA 1
ATOM 6112 C C . PRO A 1 817 ? 56.438 5.724 -88.522 1.00 85.31 817 PRO A C 1
ATOM 6114 O O . PRO A 1 817 ? 56.449 6.604 -87.659 1.00 85.31 817 PRO A O 1
ATOM 6117 N N . VAL A 1 818 ? 57.185 5.789 -89.622 1.00 86.81 818 VAL A N 1
ATOM 6118 C CA . VAL A 1 818 ? 57.889 6.999 -90.056 1.00 86.81 818 VAL A CA 1
ATOM 6119 C C . VAL A 1 818 ? 57.207 7.550 -91.308 1.00 86.81 818 VAL A C 1
ATOM 6121 O O . VAL A 1 818 ? 56.954 6.816 -92.263 1.00 86.81 818 VAL A O 1
ATOM 6124 N N . GLU A 1 819 ? 56.889 8.842 -91.300 1.00 86.31 819 GLU A N 1
ATOM 6125 C CA . GLU A 1 819 ? 56.366 9.562 -92.463 1.00 86.31 819 GLU A CA 1
ATOM 6126 C C . GLU A 1 819 ? 57.475 10.408 -93.093 1.00 86.31 819 GLU A C 1
ATOM 6128 O O . GLU A 1 819 ? 58.275 11.016 -92.387 1.00 86.31 819 GLU A O 1
ATOM 6133 N N . SER A 1 820 ? 57.506 10.471 -94.426 1.00 85.81 820 SER A N 1
ATOM 6134 C CA . SER A 1 820 ? 58.495 11.228 -95.208 1.00 85.81 820 SER A CA 1
ATOM 6135 C C . SER A 1 820 ? 59.963 10.913 -94.871 1.00 85.81 820 SER A C 1
ATOM 6137 O O . SER A 1 820 ? 60.815 11.800 -94.927 1.00 85.81 820 SER A O 1
ATOM 6139 N N . LEU A 1 821 ? 60.283 9.646 -94.582 1.00 90.00 821 LEU A N 1
ATOM 6140 C CA . LEU A 1 821 ? 61.657 9.154 -94.460 1.00 90.00 821 LEU A CA 1
ATOM 6141 C C . LEU A 1 821 ? 62.431 9.479 -95.743 1.00 90.00 821 LEU A C 1
ATOM 6143 O O . LEU A 1 821 ? 62.114 8.939 -96.805 1.00 90.00 821 LEU A O 1
ATOM 6147 N N . SER A 1 822 ? 63.439 10.347 -95.653 1.00 90.75 822 SER A N 1
ATOM 6148 C CA . SER A 1 822 ? 64.286 10.671 -96.802 1.00 90.75 822 SER A CA 1
ATOM 6149 C C . SER A 1 822 ? 65.260 9.529 -97.096 1.00 90.75 822 SER A C 1
ATOM 6151 O O . SER A 1 822 ? 65.915 9.009 -96.195 1.00 90.75 822 SER A O 1
ATOM 6153 N N . VAL A 1 823 ? 65.364 9.140 -98.367 1.00 92.75 823 VAL A N 1
ATOM 6154 C CA . VAL A 1 823 ? 66.296 8.112 -98.851 1.00 92.75 823 VAL A CA 1
ATOM 6155 C C . VAL A 1 823 ? 67.136 8.714 -99.965 1.00 92.75 823 VAL A C 1
ATOM 6157 O O . VAL A 1 823 ? 66.666 8.909 -101.087 1.00 92.75 823 VAL A O 1
ATOM 6160 N N . SER A 1 824 ? 68.375 9.063 -99.625 1.00 92.38 824 SER A N 1
ATOM 6161 C CA . SER A 1 824 ? 69.317 9.761 -100.502 1.00 92.38 824 SER A CA 1
ATOM 6162 C C . SER A 1 824 ? 70.253 8.766 -101.174 1.00 92.38 824 SER A C 1
ATOM 6164 O O . SER A 1 824 ? 71.008 8.076 -100.494 1.00 92.38 824 SER A O 1
ATOM 6166 N N . VAL A 1 825 ? 70.212 8.708 -102.505 1.00 93.38 825 VAL A N 1
ATOM 6167 C CA . VAL A 1 825 ? 70.995 7.798 -103.347 1.00 93.38 825 VAL A CA 1
ATOM 6168 C C . VAL A 1 825 ? 71.992 8.615 -104.164 1.00 93.38 825 VAL A C 1
ATOM 6170 O O . VAL A 1 825 ? 71.584 9.396 -105.027 1.00 93.38 825 VAL A O 1
ATOM 6173 N N . ASN A 1 826 ? 73.293 8.407 -103.951 1.00 92.88 826 ASN A N 1
ATOM 6174 C CA . ASN A 1 826 ? 74.365 9.093 -104.682 1.00 92.88 826 ASN A CA 1
ATOM 6175 C C . ASN A 1 826 ? 75.280 8.092 -105.398 1.00 92.88 826 ASN A C 1
ATOM 6177 O O . ASN A 1 826 ? 75.489 6.977 -104.921 1.00 92.88 826 ASN A O 1
ATOM 6181 N N . ILE A 1 827 ? 75.907 8.519 -106.499 1.00 90.94 827 ILE A N 1
ATOM 6182 C CA . ILE A 1 827 ? 77.095 7.857 -107.047 1.00 90.94 827 ILE A CA 1
ATOM 6183 C C . ILE A 1 827 ? 78.361 8.574 -106.563 1.00 90.94 827 ILE A C 1
ATOM 6185 O O . ILE A 1 827 ? 78.576 9.757 -106.828 1.00 90.94 827 ILE A O 1
ATOM 6189 N N . THR A 1 828 ? 79.204 7.841 -105.840 1.00 88.75 828 THR A N 1
ATOM 6190 C CA . THR A 1 828 ? 80.438 8.334 -105.209 1.00 88.75 828 THR A CA 1
ATOM 6191 C C . THR A 1 828 ? 81.668 7.653 -105.810 1.00 88.75 828 THR A C 1
ATOM 6193 O O . THR A 1 828 ? 81.615 6.488 -106.196 1.00 88.75 828 THR A O 1
ATOM 6196 N N . GLY A 1 829 ? 82.782 8.374 -105.944 1.00 84.56 829 GLY A N 1
ATOM 6197 C CA . GLY A 1 829 ? 84.033 7.861 -106.509 1.00 84.56 829 GLY A CA 1
ATOM 6198 C C . GLY A 1 829 ? 84.862 7.067 -105.498 1.00 84.56 829 GLY A C 1
ATOM 6199 O O . GLY A 1 829 ? 85.108 7.538 -104.387 1.00 84.56 829 GLY A O 1
ATOM 6200 N N . ASN A 1 830 ? 85.317 5.878 -105.895 1.00 83.25 830 ASN A N 1
ATOM 6201 C CA . ASN A 1 830 ? 85.882 4.852 -105.010 1.00 83.25 830 ASN A CA 1
ATOM 6202 C C . ASN A 1 830 ? 87.352 4.490 -105.340 1.00 83.25 830 ASN A C 1
ATOM 6204 O O . ASN A 1 830 ? 87.941 3.624 -104.699 1.00 83.25 830 ASN A O 1
ATOM 6208 N N . ASP A 1 831 ? 87.978 5.159 -106.315 1.00 79.94 831 ASP A N 1
ATOM 6209 C CA . ASP A 1 831 ? 89.403 5.008 -106.653 1.00 79.94 831 ASP A CA 1
ATOM 6210 C C . ASP A 1 831 ? 90.156 6.351 -106.750 1.00 79.94 831 ASP A C 1
ATOM 6212 O O . ASP A 1 831 ? 89.575 7.429 -106.672 1.00 79.94 831 ASP A O 1
ATOM 6216 N N . THR A 1 832 ? 91.476 6.304 -106.947 1.00 74.19 832 THR A N 1
ATOM 6217 C CA . THR A 1 832 ? 92.363 7.484 -106.995 1.00 74.19 832 THR A CA 1
ATOM 6218 C C . THR A 1 832 ? 92.004 8.534 -108.061 1.00 74.19 832 THR A C 1
ATOM 6220 O O . THR A 1 832 ? 92.414 9.683 -107.919 1.00 74.19 832 THR A O 1
ATOM 6223 N N . TYR A 1 833 ? 91.277 8.170 -109.123 1.00 67.44 833 TYR A N 1
ATOM 6224 C CA . TYR A 1 833 ? 90.935 9.062 -110.243 1.00 67.44 833 TYR A CA 1
ATOM 6225 C C . TYR A 1 833 ? 89.487 9.565 -110.183 1.00 67.44 833 TYR A C 1
ATOM 6227 O O . TYR A 1 833 ? 89.171 10.612 -110.742 1.00 67.44 833 TYR A O 1
ATOM 6235 N N . THR A 1 834 ? 88.621 8.824 -109.498 1.00 74.44 834 THR A N 1
ATOM 6236 C CA . THR A 1 834 ? 87.204 9.142 -109.274 1.00 74.44 834 THR A CA 1
ATOM 6237 C C . THR A 1 834 ? 86.964 9.845 -107.932 1.00 74.44 834 THR A C 1
ATOM 6239 O O . THR A 1 834 ? 85.959 10.535 -107.771 1.00 74.44 834 THR A O 1
ATOM 6242 N N . LYS A 1 835 ? 87.881 9.704 -106.965 1.00 73.06 835 LYS A N 1
ATOM 6243 C CA . LYS A 1 835 ? 87.797 10.285 -105.616 1.00 73.06 835 LYS A CA 1
ATOM 6244 C C . LYS A 1 835 ? 87.511 11.788 -105.643 1.00 73.06 835 LYS A C 1
ATOM 6246 O O . LYS A 1 835 ? 88.245 12.565 -106.247 1.00 73.06 835 LYS A O 1
ATOM 6251 N N . GLY A 1 836 ? 86.472 12.191 -104.913 1.00 72.19 836 GLY A N 1
ATOM 6252 C CA . GLY A 1 836 ? 85.953 13.562 -104.911 1.00 72.19 836 GLY A CA 1
ATOM 6253 C C . GLY A 1 836 ? 84.757 13.770 -105.845 1.00 72.19 836 GLY A C 1
ATOM 6254 O O . GLY A 1 836 ? 84.137 14.827 -105.791 1.00 72.19 836 GLY A O 1
ATOM 6255 N N . ILE A 1 837 ? 84.386 12.767 -106.649 1.00 80.69 837 ILE A N 1
ATOM 6256 C CA . ILE A 1 837 ? 83.029 12.668 -107.188 1.00 80.69 837 ILE A CA 1
ATOM 6257 C C . ILE A 1 837 ? 82.115 12.194 -106.056 1.00 80.69 837 ILE A C 1
ATOM 6259 O O . ILE A 1 837 ? 82.284 11.097 -105.530 1.00 80.69 837 ILE A O 1
ATOM 6263 N N . ASP A 1 838 ? 81.142 13.025 -105.717 1.00 85.62 838 ASP A N 1
ATOM 6264 C CA . ASP A 1 838 ? 79.913 12.660 -105.023 1.00 85.62 838 ASP A CA 1
ATOM 6265 C C . ASP A 1 838 ? 78.795 13.352 -105.806 1.00 85.62 838 ASP A C 1
ATOM 6267 O O . ASP A 1 838 ? 78.858 14.559 -106.058 1.00 85.62 838 ASP A O 1
ATOM 6271 N N . THR A 1 839 ? 77.870 12.582 -106.367 1.00 85.81 839 THR A N 1
ATOM 6272 C CA . THR A 1 839 ? 76.835 13.093 -107.269 1.00 85.81 839 THR A CA 1
ATOM 6273 C C . THR A 1 839 ? 75.499 12.465 -106.897 1.00 85.81 839 THR A C 1
ATOM 6275 O O . THR A 1 839 ? 75.350 11.251 -107.058 1.00 85.81 839 THR A O 1
ATOM 6278 N N . PRO A 1 840 ? 74.516 13.249 -106.418 1.00 86.00 840 PRO A N 1
ATOM 6279 C CA . PRO A 1 840 ? 73.202 12.716 -106.100 1.00 86.00 840 PRO A CA 1
ATOM 6280 C C . PRO A 1 840 ? 72.520 12.199 -107.368 1.00 86.00 840 PRO A C 1
ATOM 6282 O O . PRO A 1 840 ? 72.481 12.879 -108.395 1.00 86.00 840 PRO A O 1
ATOM 6285 N N . ILE A 1 841 ? 71.984 10.985 -107.281 1.00 91.12 841 ILE A N 1
ATOM 6286 C CA . ILE A 1 841 ? 71.127 10.374 -108.299 1.00 91.12 841 ILE A CA 1
ATOM 6287 C C . ILE A 1 841 ? 69.681 10.791 -108.031 1.00 91.12 841 ILE A C 1
ATOM 6289 O O . ILE A 1 841 ? 69.011 11.324 -108.915 1.00 91.12 841 ILE A O 1
ATOM 6293 N N . LYS A 1 842 ? 69.199 10.536 -106.809 1.00 91.06 842 LYS A N 1
ATOM 6294 C CA . LYS A 1 842 ? 67.819 10.793 -106.391 1.00 91.06 842 LYS A CA 1
ATOM 6295 C C . LYS A 1 842 ? 67.737 10.900 -104.872 1.00 91.06 842 LYS A C 1
ATOM 6297 O O . LYS A 1 842 ? 68.447 10.195 -104.164 1.00 91.06 842 LYS A O 1
ATOM 6302 N N . VAL A 1 843 ? 66.820 11.734 -104.394 1.00 89.94 843 VAL A N 1
ATOM 6303 C CA . VAL A 1 843 ? 66.232 11.593 -103.058 1.00 89.94 843 VAL A CA 1
ATOM 6304 C C . VAL A 1 843 ? 64.789 11.137 -103.255 1.00 89.94 843 VAL A C 1
ATOM 6306 O O . VAL A 1 843 ? 64.065 11.745 -104.053 1.00 89.94 843 VAL A O 1
ATOM 6309 N N . GLU A 1 844 ? 64.390 10.057 -102.589 1.00 89.25 844 GLU A N 1
ATOM 6310 C CA . GLU A 1 844 ? 62.985 9.664 -102.421 1.00 89.25 844 GLU A CA 1
ATOM 6311 C C . GLU A 1 844 ? 62.509 9.958 -100.997 1.00 89.25 844 GLU A C 1
ATOM 6313 O O . GLU A 1 844 ? 63.320 10.108 -100.085 1.00 89.25 844 GLU A O 1
ATOM 6318 N N . TYR A 1 845 ? 61.189 10.028 -100.817 1.00 89.25 845 TYR A N 1
ATOM 6319 C CA . TYR A 1 845 ? 60.545 10.176 -99.513 1.00 89.25 845 TYR A CA 1
ATOM 6320 C C . TYR A 1 845 ? 59.530 9.046 -99.318 1.00 89.25 845 TYR A C 1
ATOM 6322 O O . TYR A 1 845 ? 58.663 8.836 -100.167 1.00 89.25 845 TYR A O 1
ATOM 6330 N N . LEU A 1 846 ? 59.655 8.314 -98.212 1.00 88.31 846 LEU A N 1
ATOM 6331 C CA . LEU A 1 846 ? 58.898 7.097 -97.919 1.00 88.31 846 LEU A CA 1
ATOM 6332 C C . LEU A 1 846 ? 58.039 7.250 -96.660 1.00 88.31 846 LEU A C 1
ATOM 6334 O O . LEU A 1 846 ? 58.504 7.742 -95.636 1.00 88.31 846 LEU A O 1
ATOM 6338 N N . ASN A 1 847 ? 56.804 6.752 -96.716 1.00 88.62 847 ASN A N 1
ATOM 6339 C CA . ASN A 1 847 ? 56.003 6.488 -95.522 1.00 88.62 847 ASN A CA 1
ATOM 6340 C C . ASN A 1 847 ? 56.108 4.991 -95.224 1.00 88.62 847 ASN A C 1
ATOM 6342 O O . ASN A 1 847 ? 55.677 4.179 -96.043 1.00 88.62 847 ASN A O 1
ATOM 6346 N N . LEU A 1 848 ? 56.695 4.631 -94.084 1.00 87.50 848 LEU A N 1
ATOM 6347 C CA . LEU A 1 848 ? 57.058 3.256 -93.752 1.00 87.50 848 LEU A CA 1
ATOM 6348 C C . LEU A 1 848 ? 56.521 2.887 -92.366 1.00 87.50 848 LEU A C 1
ATOM 6350 O O . LEU A 1 848 ? 56.938 3.435 -91.342 1.00 87.50 848 LEU A O 1
ATOM 6354 N N . ASN A 1 849 ? 55.562 1.961 -92.338 1.00 86.75 849 ASN A N 1
ATOM 6355 C CA . ASN A 1 849 ? 54.914 1.527 -91.101 1.00 86.75 849 ASN A CA 1
ATOM 6356 C C . ASN A 1 849 ? 55.918 0.843 -90.161 1.00 86.75 849 ASN A C 1
ATOM 6358 O O . ASN A 1 849 ? 56.907 0.267 -90.619 1.00 86.75 849 ASN A O 1
ATOM 6362 N N . GLY A 1 850 ? 55.655 0.877 -88.854 1.00 83.25 850 GLY A N 1
ATOM 6363 C CA . GLY A 1 850 ? 56.452 0.123 -87.886 1.00 83.25 850 GLY A CA 1
ATOM 6364 C C . GLY A 1 850 ? 56.461 -1.372 -88.206 1.00 83.25 850 GLY A C 1
ATOM 6365 O O . GLY A 1 850 ? 55.442 -1.926 -88.622 1.00 83.25 850 GLY A O 1
ATOM 6366 N N . SER A 1 851 ? 57.616 -2.012 -88.021 1.00 82.25 851 SER A N 1
ATOM 6367 C CA . SER A 1 851 ? 57.848 -3.438 -88.276 1.00 82.25 851 SER A CA 1
ATOM 6368 C C . SER A 1 851 ? 57.495 -3.864 -89.711 1.00 82.25 851 SER A C 1
ATOM 6370 O O . SER A 1 851 ? 56.895 -4.918 -89.927 1.00 82.25 851 SER A O 1
ATOM 6372 N N . SER A 1 852 ? 57.836 -3.027 -90.700 1.00 84.38 852 SER A N 1
ATOM 6373 C CA . SER A 1 852 ? 57.568 -3.280 -92.123 1.00 84.38 852 SER A CA 1
ATOM 6374 C C . SER A 1 852 ? 58.725 -2.871 -93.038 1.00 84.38 852 SER A C 1
ATOM 6376 O O . SER A 1 852 ? 59.585 -2.078 -92.656 1.00 84.38 852 SER A O 1
ATOM 6378 N N . GLU A 1 853 ? 58.731 -3.413 -94.256 1.00 89.75 853 GLU A N 1
ATOM 6379 C CA . GLU A 1 853 ? 59.711 -3.137 -95.312 1.00 89.75 853 GLU A CA 1
ATOM 6380 C C . GLU A 1 853 ? 59.034 -2.647 -96.602 1.00 89.75 853 GLU A C 1
ATOM 6382 O O . GLU A 1 853 ? 57.835 -2.841 -96.813 1.00 89.75 853 GLU A O 1
ATOM 6387 N N . THR A 1 854 ? 59.785 -1.969 -97.469 1.00 88.88 854 THR A N 1
ATOM 6388 C CA . THR A 1 854 ? 59.323 -1.490 -98.780 1.00 88.88 854 THR A CA 1
ATOM 6389 C C . THR A 1 854 ? 60.488 -1.438 -99.768 1.00 88.88 854 THR A C 1
ATOM 6391 O O . THR A 1 854 ? 61.549 -0.902 -99.455 1.00 88.88 854 THR A O 1
ATOM 6394 N N . GLU A 1 855 ? 60.280 -1.975 -100.975 1.00 89.56 855 GLU A N 1
ATOM 6395 C CA . GLU A 1 855 ? 61.214 -1.841 -102.101 1.00 89.56 855 GLU A CA 1
ATOM 6396 C C . GLU A 1 855 ? 60.936 -0.531 -102.863 1.00 89.56 855 GLU A C 1
ATOM 6398 O O . GLU A 1 855 ? 59.792 -0.250 -103.229 1.00 89.56 855 GLU A O 1
ATOM 6403 N N . ILE A 1 856 ? 61.980 0.251 -103.149 1.00 89.94 856 ILE A N 1
ATOM 6404 C CA . ILE A 1 856 ? 61.950 1.340 -104.139 1.00 89.94 856 ILE A CA 1
ATOM 6405 C C . ILE A 1 856 ? 62.941 1.069 -105.271 1.00 89.94 856 ILE A C 1
ATOM 6407 O O . ILE A 1 856 ? 63.934 0.369 -105.084 1.00 89.94 856 ILE A O 1
ATOM 6411 N N . SER A 1 857 ? 62.684 1.647 -106.447 1.00 88.62 857 SER A N 1
ATOM 6412 C CA . SER A 1 857 ? 63.522 1.497 -107.640 1.00 88.62 857 SER A CA 1
ATOM 6413 C C . SER A 1 857 ? 63.875 2.861 -108.241 1.00 88.62 857 SER A C 1
ATOM 6415 O O . SER A 1 857 ? 62.993 3.677 -108.512 1.00 88.62 857 SER A O 1
ATOM 6417 N N . VAL A 1 858 ? 65.172 3.115 -108.432 1.00 89.44 858 VAL A N 1
ATOM 6418 C CA . VAL A 1 858 ? 65.743 4.391 -108.888 1.00 89.44 858 VAL A CA 1
ATOM 6419 C C . VAL A 1 858 ? 66.570 4.173 -110.155 1.00 89.44 858 VAL A C 1
ATOM 6421 O O . VAL A 1 858 ? 67.618 3.531 -110.131 1.00 89.44 858 VAL A O 1
ATOM 6424 N N . THR A 1 859 ? 66.136 4.748 -111.275 1.00 88.44 859 THR A N 1
ATOM 6425 C CA . THR A 1 859 ? 66.840 4.628 -112.562 1.00 88.44 859 THR A CA 1
ATOM 6426 C C . THR A 1 859 ? 67.894 5.725 -112.734 1.00 88.44 859 THR A C 1
ATOM 6428 O O . THR A 1 859 ? 67.571 6.911 -112.677 1.00 88.44 859 THR A O 1
ATOM 6431 N N . TYR A 1 860 ? 69.142 5.350 -113.027 1.00 89.44 860 TYR A N 1
ATOM 6432 C CA . TYR A 1 860 ? 70.256 6.272 -113.276 1.00 89.44 860 TYR A CA 1
ATOM 6433 C C . TYR A 1 860 ? 70.926 6.007 -114.627 1.00 89.44 860 TYR A C 1
ATOM 6435 O O . TYR A 1 860 ? 71.182 4.862 -114.991 1.00 89.44 860 TYR A O 1
ATOM 6443 N N . LYS A 1 861 ? 71.268 7.068 -115.368 1.00 85.75 861 LYS A N 1
ATOM 6444 C CA . LYS A 1 861 ? 72.094 6.963 -116.578 1.00 85.75 861 LYS A CA 1
ATOM 6445 C C . LYS A 1 861 ? 73.546 7.302 -116.252 1.00 85.75 861 LYS A C 1
ATOM 6447 O O . LYS A 1 861 ? 73.829 8.424 -115.827 1.00 85.75 861 LYS A O 1
ATOM 6452 N N . ILE A 1 862 ? 74.459 6.366 -116.511 1.00 85.44 862 ILE A N 1
ATOM 6453 C CA . ILE A 1 862 ? 75.896 6.494 -116.253 1.00 85.44 862 ILE A CA 1
ATOM 6454 C C . ILE A 1 862 ? 76.454 7.686 -117.035 1.00 85.44 862 ILE A C 1
ATOM 6456 O O . ILE A 1 862 ? 76.658 7.629 -118.245 1.00 85.44 862 ILE A O 1
ATOM 6460 N N . THR A 1 863 ? 76.679 8.786 -116.322 1.00 78.81 863 THR A N 1
ATOM 6461 C CA . THR A 1 863 ? 77.093 10.089 -116.875 1.00 78.81 863 THR A CA 1
ATOM 6462 C C . THR A 1 863 ? 78.343 10.642 -116.184 1.00 78.81 863 THR A C 1
ATOM 6464 O O . THR A 1 863 ? 78.722 11.795 -116.386 1.00 78.81 863 THR A O 1
ATOM 6467 N N . VAL A 1 864 ? 79.009 9.807 -115.379 1.00 79.81 864 VAL A N 1
ATOM 6468 C CA . VAL A 1 864 ? 80.225 10.148 -114.632 1.00 79.81 864 VAL A CA 1
ATOM 6469 C C . VAL A 1 864 ? 81.408 10.483 -115.549 1.00 79.81 864 VAL A C 1
ATOM 6471 O O . VAL A 1 864 ? 81.513 9.995 -116.673 1.00 79.81 864 VAL A O 1
ATOM 6474 N N . LYS A 1 865 ? 82.318 11.332 -115.060 1.00 72.69 865 LYS A N 1
ATOM 6475 C CA . LYS A 1 865 ? 83.355 11.988 -115.881 1.00 72.69 865 LYS A CA 1
ATOM 6476 C C . LYS A 1 865 ? 84.537 11.093 -116.276 1.00 72.69 865 LYS A C 1
ATOM 6478 O O . LYS A 1 865 ? 85.267 11.441 -117.200 1.00 72.69 865 LYS A O 1
ATOM 6483 N N . PHE A 1 866 ? 84.749 9.980 -115.573 1.00 73.81 866 PHE A N 1
ATOM 6484 C CA . PHE A 1 866 ? 85.908 9.100 -115.747 1.00 73.81 866 PHE A CA 1
ATOM 6485 C C . PHE A 1 866 ? 85.515 7.626 -115.632 1.00 73.81 866 PHE A C 1
ATOM 6487 O O . PHE A 1 866 ? 84.643 7.281 -114.834 1.00 73.81 866 PHE A O 1
ATOM 6494 N N . SER A 1 867 ? 86.219 6.757 -116.360 1.00 77.62 867 SER A N 1
ATOM 6495 C CA . SER A 1 867 ? 86.220 5.313 -116.103 1.00 77.62 867 SER A CA 1
ATOM 6496 C C . SER A 1 867 ? 87.002 4.995 -114.823 1.00 77.62 867 SER A C 1
ATOM 6498 O O . SER A 1 867 ? 88.130 5.476 -114.672 1.00 77.62 867 SER A O 1
ATOM 6500 N N . GLY A 1 868 ? 86.443 4.166 -113.947 1.00 80.56 868 GLY A N 1
ATOM 6501 C CA . GLY A 1 868 ? 87.016 3.823 -112.644 1.00 80.56 868 GLY A CA 1
ATOM 6502 C C . GLY A 1 868 ? 86.000 3.149 -111.724 1.00 80.56 868 GLY A C 1
ATOM 6503 O O . GLY A 1 868 ? 84.874 2.864 -112.141 1.00 80.56 868 GLY A O 1
ATOM 6504 N N . SER A 1 869 ? 86.394 2.905 -110.477 1.00 84.25 869 SER A N 1
ATOM 6505 C CA . SER A 1 869 ? 85.509 2.351 -109.447 1.00 84.25 869 SER A CA 1
ATOM 6506 C C . SER A 1 869 ? 84.662 3.439 -108.789 1.00 84.25 869 SER A C 1
ATOM 6508 O O . SER A 1 869 ? 85.159 4.500 -108.416 1.00 84.25 869 SER A O 1
ATOM 6510 N N . TYR A 1 870 ? 83.389 3.136 -108.574 1.00 87.62 870 TYR A N 1
ATOM 6511 C CA . TYR A 1 870 ? 82.384 3.972 -107.928 1.00 87.62 870 TYR A CA 1
ATOM 6512 C C . TYR A 1 870 ? 81.609 3.164 -106.876 1.00 87.62 870 TYR A C 1
ATOM 6514 O O . TYR A 1 870 ? 81.786 1.952 -106.740 1.00 87.62 870 TYR A O 1
ATOM 6522 N N . ARG A 1 871 ? 80.734 3.844 -106.137 1.00 90.25 871 ARG A N 1
ATOM 6523 C CA . ARG A 1 871 ? 79.738 3.270 -105.233 1.00 90.25 871 ARG A CA 1
ATOM 6524 C C . ARG A 1 871 ? 78.396 3.940 -105.436 1.00 90.25 871 ARG A C 1
ATOM 6526 O O . ARG A 1 871 ? 78.331 5.167 -105.455 1.00 90.25 871 ARG A O 1
ATOM 6533 N N . ILE A 1 872 ? 77.339 3.142 -105.498 1.00 91.19 872 ILE A N 1
ATOM 6534 C CA . ILE A 1 872 ? 75.990 3.604 -105.183 1.00 91.19 872 ILE A CA 1
ATOM 6535 C C . ILE A 1 872 ? 75.899 3.629 -103.660 1.00 91.19 872 ILE A C 1
ATOM 6537 O O . ILE A 1 872 ? 75.939 2.577 -103.032 1.00 91.19 872 ILE A O 1
ATOM 6541 N N . ALA A 1 873 ? 75.864 4.820 -103.074 1.00 91.62 873 ALA A N 1
ATOM 6542 C CA . ALA A 1 873 ? 75.821 5.040 -101.633 1.00 91.62 873 ALA A CA 1
ATOM 6543 C C . ALA A 1 873 ? 74.431 5.547 -101.235 1.00 91.62 873 ALA A C 1
ATOM 6545 O O . ALA A 1 873 ? 73.869 6.400 -101.926 1.00 91.62 873 ALA A O 1
ATOM 6546 N N . VAL A 1 874 ? 73.875 4.992 -100.157 1.00 93.12 874 VAL A N 1
ATOM 6547 C CA . VAL A 1 874 ? 72.485 5.202 -99.745 1.00 93.12 874 VAL A CA 1
ATOM 6548 C C . VAL A 1 874 ? 72.427 5.556 -98.267 1.00 93.12 874 VAL A C 1
ATOM 6550 O O . VAL A 1 874 ? 72.892 4.790 -97.423 1.00 93.12 874 VAL A O 1
ATOM 6553 N N . TRP A 1 875 ? 71.823 6.705 -97.973 1.00 93.31 875 TRP A N 1
ATOM 6554 C CA . TRP A 1 875 ? 71.545 7.174 -96.619 1.00 93.31 875 TRP A CA 1
ATOM 6555 C C . TRP A 1 875 ? 70.042 7.280 -96.400 1.00 93.31 875 TRP A C 1
ATOM 6557 O O . TRP A 1 875 ? 69.345 7.936 -97.180 1.00 93.31 875 TRP A O 1
ATOM 6567 N N . LEU A 1 876 ? 69.570 6.686 -95.312 1.00 92.38 876 LEU A N 1
ATOM 6568 C CA . LEU A 1 876 ? 68.275 6.989 -94.720 1.00 92.38 876 LEU A CA 1
ATOM 6569 C C . LEU A 1 876 ? 68.424 8.199 -93.784 1.00 92.38 876 LEU A C 1
ATOM 6571 O O . LEU A 1 876 ? 69.454 8.346 -93.126 1.00 92.38 876 LEU A O 1
ATOM 6575 N N . ASP A 1 877 ? 67.414 9.068 -93.759 1.00 89.25 877 ASP A N 1
ATOM 6576 C CA . ASP A 1 877 ? 67.326 10.268 -92.914 1.00 89.25 877 ASP A CA 1
ATOM 6577 C C . ASP A 1 877 ? 68.631 11.087 -92.816 1.00 89.25 877 ASP A C 1
ATOM 6579 O O . ASP A 1 877 ? 69.119 11.433 -91.737 1.00 89.25 877 ASP A O 1
ATOM 6583 N N . LEU A 1 878 ? 69.208 11.427 -93.974 1.00 86.50 878 LEU A N 1
ATOM 6584 C CA . LEU A 1 878 ? 70.468 12.179 -94.061 1.00 86.50 878 LEU A CA 1
ATOM 6585 C C . LEU A 1 878 ? 70.401 13.552 -93.353 1.00 86.50 878 LEU A C 1
ATOM 6587 O O . LEU A 1 878 ? 71.421 14.057 -92.881 1.00 86.50 878 LEU A O 1
ATOM 6591 N N . GLU A 1 879 ? 69.203 14.136 -93.247 1.00 82.31 879 GLU A N 1
ATOM 6592 C CA . GLU A 1 879 ? 68.937 15.402 -92.546 1.00 82.31 879 GLU A CA 1
ATOM 6593 C C . GLU A 1 879 ? 68.656 15.234 -91.036 1.00 82.31 879 GLU A C 1
ATOM 6595 O O . GLU A 1 879 ? 68.530 16.231 -90.325 1.00 82.31 879 GLU A O 1
ATOM 6600 N N . GLN A 1 880 ? 68.619 13.997 -90.522 1.00 84.12 880 GLN A N 1
ATOM 6601 C CA . GLN A 1 880 ? 68.381 13.649 -89.111 1.00 84.12 880 GLN A CA 1
ATOM 6602 C C . GLN A 1 880 ? 67.023 14.121 -88.551 1.00 84.12 880 GLN A C 1
ATOM 6604 O O . GLN A 1 880 ? 66.903 14.412 -87.354 1.00 84.12 880 GLN A O 1
ATOM 6609 N N . SER A 1 881 ? 66.016 14.184 -89.423 1.00 80.31 881 SER A N 1
ATOM 6610 C CA . SER A 1 881 ? 64.646 14.636 -89.164 1.00 80.31 881 SER A CA 1
ATOM 6611 C C . SER A 1 881 ? 63.797 13.660 -88.333 1.00 80.31 881 SER A C 1
ATOM 6613 O O . SER A 1 881 ? 62.828 14.077 -87.696 1.00 80.31 881 SER A O 1
ATOM 6615 N N . VAL A 1 882 ? 64.165 12.377 -88.293 1.00 83.31 882 VAL A N 1
ATOM 6616 C CA . VAL A 1 882 ? 63.442 11.297 -87.609 1.00 83.31 882 VAL A CA 1
ATOM 6617 C C . VAL A 1 882 ? 64.026 11.071 -86.209 1.00 83.31 882 VAL A C 1
ATOM 6619 O O . VAL A 1 882 ? 65.244 10.980 -86.025 1.00 83.31 882 VAL A O 1
ATOM 6622 N N . ASN A 1 883 ? 63.162 10.932 -85.192 1.00 82.31 883 ASN A N 1
ATOM 6623 C CA . ASN A 1 883 ? 63.561 10.530 -83.832 1.00 82.31 883 ASN A CA 1
ATOM 6624 C C . ASN A 1 883 ? 63.808 9.013 -83.752 1.00 82.31 883 ASN A C 1
ATOM 6626 O O . ASN A 1 883 ? 63.054 8.255 -83.144 1.00 82.31 883 ASN A O 1
ATOM 6630 N N . ASP A 1 884 ? 64.866 8.619 -84.434 1.00 83.25 884 ASP A N 1
ATOM 6631 C CA . ASP A 1 884 ? 65.307 7.261 -84.705 1.00 83.25 884 ASP A CA 1
ATOM 6632 C C . ASP A 1 884 ? 65.822 6.513 -83.456 1.00 83.25 884 ASP A C 1
ATOM 6634 O O . ASP A 1 884 ? 66.476 7.085 -82.572 1.00 83.25 884 ASP A O 1
ATOM 6638 N N . LYS A 1 885 ? 65.502 5.219 -83.391 1.00 83.69 885 LYS A N 1
ATOM 6639 C CA . LYS A 1 885 ? 65.853 4.266 -82.337 1.00 83.69 885 LYS A CA 1
ATOM 6640 C C . LYS A 1 885 ? 67.305 3.759 -82.403 1.00 83.69 885 LYS A C 1
ATOM 6642 O O . LYS A 1 885 ? 67.928 3.718 -81.340 1.00 83.69 885 LYS A O 1
ATOM 6647 N N . ASP A 1 886 ? 67.862 3.455 -83.579 1.00 84.19 886 ASP A N 1
ATOM 6648 C CA . ASP A 1 886 ? 69.264 3.042 -83.776 1.00 84.19 886 ASP A CA 1
ATOM 6649 C C . ASP A 1 886 ? 69.854 3.566 -85.098 1.00 84.19 886 ASP A C 1
ATOM 6651 O O . ASP A 1 886 ? 70.069 2.840 -86.064 1.00 84.19 886 ASP A O 1
ATOM 6655 N N . ARG A 1 887 ? 70.278 4.834 -85.086 1.00 85.12 887 ARG A N 1
ATOM 6656 C CA . ARG A 1 887 ? 70.902 5.519 -86.234 1.00 85.12 887 ARG A CA 1
ATOM 6657 C C . ARG A 1 887 ? 72.166 4.857 -86.818 1.00 85.12 887 ARG A C 1
ATOM 6659 O O . ARG A 1 887 ? 72.723 5.393 -87.777 1.00 85.12 887 ARG A O 1
ATOM 6666 N N . SER A 1 888 ? 72.678 3.756 -86.256 1.00 86.44 888 SER A N 1
ATOM 6667 C CA . SER A 1 888 ? 73.862 3.055 -86.775 1.00 86.44 888 SER A CA 1
ATOM 6668 C C . SER A 1 888 ? 73.597 2.223 -88.040 1.00 86.44 888 SER A C 1
ATOM 6670 O O . SER A 1 888 ? 74.540 1.912 -88.770 1.00 86.44 888 SER A O 1
ATOM 6672 N N . ASN A 1 889 ? 72.331 1.914 -88.334 1.00 90.38 889 ASN A N 1
ATOM 6673 C CA . ASN A 1 889 ? 71.877 1.068 -89.447 1.00 90.38 889 ASN A CA 1
ATOM 6674 C C . ASN A 1 889 ? 71.392 1.863 -90.694 1.00 90.38 889 ASN A C 1
ATOM 6676 O O . ASN A 1 889 ? 70.955 1.267 -91.677 1.00 90.38 889 ASN A O 1
ATOM 6680 N N . ASN A 1 890 ? 71.496 3.198 -90.681 1.00 91.12 890 ASN A N 1
ATOM 6681 C CA . ASN A 1 890 ? 70.957 4.100 -91.713 1.00 91.12 890 ASN A CA 1
ATOM 6682 C C . ASN A 1 890 ? 71.812 4.251 -92.989 1.00 91.12 890 ASN A C 1
ATOM 6684 O O . ASN A 1 890 ? 71.491 5.079 -93.846 1.00 91.12 890 ASN A O 1
ATOM 6688 N N . PHE A 1 891 ? 72.923 3.520 -93.131 1.00 92.69 891 PHE A N 1
ATOM 6689 C CA . PHE A 1 891 ? 73.858 3.704 -94.246 1.00 92.69 891 PHE A CA 1
ATOM 6690 C C . PHE A 1 891 ? 74.334 2.390 -94.870 1.00 92.69 891 PHE A C 1
ATOM 6692 O O . PHE A 1 891 ? 74.934 1.543 -94.205 1.00 92.69 891 PHE A O 1
ATOM 6699 N N . ALA A 1 892 ? 74.168 2.283 -96.189 1.00 92.75 892 ALA A N 1
ATOM 6700 C CA . ALA A 1 892 ? 74.651 1.167 -96.994 1.00 92.75 892 ALA A CA 1
ATOM 6701 C C . ALA A 1 892 ? 75.220 1.641 -98.344 1.00 92.75 892 ALA A C 1
ATOM 6703 O O . ALA A 1 892 ? 74.986 2.766 -98.789 1.00 92.75 892 ALA A O 1
ATOM 6704 N N . TYR A 1 893 ? 75.993 0.785 -99.015 1.00 91.81 893 TYR A N 1
ATOM 6705 C CA . TYR A 1 893 ? 76.496 1.036 -100.365 1.00 91.81 893 TYR A CA 1
ATOM 6706 C C . TYR A 1 893 ? 76.686 -0.256 -101.172 1.00 91.81 893 TYR A C 1
ATOM 6708 O O . TYR A 1 893 ? 76.900 -1.328 -100.613 1.00 91.81 893 TYR A O 1
ATOM 6716 N N . ALA A 1 894 ? 76.685 -0.129 -102.499 1.00 88.06 894 ALA A N 1
ATOM 6717 C CA . ALA A 1 894 ? 77.089 -1.172 -103.438 1.00 88.06 894 ALA A CA 1
ATOM 6718 C C . ALA A 1 894 ? 78.192 -0.647 -104.374 1.00 88.06 894 ALA A C 1
ATOM 6720 O O . ALA A 1 894 ? 78.072 0.444 -104.935 1.00 88.06 894 ALA A O 1
ATOM 6721 N N . ASP A 1 895 ? 79.277 -1.409 -104.539 1.00 86.44 895 ASP A N 1
ATOM 6722 C CA . ASP A 1 895 ? 80.379 -1.070 -105.449 1.00 86.44 895 ASP A CA 1
ATOM 6723 C C . ASP A 1 895 ? 79.974 -1.264 -106.931 1.00 86.44 895 ASP A C 1
ATOM 6725 O O . ASP A 1 895 ? 79.227 -2.180 -107.277 1.00 86.44 895 ASP A O 1
ATOM 6729 N N . LEU A 1 896 ? 80.479 -0.399 -107.817 1.00 86.69 896 LEU A N 1
ATOM 6730 C CA . LEU A 1 896 ? 80.159 -0.331 -109.252 1.00 86.69 896 LEU A CA 1
ATOM 6731 C C . LEU A 1 896 ? 81.425 0.034 -110.049 1.00 86.69 896 LEU A C 1
ATOM 6733 O O . LEU A 1 896 ? 82.214 0.850 -109.577 1.00 86.69 896 LEU A O 1
ATOM 6737 N N . VAL A 1 897 ? 81.633 -0.497 -111.259 1.00 84.19 897 VAL A N 1
ATOM 6738 C CA . VAL A 1 897 ? 82.808 -0.148 -112.088 1.00 84.19 897 VAL A CA 1
ATOM 6739 C C . VAL A 1 897 ? 82.373 0.410 -113.441 1.00 84.19 897 VAL A C 1
ATOM 6741 O O . VAL A 1 897 ? 81.580 -0.206 -114.144 1.00 84.19 897 VAL A O 1
ATOM 6744 N N . VAL A 1 898 ? 82.905 1.574 -113.828 1.00 83.56 898 VAL A N 1
ATOM 6745 C CA . VAL A 1 898 ? 82.577 2.243 -115.100 1.00 83.56 898 VAL A CA 1
ATOM 6746 C C . VAL A 1 898 ? 83.733 2.114 -116.094 1.00 83.56 898 VAL A C 1
ATOM 6748 O O . VAL A 1 898 ? 84.861 2.511 -115.795 1.00 83.56 898 VAL A O 1
ATOM 6751 N N . LEU A 1 899 ? 83.457 1.595 -117.292 1.00 78.19 899 LEU A N 1
ATOM 6752 C CA . LEU A 1 899 ? 84.436 1.326 -118.349 1.00 78.19 899 LEU A CA 1
ATOM 6753 C C . LEU A 1 899 ? 84.397 2.329 -119.519 1.00 78.19 899 LEU A C 1
ATOM 6755 O O . LEU A 1 899 ? 83.395 2.991 -119.771 1.00 78.19 899 LEU A O 1
ATOM 6759 N N . TYR A 1 900 ? 85.516 2.360 -120.257 1.00 65.50 900 TYR A N 1
ATOM 6760 C CA . TYR A 1 900 ? 85.715 2.954 -121.590 1.00 65.50 900 TYR A CA 1
ATOM 6761 C C . TYR A 1 900 ? 85.160 4.374 -121.823 1.00 65.50 900 TYR A C 1
ATOM 6763 O O . TYR A 1 900 ? 84.069 4.567 -122.354 1.00 65.50 900 TYR A O 1
ATOM 6771 N N . ILE A 1 901 ? 86.007 5.380 -121.576 1.00 68.44 901 ILE A N 1
ATOM 6772 C CA . ILE A 1 901 ? 85.866 6.728 -122.148 1.00 68.44 901 ILE A CA 1
ATOM 6773 C C . ILE A 1 901 ? 87.205 7.091 -122.805 1.00 68.44 901 ILE A C 1
ATOM 6775 O O . ILE A 1 901 ? 88.210 7.190 -122.108 1.00 68.44 901 ILE A O 1
ATOM 6779 N N . THR A 1 902 ? 87.235 7.284 -124.129 1.00 67.69 902 THR A N 1
ATOM 6780 C CA . THR A 1 902 ? 88.471 7.581 -124.885 1.00 67.69 902 THR A CA 1
ATOM 6781 C C . THR A 1 902 ? 88.321 8.887 -125.681 1.00 67.69 902 THR A C 1
ATOM 6783 O O . THR A 1 902 ? 87.516 8.935 -126.614 1.00 67.69 902 THR A O 1
ATOM 6786 N N . PRO A 1 903 ? 89.053 9.966 -125.343 1.00 77.00 903 PRO A N 1
ATOM 6787 C CA . PRO A 1 903 ? 88.919 11.261 -126.003 1.00 77.00 903 PRO A CA 1
ATOM 6788 C C . PRO A 1 903 ? 89.510 11.294 -127.418 1.00 77.00 903 PRO A C 1
ATOM 6790 O O . PRO A 1 903 ? 90.566 10.729 -127.695 1.00 77.00 903 PRO A O 1
ATOM 6793 N N . THR A 1 904 ? 88.898 12.091 -128.296 1.00 78.19 904 THR A N 1
ATOM 6794 C CA . THR A 1 904 ? 89.540 12.543 -129.540 1.00 78.19 904 THR A CA 1
ATOM 6795 C C . THR A 1 904 ? 90.334 13.822 -129.271 1.00 78.19 904 THR A C 1
ATOM 6797 O O . THR A 1 904 ? 89.741 14.856 -128.965 1.00 78.19 904 THR A O 1
ATOM 6800 N N . ILE A 1 905 ? 91.661 13.765 -129.422 1.00 83.38 905 ILE A N 1
ATOM 6801 C CA . ILE A 1 905 ? 92.596 14.893 -129.240 1.00 83.38 905 ILE A CA 1
ATOM 6802 C C . ILE A 1 905 ? 93.176 15.305 -130.609 1.00 83.38 905 ILE A C 1
ATOM 6804 O O . ILE A 1 905 ? 93.570 14.443 -131.394 1.00 83.38 905 ILE A O 1
ATOM 6808 N N . SER A 1 906 ? 93.257 16.605 -130.913 1.00 83.00 906 SER A N 1
ATOM 6809 C CA . SER A 1 906 ? 93.816 17.133 -132.177 1.00 83.00 906 SER A CA 1
ATOM 6810 C C . SER A 1 906 ? 94.862 18.231 -131.947 1.00 83.00 906 SER A C 1
ATOM 6812 O O . SER A 1 906 ? 94.702 19.027 -131.032 1.00 83.00 906 SER A O 1
ATOM 6814 N N . ILE A 1 907 ? 95.927 18.301 -132.768 1.00 85.81 907 ILE A N 1
ATOM 6815 C CA . ILE A 1 907 ? 97.069 19.220 -132.553 1.00 85.81 907 ILE A CA 1
ATOM 6816 C C . ILE A 1 907 ? 97.325 20.144 -133.763 1.00 85.81 907 ILE A C 1
ATOM 6818 O O . ILE A 1 907 ? 97.675 19.718 -134.871 1.00 85.81 907 ILE A O 1
ATOM 6822 N N . TYR A 1 908 ? 97.270 21.451 -133.522 1.00 82.56 908 TYR A N 1
ATOM 6823 C CA . TYR A 1 908 ? 97.559 22.530 -134.465 1.00 82.56 908 TYR A CA 1
ATOM 6824 C C . TYR A 1 908 ? 98.775 23.347 -134.001 1.00 82.56 908 TYR A C 1
ATOM 6826 O O . TYR A 1 908 ? 98.890 23.744 -132.847 1.00 82.56 908 TYR A O 1
ATOM 6834 N N . ALA A 1 909 ? 99.718 23.538 -134.922 1.00 78.38 909 ALA A N 1
ATOM 6835 C CA . ALA A 1 909 ? 101.006 24.214 -134.750 1.00 78.38 909 ALA A CA 1
ATOM 6836 C C . ALA A 1 909 ? 101.643 24.358 -136.143 1.00 78.38 909 ALA A C 1
ATOM 6838 O O . ALA A 1 909 ? 101.345 23.530 -137.019 1.00 78.38 909 ALA A O 1
ATOM 6839 N N . THR A 1 910 ? 102.498 25.367 -136.341 1.00 68.75 910 THR A N 1
ATOM 6840 C CA . THR A 1 910 ? 102.868 25.866 -137.678 1.00 68.75 910 THR A CA 1
ATOM 6841 C C . THR A 1 910 ? 104.383 25.928 -137.897 1.00 68.75 910 THR A C 1
ATOM 6843 O O . THR A 1 910 ? 105.081 26.630 -137.173 1.00 68.75 910 THR A O 1
ATOM 6846 N N . GLY A 1 911 ? 104.863 25.276 -138.963 1.00 63.84 911 GLY A N 1
ATOM 6847 C CA . GLY A 1 911 ? 106.227 25.426 -139.491 1.00 63.84 911 GLY A CA 1
ATOM 6848 C C . GLY A 1 911 ? 107.346 24.750 -138.686 1.00 63.84 911 GLY A C 1
ATOM 6849 O O . GLY A 1 911 ? 107.123 24.164 -137.631 1.00 63.84 911 GLY A O 1
ATOM 6850 N N . ASN A 1 912 ? 108.573 24.850 -139.206 1.00 67.50 912 ASN A N 1
ATOM 6851 C CA . ASN A 1 912 ? 109.791 24.593 -138.433 1.00 67.50 912 ASN A CA 1
ATOM 6852 C C . ASN A 1 912 ? 110.102 25.843 -137.597 1.00 67.50 912 ASN A C 1
ATOM 6854 O O . ASN A 1 912 ? 110.007 26.956 -138.114 1.00 67.50 912 ASN A O 1
ATOM 6858 N N . VAL A 1 913 ? 110.480 25.670 -136.330 1.00 67.19 913 VAL A N 1
ATOM 6859 C CA . VAL A 1 913 ? 110.569 26.770 -135.354 1.00 67.19 913 VAL A CA 1
ATOM 6860 C C . VAL A 1 913 ? 111.997 26.928 -134.842 1.00 67.19 913 VAL A C 1
ATOM 6862 O O . VAL A 1 913 ? 112.619 25.962 -134.404 1.00 67.19 913 VAL A O 1
ATOM 6865 N N . THR A 1 914 ? 112.520 28.153 -134.891 1.00 62.34 914 THR A N 1
ATOM 6866 C CA . THR A 1 914 ? 113.887 28.474 -134.462 1.00 62.34 914 THR A CA 1
ATOM 6867 C C . THR A 1 914 ? 114.023 28.386 -132.940 1.00 62.34 914 THR A C 1
ATOM 6869 O O . THR A 1 914 ? 113.190 28.924 -132.205 1.00 62.34 914 THR A O 1
ATOM 6872 N N . ALA A 1 915 ? 115.095 27.755 -132.454 1.00 62.94 915 ALA A N 1
ATOM 6873 C CA . ALA A 1 915 ? 115.415 27.712 -131.028 1.00 62.94 915 ALA A CA 1
ATOM 6874 C C . ALA A 1 915 ? 115.491 29.131 -130.430 1.00 62.94 915 ALA A C 1
ATOM 6876 O O . ALA A 1 915 ? 116.032 30.047 -131.050 1.00 62.94 915 ALA A O 1
ATOM 6877 N N . GLY A 1 916 ? 114.924 29.320 -129.237 1.00 66.88 916 GLY A N 1
ATOM 6878 C CA . GLY A 1 916 ? 114.814 30.618 -128.564 1.00 66.88 916 GLY A CA 1
ATOM 6879 C C . GLY A 1 916 ? 113.555 31.425 -128.903 1.00 66.88 916 GLY A C 1
ATOM 6880 O O . GLY A 1 916 ? 113.300 32.429 -128.244 1.00 66.88 916 GLY A O 1
ATOM 6881 N N . THR A 1 917 ? 112.749 31.003 -129.884 1.00 74.19 917 THR A N 1
ATOM 6882 C CA . THR A 1 917 ? 111.440 31.619 -130.186 1.00 74.19 917 THR A CA 1
ATOM 6883 C C . THR A 1 917 ? 110.294 30.878 -129.488 1.00 74.19 917 THR A C 1
ATOM 6885 O O . THR A 1 917 ? 110.488 29.778 -128.972 1.00 74.19 917 THR A O 1
ATOM 6888 N N . SER A 1 918 ? 109.091 31.456 -129.443 1.00 73.38 918 SER A N 1
ATOM 6889 C CA . SER A 1 918 ? 107.911 30.806 -128.850 1.00 73.38 918 SER A CA 1
ATOM 6890 C C . SER A 1 918 ? 106.951 30.283 -129.916 1.00 73.38 918 SER A C 1
ATOM 6892 O O . SER A 1 918 ? 106.675 30.964 -130.902 1.00 73.38 918 SER A O 1
ATOM 6894 N N . LEU A 1 919 ? 106.407 29.087 -129.689 1.00 80.50 919 LEU A N 1
ATOM 6895 C CA . LEU A 1 919 ? 105.417 28.437 -130.543 1.00 80.50 919 LEU A CA 1
ATOM 6896 C C . LEU A 1 919 ? 104.067 28.359 -129.828 1.00 80.50 919 LEU A C 1
ATOM 6898 O O . LEU A 1 919 ? 103.968 27.796 -128.739 1.00 80.50 919 LEU A O 1
ATOM 6902 N N . THR A 1 920 ? 103.011 28.847 -130.474 1.00 79.00 920 THR A N 1
ATOM 6903 C CA . THR A 1 920 ? 101.635 28.564 -130.052 1.00 79.00 920 THR A CA 1
ATOM 6904 C C . THR A 1 920 ? 101.183 27.206 -130.586 1.00 79.00 920 THR A C 1
ATOM 6906 O O . THR A 1 920 ? 101.277 26.923 -131.781 1.00 79.00 920 THR A O 1
ATOM 6909 N N . ILE A 1 921 ? 100.692 26.374 -129.673 1.00 85.69 921 ILE A N 1
ATOM 6910 C CA . ILE A 1 921 ? 100.159 25.033 -129.891 1.00 85.69 921 ILE A CA 1
ATOM 6911 C C . ILE A 1 921 ? 98.696 25.069 -129.456 1.00 85.69 921 ILE A C 1
ATOM 6913 O O . ILE A 1 921 ? 98.396 25.391 -128.308 1.00 85.69 921 ILE A O 1
ATOM 6917 N N . SER A 1 922 ? 97.782 24.735 -130.357 1.00 83.88 922 SER A N 1
ATOM 6918 C CA . SER A 1 922 ? 96.341 24.717 -130.096 1.00 83.88 922 SER A CA 1
ATOM 6919 C C . SER A 1 922 ? 95.705 23.419 -130.579 1.00 83.88 922 SER A C 1
ATOM 6921 O O . SER A 1 922 ? 96.370 22.584 -131.190 1.00 83.88 922 SER A O 1
ATOM 6923 N N . GLY A 1 923 ? 94.431 23.208 -130.268 1.00 87.12 923 GLY A N 1
ATOM 6924 C CA . GLY A 1 923 ? 93.762 21.947 -130.562 1.00 87.12 923 GLY A CA 1
ATOM 6925 C C . GLY A 1 923 ? 92.357 21.868 -129.993 1.00 87.12 923 GLY A C 1
ATOM 6926 O O . GLY A 1 923 ? 91.809 22.867 -129.518 1.00 87.12 923 GLY A O 1
ATOM 6927 N N . PHE A 1 924 ? 91.782 20.670 -130.027 1.00 84.38 924 PHE A N 1
ATOM 6928 C CA . PHE A 1 924 ? 90.568 20.350 -129.282 1.00 84.38 924 PHE A CA 1
ATOM 6929 C C . PHE A 1 924 ? 90.622 18.957 -128.653 1.00 84.38 924 PHE A C 1
ATOM 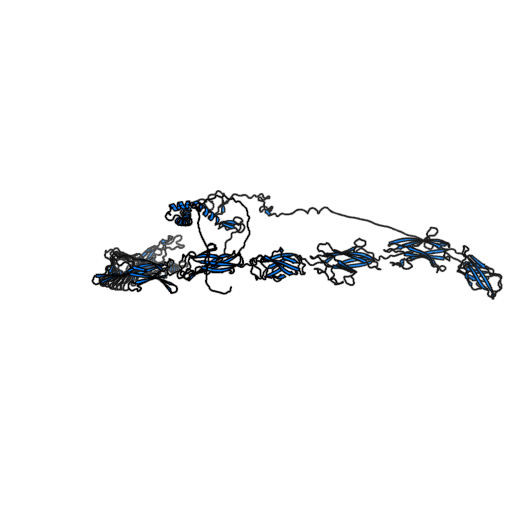6931 O O . PHE A 1 924 ? 91.348 18.078 -129.119 1.00 84.38 924 PHE A O 1
ATOM 6938 N N . VAL A 1 925 ? 89.797 18.778 -127.623 1.00 83.50 925 VAL A N 1
ATOM 6939 C CA . VAL A 1 925 ? 89.461 17.519 -126.960 1.00 83.50 925 VAL A CA 1
ATOM 6940 C C . VAL A 1 925 ? 87.951 17.315 -127.081 1.00 83.50 925 VAL A C 1
ATOM 6942 O O . VAL A 1 925 ? 87.164 18.239 -126.856 1.00 83.50 925 VAL A O 1
ATOM 6945 N N . LYS A 1 926 ? 87.533 16.112 -127.467 1.00 80.38 926 LYS A N 1
ATOM 6946 C CA . LYS A 1 926 ? 86.125 15.726 -127.624 1.00 80.38 926 LYS A CA 1
ATOM 6947 C C . LYS A 1 926 ? 85.865 14.360 -127.002 1.00 80.38 926 LYS A C 1
ATOM 6949 O O . LYS A 1 926 ? 86.755 13.510 -127.008 1.00 80.38 926 LYS A O 1
ATOM 6954 N N . TYR A 1 927 ? 84.648 14.152 -126.514 1.00 75.62 927 TYR A N 1
ATOM 6955 C CA . TYR A 1 927 ? 84.138 12.839 -126.115 1.00 75.62 927 TYR A CA 1
ATOM 6956 C C . TYR A 1 927 ? 84.007 11.896 -127.337 1.00 75.62 927 TYR A C 1
ATOM 6958 O O . TYR A 1 927 ? 84.055 12.371 -128.479 1.00 75.62 927 TYR A O 1
ATOM 6966 N N . PRO A 1 928 ? 83.828 10.570 -127.139 1.00 68.00 928 PRO A N 1
ATOM 6967 C CA . PRO A 1 928 ? 83.664 9.604 -128.235 1.00 68.00 928 PRO A CA 1
ATOM 6968 C C . PRO A 1 928 ? 82.509 9.911 -129.204 1.00 68.00 928 PRO A C 1
ATOM 6970 O O . PRO A 1 928 ? 82.597 9.584 -130.384 1.00 68.00 928 PRO A O 1
ATOM 6973 N N . ASP A 1 929 ? 81.446 10.564 -128.727 1.00 68.56 929 ASP A N 1
ATOM 6974 C CA . ASP A 1 929 ? 80.287 10.995 -129.525 1.00 68.56 929 ASP A CA 1
ATOM 6975 C C . ASP A 1 929 ? 80.547 12.265 -130.366 1.00 68.56 929 ASP A C 1
ATOM 6977 O O . ASP A 1 929 ? 79.681 12.724 -131.111 1.00 68.56 929 ASP A O 1
ATOM 6981 N N . GLY A 1 930 ? 81.745 12.848 -130.260 1.00 66.44 930 GLY A N 1
ATOM 6982 C CA . GLY A 1 930 ? 82.141 14.072 -130.948 1.00 66.44 930 GLY A CA 1
ATOM 6983 C C . GLY A 1 930 ? 81.715 15.368 -130.251 1.00 66.44 930 GLY A C 1
ATOM 6984 O O . GLY A 1 930 ? 82.038 16.448 -130.765 1.00 66.44 930 GLY A O 1
ATOM 6985 N N . SER A 1 931 ? 81.046 15.311 -129.096 1.00 77.06 931 SER A N 1
ATOM 6986 C CA . SER A 1 931 ? 80.722 16.489 -128.282 1.00 77.06 931 SER A CA 1
ATOM 6987 C C . SER A 1 931 ? 81.990 17.105 -127.649 1.00 77.06 931 SER A C 1
ATOM 6989 O O . SER A 1 931 ? 82.997 16.413 -127.460 1.00 77.06 931 SER A O 1
ATOM 6991 N N . PRO A 1 932 ? 82.029 18.430 -127.407 1.00 78.31 932 PRO A N 1
ATOM 6992 C CA . PRO A 1 932 ? 83.206 19.092 -126.843 1.00 78.31 932 PRO A CA 1
ATOM 6993 C C . PRO A 1 932 ? 83.461 18.671 -125.390 1.00 78.31 932 PRO A C 1
ATOM 6995 O O . PRO A 1 932 ? 82.570 18.756 -124.548 1.00 78.31 932 PRO A O 1
ATOM 6998 N N . TRP A 1 933 ? 84.696 18.269 -125.074 1.00 84.25 933 TRP A N 1
ATOM 6999 C CA . TRP A 1 933 ? 85.080 17.954 -123.697 1.00 84.25 933 TRP A CA 1
ATOM 7000 C C . TRP A 1 933 ? 85.586 19.228 -123.012 1.00 84.25 933 TRP A C 1
ATOM 7002 O O . TRP A 1 933 ? 86.770 19.554 -123.076 1.00 84.25 933 TRP A O 1
ATOM 7012 N N . ALA A 1 934 ? 84.660 19.980 -122.418 1.00 79.81 934 ALA A N 1
ATOM 7013 C CA . ALA A 1 934 ? 84.924 21.219 -121.684 1.00 79.81 934 ALA A CA 1
ATOM 7014 C C . ALA A 1 934 ? 85.526 20.980 -120.286 1.00 79.81 934 ALA A C 1
ATOM 7016 O O . ALA A 1 934 ? 85.370 19.894 -119.724 1.00 79.81 934 ALA A O 1
ATOM 7017 N N . ASP A 1 935 ? 86.183 22.007 -119.736 1.00 77.75 935 ASP A N 1
ATOM 7018 C CA . ASP A 1 935 ? 86.754 22.052 -118.382 1.00 77.75 935 ASP A CA 1
ATOM 7019 C C . ASP A 1 935 ? 87.629 20.837 -118.005 1.00 77.75 935 ASP A C 1
ATOM 7021 O O . ASP A 1 935 ? 87.665 20.412 -116.847 1.00 77.75 935 ASP A O 1
ATOM 7025 N N . ILE A 1 936 ? 88.358 20.272 -118.980 1.00 81.62 936 ILE A N 1
ATOM 7026 C CA . ILE A 1 936 ? 89.301 19.170 -118.750 1.00 81.62 936 ILE A CA 1
ATOM 7027 C C . ILE A 1 936 ? 90.757 19.625 -118.858 1.00 81.62 936 ILE A C 1
ATOM 7029 O O . ILE A 1 936 ? 91.123 20.452 -119.696 1.00 81.62 936 ILE A O 1
ATOM 7033 N N . ASP A 1 937 ? 91.589 19.058 -117.987 1.00 82.19 937 ASP A N 1
ATOM 7034 C CA . ASP A 1 937 ? 93.018 19.336 -117.895 1.00 82.19 937 ASP A CA 1
ATOM 7035 C C . ASP A 1 937 ? 93.789 18.757 -119.090 1.00 82.19 937 ASP A C 1
ATOM 7037 O O . ASP A 1 937 ? 93.905 17.539 -119.248 1.00 82.19 937 ASP A O 1
ATOM 7041 N N . VAL A 1 938 ? 94.378 19.646 -119.891 1.00 84.06 938 VAL A N 1
ATOM 7042 C CA . VAL A 1 938 ? 95.221 19.325 -121.046 1.00 84.06 938 VAL A CA 1
ATOM 7043 C C . VAL A 1 938 ? 96.672 19.680 -120.736 1.00 84.06 938 VAL A C 1
ATOM 7045 O O . VAL A 1 938 ? 96.991 20.824 -120.406 1.00 84.06 938 VAL A O 1
ATOM 7048 N N . TRP A 1 939 ? 97.577 18.718 -120.886 1.00 83.75 939 TRP A N 1
ATOM 7049 C CA . TRP A 1 939 ? 99.012 18.912 -120.681 1.00 83.75 939 TRP A CA 1
ATOM 7050 C C . TRP A 1 939 ? 99.747 18.868 -122.018 1.00 83.75 939 TRP A C 1
ATOM 7052 O O . TRP A 1 939 ? 99.601 17.913 -122.772 1.00 83.75 939 TRP A O 1
ATOM 7062 N N . ILE A 1 940 ? 100.538 19.899 -122.315 1.00 85.62 940 ILE A N 1
ATOM 7063 C CA . ILE A 1 940 ? 101.222 20.091 -123.603 1.00 85.62 940 ILE A CA 1
ATOM 7064 C C . ILE A 1 940 ? 102.725 20.175 -123.358 1.00 85.62 940 ILE A C 1
ATOM 7066 O O . ILE A 1 940 ? 103.180 20.923 -122.491 1.00 85.62 940 ILE A O 1
ATOM 7070 N N . VAL A 1 941 ? 103.519 19.422 -124.115 1.00 85.00 941 VAL A N 1
ATOM 7071 C CA . VAL A 1 941 ? 104.960 19.302 -123.868 1.00 85.00 941 VAL A CA 1
ATOM 7072 C C . VAL A 1 941 ? 105.738 18.924 -125.132 1.00 85.00 941 VAL A C 1
ATOM 7074 O O . VAL A 1 941 ? 105.189 18.509 -126.152 1.00 85.00 941 VAL A O 1
ATOM 7077 N N . ILE A 1 942 ? 107.050 19.128 -125.062 1.00 84.81 942 ILE A N 1
ATOM 7078 C CA . ILE A 1 942 ? 108.035 18.942 -126.121 1.00 84.81 942 ILE A CA 1
ATOM 7079 C C . ILE A 1 942 ? 109.194 18.106 -125.505 1.00 84.81 942 ILE A C 1
ATOM 7081 O O . ILE A 1 942 ? 109.894 18.588 -124.625 1.00 84.81 942 ILE A O 1
ATOM 7085 N N . LYS A 1 943 ? 109.359 16.824 -125.900 1.00 79.62 943 LYS A N 1
ATOM 7086 C CA . LYS A 1 943 ? 110.307 15.759 -125.403 1.00 79.62 943 LYS A CA 1
ATOM 7087 C C . LYS A 1 943 ? 111.470 15.056 -126.254 1.00 79.62 943 LYS A C 1
ATOM 7089 O O . LYS A 1 943 ? 111.468 13.843 -126.303 1.00 79.62 943 LYS A O 1
ATOM 7094 N N . ASN A 1 944 ? 112.429 15.701 -126.948 1.00 70.38 944 ASN A N 1
ATOM 7095 C CA . ASN A 1 944 ? 113.510 15.170 -127.845 1.00 70.38 944 ASN A CA 1
ATOM 7096 C C . ASN A 1 944 ? 113.305 13.872 -128.717 1.00 70.38 944 ASN A C 1
ATOM 7098 O O . ASN A 1 944 ? 112.275 13.208 -128.715 1.00 70.38 944 ASN A O 1
ATOM 7102 N N . ALA A 1 945 ? 114.295 13.493 -129.540 1.00 68.31 945 ALA A N 1
ATOM 7103 C CA . ALA A 1 945 ? 114.172 12.345 -130.461 1.00 68.31 945 ALA A CA 1
ATOM 7104 C C . ALA A 1 945 ? 113.985 10.983 -129.751 1.00 68.31 945 ALA A C 1
ATOM 7106 O O . ALA A 1 945 ? 113.557 10.012 -130.370 1.00 68.31 945 ALA A O 1
ATOM 7107 N N . LEU A 1 946 ? 114.297 10.928 -128.453 1.00 71.56 946 LEU A N 1
ATOM 7108 C CA . LEU A 1 946 ? 114.221 9.757 -127.578 1.00 71.56 946 LEU A CA 1
ATOM 7109 C C . LEU A 1 946 ? 112.975 9.774 -126.668 1.00 71.56 946 LEU A C 1
ATOM 7111 O O . LEU A 1 946 ? 112.781 8.843 -125.894 1.00 71.56 946 LEU A O 1
ATOM 7115 N N . GLY A 1 947 ? 112.136 10.815 -126.735 1.00 65.81 947 GLY A N 1
ATOM 7116 C CA . GLY A 1 947 ? 110.926 10.947 -125.917 1.00 65.81 947 GLY A CA 1
ATOM 7117 C C . GLY A 1 947 ? 111.118 11.557 -124.520 1.00 65.81 947 GLY A C 1
ATOM 7118 O O . GLY A 1 947 ? 110.167 11.551 -123.742 1.00 65.81 947 GLY A O 1
ATOM 7119 N N . ALA A 1 948 ? 112.292 12.115 -124.193 1.00 76.50 948 ALA A N 1
ATOM 7120 C CA . ALA A 1 948 ? 112.551 12.786 -122.913 1.00 76.50 948 ALA A CA 1
ATOM 7121 C C . ALA A 1 948 ? 112.280 14.307 -122.949 1.00 76.50 948 ALA A C 1
ATOM 7123 O O . ALA A 1 948 ? 112.856 15.022 -123.771 1.00 76.50 948 ALA A O 1
ATOM 7124 N N . ASN A 1 949 ? 111.423 14.804 -122.042 1.00 79.19 949 ASN A N 1
ATOM 7125 C CA . ASN A 1 949 ? 110.994 16.211 -121.919 1.00 79.19 949 ASN A CA 1
ATOM 7126 C C . ASN A 1 949 ? 112.164 17.214 -122.051 1.00 79.19 949 ASN A C 1
ATOM 7128 O O . ASN A 1 949 ? 113.107 17.166 -121.266 1.00 79.19 949 ASN A O 1
ATOM 7132 N N . VAL A 1 950 ? 112.076 18.154 -123.001 1.00 74.19 950 VAL A N 1
ATOM 7133 C CA . VAL A 1 950 ? 112.994 19.306 -123.146 1.00 74.19 950 VAL A CA 1
ATOM 7134 C C . VAL A 1 950 ? 112.324 20.660 -122.900 1.00 74.19 950 VAL A C 1
ATOM 7136 O O . VAL A 1 950 ? 113.021 21.647 -122.688 1.00 74.19 950 VAL A O 1
ATOM 7139 N N . THR A 1 951 ? 110.991 20.719 -122.854 1.00 79.81 951 THR A N 1
ATOM 7140 C CA . THR A 1 951 ? 110.256 21.772 -122.136 1.00 79.81 951 THR A CA 1
ATOM 7141 C C . THR A 1 951 ? 109.642 21.187 -120.870 1.00 79.81 951 THR A C 1
ATOM 7143 O O . THR A 1 951 ? 109.384 19.983 -120.783 1.00 79.81 951 THR A O 1
ATOM 7146 N N . THR A 1 952 ? 109.336 22.038 -119.894 1.00 78.06 952 THR A N 1
ATOM 7147 C CA . THR A 1 952 ? 108.352 21.685 -118.867 1.00 78.06 952 THR A CA 1
ATOM 7148 C C . THR A 1 952 ? 106.984 21.426 -119.523 1.00 78.06 952 THR A C 1
ATOM 7150 O O . THR A 1 952 ? 106.664 22.064 -120.535 1.00 78.06 952 THR A O 1
ATOM 7153 N N . PRO A 1 953 ? 106.168 20.496 -118.994 1.00 81.25 953 PRO A N 1
ATOM 7154 C CA . PRO A 1 953 ? 104.771 20.379 -119.391 1.00 81.25 953 PRO A CA 1
ATOM 7155 C C . PRO A 1 953 ? 103.988 21.635 -119.007 1.00 81.25 953 PRO A C 1
ATOM 7157 O O . PRO A 1 953 ? 104.029 22.069 -117.856 1.00 81.25 953 PRO A O 1
ATOM 7160 N N . VAL A 1 954 ? 103.264 22.203 -119.966 1.00 81.19 954 VAL A N 1
ATOM 7161 C CA . VAL A 1 954 ? 102.359 23.333 -119.754 1.00 81.19 954 VAL A CA 1
ATOM 7162 C C . VAL A 1 954 ? 100.942 22.797 -119.611 1.00 81.19 954 VAL A C 1
ATOM 7164 O O . VAL A 1 954 ? 100.436 22.127 -120.510 1.00 81.19 954 VAL A O 1
ATOM 7167 N N . LYS A 1 955 ? 100.309 23.101 -118.478 1.00 84.81 955 LYS A N 1
ATOM 7168 C CA . LYS A 1 955 ? 98.901 22.804 -118.222 1.00 84.81 955 LYS A CA 1
ATOM 7169 C C . LYS A 1 955 ? 98.022 23.917 -118.787 1.00 84.81 955 LYS A C 1
ATOM 7171 O O . LYS A 1 955 ? 98.265 25.088 -118.502 1.00 84.81 955 LYS A O 1
ATOM 7176 N N . VAL A 1 956 ? 96.978 23.552 -119.518 1.00 83.12 956 VAL A N 1
ATOM 7177 C CA . VAL A 1 956 ? 95.835 24.414 -119.849 1.00 83.12 956 VAL A CA 1
ATOM 7178 C C . VAL A 1 956 ? 94.537 23.638 -119.631 1.00 83.12 956 VAL A C 1
ATOM 7180 O O . VAL A 1 956 ? 94.560 22.426 -119.439 1.00 83.12 956 VAL A O 1
ATOM 7183 N N . VAL A 1 957 ? 93.406 24.334 -119.640 1.00 83.44 957 VAL A N 1
ATOM 7184 C CA . VAL A 1 957 ? 92.068 23.735 -119.533 1.00 83.44 957 VAL A CA 1
ATOM 7185 C C . VAL A 1 957 ? 91.334 23.965 -120.855 1.00 83.44 957 VAL A C 1
ATOM 7187 O O . VAL A 1 957 ? 91.575 24.977 -121.520 1.00 83.44 957 VAL A O 1
ATOM 7190 N N . THR A 1 958 ? 90.481 23.032 -121.277 1.00 85.31 958 THR A N 1
ATOM 7191 C CA . THR A 1 958 ? 89.632 23.234 -122.459 1.00 85.31 958 THR A CA 1
ATOM 7192 C C . THR A 1 958 ? 88.525 24.258 -122.218 1.00 85.31 958 THR A C 1
ATOM 7194 O O . THR A 1 958 ? 87.888 24.276 -121.169 1.00 85.31 958 THR A O 1
ATOM 7197 N N . SER A 1 959 ? 88.231 25.081 -123.228 1.00 82.06 959 SER A N 1
ATOM 7198 C CA . SER A 1 959 ? 87.024 25.913 -123.240 1.00 82.06 959 SER A CA 1
ATOM 7199 C C . SER A 1 959 ? 85.750 25.069 -123.389 1.00 82.06 959 SER A C 1
ATOM 7201 O O . SER A 1 959 ? 85.813 23.882 -123.713 1.00 82.06 959 SER A O 1
ATOM 7203 N N . ALA A 1 960 ? 84.580 25.707 -123.261 1.00 80.50 960 ALA A N 1
ATOM 7204 C CA . ALA A 1 960 ? 83.272 25.101 -123.538 1.00 80.50 960 ALA A CA 1
ATOM 7205 C C . ALA A 1 960 ? 83.182 24.392 -124.912 1.00 80.50 960 ALA A C 1
ATOM 7207 O O . ALA A 1 960 ? 82.507 23.376 -125.042 1.00 80.50 960 ALA A O 1
ATOM 7208 N N . ASP A 1 961 ? 83.918 24.873 -125.923 1.00 81.00 961 ASP A N 1
ATOM 7209 C CA . ASP A 1 961 ? 84.006 24.264 -127.263 1.00 81.00 961 ASP A CA 1
ATOM 7210 C C . ASP A 1 961 ? 85.004 23.088 -127.347 1.00 81.00 961 ASP A C 1
ATOM 7212 O O . ASP A 1 961 ? 85.351 22.630 -128.441 1.00 81.00 961 ASP A O 1
ATOM 7216 N N . GLY A 1 962 ? 85.533 22.630 -126.208 1.00 79.62 962 GLY A N 1
ATOM 7217 C CA . GLY A 1 962 ? 86.572 21.605 -126.108 1.00 79.62 962 GLY A CA 1
ATOM 7218 C C . GLY A 1 962 ? 87.945 22.074 -126.595 1.00 79.62 962 GLY A C 1
ATOM 7219 O O . GLY A 1 962 ? 88.849 21.259 -126.755 1.00 79.62 962 GLY A O 1
ATOM 7220 N N . ARG A 1 963 ? 88.130 23.368 -126.889 1.00 85.00 963 ARG A N 1
ATOM 7221 C CA . ARG A 1 963 ? 89.367 23.896 -127.488 1.00 85.00 963 ARG A CA 1
ATOM 7222 C C . ARG A 1 963 ? 90.414 24.217 -126.434 1.00 85.00 963 ARG A C 1
ATOM 7224 O O . ARG A 1 963 ? 90.085 24.755 -125.384 1.00 85.00 963 ARG A O 1
ATOM 7231 N N . TYR A 1 964 ? 91.681 23.993 -126.764 1.00 87.94 964 TYR A N 1
ATOM 7232 C CA . TYR A 1 964 ? 92.818 24.427 -125.954 1.00 87.94 964 TYR A CA 1
ATOM 7233 C C . TYR A 1 964 ? 93.820 25.231 -126.793 1.00 87.94 964 TYR A C 1
ATOM 7235 O O . TYR A 1 964 ? 93.897 25.082 -128.016 1.00 87.94 964 TYR A O 1
ATOM 7243 N N . SER A 1 965 ? 94.607 26.083 -126.134 1.00 81.50 965 SER A N 1
ATOM 7244 C CA . SER A 1 965 ? 95.721 26.811 -126.749 1.00 81.50 965 SER A CA 1
ATOM 7245 C C . SER A 1 965 ? 96.751 27.209 -125.694 1.00 81.50 965 SER A C 1
ATOM 7247 O O . SER A 1 965 ? 96.394 27.814 -124.688 1.00 81.50 965 SER A O 1
ATOM 7249 N N . ALA A 1 966 ? 98.025 26.915 -125.940 1.00 83.69 966 ALA A N 1
ATOM 7250 C CA . ALA A 1 966 ? 99.153 27.301 -125.097 1.00 83.69 966 ALA A CA 1
ATOM 7251 C C . ALA A 1 966 ? 100.313 27.815 -125.953 1.00 83.69 966 ALA A C 1
ATOM 7253 O O . ALA A 1 966 ? 100.572 27.292 -127.035 1.00 83.69 966 ALA A O 1
ATOM 7254 N N . THR A 1 967 ? 101.056 28.801 -125.456 1.00 78.12 967 THR A N 1
ATOM 7255 C CA . THR A 1 967 ? 102.304 29.251 -126.085 1.00 78.12 967 THR A CA 1
ATOM 7256 C C . THR A 1 967 ? 103.483 28.721 -125.283 1.00 78.12 967 THR A C 1
ATOM 7258 O O . THR A 1 967 ? 103.633 29.056 -124.111 1.00 78.12 967 THR A O 1
ATOM 7261 N N . ILE A 1 968 ? 104.316 27.892 -125.913 1.00 81.62 968 ILE A N 1
ATOM 7262 C CA . ILE A 1 968 ? 105.503 27.286 -125.305 1.00 81.62 968 ILE A CA 1
ATOM 7263 C C . ILE A 1 968 ? 106.752 27.928 -125.907 1.00 81.62 968 ILE A C 1
ATOM 7265 O O . ILE A 1 968 ? 106.942 27.940 -127.123 1.00 81.62 968 ILE A O 1
ATOM 7269 N N . THR A 1 969 ? 107.623 28.463 -125.054 1.00 71.75 969 THR A N 1
ATOM 7270 C CA . THR A 1 969 ? 108.927 28.993 -125.471 1.00 71.75 969 THR A CA 1
ATOM 7271 C C . THR A 1 969 ? 109.891 27.846 -125.747 1.00 71.75 969 THR A C 1
ATOM 7273 O O . THR A 1 969 ? 110.137 27.015 -124.874 1.00 71.75 969 THR A O 1
ATOM 7276 N N . ILE A 1 970 ? 110.442 27.798 -126.960 1.00 76.88 970 ILE A N 1
ATOM 7277 C CA . ILE A 1 970 ? 111.401 26.780 -127.386 1.00 76.88 970 ILE A CA 1
ATOM 7278 C C . ILE A 1 970 ? 112.776 27.145 -126.805 1.00 76.88 970 ILE A C 1
ATOM 7280 O O . ILE A 1 970 ? 113.292 28.216 -127.135 1.00 76.88 970 ILE A O 1
ATOM 7284 N N . PRO A 1 971 ? 113.405 26.308 -125.957 1.00 73.50 971 PRO A N 1
ATOM 7285 C CA . PRO A 1 971 ? 114.671 26.662 -125.320 1.00 73.50 971 PRO A CA 1
ATOM 7286 C C . PRO A 1 971 ? 115.779 26.961 -126.339 1.00 73.50 971 PRO A C 1
ATOM 7288 O O . PRO A 1 971 ? 116.013 26.189 -127.269 1.00 73.50 971 PRO A O 1
ATOM 7291 N N . ALA A 1 972 ? 116.493 28.074 -126.144 1.00 62.78 972 ALA A N 1
ATOM 7292 C CA . ALA A 1 972 ? 117.552 28.538 -127.050 1.00 62.78 972 ALA A CA 1
ATOM 7293 C C . ALA A 1 972 ? 118.770 27.595 -127.141 1.00 62.78 972 ALA A C 1
ATOM 7295 O O . ALA A 1 972 ? 119.584 27.724 -128.049 1.00 62.78 972 ALA A O 1
ATOM 7296 N N . SER A 1 973 ? 118.890 26.640 -126.216 1.00 61.34 973 SER A N 1
ATOM 7297 C CA . SER A 1 973 ? 119.928 25.605 -126.195 1.00 61.34 973 SER A CA 1
ATOM 7298 C C . SER A 1 973 ? 119.648 24.407 -127.114 1.00 61.34 973 SER A C 1
ATOM 7300 O O . SER A 1 973 ? 120.525 23.557 -127.270 1.00 61.34 973 SER A O 1
ATOM 7302 N N . LEU A 1 974 ? 118.456 24.298 -127.716 1.00 65.88 974 LEU A N 1
ATOM 7303 C CA . LEU A 1 974 ? 118.120 23.167 -128.585 1.00 65.88 974 LEU A CA 1
ATOM 7304 C C . LEU A 1 974 ? 118.833 23.262 -129.941 1.00 65.88 974 LEU A C 1
ATOM 7306 O O . LEU A 1 974 ? 118.668 24.221 -130.693 1.00 65.88 974 LEU A O 1
ATOM 7310 N N . SER A 1 975 ? 119.619 22.234 -130.261 1.00 59.66 975 SER A N 1
ATOM 7311 C CA . SER A 1 975 ? 120.383 22.154 -131.507 1.00 59.66 975 SER A CA 1
ATOM 7312 C C . SER A 1 975 ? 119.463 21.955 -132.728 1.00 59.66 975 SER A C 1
ATOM 7314 O O . SER A 1 975 ? 118.550 21.128 -132.658 1.00 59.66 975 SER A O 1
ATOM 7316 N N . PRO A 1 976 ? 119.696 22.641 -133.867 1.00 60.91 976 PRO A N 1
ATOM 7317 C CA . PRO A 1 976 ? 118.865 22.497 -135.064 1.00 60.91 976 PRO A CA 1
ATOM 7318 C C . PRO A 1 976 ? 118.784 21.053 -135.592 1.00 60.91 976 PRO A C 1
ATOM 7320 O O . PRO A 1 976 ? 119.780 20.474 -136.020 1.00 60.91 976 PRO A O 1
ATOM 7323 N N . SER A 1 977 ? 117.579 20.476 -135.585 1.00 59.34 977 SER A N 1
ATOM 7324 C CA . SER A 1 977 ? 117.280 19.131 -136.093 1.00 59.34 977 SER A CA 1
ATOM 7325 C C . SER A 1 977 ? 115.771 18.979 -136.364 1.00 59.34 977 SER A C 1
ATOM 7327 O O . SER A 1 977 ? 114.979 19.582 -135.641 1.00 59.34 977 SER A O 1
ATOM 7329 N N . PRO A 1 978 ? 115.337 18.167 -137.350 1.00 58.41 978 PRO A N 1
ATOM 7330 C CA . PRO A 1 978 ? 113.919 17.859 -137.586 1.00 58.41 978 PRO A CA 1
ATOM 7331 C C . PRO A 1 978 ? 113.388 16.657 -136.768 1.00 58.41 978 PRO A C 1
ATOM 7333 O O . PRO A 1 978 ? 112.281 16.187 -137.011 1.00 58.41 978 PRO A O 1
ATOM 7336 N N . SER A 1 979 ? 114.188 16.077 -135.869 1.00 62.91 979 SER A N 1
ATOM 7337 C CA . SER A 1 979 ? 114.042 14.693 -135.368 1.00 62.91 979 SER A CA 1
ATOM 7338 C C . SER A 1 979 ? 112.961 14.458 -134.285 1.00 62.91 979 SER A C 1
ATOM 7340 O O . SER A 1 979 ? 113.189 13.728 -133.321 1.00 62.91 979 SER A O 1
ATOM 7342 N N . TYR A 1 980 ? 111.787 15.095 -134.379 1.00 75.56 980 TYR A N 1
ATOM 7343 C CA . TYR A 1 980 ? 111.023 15.453 -133.180 1.00 75.56 980 TYR A CA 1
ATOM 7344 C C . TYR A 1 980 ? 109.429 15.518 -133.419 1.00 75.56 980 TYR A C 1
ATOM 7346 O O . TYR A 1 980 ? 108.998 15.642 -134.561 1.00 75.56 980 TYR A O 1
ATOM 7354 N N . LYS A 1 981 ? 108.493 15.514 -132.403 1.00 81.50 981 LYS A N 1
ATOM 7355 C CA . LYS A 1 981 ? 106.976 15.695 -132.522 1.00 81.50 981 LYS A CA 1
ATOM 7356 C C . LYS A 1 981 ? 106.086 16.173 -131.297 1.00 81.50 981 LYS A C 1
ATOM 7358 O O . LYS A 1 981 ? 105.902 15.347 -130.422 1.00 81.50 981 LYS A O 1
ATOM 7363 N N . ILE A 1 982 ? 105.484 17.386 -131.201 1.00 81.38 982 ILE A N 1
ATOM 7364 C CA . ILE A 1 982 ? 104.672 17.889 -130.027 1.00 81.38 982 ILE A CA 1
ATOM 7365 C C . ILE A 1 982 ? 103.815 16.786 -129.384 1.00 81.38 982 ILE A C 1
ATOM 7367 O O . ILE A 1 982 ? 103.194 16.053 -130.141 1.00 81.38 982 ILE A O 1
ATOM 7371 N N . ASP A 1 983 ? 103.694 16.727 -128.055 1.00 82.19 983 ASP A N 1
ATOM 7372 C CA . ASP A 1 983 ? 102.807 15.802 -127.325 1.00 82.19 983 ASP A CA 1
ATOM 7373 C C . ASP A 1 983 ? 101.761 16.538 -126.493 1.00 82.19 983 ASP A C 1
ATOM 7375 O O . ASP A 1 983 ? 102.060 17.562 -125.871 1.00 82.19 983 ASP A O 1
ATOM 7379 N N . VAL A 1 984 ? 100.539 16.004 -126.492 1.00 82.75 984 VAL A N 1
ATOM 7380 C CA . VAL A 1 984 ? 99.408 16.547 -125.736 1.00 82.75 984 VAL A CA 1
ATOM 7381 C C . VAL A 1 984 ? 98.605 15.424 -125.093 1.00 82.75 984 VAL A C 1
ATOM 7383 O O . VAL A 1 984 ? 98.160 14.527 -125.807 1.00 82.75 984 VAL A O 1
ATOM 7386 N N . SER A 1 985 ? 98.384 15.489 -123.778 1.00 81.19 985 SER A N 1
ATOM 7387 C CA . SER A 1 985 ? 97.676 14.464 -123.002 1.00 81.19 985 SER A CA 1
ATOM 7388 C C . SER A 1 985 ? 96.516 15.001 -122.160 1.00 81.19 985 SER A C 1
ATOM 7390 O O . SER A 1 985 ? 96.527 16.147 -121.706 1.00 81.19 985 SER A O 1
ATOM 7392 N N . VAL A 1 986 ? 95.511 14.144 -121.956 1.00 79.31 986 VAL A N 1
ATOM 7393 C CA . VAL A 1 986 ? 94.292 14.382 -121.169 1.00 79.31 986 VAL A CA 1
ATOM 7394 C C . VAL A 1 986 ? 93.967 13.102 -120.403 1.00 79.31 986 VAL A C 1
ATOM 7396 O O . VAL A 1 986 ? 93.777 12.048 -121.007 1.00 79.31 986 VAL A O 1
ATOM 7399 N N . GLY A 1 987 ? 93.906 13.164 -119.071 1.00 71.31 987 GLY A N 1
ATOM 7400 C CA . GLY A 1 987 ? 93.682 11.971 -118.248 1.00 71.31 987 GLY A CA 1
ATOM 7401 C C . GLY A 1 987 ? 94.785 10.921 -118.443 1.00 71.31 987 GLY A C 1
ATOM 7402 O O . GLY A 1 987 ? 95.923 11.140 -118.027 1.00 71.31 987 GLY A O 1
ATOM 7403 N N . ARG A 1 988 ? 94.448 9.778 -119.059 1.00 68.44 988 ARG A N 1
ATOM 7404 C CA . ARG A 1 988 ? 95.407 8.711 -119.412 1.00 68.44 988 ARG A CA 1
ATOM 7405 C C . ARG A 1 988 ? 95.749 8.673 -120.911 1.00 68.44 988 ARG A C 1
ATOM 7407 O O . ARG A 1 988 ? 96.626 7.906 -121.300 1.00 68.44 988 ARG A O 1
ATOM 7414 N N . ASP A 1 989 ? 95.099 9.490 -121.733 1.00 76.75 989 ASP A N 1
ATOM 7415 C CA . ASP A 1 989 ? 95.168 9.464 -123.196 1.00 76.75 989 ASP A CA 1
ATOM 7416 C C . ASP A 1 989 ? 96.033 10.605 -123.745 1.00 76.75 989 ASP A C 1
ATOM 7418 O O . ASP A 1 989 ? 96.220 11.630 -123.089 1.00 76.75 989 ASP A O 1
ATOM 7422 N N . HIS A 1 990 ? 96.589 10.448 -124.951 1.00 82.19 990 HIS A N 1
ATOM 7423 C CA . HIS A 1 990 ? 97.463 11.463 -125.552 1.00 82.19 990 HIS A CA 1
ATOM 7424 C C . HIS A 1 990 ? 97.550 11.373 -127.087 1.00 82.19 990 HIS A C 1
ATOM 7426 O O . HIS A 1 990 ? 97.196 10.362 -127.694 1.00 82.19 990 HIS A O 1
ATOM 7432 N N . GLN A 1 991 ? 98.079 12.426 -127.714 1.00 82.56 991 GLN A N 1
ATOM 7433 C CA . GLN A 1 991 ? 98.343 12.528 -129.154 1.00 82.56 991 GLN A CA 1
ATOM 7434 C C . GLN A 1 991 ? 99.678 13.233 -129.433 1.00 82.56 991 GLN A C 1
ATOM 7436 O O . GLN A 1 991 ? 100.189 13.958 -128.581 1.00 82.56 991 GLN A O 1
ATOM 7441 N N . GLN A 1 992 ? 100.249 13.031 -130.629 1.00 84.00 992 GLN A N 1
ATOM 7442 C CA . GLN A 1 992 ? 101.559 13.564 -131.017 1.00 84.00 992 GLN A CA 1
ATOM 7443 C C . GLN A 1 992 ? 101.626 14.077 -132.460 1.00 84.00 992 GLN A C 1
ATOM 7445 O O . GLN A 1 992 ? 101.155 13.419 -133.385 1.00 84.00 992 GLN A O 1
ATOM 7450 N N . LYS A 1 993 ? 102.335 15.192 -132.688 1.00 78.50 993 LYS A N 1
ATOM 7451 C CA . LYS A 1 993 ? 102.493 15.812 -134.016 1.00 78.50 993 LYS A CA 1
ATOM 7452 C C . LYS A 1 993 ? 103.941 16.186 -134.366 1.00 78.50 993 LYS A C 1
ATOM 7454 O O . LYS A 1 993 ? 104.494 17.044 -133.685 1.00 78.50 993 LYS A O 1
ATOM 7459 N N . PRO A 1 994 ? 104.539 15.659 -135.455 1.00 74.25 994 PRO A N 1
ATOM 7460 C CA . PRO A 1 994 ? 105.845 16.091 -135.979 1.00 74.25 994 PRO A CA 1
ATOM 7461 C C . PRO A 1 994 ? 106.054 17.610 -136.019 1.00 74.25 994 PRO A C 1
ATOM 7463 O O . PRO A 1 994 ? 105.214 18.357 -136.516 1.00 74.25 994 PRO A O 1
ATOM 7466 N N . LEU A 1 995 ? 107.175 18.020 -135.422 1.00 72.31 995 LEU A N 1
ATOM 7467 C CA . LEU A 1 995 ? 107.692 19.378 -135.219 1.00 72.31 995 LEU A CA 1
ATOM 7468 C C . LEU A 1 995 ? 109.093 19.166 -134.606 1.00 72.31 995 LEU A C 1
ATOM 7470 O O . LEU A 1 995 ? 109.921 18.485 -135.195 1.00 72.31 995 LEU A O 1
ATOM 7474 N N . GLY A 1 996 ? 109.238 19.428 -133.299 1.00 61.16 996 GLY A N 1
ATOM 7475 C CA . GLY A 1 996 ? 108.804 18.315 -132.400 1.00 61.16 996 GLY A CA 1
ATOM 7476 C C . GLY A 1 996 ? 108.591 18.369 -130.808 1.00 61.16 996 GLY A C 1
ATOM 7477 O O . GLY A 1 996 ? 108.943 19.518 -130.505 1.00 61.16 996 GLY A O 1
ATOM 7478 N N . ILE A 1 997 ? 108.027 17.423 -129.771 1.00 56.69 997 ILE A N 1
ATOM 7479 C CA . ILE A 1 997 ? 108.079 15.866 -129.057 1.00 56.69 997 ILE A CA 1
ATOM 7480 C C . ILE A 1 997 ? 106.990 15.021 -127.796 1.00 56.69 997 ILE A C 1
ATOM 7482 O O . ILE A 1 997 ? 106.487 15.890 -127.103 1.00 56.69 997 ILE A O 1
ATOM 7486 N N . LEU A 1 998 ? 106.676 13.570 -127.356 1.00 48.56 998 LEU A N 1
ATOM 7487 C CA . LEU A 1 998 ? 105.623 12.254 -126.715 1.00 48.56 998 LEU A CA 1
ATOM 7488 C C . LEU A 1 998 ? 104.774 11.364 -125.278 1.00 48.56 998 LEU A C 1
ATOM 7490 O O . LEU A 1 998 ? 105.554 11.175 -124.345 1.00 48.56 998 LEU A O 1
ATOM 7494 N N . ALA A 1 999 ? 103.476 10.570 -125.028 1.00 50.25 999 ALA A N 1
ATOM 7495 C CA . ALA A 1 999 ? 102.770 9.161 -124.183 1.00 50.25 999 ALA A CA 1
ATOM 7496 C C . ALA A 1 999 ? 101.455 8.625 -122.958 1.00 50.25 999 ALA A C 1
ATOM 7498 O O . ALA A 1 999 ? 101.284 9.485 -122.101 1.00 50.25 999 ALA A O 1
ATOM 7499 N N . ALA A 1 1000 ? 100.595 7.352 -122.694 1.00 23.83 1000 ALA A N 1
ATOM 7500 C CA . ALA A 1 1000 ? 99.495 6.637 -121.481 1.00 23.83 1000 ALA A CA 1
ATOM 7501 C C . ALA A 1 1000 ? 98.261 5.225 -121.307 1.00 23.83 1000 ALA A C 1
ATOM 7503 O O . ALA A 1 1000 ? 98.258 4.542 -122.328 1.00 23.83 1000 ALA A O 1
ATOM 7504 N N . GLY A 1 1001 ? 97.307 4.644 -120.215 1.00 7.92 1001 GLY A N 1
ATOM 7505 C CA . GLY A 1 1001 ? 96.082 3.359 -119.941 1.00 7.92 1001 GLY A CA 1
ATOM 7506 C C . GLY A 1 1001 ? 95.083 2.572 -118.556 1.00 7.92 1001 GLY A C 1
ATOM 7507 O O . GLY A 1 1001 ? 95.461 3.024 -117.481 1.00 7.92 1001 GLY A O 1
ATOM 7508 N N . GLY A 1 1002 ? 93.943 1.519 -118.351 1.00 7.59 1002 GLY A N 1
ATOM 7509 C CA . GLY A 1 1002 ? 92.923 0.754 -117.075 1.00 7.59 1002 GLY A CA 1
ATOM 7510 C C . GLY A 1 1002 ? 91.650 -0.615 -116.829 1.00 7.59 1002 GLY A C 1
ATOM 7511 O O . GLY A 1 1002 ? 91.513 -1.226 -117.882 1.00 7.59 1002 GLY A O 1
ATOM 7512 N N . GLY A 1 1003 ? 90.752 -1.190 -115.683 1.00 9.57 1003 GLY A N 1
ATOM 7513 C CA . GLY A 1 1003 ? 89.511 -2.447 -115.314 1.00 9.57 1003 GLY A CA 1
ATOM 7514 C C . GLY A 1 1003 ? 88.579 -3.075 -113.816 1.00 9.57 1003 GLY A C 1
ATOM 7515 O O . GLY A 1 1003 ? 89.001 -2.388 -112.893 1.00 9.57 1003 GLY A O 1
ATOM 7516 N N . LEU A 1 1004 ? 87.554 -4.078 -113.165 1.00 14.20 1004 LEU A N 1
ATOM 7517 C CA . LEU A 1 1004 ? 86.321 -5.376 -113.035 1.00 14.20 1004 LEU A CA 1
ATOM 7518 C C . LEU A 1 1004 ? 85.370 -6.357 -111.701 1.00 14.20 1004 LEU A C 1
ATOM 7520 O O . LEU A 1 1004 ? 86.168 -6.763 -110.861 1.00 14.20 1004 LEU A O 1
ATOM 7524 N N . GLU A 1 1005 ? 83.928 -6.893 -111.451 1.00 19.27 1005 GLU A N 1
ATOM 7525 C CA . GLU A 1 1005 ? 82.680 -8.082 -110.842 1.00 19.27 1005 GLU A CA 1
ATOM 7526 C C . GLU A 1 1005 ? 81.959 -9.170 -109.478 1.00 19.27 1005 GLU A C 1
ATOM 7528 O O . GLU A 1 1005 ? 82.830 -9.867 -108.972 1.00 19.27 1005 GLU A O 1
ATOM 7533 N N . LEU A 1 1006 ? 80.551 -9.590 -108.940 1.00 18.77 1006 LEU A N 1
ATOM 7534 C CA . LEU A 1 1006 ? 79.666 -10.838 -107.968 1.00 18.77 1006 LEU A CA 1
ATOM 7535 C C . LEU A 1 1006 ? 77.949 -11.361 -107.422 1.00 18.77 1006 LEU A C 1
ATOM 7537 O O . LEU A 1 1006 ? 77.247 -11.565 -108.396 1.00 18.77 1006 LEU A O 1
ATOM 7541 N N . TRP A 1 1007 ? 77.180 -11.754 -106.147 1.00 17.91 1007 TRP A N 1
ATOM 7542 C CA . TRP A 1 1007 ? 75.541 -12.015 -105.526 1.00 17.91 1007 TRP A CA 1
ATOM 7543 C C . TRP A 1 1007 ? 74.701 -12.999 -104.221 1.00 17.91 1007 TRP A C 1
ATOM 7545 O O . TRP A 1 1007 ? 75.410 -13.934 -103.857 1.00 17.91 1007 TRP A O 1
ATOM 7555 N N . MET A 1 1008 ? 73.320 -12.964 -103.549 1.00 20.72 1008 MET A N 1
ATOM 7556 C CA . MET A 1 1008 ? 72.120 -13.967 -102.729 1.00 20.72 1008 MET A CA 1
ATOM 7557 C C . MET A 1 1008 ? 71.015 -13.929 -101.264 1.00 20.72 1008 MET A C 1
ATOM 7559 O O . MET A 1 1008 ? 71.393 -13.105 -100.442 1.00 20.72 1008 MET A O 1
ATOM 7563 N N . PHE A 1 1009 ? 69.766 -14.688 -100.810 1.00 22.81 1009 PHE A N 1
ATOM 7564 C CA . PHE A 1 1009 ? 68.607 -14.704 -99.499 1.00 22.81 1009 PHE A CA 1
ATOM 7565 C C . PHE A 1 1009 ? 67.343 -15.855 -98.826 1.00 22.81 1009 PHE A C 1
ATOM 7567 O O . PHE A 1 1009 ? 67.437 -16.974 -99.327 1.00 22.81 1009 PHE A O 1
ATOM 7574 N N . ILE A 1 1010 ? 66.239 -15.779 -97.768 1.00 27.69 1010 ILE A N 1
ATOM 7575 C CA . ILE A 1 1010 ? 65.133 -16.819 -96.905 1.00 27.69 1010 ILE A CA 1
ATOM 7576 C C . ILE A 1 1010 ? 63.549 -16.634 -96.012 1.00 27.69 1010 ILE A C 1
ATOM 7578 O O . ILE A 1 1010 ? 63.015 -15.560 -96.251 1.00 27.69 1010 ILE A O 1
ATOM 7582 N N . LEU A 1 1011 ? 62.698 -17.509 -95.093 1.00 29.33 1011 LEU A N 1
ATOM 7583 C CA . LEU A 1 1011 ? 61.114 -17.502 -94.372 1.00 29.33 1011 LEU A CA 1
ATOM 7584 C C . LEU A 1 1011 ? 60.182 -18.508 -93.164 1.00 29.33 1011 LEU A C 1
ATOM 7586 O O . LEU A 1 1011 ? 60.585 -19.667 -93.143 1.00 29.33 1011 LEU A O 1
ATOM 7590 N N . ILE A 1 1012 ? 58.950 -18.271 -92.304 1.00 38.16 1012 ILE A N 1
ATOM 7591 C CA . ILE A 1 1012 ? 57.526 -19.037 -91.631 1.00 38.16 1012 ILE A CA 1
ATOM 7592 C C . ILE A 1 1012 ? 56.780 -19.526 -90.049 1.00 38.16 1012 ILE A C 1
ATOM 7594 O O . ILE A 1 1012 ? 57.613 -20.000 -89.287 1.00 38.16 1012 ILE A O 1
ATOM 7598 N N . ALA A 1 1013 ? 55.362 -19.577 -89.492 1.00 35.50 1013 ALA A N 1
ATOM 7599 C CA . ALA A 1 1013 ? 54.483 -20.326 -88.195 1.00 35.50 1013 ALA A CA 1
ATOM 7600 C C . ALA A 1 1013 ? 52.832 -20.150 -87.457 1.00 35.50 1013 ALA A C 1
ATOM 7602 O O . ALA A 1 1013 ? 52.313 -19.097 -87.804 1.00 35.50 1013 ALA A O 1
ATOM 7603 N N . ALA A 1 1014 ? 51.973 -20.971 -86.503 1.00 44.75 1014 ALA A N 1
ATOM 7604 C CA . ALA A 1 1014 ? 50.569 -20.774 -85.501 1.00 44.75 1014 ALA A CA 1
ATOM 7605 C C . ALA A 1 1014 ? 49.393 -21.855 -84.636 1.00 44.75 1014 ALA A C 1
ATOM 7607 O O . ALA A 1 1014 ? 49.359 -22.969 -85.148 1.00 44.75 1014 ALA A O 1
ATOM 7608 N N . VAL A 1 1015 ? 48.398 -21.665 -83.500 1.00 44.47 1015 VAL A N 1
ATOM 7609 C CA . VAL A 1 1015 ? 46.879 -22.292 -82.907 1.00 44.47 1015 VAL A CA 1
ATOM 7610 C C . VAL A 1 1015 ? 46.132 -22.742 -81.324 1.00 44.47 1015 VAL A C 1
ATOM 7612 O O . VAL A 1 1015 ? 46.969 -23.191 -80.552 1.00 44.47 1015 VAL A O 1
ATOM 7615 N N . ILE A 1 1016 ? 44.714 -22.770 -80.776 1.00 53.91 1016 ILE A N 1
ATOM 7616 C CA . ILE A 1 1016 ? 43.739 -23.607 -79.605 1.00 53.91 1016 ILE A CA 1
ATOM 7617 C C . ILE A 1 1016 ? 42.272 -23.234 -78.614 1.00 53.91 1016 ILE A C 1
ATOM 7619 O O . ILE A 1 1016 ? 41.874 -22.092 -78.804 1.00 53.91 1016 ILE A O 1
ATOM 7623 N N . ILE A 1 1017 ? 41.391 -24.018 -77.661 1.00 50.75 1017 ILE A N 1
ATOM 7624 C CA . ILE A 1 1017 ? 39.926 -23.788 -76.776 1.00 50.75 1017 ILE A CA 1
ATOM 7625 C C . ILE A 1 1017 ? 39.130 -24.565 -75.347 1.00 50.75 1017 ILE A C 1
ATOM 7627 O O . ILE A 1 1017 ? 39.937 -25.159 -74.644 1.00 50.75 1017 ILE A O 1
ATOM 7631 N N . ALA A 1 1018 ? 37.720 -24.601 -74.799 1.00 50.25 1018 ALA A N 1
ATOM 7632 C CA . ALA A 1 1018 ? 36.896 -24.799 -73.301 1.00 50.25 1018 ALA A CA 1
ATOM 7633 C C . ALA A 1 1018 ? 35.484 -25.695 -72.604 1.00 50.25 1018 ALA A C 1
ATOM 7635 O O . ALA A 1 1018 ? 35.429 -26.856 -72.993 1.00 50.25 1018 ALA A O 1
ATOM 7636 N N . ALA A 1 1019 ? 34.431 -25.362 -71.574 1.00 52.53 1019 ALA A N 1
ATOM 7637 C CA . ALA A 1 1019 ? 33.554 -26.080 -70.277 1.00 52.53 1019 ALA A CA 1
ATOM 7638 C C . ALA A 1 1019 ? 31.886 -26.538 -69.735 1.00 52.53 1019 ALA A C 1
ATOM 7640 O O . ALA A 1 1019 ? 31.350 -27.339 -70.493 1.00 52.53 1019 ALA A O 1
ATOM 7641 N N . LEU A 1 1020 ? 31.066 -26.291 -68.494 1.00 57.62 1020 LEU A N 1
ATOM 7642 C CA . LEU A 1 1020 ? 30.102 -27.093 -67.365 1.00 57.62 1020 LEU A CA 1
ATOM 7643 C C . LEU A 1 1020 ? 28.663 -26.690 -66.482 1.00 57.62 1020 LEU A C 1
ATOM 7645 O O . LEU A 1 1020 ? 28.771 -25.951 -65.503 1.00 57.62 1020 LEU A O 1
ATOM 7649 N N . VAL A 1 1021 ? 27.341 -27.185 -66.554 1.00 57.59 1021 VAL A N 1
ATOM 7650 C CA . VAL A 1 1021 ? 26.059 -26.451 -65.974 1.00 57.59 1021 VAL A CA 1
ATOM 7651 C C . VAL A 1 1021 ? 24.889 -26.991 -64.987 1.00 57.59 1021 VAL A C 1
ATOM 7653 O O . VAL A 1 1021 ? 24.255 -26.159 -64.335 1.00 57.59 1021 VAL A O 1
ATOM 7656 N N . VAL A 1 1022 ? 24.473 -28.270 -64.810 1.00 53.56 1022 VAL A N 1
ATOM 7657 C CA . VAL A 1 1022 ? 23.053 -28.638 -64.376 1.00 53.56 1022 VAL A CA 1
ATOM 7658 C C . VAL A 1 1022 ? 22.632 -28.644 -62.862 1.00 53.56 1022 VAL A C 1
ATOM 7660 O O . VAL A 1 1022 ? 21.438 -28.644 -62.561 1.00 53.56 1022 VAL A O 1
ATOM 7663 N N . PHE A 1 1023 ? 23.539 -28.677 -61.879 1.00 54.09 1023 PHE A N 1
ATOM 7664 C CA . PHE A 1 1023 ? 23.235 -29.207 -60.521 1.00 54.09 1023 PHE A CA 1
ATOM 7665 C C . PHE A 1 1023 ? 22.403 -28.317 -59.554 1.00 54.09 1023 PHE A C 1
ATOM 7667 O O . PHE A 1 1023 ? 21.672 -28.843 -58.714 1.00 54.09 1023 PHE A O 1
ATOM 7674 N N . SER A 1 1024 ? 22.492 -26.985 -59.628 1.00 53.44 1024 SER A N 1
ATOM 7675 C CA . SER A 1 1024 ? 22.236 -26.118 -58.451 1.00 53.44 1024 SER A CA 1
ATOM 7676 C C . SER A 1 1024 ? 20.804 -25.581 -58.249 1.00 53.44 1024 SER A C 1
ATOM 7678 O O . SER A 1 1024 ? 20.569 -24.816 -57.318 1.00 53.44 1024 SER A O 1
ATOM 7680 N N . ILE A 1 1025 ? 19.828 -25.938 -59.091 1.00 56.28 1025 ILE A N 1
ATOM 7681 C CA . ILE A 1 1025 ? 18.503 -25.266 -59.133 1.00 56.28 1025 ILE A CA 1
ATOM 7682 C C . ILE A 1 1025 ? 17.486 -25.811 -58.092 1.00 56.28 1025 ILE A C 1
ATOM 7684 O O . ILE A 1 1025 ? 16.447 -25.202 -57.841 1.00 56.28 1025 ILE A O 1
ATOM 7688 N N . PHE A 1 1026 ? 17.765 -26.947 -57.444 1.00 48.94 1026 PHE A N 1
ATOM 7689 C CA . PHE A 1 1026 ? 16.740 -27.756 -56.758 1.00 48.94 1026 PHE A CA 1
ATOM 7690 C C . PHE A 1 1026 ? 16.218 -27.228 -55.397 1.00 48.94 1026 PHE A C 1
ATOM 7692 O O . PHE A 1 1026 ? 15.134 -27.623 -54.974 1.00 48.94 1026 PHE A O 1
ATOM 7699 N N . ILE A 1 1027 ? 16.941 -26.349 -54.691 1.00 56.09 1027 ILE A N 1
ATOM 7700 C CA . ILE A 1 1027 ? 16.707 -26.087 -53.247 1.00 56.09 1027 ILE A CA 1
ATOM 7701 C C . ILE A 1 1027 ? 15.736 -24.915 -52.941 1.00 56.09 1027 ILE A C 1
ATOM 7703 O O . ILE A 1 1027 ? 15.343 -24.705 -51.798 1.00 56.09 1027 ILE A O 1
ATOM 7707 N N . TYR A 1 1028 ? 15.251 -24.177 -53.943 1.00 49.81 1028 TYR A N 1
ATOM 7708 C CA . TYR A 1 1028 ? 14.624 -22.856 -53.738 1.00 49.81 1028 TYR A CA 1
ATOM 7709 C C . TYR A 1 1028 ? 13.230 -22.803 -53.038 1.00 49.81 1028 TYR A C 1
ATOM 7711 O O . TYR A 1 1028 ? 12.726 -21.701 -52.829 1.00 49.81 1028 TYR A O 1
ATOM 7719 N N . LYS A 1 1029 ? 12.538 -23.913 -52.691 1.00 52.09 1029 LYS A N 1
ATOM 7720 C CA . LYS A 1 1029 ? 11.129 -23.848 -52.190 1.00 52.09 1029 LYS A CA 1
ATOM 7721 C C . LYS A 1 1029 ? 10.659 -24.940 -51.192 1.00 52.09 1029 LYS A C 1
ATOM 7723 O O . LYS A 1 1029 ? 10.102 -25.939 -51.647 1.00 52.09 1029 LYS A O 1
ATOM 7728 N N . ARG A 1 1030 ? 10.725 -24.690 -49.863 1.00 41.25 1030 ARG A N 1
ATOM 7729 C CA . ARG A 1 1030 ? 9.716 -25.010 -48.785 1.00 41.25 1030 ARG A CA 1
ATOM 7730 C C . ARG A 1 1030 ? 10.302 -24.905 -47.353 1.00 41.25 1030 ARG A C 1
ATOM 7732 O O . ARG A 1 1030 ? 11.512 -24.828 -47.204 1.00 41.25 1030 ARG A O 1
ATOM 7739 N N . GLY A 1 1031 ? 9.451 -24.922 -46.310 1.00 35.91 1031 GLY A N 1
ATOM 7740 C CA . GLY A 1 1031 ? 9.853 -24.931 -44.886 1.00 35.91 1031 GLY A CA 1
ATOM 7741 C C . GLY A 1 1031 ? 8.694 -25.176 -43.890 1.00 35.91 1031 GLY A C 1
ATOM 7742 O O . GLY A 1 1031 ? 7.608 -25.558 -44.321 1.00 35.91 1031 GLY A O 1
ATOM 7743 N N . VAL A 1 1032 ? 8.934 -24.866 -42.598 1.00 40.03 1032 VAL A N 1
ATOM 7744 C CA . VAL A 1 1032 ? 8.025 -24.899 -41.408 1.00 40.03 1032 VAL A CA 1
ATOM 7745 C C . VAL A 1 1032 ? 7.774 -26.274 -40.737 1.00 40.03 1032 VAL A C 1
ATOM 7747 O O . VAL A 1 1032 ? 7.409 -27.236 -41.403 1.00 40.03 1032 VAL A O 1
ATOM 7750 N N . GLY A 1 1033 ? 7.881 -26.331 -39.391 1.00 38.41 1033 GLY A N 1
ATOM 7751 C CA . GLY A 1 1033 ? 7.318 -27.396 -38.524 1.00 38.41 1033 GLY A CA 1
ATOM 7752 C C . GLY A 1 1033 ? 8.192 -27.840 -37.327 1.00 38.41 1033 GLY A C 1
ATOM 7753 O O . GLY A 1 1033 ? 9.382 -28.084 -37.501 1.00 38.41 1033 GLY A O 1
ATOM 7754 N N . LYS A 1 1034 ? 7.606 -27.989 -36.122 1.00 49.06 1034 LYS A N 1
ATOM 7755 C CA . LYS A 1 1034 ? 8.208 -28.658 -34.935 1.00 49.06 1034 LYS A CA 1
ATOM 7756 C C . LYS A 1 1034 ? 7.604 -30.064 -34.726 1.00 49.06 1034 LYS A C 1
ATOM 7758 O O . LYS A 1 1034 ? 6.518 -30.342 -35.227 1.00 49.06 1034 LYS A O 1
ATOM 7763 N N . LEU A 1 1035 ? 8.304 -30.928 -33.982 1.00 52.59 1035 LEU A N 1
ATOM 7764 C CA . LEU A 1 1035 ? 7.942 -32.324 -33.668 1.00 52.59 1035 LEU A CA 1
ATOM 7765 C C . LEU A 1 1035 ? 8.310 -32.663 -32.206 1.00 52.59 1035 LEU A C 1
ATOM 7767 O O . LEU A 1 1035 ? 9.202 -32.019 -31.654 1.00 52.59 1035 LEU A O 1
ATOM 7771 N N . VAL A 1 1036 ? 7.664 -33.671 -31.599 1.00 56.38 1036 VAL A N 1
ATOM 7772 C CA . VAL A 1 1036 ? 7.859 -34.092 -30.188 1.00 56.38 1036 VAL A CA 1
ATOM 7773 C C . VAL A 1 1036 ? 7.885 -35.628 -30.082 1.00 56.38 1036 VAL A C 1
ATOM 7775 O O . VAL A 1 1036 ? 7.226 -36.297 -30.869 1.00 56.38 1036 VAL A O 1
ATOM 7778 N N . GLU A 1 1037 ? 8.648 -36.230 -29.163 1.00 54.72 1037 GLU A N 1
ATOM 7779 C CA . GLU A 1 1037 ? 8.824 -37.697 -29.128 1.00 54.72 1037 GLU A CA 1
ATOM 7780 C C . GLU A 1 1037 ? 7.755 -38.480 -28.341 1.00 54.72 1037 GLU A C 1
ATOM 7782 O O . GLU A 1 1037 ? 7.403 -38.159 -27.209 1.00 54.72 1037 GLU A O 1
ATOM 7787 N N . CYS A 1 1038 ? 7.293 -39.587 -28.929 1.00 49.31 1038 CYS A N 1
ATOM 7788 C CA . CYS A 1 1038 ? 6.426 -40.590 -28.307 1.00 49.31 1038 CYS A CA 1
ATOM 7789 C C . CYS A 1 1038 ? 7.179 -41.416 -27.245 1.00 49.31 1038 CYS A C 1
ATOM 7791 O O . CYS A 1 1038 ? 8.033 -42.242 -27.586 1.00 49.31 1038 CYS A O 1
ATOM 7793 N N . GLY A 1 1039 ? 6.813 -41.228 -25.972 1.00 58.28 1039 GLY A N 1
ATOM 7794 C CA . GLY A 1 1039 ? 7.552 -41.710 -24.793 1.00 58.28 1039 GLY A CA 1
ATOM 7795 C C . GLY A 1 1039 ? 7.717 -43.228 -24.613 1.00 58.28 1039 GLY A C 1
ATOM 7796 O O . GLY A 1 1039 ? 8.561 -43.636 -23.828 1.00 58.28 1039 GLY A O 1
ATOM 7797 N N . GLU A 1 1040 ? 6.978 -44.063 -25.349 1.00 56.56 1040 GLU A N 1
ATOM 7798 C CA . GLU A 1 1040 ? 7.145 -45.533 -25.337 1.00 56.56 1040 GLU A CA 1
ATOM 7799 C C . GLU A 1 1040 ? 8.122 -46.050 -26.410 1.00 56.56 1040 GLU A C 1
ATOM 7801 O O . GLU A 1 1040 ? 8.618 -47.169 -26.318 1.00 56.56 1040 GLU A O 1
ATOM 7806 N N . CYS A 1 1041 ? 8.398 -45.286 -27.477 1.00 53.50 1041 CYS A N 1
ATOM 7807 C CA . CYS A 1 1041 ? 9.151 -45.830 -28.619 1.00 53.50 1041 CYS A CA 1
ATOM 7808 C C . CYS A 1 1041 ? 10.063 -44.846 -29.369 1.00 53.50 1041 CYS A C 1
ATOM 7810 O O . CYS A 1 1041 ? 10.497 -45.168 -30.484 1.00 53.50 1041 CYS A O 1
ATOM 7812 N N . GLY A 1 1042 ? 10.359 -43.674 -28.791 1.00 58.62 1042 GLY A N 1
ATOM 7813 C CA . GLY A 1 1042 ? 11.330 -42.709 -29.328 1.00 58.62 1042 GLY A CA 1
ATOM 7814 C C . GLY A 1 1042 ? 11.003 -42.308 -30.765 1.00 58.62 1042 GLY A C 1
ATOM 7815 O O . GLY A 1 1042 ? 11.766 -42.580 -31.695 1.00 58.62 1042 GLY A O 1
ATOM 7816 N N . ALA A 1 1043 ? 9.786 -41.811 -30.983 1.00 56.84 1043 ALA A N 1
ATOM 7817 C CA . ALA A 1 1043 ? 9.289 -41.469 -32.311 1.00 56.84 1043 ALA A CA 1
ATOM 7818 C C . ALA A 1 1043 ? 8.810 -40.024 -32.341 1.00 56.84 1043 ALA A C 1
ATOM 7820 O O . ALA A 1 1043 ? 7.810 -39.714 -31.701 1.00 56.84 1043 ALA A O 1
ATOM 7821 N N . LEU A 1 1044 ? 9.495 -39.169 -33.099 1.00 53.72 1044 LEU A N 1
ATOM 7822 C CA . LEU A 1 1044 ? 9.048 -37.805 -33.366 1.00 53.72 1044 LEU A CA 1
ATOM 7823 C C . LEU A 1 1044 ? 7.686 -37.825 -34.080 1.00 53.72 1044 LEU A C 1
ATOM 7825 O O . LEU A 1 1044 ? 7.574 -38.260 -35.226 1.00 53.72 1044 LEU A O 1
ATOM 7829 N N . ILE A 1 1045 ? 6.658 -37.358 -33.377 1.00 58.53 1045 ILE A N 1
ATOM 7830 C CA . ILE A 1 1045 ? 5.263 -37.254 -33.803 1.00 58.53 1045 ILE A CA 1
ATOM 7831 C C . ILE A 1 1045 ? 4.770 -35.801 -33.660 1.00 58.53 1045 ILE A C 1
ATOM 7833 O O . ILE A 1 1045 ? 5.351 -35.016 -32.905 1.00 58.53 1045 ILE A O 1
ATOM 7837 N N . PRO A 1 1046 ? 3.709 -35.401 -34.384 1.00 55.38 1046 PRO A N 1
ATOM 7838 C CA . PRO A 1 1046 ? 3.019 -34.142 -34.127 1.00 55.38 1046 PRO A CA 1
ATOM 7839 C C . PRO A 1 1046 ? 2.301 -34.170 -32.770 1.00 55.38 1046 PRO A C 1
ATOM 7841 O O . PRO A 1 1046 ? 1.739 -35.191 -32.379 1.00 55.38 1046 PRO A O 1
ATOM 7844 N N . GLU A 1 1047 ? 2.275 -33.025 -32.092 1.00 50.56 1047 GLU A N 1
ATOM 7845 C CA . GLU A 1 1047 ? 1.770 -32.846 -30.719 1.00 50.56 1047 GLU A CA 1
ATOM 7846 C C . GLU A 1 1047 ? 0.287 -33.233 -30.522 1.00 50.56 1047 GLU A C 1
ATOM 7848 O O . GLU A 1 1047 ? -0.122 -33.605 -29.429 1.00 50.56 1047 GLU A O 1
ATOM 7853 N N . SER A 1 1048 ? -0.520 -33.213 -31.587 1.00 50.88 1048 SER A N 1
ATOM 7854 C CA . SER A 1 1048 ? -1.961 -33.509 -31.562 1.00 50.88 1048 SER A CA 1
ATOM 7855 C C . SER A 1 1048 ? -2.334 -34.995 -31.723 1.00 50.88 1048 SER A C 1
ATOM 7857 O O . SER A 1 1048 ? -3.504 -35.322 -31.931 1.00 50.88 1048 SER A O 1
ATOM 7859 N N . ALA A 1 1049 ? -1.369 -35.917 -31.658 1.00 51.72 1049 ALA A N 1
ATOM 7860 C CA . ALA A 1 1049 ? -1.606 -37.341 -31.882 1.00 51.72 1049 ALA A CA 1
ATOM 7861 C C . ALA A 1 1049 ? -2.139 -38.071 -30.627 1.00 51.72 1049 ALA A C 1
ATOM 7863 O O . ALA A 1 1049 ? -1.370 -38.565 -29.806 1.00 51.72 1049 ALA A O 1
ATOM 7864 N N . THR A 1 1050 ? -3.462 -38.253 -30.535 1.00 55.44 1050 THR A N 1
ATOM 7865 C CA . THR A 1 1050 ? -4.146 -39.067 -29.496 1.00 55.44 1050 THR A CA 1
ATOM 7866 C C . THR A 1 1050 ? -3.848 -40.576 -29.560 1.00 55.44 1050 THR A C 1
ATOM 7868 O O . THR A 1 1050 ? -4.339 -41.351 -28.738 1.00 55.44 1050 THR A O 1
ATOM 7871 N N . ARG A 1 1051 ? -3.030 -40.991 -30.532 1.00 53.53 1051 ARG A N 1
ATOM 7872 C CA . ARG A 1 1051 ? -2.529 -42.346 -30.761 1.00 53.53 1051 ARG A CA 1
ATOM 7873 C C . ARG A 1 1051 ? -1.094 -42.266 -31.264 1.00 53.53 1051 ARG A C 1
ATOM 7875 O O . ARG A 1 1051 ? -0.852 -41.592 -32.265 1.00 53.53 1051 ARG A O 1
ATOM 7882 N N . CYS A 1 1052 ? -0.155 -43.003 -30.674 1.00 53.91 1052 CYS A N 1
ATOM 7883 C CA . CYS A 1 1052 ? 1.214 -43.043 -31.203 1.00 53.91 1052 CYS A CA 1
ATOM 7884 C C . CYS A 1 1052 ? 1.310 -43.997 -32.417 1.00 53.91 1052 CYS A C 1
ATOM 7886 O O . CYS A 1 1052 ? 1.156 -45.208 -32.240 1.00 53.91 1052 CYS A O 1
ATOM 7888 N N . PRO A 1 1053 ? 1.604 -43.533 -33.653 1.00 56.84 1053 PRO A N 1
ATOM 7889 C CA . PRO A 1 1053 ? 1.474 -44.378 -34.851 1.00 56.84 1053 PRO A CA 1
ATOM 7890 C C . PRO A 1 1053 ? 2.511 -45.506 -34.986 1.00 56.84 1053 PRO A C 1
ATOM 7892 O O . PRO A 1 1053 ? 2.334 -46.383 -35.828 1.00 56.84 1053 PRO A O 1
ATOM 7895 N N . LYS A 1 1054 ? 3.590 -45.490 -34.187 1.00 51.38 1054 LYS A N 1
ATOM 7896 C CA . LYS A 1 1054 ? 4.700 -46.464 -34.250 1.00 51.38 1054 LYS A CA 1
ATOM 7897 C C . LYS A 1 1054 ? 4.560 -47.625 -33.251 1.00 51.38 1054 LYS A C 1
ATOM 7899 O O . LYS A 1 1054 ? 5.004 -48.723 -33.566 1.00 51.38 1054 LYS A O 1
ATOM 7904 N N . CYS A 1 1055 ? 3.940 -47.409 -32.085 1.00 54.69 1055 CYS A N 1
ATOM 7905 C CA . CYS A 1 1055 ? 3.650 -48.467 -31.097 1.00 54.69 1055 CYS A CA 1
ATOM 7906 C C . CYS A 1 1055 ? 2.149 -48.763 -30.913 1.00 54.69 1055 CYS A C 1
ATOM 7908 O O . CYS A 1 1055 ? 1.797 -49.768 -30.307 1.00 54.69 1055 CYS A O 1
ATOM 7910 N N . GLY A 1 1056 ? 1.260 -47.932 -31.467 1.00 58.97 1056 GLY A N 1
ATOM 7911 C CA . GLY A 1 1056 ? -0.177 -48.198 -31.554 1.00 58.97 1056 GLY A CA 1
ATOM 7912 C C . GLY A 1 1056 ? -1.010 -47.847 -30.321 1.00 58.97 1056 GLY A C 1
ATOM 7913 O O . GLY A 1 1056 ? -2.221 -48.017 -30.393 1.00 58.97 1056 GLY A O 1
ATOM 7914 N N . VAL A 1 1057 ? -0.410 -47.351 -29.231 1.00 57.53 1057 VAL A N 1
ATOM 7915 C CA . VAL A 1 1057 ? -1.152 -47.010 -28.004 1.00 57.53 1057 VAL A CA 1
ATOM 7916 C C . VAL A 1 1057 ? -2.183 -45.900 -28.255 1.00 57.53 1057 VAL A C 1
ATOM 7918 O O . VAL A 1 1057 ? -1.845 -44.849 -28.805 1.00 57.53 1057 VAL A O 1
ATOM 7921 N N . GLU A 1 1058 ? -3.427 -46.170 -27.858 1.00 53.28 1058 GLU A N 1
ATOM 7922 C CA . GLU A 1 1058 ? -4.591 -45.272 -27.818 1.00 53.28 1058 GLU A CA 1
ATOM 7923 C C . GLU A 1 1058 ? -4.995 -45.070 -26.346 1.00 53.28 1058 GLU A C 1
ATOM 7925 O O . GLU A 1 1058 ? -4.792 -45.966 -25.523 1.00 53.28 1058 GLU A O 1
ATOM 7930 N N . PHE A 1 1059 ? -5.551 -43.905 -26.000 1.00 46.78 1059 PHE A N 1
ATOM 7931 C CA . PHE A 1 1059 ? -5.820 -43.523 -24.607 1.00 46.78 1059 PHE A CA 1
ATOM 7932 C C . PHE A 1 1059 ? -7.315 -43.226 -24.371 1.00 46.78 1059 PHE A C 1
ATOM 7934 O O . PHE A 1 1059 ? -7.788 -42.128 -24.665 1.00 46.78 1059 PHE A O 1
ATOM 7941 N N . GLU A 1 1060 ? -8.054 -44.201 -23.826 1.00 45.03 1060 GLU A N 1
ATOM 7942 C CA . GLU A 1 1060 ? -9.486 -44.089 -23.477 1.00 45.03 1060 GLU A CA 1
ATOM 7943 C C . GLU A 1 1060 ? -9.755 -44.097 -21.949 1.00 45.03 1060 GLU A C 1
ATOM 7945 O O . GLU A 1 1060 ? -8.836 -43.968 -21.139 1.00 45.03 1060 GLU A O 1
ATOM 7950 N N . LYS A 1 1061 ? -11.038 -44.142 -21.554 1.00 50.25 1061 LYS A N 1
ATOM 7951 C CA . LYS A 1 1061 ? -11.568 -43.802 -20.217 1.00 50.25 1061 LYS A CA 1
ATOM 7952 C C . LYS A 1 1061 ? -12.083 -45.023 -19.417 1.00 50.25 1061 LYS A C 1
ATOM 7954 O O . LYS A 1 1061 ? -11.931 -46.166 -19.828 1.00 50.25 1061 LYS A O 1
ATOM 7959 N N . ASP A 1 1062 ? -12.739 -44.720 -18.291 1.00 51.91 1062 ASP A N 1
ATOM 7960 C CA . ASP A 1 1062 ? -13.695 -45.552 -17.533 1.00 51.91 1062 ASP A CA 1
ATOM 7961 C C . ASP A 1 1062 ? -13.166 -46.472 -16.411 1.00 51.91 1062 ASP A C 1
ATOM 7963 O O . ASP A 1 1062 ? -13.538 -47.636 -16.273 1.00 51.91 1062 ASP A O 1
ATOM 7967 N N . MET A 1 1063 ? -12.424 -45.864 -15.478 1.00 53.19 1063 MET A N 1
ATOM 7968 C CA . ME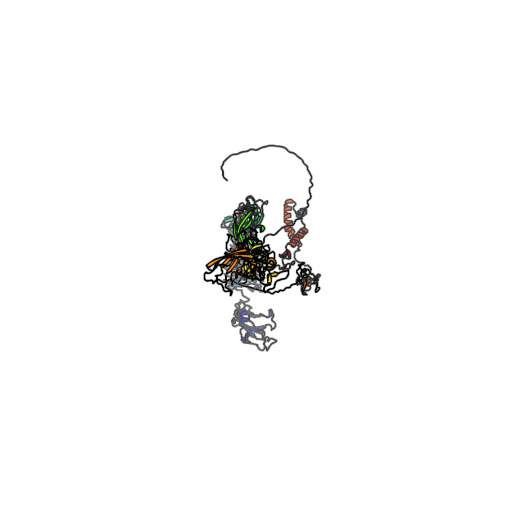T A 1 1063 ? -12.520 -46.162 -14.035 1.00 53.19 1063 MET A CA 1
ATOM 7969 C C . MET A 1 1063 ? -12.545 -44.843 -13.242 1.00 53.19 1063 MET A C 1
ATOM 7971 O O . MET A 1 1063 ? -12.103 -43.814 -13.752 1.00 53.19 1063 MET A O 1
ATOM 7975 N N . VAL A 1 1064 ? -13.030 -44.848 -11.994 1.00 56.03 1064 VAL A N 1
ATOM 7976 C CA . VAL A 1 1064 ? -13.005 -43.665 -11.103 1.00 56.03 1064 VAL A CA 1
ATOM 7977 C C . VAL A 1 1064 ? -12.388 -44.002 -9.749 1.00 56.03 1064 VAL A C 1
ATOM 7979 O O . VAL A 1 1064 ? -12.351 -45.161 -9.348 1.00 56.03 1064 VAL A O 1
ATOM 7982 N N . LYS A 1 1065 ? -11.861 -43.004 -9.035 1.00 50.84 1065 LYS A N 1
ATOM 7983 C CA . LYS A 1 1065 ? -11.281 -43.205 -7.702 1.00 50.84 1065 LYS A CA 1
ATOM 7984 C C . LYS A 1 1065 ? -12.287 -42.901 -6.598 1.00 50.84 1065 LYS A C 1
ATOM 7986 O O . LYS A 1 1065 ? -12.968 -41.884 -6.633 1.00 50.84 1065 LYS A O 1
ATOM 7991 N N . CYS A 1 1066 ? -12.307 -43.761 -5.587 1.00 47.38 1066 CYS A N 1
ATOM 7992 C CA . CYS A 1 1066 ? -12.950 -43.515 -4.304 1.00 47.38 1066 CYS A CA 1
ATOM 7993 C C . CYS A 1 1066 ? -12.357 -42.255 -3.650 1.00 47.38 1066 CYS A C 1
ATOM 7995 O O . CYS A 1 1066 ? -11.143 -42.191 -3.449 1.00 47.38 1066 CYS A O 1
ATOM 7997 N N . SER A 1 1067 ? -13.201 -41.269 -3.330 1.00 64.94 1067 SER A N 1
ATOM 7998 C CA . SER A 1 1067 ? -12.785 -39.911 -2.938 1.00 64.94 1067 SER A CA 1
ATOM 7999 C C . SER A 1 1067 ? -11.898 -39.858 -1.691 1.00 64.94 1067 SER A C 1
ATOM 8001 O O . SER A 1 1067 ? -10.951 -39.083 -1.661 1.00 64.94 1067 SER A O 1
ATOM 8003 N N . GLU A 1 1068 ? -12.158 -40.718 -0.703 1.00 62.44 1068 GLU A N 1
ATOM 8004 C CA . GLU A 1 1068 ? -11.439 -40.731 0.581 1.00 62.44 1068 GLU A CA 1
ATOM 8005 C C . GLU A 1 1068 ? -10.073 -41.436 0.533 1.00 62.44 1068 GLU A C 1
ATOM 8007 O O . GLU A 1 1068 ? -9.141 -41.033 1.221 1.00 62.44 1068 GLU A O 1
ATOM 8012 N N . CYS A 1 1069 ? -9.929 -42.519 -0.246 1.00 67.31 1069 CYS A N 1
ATOM 8013 C CA . CYS A 1 1069 ? -8.717 -43.361 -0.206 1.00 67.31 1069 CYS A CA 1
ATOM 8014 C C . CYS A 1 1069 ? -8.026 -43.588 -1.558 1.00 67.31 1069 CYS A C 1
ATOM 8016 O O . CYS A 1 1069 ? -7.047 -44.328 -1.634 1.00 67.31 1069 CYS A O 1
ATOM 8018 N N . GLY A 1 1070 ? -8.522 -42.990 -2.644 1.00 59.09 1070 GLY A N 1
ATOM 8019 C CA . GLY A 1 1070 ? -7.879 -43.030 -3.959 1.00 59.09 1070 GLY A CA 1
ATOM 8020 C C . GLY A 1 1070 ? -7.865 -44.397 -4.660 1.00 59.09 1070 GLY A C 1
ATOM 8021 O O . GLY A 1 1070 ? -7.245 -44.516 -5.721 1.00 59.09 1070 GLY A O 1
ATOM 8022 N N . ALA A 1 1071 ? -8.529 -45.417 -4.106 1.00 64.38 1071 ALA A N 1
ATOM 8023 C CA . ALA A 1 1071 ? -8.668 -46.733 -4.726 1.00 64.38 1071 ALA A CA 1
ATOM 8024 C C . ALA A 1 1071 ? -9.558 -46.658 -5.978 1.00 64.38 1071 ALA A C 1
ATOM 8026 O O . ALA A 1 1071 ? -10.632 -46.054 -5.938 1.00 64.38 1071 ALA A O 1
ATOM 8027 N N . TRP A 1 1072 ? -9.127 -47.277 -7.081 1.00 60.06 1072 TRP A N 1
ATOM 8028 C CA . TRP A 1 1072 ? -9.931 -47.373 -8.301 1.00 60.06 1072 TRP A CA 1
ATOM 8029 C C . TRP A 1 1072 ? -11.132 -48.301 -8.080 1.00 60.06 1072 TRP A C 1
ATOM 8031 O O . TRP A 1 1072 ? -10.974 -49.448 -7.662 1.00 60.06 1072 TRP A O 1
ATOM 8041 N N . ILE A 1 1073 ? -12.323 -47.793 -8.376 1.00 61.56 1073 ILE A N 1
ATOM 8042 C CA . ILE A 1 1073 ? -13.613 -48.476 -8.281 1.00 61.56 1073 ILE A CA 1
ATOM 8043 C C . ILE A 1 1073 ? -14.392 -48.295 -9.598 1.00 61.56 1073 ILE A C 1
ATOM 8045 O O . ILE A 1 1073 ? -14.207 -47.293 -10.300 1.00 61.56 1073 ILE A O 1
ATOM 8049 N N . PRO A 1 1074 ? -15.280 -49.236 -9.962 1.00 55.47 1074 PRO A N 1
ATOM 8050 C CA . PRO A 1 1074 ? -16.263 -49.005 -11.015 1.00 55.47 1074 PRO A CA 1
ATOM 8051 C C . PRO A 1 1074 ? -17.152 -47.802 -10.672 1.00 55.47 1074 PRO A C 1
ATOM 8053 O O . PRO A 1 1074 ? -17.493 -47.589 -9.508 1.00 55.47 1074 PRO A O 1
ATOM 8056 N N . ALA A 1 1075 ? -17.601 -47.054 -11.683 1.00 55.69 1075 ALA A N 1
ATOM 8057 C CA . ALA A 1 1075 ? -18.408 -45.835 -11.512 1.00 55.69 1075 ALA A CA 1
ATOM 8058 C C . ALA A 1 1075 ? -19.837 -46.055 -10.949 1.00 55.69 1075 ALA A C 1
ATOM 8060 O O . ALA A 1 1075 ? -20.657 -45.143 -10.961 1.00 55.69 1075 ALA A O 1
ATOM 8061 N N . SER A 1 1076 ? -20.140 -47.261 -10.463 1.00 53.72 1076 SER A N 1
ATOM 8062 C CA . SER A 1 1076 ? -21.435 -47.698 -9.926 1.00 53.72 1076 SER A CA 1
ATOM 8063 C C . SER A 1 1076 ? -21.366 -48.233 -8.483 1.00 53.72 1076 SER A C 1
ATOM 8065 O O . SER A 1 1076 ? -22.347 -48.787 -7.986 1.00 53.72 1076 SER A O 1
ATOM 8067 N N . SER A 1 1077 ? -20.230 -48.097 -7.786 1.00 56.28 1077 SER A N 1
ATOM 8068 C CA . SER A 1 1077 ? -20.067 -48.573 -6.402 1.00 56.28 1077 SER A CA 1
ATOM 8069 C C . SER A 1 1077 ? -20.696 -47.634 -5.358 1.00 56.28 1077 SER A C 1
ATOM 8071 O O . SER A 1 1077 ? -20.300 -46.480 -5.233 1.00 56.28 1077 SER A O 1
ATOM 8073 N N . VAL A 1 1078 ? -21.635 -48.160 -4.558 1.00 64.81 1078 VAL A N 1
ATOM 8074 C CA . VAL A 1 1078 ? -22.390 -47.419 -3.514 1.00 64.81 1078 VAL A CA 1
ATOM 8075 C C . VAL A 1 1078 ? -21.682 -47.409 -2.140 1.00 64.81 1078 VAL A C 1
ATOM 8077 O O . VAL A 1 1078 ? -21.976 -46.583 -1.277 1.00 64.81 1078 VAL A O 1
ATOM 8080 N N . GLU A 1 1079 ? -20.703 -48.292 -1.942 1.00 62.31 1079 GLU A N 1
ATOM 8081 C CA . GLU A 1 1079 ? -19.748 -48.273 -0.826 1.00 62.31 1079 GLU A CA 1
ATOM 8082 C C . GLU A 1 1079 ? -18.341 -48.504 -1.392 1.00 62.31 1079 GLU A C 1
ATOM 8084 O O . GLU A 1 1079 ? -18.165 -49.306 -2.312 1.00 62.31 1079 GLU A O 1
ATOM 8089 N N . CYS A 1 1080 ? -17.339 -47.808 -0.857 1.00 66.00 1080 CYS A N 1
ATOM 8090 C CA . CYS A 1 1080 ? -15.946 -47.951 -1.274 1.00 66.00 1080 CYS A CA 1
ATOM 8091 C C . CYS A 1 1080 ? -15.270 -49.168 -0.601 1.00 66.00 1080 CYS A C 1
ATOM 8093 O O . CYS A 1 1080 ? -15.023 -49.112 0.606 1.00 66.00 1080 CYS A O 1
ATOM 8095 N N . PRO A 1 1081 ? -14.871 -50.234 -1.332 1.00 60.81 1081 PRO A N 1
ATOM 8096 C CA . PRO A 1 1081 ? -14.406 -51.492 -0.721 1.00 60.81 1081 PRO A CA 1
ATOM 8097 C C . PRO A 1 1081 ? -13.079 -51.428 0.055 1.00 60.81 1081 PRO A C 1
ATOM 8099 O O . PRO A 1 1081 ? -12.668 -52.434 0.622 1.00 60.81 1081 PRO A O 1
ATOM 8102 N N . ASN A 1 1082 ? -12.385 -50.285 0.036 1.00 64.19 1082 ASN A N 1
ATOM 8103 C CA . ASN A 1 1082 ? -11.049 -50.107 0.615 1.00 64.19 1082 ASN A CA 1
ATOM 8104 C C . ASN A 1 1082 ? -11.015 -49.142 1.822 1.00 64.19 1082 ASN A C 1
ATOM 8106 O O . ASN A 1 1082 ? -10.037 -49.132 2.563 1.00 64.19 1082 ASN A O 1
ATOM 8110 N N . CYS A 1 1083 ? -12.065 -48.339 2.041 1.00 66.69 1083 CYS A N 1
ATOM 8111 C CA . CYS A 1 1083 ? -12.201 -47.491 3.239 1.00 66.69 1083 CYS A CA 1
ATOM 8112 C C . CYS A 1 1083 ? -13.626 -47.425 3.820 1.00 66.69 1083 CYS A C 1
ATOM 8114 O O . CYS A 1 1083 ? -13.854 -46.700 4.783 1.00 66.69 1083 CYS A O 1
ATOM 8116 N N . HIS A 1 1084 ? -14.580 -48.174 3.258 1.00 59.19 1084 HIS A N 1
ATOM 8117 C CA . HIS A 1 1084 ? -15.958 -48.323 3.743 1.00 59.19 1084 HIS A CA 1
ATOM 8118 C C . HIS A 1 1084 ? -16.808 -47.042 3.820 1.00 59.19 1084 HIS A C 1
ATOM 8120 O O . HIS A 1 1084 ? -17.893 -47.062 4.403 1.00 59.19 1084 HIS A O 1
ATOM 8126 N N . VAL A 1 1085 ? -16.387 -45.941 3.180 1.00 62.16 1085 VAL A N 1
ATOM 8127 C CA . VAL A 1 1085 ? -17.269 -44.776 3.006 1.00 62.16 1085 VAL A CA 1
ATOM 8128 C C . VAL A 1 1085 ? -18.483 -45.167 2.149 1.00 62.16 1085 VAL A C 1
ATOM 8130 O O . VAL A 1 1085 ? -18.342 -45.812 1.102 1.00 62.16 1085 VAL A O 1
ATOM 8133 N N . ARG A 1 1086 ? -19.679 -44.818 2.636 1.00 58.47 1086 ARG A N 1
ATOM 8134 C CA . ARG A 1 1086 ? -20.985 -45.146 2.045 1.00 58.47 1086 ARG A CA 1
ATOM 8135 C C . ARG A 1 1086 ? -21.629 -43.916 1.431 1.00 58.47 1086 ARG A C 1
ATOM 8137 O O . ARG A 1 1086 ? -21.618 -42.846 2.031 1.00 58.47 1086 ARG A O 1
ATOM 8144 N N . PHE A 1 1087 ? -22.269 -44.098 0.284 1.00 58.94 1087 PHE A N 1
ATOM 8145 C CA . PHE A 1 1087 ? -22.941 -43.027 -0.444 1.00 58.94 1087 PHE A CA 1
ATOM 8146 C C . PHE A 1 1087 ? -24.469 -43.126 -0.261 1.00 58.94 1087 PHE A C 1
ATOM 8148 O O . PHE A 1 1087 ? -25.186 -43.594 -1.142 1.00 58.94 1087 PHE A O 1
ATOM 8155 N N . GLY A 1 1088 ? -24.964 -42.721 0.919 1.00 45.22 1088 GLY A N 1
ATOM 8156 C CA . GLY A 1 1088 ? -26.396 -42.699 1.263 1.00 45.22 1088 GLY A CA 1
ATOM 8157 C C . GLY A 1 1088 ? -26.687 -42.251 2.708 1.00 45.22 1088 GLY A C 1
ATOM 8158 O O . GLY A 1 1088 ? -25.877 -42.476 3.603 1.00 45.22 1088 GLY A O 1
ATOM 8159 N N . THR A 1 1089 ? -27.840 -41.611 2.926 1.00 40.34 1089 THR A N 1
ATOM 8160 C CA . THR A 1 1089 ? -28.308 -40.973 4.183 1.00 40.34 1089 THR A CA 1
ATOM 8161 C C . THR A 1 1089 ? -29.580 -41.670 4.728 1.00 40.34 1089 THR A C 1
ATOM 8163 O O . THR A 1 1089 ? -30.049 -42.603 4.069 1.00 40.34 1089 THR A O 1
ATOM 8166 N N . PRO A 1 1090 ? -30.226 -41.243 5.846 1.00 53.69 1090 PRO A N 1
ATOM 8167 C CA . PRO A 1 1090 ? -29.823 -40.363 6.962 1.00 53.69 1090 PRO A CA 1
ATOM 8168 C C . PRO A 1 1090 ? -29.980 -41.055 8.350 1.00 53.69 1090 PRO A C 1
ATOM 8170 O O . PRO A 1 1090 ? -30.242 -42.254 8.405 1.00 53.69 1090 PRO A O 1
ATOM 8173 N N . LEU A 1 1091 ? -29.842 -40.293 9.453 1.00 29.50 1091 LEU A N 1
ATOM 8174 C CA . LEU A 1 1091 ? -30.621 -40.323 10.725 1.00 29.50 1091 LEU A CA 1
ATOM 8175 C C . LEU A 1 1091 ? -29.806 -39.625 11.845 1.00 29.50 1091 LEU A C 1
ATOM 8177 O O . LEU A 1 1091 ? -28.601 -39.839 11.914 1.00 29.50 1091 LEU A O 1
ATOM 8181 N N . GLU A 1 1092 ? -30.349 -38.927 12.847 1.00 34.50 1092 GLU A N 1
ATOM 8182 C CA . GLU A 1 1092 ? -31.417 -37.910 12.972 1.00 34.50 1092 GLU A CA 1
ATOM 8183 C C . GLU A 1 1092 ? -31.267 -37.326 14.401 1.00 34.50 1092 GLU A C 1
ATOM 8185 O O . GLU A 1 1092 ? -30.897 -38.068 15.312 1.00 34.50 1092 GLU A O 1
ATOM 8190 N N . GLY A 1 1093 ? -31.480 -36.020 14.625 1.00 45.31 1093 GLY A N 1
ATOM 8191 C CA . GLY A 1 1093 ? -31.266 -35.432 15.966 1.00 45.31 1093 GLY A CA 1
ATOM 8192 C C . GLY A 1 1093 ? -30.943 -33.935 16.062 1.00 45.31 1093 GLY A C 1
ATOM 8193 O O . GLY A 1 1093 ? -30.791 -33.431 17.172 1.00 45.31 1093 GLY A O 1
ATOM 8194 N N . GLU A 1 1094 ? -30.857 -33.205 14.948 1.00 40.28 1094 GLU A N 1
ATOM 8195 C CA . GLU A 1 1094 ? -30.908 -31.734 14.960 1.00 40.28 1094 GLU A CA 1
ATOM 8196 C C . GLU A 1 1094 ? -32.313 -31.232 14.603 1.00 40.28 1094 GLU A C 1
ATOM 8198 O O . GLU A 1 1094 ? -33.039 -31.926 13.892 1.00 40.28 1094 GLU A O 1
ATOM 8203 N N . LYS A 1 1095 ? -32.658 -29.990 14.999 1.00 49.12 1095 LYS A N 1
ATOM 8204 C CA . LYS A 1 1095 ? -33.755 -29.241 14.351 1.00 49.12 1095 LYS A CA 1
ATOM 8205 C C . LYS A 1 1095 ? -33.572 -29.300 12.833 1.00 49.12 1095 LYS A C 1
ATOM 8207 O O . LYS A 1 1095 ? -32.478 -29.011 12.333 1.00 49.12 1095 LYS A O 1
ATOM 8212 N N . THR A 1 1096 ? -34.647 -29.611 12.126 1.00 53.00 1096 THR A N 1
ATOM 8213 C CA . THR A 1 1096 ? -34.683 -29.786 10.674 1.00 53.00 1096 THR A CA 1
ATOM 8214 C C . THR A 1 1096 ? -34.201 -28.514 9.971 1.00 53.00 1096 THR A C 1
ATOM 8216 O O . THR A 1 1096 ? -34.423 -27.402 10.458 1.00 53.00 1096 THR A O 1
ATOM 8219 N N . TYR A 1 1097 ? -33.554 -28.646 8.808 1.00 61.78 1097 TYR A N 1
ATOM 8220 C CA . TYR A 1 1097 ? -33.078 -27.481 8.047 1.00 61.78 1097 TYR A CA 1
ATOM 8221 C C . TYR A 1 1097 ? -34.221 -26.496 7.741 1.00 61.78 1097 TYR A C 1
ATOM 8223 O O . TYR A 1 1097 ? -34.072 -25.296 7.957 1.00 61.78 1097 TYR A O 1
ATOM 8231 N N . GLU A 1 1098 ? -35.393 -27.015 7.367 1.00 59.16 1098 GLU A N 1
ATOM 8232 C CA . GLU A 1 1098 ? -36.612 -26.231 7.140 1.00 59.16 1098 GLU A CA 1
ATOM 8233 C C . GLU A 1 1098 ? -37.086 -25.461 8.385 1.00 59.16 1098 GLU A C 1
ATOM 8235 O O . GLU A 1 1098 ? -37.589 -24.351 8.251 1.00 59.16 1098 GLU A O 1
ATOM 8240 N N . GLU A 1 1099 ? -36.900 -25.997 9.597 1.00 65.81 1099 GLU A N 1
ATOM 8241 C CA . GLU A 1 1099 ? -37.289 -25.323 10.845 1.00 65.81 1099 GLU A CA 1
ATOM 8242 C C . GLU A 1 1099 ? -36.366 -24.138 11.146 1.00 65.81 1099 GLU A C 1
ATOM 8244 O O . GLU A 1 1099 ? -36.847 -23.040 11.419 1.00 65.81 1099 GLU A O 1
ATOM 8249 N N . LYS A 1 1100 ? -35.044 -24.326 11.011 1.00 70.19 1100 LYS A N 1
ATOM 8250 C CA . LYS A 1 1100 ? -34.055 -23.243 11.178 1.00 70.19 1100 LYS A CA 1
ATOM 8251 C C . LYS A 1 1100 ? -34.260 -22.134 10.136 1.00 70.19 1100 LYS A C 1
ATOM 8253 O O . LYS A 1 1100 ? -34.191 -20.953 10.467 1.00 70.19 1100 LYS A O 1
ATOM 8258 N N . MET A 1 1101 ? -34.558 -22.503 8.888 1.00 72.00 1101 MET A N 1
ATOM 8259 C CA . MET A 1 1101 ? -34.851 -21.534 7.826 1.00 72.00 1101 MET A CA 1
ATOM 8260 C C . MET A 1 1101 ? -36.218 -20.851 8.024 1.00 72.00 1101 MET A C 1
ATOM 8262 O O . MET A 1 1101 ? -36.349 -19.675 7.695 1.00 72.00 1101 MET A O 1
ATOM 8266 N N . ARG A 1 1102 ? -37.230 -21.526 8.597 1.00 77.50 1102 ARG A N 1
ATOM 8267 C CA . ARG A 1 1102 ? -38.512 -20.890 8.969 1.00 77.50 1102 ARG A CA 1
ATOM 8268 C C . ARG A 1 1102 ? -38.348 -19.842 10.060 1.00 77.50 1102 ARG A C 1
ATOM 8270 O O . ARG A 1 1102 ? -38.948 -18.779 9.938 1.00 77.50 1102 ARG A O 1
ATOM 8277 N N . GLU A 1 1103 ? -37.529 -20.115 11.074 1.00 76.88 1103 GLU A N 1
ATOM 8278 C CA . GLU A 1 1103 ? -37.194 -19.134 12.117 1.00 76.88 1103 GLU A CA 1
ATOM 8279 C C . GLU A 1 1103 ? -36.592 -17.865 11.477 1.00 76.88 1103 GLU A C 1
ATOM 8281 O O . GLU A 1 1103 ? -37.083 -16.765 11.723 1.00 76.88 1103 GLU A O 1
ATOM 8286 N N . GLN A 1 1104 ? -35.659 -18.015 10.528 1.00 73.50 1104 GLN A N 1
ATOM 8287 C CA . GLN A 1 1104 ? -35.082 -16.889 9.776 1.00 73.50 1104 GLN A CA 1
ATOM 8288 C C . GLN A 1 1104 ? -36.060 -16.176 8.821 1.00 73.50 1104 GLN A C 1
ATOM 8290 O O . GLN A 1 1104 ? -35.953 -14.964 8.639 1.00 73.50 1104 GLN A O 1
ATOM 8295 N N . TYR A 1 1105 ? -37.017 -16.876 8.204 1.00 83.06 1105 TYR A N 1
ATOM 8296 C CA . TYR A 1 1105 ? -38.044 -16.245 7.361 1.00 83.06 1105 TYR A CA 1
ATOM 8297 C C . TYR A 1 1105 ? -39.019 -15.393 8.191 1.00 83.06 1105 TYR A C 1
ATOM 8299 O O . TYR A 1 1105 ? -39.345 -14.266 7.812 1.00 83.06 1105 TYR A O 1
ATOM 8307 N N . GLU A 1 1106 ? -39.452 -15.896 9.349 1.00 77.94 1106 GLU A N 1
ATOM 8308 C CA . GLU A 1 1106 ? -40.309 -15.149 10.275 1.00 77.94 1106 GLU A CA 1
ATOM 8309 C C . GLU A 1 1106 ? -39.573 -13.913 10.836 1.00 77.94 1106 GLU A C 1
ATOM 8311 O O . GLU A 1 1106 ? -40.130 -12.812 10.863 1.00 77.94 1106 GLU A O 1
ATOM 8316 N N . GLU A 1 1107 ? -38.294 -14.068 11.204 1.00 77.44 1107 GLU A N 1
ATOM 8317 C CA . GLU A 1 1107 ? -37.470 -13.011 11.800 1.00 77.44 1107 GLU A CA 1
ATOM 8318 C C . GLU A 1 1107 ? -36.974 -11.955 10.798 1.00 77.44 1107 GLU A C 1
ATOM 8320 O O . GLU A 1 1107 ? -36.998 -10.767 11.118 1.00 77.44 1107 GLU A O 1
ATOM 8325 N N . HIS A 1 1108 ? -36.535 -12.334 9.593 1.00 70.56 1108 HIS A N 1
ATOM 8326 C CA . HIS A 1 1108 ? -35.889 -11.408 8.646 1.00 70.56 1108 HIS A CA 1
ATOM 8327 C C . HIS A 1 1108 ? -36.766 -10.988 7.459 1.00 70.56 1108 HIS A C 1
ATOM 8329 O O . HIS A 1 1108 ? -36.475 -9.971 6.825 1.00 70.56 1108 HIS A O 1
ATOM 8335 N N . VAL A 1 1109 ? -37.835 -11.732 7.142 1.00 78.75 1109 VAL A N 1
ATOM 8336 C CA . VAL A 1 1109 ? -38.807 -11.336 6.108 1.00 78.75 1109 VAL A CA 1
ATOM 8337 C C . VAL A 1 1109 ? -40.069 -10.783 6.757 1.00 78.75 1109 VAL A C 1
ATOM 8339 O O . VAL A 1 1109 ? -40.414 -9.625 6.522 1.00 78.75 1109 VAL A O 1
ATOM 8342 N N . LEU A 1 1110 ? -40.764 -11.577 7.578 1.00 82.31 1110 LEU A N 1
ATOM 8343 C CA . LEU A 1 1110 ? -42.104 -11.203 8.037 1.00 82.31 1110 LEU A CA 1
ATOM 8344 C C . LEU A 1 1110 ? -42.108 -10.051 9.046 1.00 82.31 1110 LEU A C 1
ATOM 8346 O O . LEU A 1 1110 ? -42.975 -9.190 8.927 1.00 82.31 1110 LEU A O 1
ATOM 8350 N N . SER A 1 1111 ? -41.151 -9.968 9.976 1.00 78.62 1111 SER A N 1
ATOM 8351 C CA . SER A 1 1111 ? -41.038 -8.871 10.963 1.00 78.62 1111 SER A CA 1
ATOM 8352 C C . SER A 1 1111 ? -41.210 -7.469 10.347 1.00 78.62 1111 SER A C 1
ATOM 8354 O O . SER A 1 1111 ? -42.130 -6.733 10.705 1.00 78.62 1111 SER A O 1
ATOM 8356 N N . LYS A 1 1112 ? -40.406 -7.144 9.329 1.00 79.56 1112 LYS A N 1
ATOM 8357 C CA . LYS A 1 1112 ? -40.414 -5.863 8.609 1.00 79.56 1112 LYS A CA 1
ATOM 8358 C C . LYS A 1 1112 ? -41.766 -5.550 7.961 1.00 79.56 1112 LYS A C 1
ATOM 8360 O O . LYS A 1 1112 ? -42.193 -4.397 7.929 1.00 79.56 1112 LYS A O 1
ATOM 8365 N N . TYR A 1 1113 ? -42.455 -6.571 7.455 1.00 83.44 1113 TYR A N 1
ATOM 8366 C CA . TYR A 1 1113 ? -43.775 -6.419 6.845 1.00 83.44 1113 TYR A CA 1
ATOM 8367 C C . TYR A 1 1113 ? -44.916 -6.416 7.873 1.00 83.44 1113 TYR A C 1
ATOM 8369 O O . TYR A 1 1113 ? -45.946 -5.798 7.612 1.00 83.44 1113 TYR A O 1
ATOM 8377 N N . ARG A 1 1114 ? -44.733 -7.008 9.062 1.00 85.25 1114 ARG A N 1
ATOM 8378 C CA . ARG A 1 1114 ? -45.674 -6.905 10.191 1.00 85.25 1114 ARG A CA 1
ATOM 8379 C C . ARG A 1 1114 ? -45.808 -5.459 10.664 1.00 85.25 1114 ARG A C 1
ATOM 8381 O O . ARG A 1 1114 ? -46.922 -5.029 10.936 1.00 85.25 1114 ARG A O 1
ATOM 8388 N N . ASP A 1 1115 ? -44.721 -4.691 10.717 1.00 79.81 1115 ASP A N 1
ATOM 8389 C CA . ASP A 1 1115 ? -44.773 -3.285 11.149 1.00 79.81 1115 ASP A CA 1
ATOM 8390 C C . ASP A 1 1115 ? -45.373 -2.346 10.091 1.00 79.81 1115 ASP A C 1
ATOM 8392 O O . ASP A 1 1115 ? -46.187 -1.484 10.427 1.00 79.81 1115 ASP A O 1
ATOM 8396 N N . LEU A 1 1116 ? -45.097 -2.584 8.803 1.00 80.56 1116 LEU A N 1
ATOM 8397 C CA . LEU A 1 1116 ? -45.809 -1.916 7.704 1.00 80.56 1116 LEU A CA 1
ATOM 8398 C C . LEU A 1 1116 ? -47.318 -2.227 7.738 1.00 80.56 1116 LEU A C 1
ATOM 8400 O O . LEU A 1 1116 ? -48.142 -1.320 7.623 1.00 80.56 1116 LEU A O 1
ATOM 8404 N N . ALA A 1 1117 ? -47.693 -3.485 7.985 1.00 82.25 1117 ALA A N 1
ATOM 8405 C CA . ALA A 1 1117 ? -49.090 -3.882 8.129 1.00 82.25 1117 ALA A CA 1
ATOM 8406 C C . ALA A 1 1117 ? -49.766 -3.278 9.374 1.00 82.25 1117 ALA A C 1
ATOM 8408 O O . ALA A 1 1117 ? -50.946 -2.947 9.309 1.00 82.25 1117 ALA A O 1
ATOM 8409 N N . LYS A 1 1118 ? -49.055 -3.083 10.496 1.00 81.94 1118 LYS A N 1
ATOM 8410 C CA . LYS A 1 1118 ? -49.584 -2.340 11.661 1.00 81.94 1118 LYS A CA 1
ATOM 8411 C C . LYS A 1 1118 ? -49.871 -0.880 11.308 1.00 81.94 1118 LYS A C 1
ATOM 8413 O O . LYS A 1 1118 ? -50.890 -0.351 11.742 1.00 81.94 1118 LYS A O 1
ATOM 8418 N N . ALA A 1 1119 ? -49.006 -0.241 10.519 1.00 79.06 1119 ALA A N 1
ATOM 8419 C CA . ALA A 1 1119 ? -49.200 1.141 10.086 1.00 79.06 1119 ALA A CA 1
ATOM 8420 C C . ALA A 1 1119 ? -50.394 1.302 9.122 1.00 79.06 1119 ALA A C 1
ATOM 8422 O O . ALA A 1 1119 ? -51.122 2.287 9.224 1.00 79.06 1119 ALA A O 1
ATOM 8423 N N . GLU A 1 1120 ? -50.622 0.337 8.221 1.00 80.56 1120 GLU A N 1
ATOM 8424 C CA . GLU A 1 1120 ? -51.679 0.422 7.199 1.00 80.56 1120 GLU A CA 1
ATOM 8425 C C . GLU A 1 1120 ? -53.036 -0.167 7.645 1.00 80.56 1120 GLU A C 1
ATOM 8427 O O . GLU A 1 1120 ? -54.080 0.416 7.354 1.00 80.56 1120 GLU A O 1
ATOM 8432 N N . LEU A 1 1121 ? -53.052 -1.278 8.397 1.00 79.56 1121 LEU A N 1
ATOM 8433 C CA . LEU A 1 1121 ? -54.279 -1.886 8.949 1.00 79.56 1121 LEU A CA 1
ATOM 8434 C C . LEU A 1 1121 ? -54.709 -1.259 10.287 1.00 79.56 1121 LEU A C 1
ATOM 8436 O O . LEU A 1 1121 ? -55.869 -1.377 10.689 1.00 79.56 1121 LEU A O 1
ATOM 8440 N N . GLY A 1 1122 ? -53.789 -0.609 11.006 1.00 80.75 1122 GLY A N 1
ATOM 8441 C CA . GLY A 1 1122 ? -54.063 0.107 12.251 1.00 80.75 1122 GLY A CA 1
ATOM 8442 C C . GLY A 1 1122 ? -54.763 -0.751 13.309 1.00 80.75 1122 GLY A C 1
ATOM 8443 O O . GLY A 1 1122 ? -54.166 -1.632 13.921 1.00 80.75 1122 GLY A O 1
ATOM 8444 N N . LYS A 1 1123 ? -56.049 -0.467 13.548 1.00 79.56 1123 LYS A N 1
ATOM 8445 C CA . LYS A 1 1123 ? -56.867 -1.140 14.575 1.00 79.56 1123 LYS A CA 1
ATOM 8446 C C . LYS A 1 1123 ? -57.344 -2.536 14.173 1.00 79.56 1123 LYS A C 1
ATOM 8448 O O . LYS A 1 1123 ? -57.679 -3.317 15.058 1.00 79.56 1123 LYS A O 1
ATOM 8453 N N . ASP A 1 1124 ? -57.353 -2.841 12.878 1.00 80.19 1124 ASP A N 1
ATOM 8454 C CA . ASP A 1 1124 ? -57.790 -4.136 12.347 1.00 80.19 1124 ASP A CA 1
ATOM 8455 C C . ASP A 1 1124 ? -56.611 -5.117 12.165 1.00 80.19 1124 ASP A C 1
ATOM 8457 O O . ASP A 1 1124 ? -56.797 -6.247 11.701 1.00 80.19 1124 ASP A O 1
ATOM 8461 N N . TYR A 1 1125 ? -55.394 -4.718 12.566 1.00 87.94 1125 TYR A N 1
ATOM 8462 C CA . TYR A 1 1125 ? -54.217 -5.586 12.600 1.00 87.94 1125 TYR A CA 1
ATOM 8463 C C . TYR A 1 1125 ? -54.396 -6.728 13.613 1.00 87.94 1125 TYR A C 1
ATOM 8465 O O . TYR A 1 1125 ? -54.497 -6.523 14.823 1.00 87.94 1125 TYR A O 1
ATOM 8473 N N . ASN A 1 1126 ? -54.378 -7.954 13.105 1.00 85.75 1126 ASN A N 1
ATOM 8474 C CA . ASN A 1 1126 ? -54.238 -9.192 13.856 1.00 85.75 1126 ASN A CA 1
ATOM 8475 C C . ASN A 1 1126 ? -53.513 -10.224 12.977 1.00 85.75 1126 ASN A C 1
ATOM 8477 O O . ASN A 1 1126 ? -53.179 -9.955 11.825 1.00 85.75 1126 ASN A O 1
ATOM 8481 N N . GLU A 1 1127 ? -53.251 -11.407 13.522 1.00 81.94 1127 GLU A N 1
ATOM 8482 C CA . GLU A 1 1127 ? -52.410 -12.411 12.865 1.00 81.94 1127 GLU A CA 1
ATOM 8483 C C . GLU A 1 1127 ? -52.992 -12.950 11.544 1.00 81.94 1127 GLU A C 1
ATOM 8485 O O . GLU A 1 1127 ? -52.239 -13.289 10.630 1.00 81.94 1127 GLU A O 1
ATOM 8490 N N . ASP A 1 1128 ? -54.319 -12.990 11.406 1.00 81.00 1128 ASP A N 1
ATOM 8491 C CA . ASP A 1 1128 ? -54.980 -13.511 10.207 1.00 81.00 1128 ASP A CA 1
ATOM 8492 C C . ASP A 1 1128 ? -55.230 -12.407 9.166 1.00 81.00 1128 ASP A C 1
ATOM 8494 O O . ASP A 1 1128 ? -55.081 -12.650 7.965 1.00 81.00 1128 ASP A O 1
ATOM 8498 N N . THR A 1 1129 ? -55.501 -11.165 9.595 1.00 81.88 1129 THR A N 1
ATOM 8499 C CA . THR A 1 1129 ? -55.534 -10.008 8.677 1.00 81.88 1129 THR A CA 1
ATOM 8500 C C . THR A 1 1129 ? -54.144 -9.653 8.153 1.00 81.88 1129 THR A C 1
ATOM 8502 O O . THR A 1 1129 ? -54.021 -9.314 6.977 1.00 81.88 1129 THR A O 1
ATOM 8505 N N . PHE A 1 1130 ? -53.085 -9.825 8.956 1.00 88.38 1130 PHE A N 1
ATOM 8506 C CA . PHE A 1 1130 ? -51.700 -9.701 8.493 1.00 88.38 1130 PHE A CA 1
ATOM 8507 C C . PHE A 1 1130 ? -51.381 -10.696 7.369 1.00 88.38 1130 PHE A C 1
ATOM 8509 O O . PHE A 1 1130 ? -50.846 -10.294 6.338 1.00 88.38 1130 PHE A O 1
ATOM 8516 N N . LYS A 1 1131 ? -51.745 -11.977 7.517 1.00 82.75 1131 LYS A N 1
ATOM 8517 C CA . LYS A 1 1131 ? -51.494 -13.000 6.484 1.00 82.75 1131 LYS A CA 1
ATOM 8518 C C . LYS A 1 1131 ? -52.233 -12.701 5.181 1.00 82.75 1131 LYS A C 1
ATOM 8520 O O . LYS A 1 1131 ? -51.635 -12.819 4.112 1.00 82.75 1131 LYS A O 1
ATOM 8525 N N . ALA A 1 1132 ? -53.492 -12.268 5.266 1.00 83.38 1132 ALA A N 1
ATOM 8526 C CA . ALA A 1 1132 ? -54.271 -11.858 4.098 1.00 83.38 1132 ALA A CA 1
ATOM 8527 C C . ALA A 1 1132 ? -53.669 -10.621 3.402 1.00 83.38 1132 ALA A C 1
ATOM 8529 O O . ALA A 1 1132 ? -53.553 -10.600 2.177 1.00 83.38 1132 ALA A O 1
ATOM 8530 N N . TRP A 1 1133 ? -53.229 -9.619 4.173 1.00 88.25 1133 TRP A N 1
ATOM 8531 C CA . TRP A 1 1133 ? -52.537 -8.438 3.648 1.00 88.25 1133 TRP A CA 1
ATOM 8532 C C . TRP A 1 1133 ? -51.202 -8.813 2.990 1.00 88.25 1133 TRP A C 1
ATOM 8534 O O . TRP A 1 1133 ? -50.958 -8.423 1.849 1.00 88.25 1133 TRP A O 1
ATOM 8544 N N . TRP A 1 1134 ? -50.380 -9.645 3.641 1.00 89.94 1134 TRP A N 1
ATOM 8545 C CA . TRP A 1 1134 ? -49.078 -10.072 3.119 1.00 89.94 1134 TRP A CA 1
ATOM 8546 C C . TRP A 1 1134 ? -49.217 -10.836 1.800 1.00 89.94 1134 TRP A C 1
ATOM 8548 O O . TRP A 1 1134 ? -48.516 -10.514 0.849 1.00 89.94 1134 TRP A O 1
ATOM 8558 N N . GLN A 1 1135 ? -50.181 -11.756 1.689 1.00 85.00 1135 GLN A N 1
ATOM 8559 C CA . GLN A 1 1135 ? -50.489 -12.470 0.438 1.00 85.00 1135 GLN A CA 1
ATOM 8560 C C . GLN A 1 1135 ? -50.995 -11.560 -0.698 1.00 85.00 1135 GLN A C 1
ATOM 8562 O O . GLN A 1 1135 ? -50.963 -11.962 -1.859 1.00 85.00 1135 GLN A O 1
ATOM 8567 N N . SER A 1 1136 ? -51.456 -10.343 -0.386 1.00 78.88 1136 SER A N 1
ATOM 8568 C CA . SER A 1 1136 ? -51.865 -9.333 -1.374 1.00 78.88 1136 SER A CA 1
ATOM 8569 C C . SER A 1 1136 ? -50.776 -8.300 -1.703 1.00 78.88 1136 SER A C 1
ATOM 8571 O O . SER A 1 1136 ? -50.942 -7.503 -2.628 1.00 78.88 1136 SER A O 1
ATOM 8573 N N . ASN A 1 1137 ? -49.662 -8.301 -0.964 1.00 80.88 1137 ASN A N 1
ATOM 8574 C CA . ASN A 1 1137 ? -48.590 -7.327 -1.121 1.00 80.88 1137 ASN A CA 1
ATOM 8575 C C . ASN A 1 1137 ? -47.742 -7.639 -2.379 1.00 80.88 1137 ASN A C 1
ATOM 8577 O O . ASN A 1 1137 ? -47.359 -8.793 -2.573 1.00 80.88 1137 ASN A O 1
ATOM 8581 N N . PRO A 1 1138 ? -47.371 -6.651 -3.221 1.00 77.69 1138 PRO A N 1
ATOM 8582 C CA . PRO A 1 1138 ? -46.521 -6.884 -4.396 1.00 77.69 1138 PRO A CA 1
ATOM 8583 C C . PRO A 1 1138 ? -45.135 -7.483 -4.101 1.00 77.69 1138 PRO A C 1
ATOM 8585 O O . PRO A 1 1138 ? -44.503 -8.011 -5.013 1.00 77.69 1138 PRO A O 1
ATOM 8588 N N . ALA A 1 1139 ? -44.656 -7.395 -2.856 1.00 78.69 1139 ALA A N 1
ATOM 8589 C CA . ALA A 1 1139 ? -43.412 -8.010 -2.397 1.00 78.69 1139 ALA A CA 1
ATOM 8590 C C . ALA A 1 1139 ? -43.590 -9.433 -1.825 1.00 78.69 1139 ALA A C 1
ATOM 8592 O O . ALA A 1 1139 ? -42.616 -9.996 -1.321 1.00 78.69 1139 ALA A O 1
ATOM 8593 N N . TYR A 1 1140 ? -44.799 -10.012 -1.886 1.00 87.38 1140 TYR A N 1
ATOM 8594 C CA . TYR A 1 1140 ? -45.072 -11.356 -1.378 1.00 87.38 1140 TYR A CA 1
ATOM 8595 C C . TYR A 1 1140 ? -44.120 -12.392 -1.979 1.00 87.38 1140 TYR A C 1
ATOM 8597 O O . TYR A 1 1140 ? -43.985 -12.528 -3.197 1.00 87.38 1140 TYR A O 1
ATOM 8605 N N . ILE A 1 1141 ? -43.495 -13.162 -1.096 1.00 83.38 1141 ILE A N 1
ATOM 8606 C CA . ILE A 1 1141 ? -42.684 -14.324 -1.435 1.00 83.38 1141 ILE A CA 1
ATOM 8607 C C . ILE A 1 1141 ? -43.064 -15.449 -0.476 1.00 83.38 1141 ILE A C 1
ATOM 8609 O O . ILE A 1 1141 ? -43.151 -15.228 0.738 1.00 83.38 1141 ILE A O 1
ATOM 8613 N N . SER A 1 1142 ? -43.330 -16.645 -1.006 1.00 86.50 1142 SER A N 1
ATOM 8614 C CA . SER A 1 1142 ? -43.591 -17.807 -0.157 1.00 86.50 1142 SER A CA 1
ATOM 8615 C C . SER A 1 1142 ? -42.315 -18.218 0.587 1.00 86.50 1142 SER A C 1
ATOM 8617 O O . SER A 1 1142 ? -41.203 -17.852 0.197 1.00 86.50 1142 SER A O 1
ATOM 8619 N N . PHE A 1 1143 ? -42.461 -18.995 1.661 1.00 82.94 1143 PHE A N 1
ATOM 8620 C CA . PHE A 1 1143 ? -41.307 -19.573 2.353 1.00 82.94 1143 PHE A CA 1
ATOM 8621 C C . PHE A 1 1143 ? -40.449 -20.435 1.405 1.00 82.94 1143 PHE A C 1
ATOM 8623 O O . PHE A 1 1143 ? -39.224 -20.375 1.450 1.00 82.94 1143 PHE A O 1
ATOM 8630 N N . GLU A 1 1144 ? -41.099 -21.178 0.508 1.00 80.69 1144 GLU A N 1
ATOM 8631 C CA . GLU A 1 1144 ? -40.471 -22.078 -0.465 1.00 80.69 1144 GLU A CA 1
ATOM 8632 C C . GLU A 1 1144 ? -39.692 -21.297 -1.546 1.00 80.69 1144 GLU A C 1
ATOM 8634 O O . GLU A 1 1144 ? -38.526 -21.597 -1.807 1.00 80.69 1144 GLU A O 1
ATOM 8639 N N . ASP A 1 1145 ? -40.279 -20.228 -2.100 1.00 81.06 1145 ASP A N 1
ATOM 8640 C CA . ASP A 1 1145 ? -39.624 -19.338 -3.077 1.00 81.06 1145 ASP A CA 1
ATOM 8641 C C . ASP A 1 1145 ? -38.456 -18.539 -2.472 1.00 81.06 1145 ASP A C 1
ATOM 8643 O O . ASP A 1 1145 ? -37.500 -18.186 -3.170 1.00 81.06 1145 ASP A O 1
ATOM 8647 N N . TRP A 1 1146 ? -38.545 -18.201 -1.182 1.00 85.75 1146 TRP A N 1
ATOM 8648 C CA . TRP A 1 1146 ? -37.480 -17.519 -0.448 1.00 85.75 1146 TRP A CA 1
ATOM 8649 C C . TRP A 1 1146 ? -36.312 -18.470 -0.162 1.00 85.75 1146 TRP A C 1
ATOM 8651 O O . TRP A 1 1146 ? -35.165 -18.142 -0.473 1.00 85.75 1146 TRP A O 1
ATOM 8661 N N . LEU A 1 1147 ? -36.610 -19.673 0.340 1.00 79.00 1147 LEU A N 1
ATOM 8662 C CA . LEU A 1 1147 ? -35.624 -20.714 0.623 1.00 79.00 1147 LEU A CA 1
ATOM 8663 C C . LEU A 1 1147 ? -34.838 -21.108 -0.637 1.00 79.00 1147 LEU A C 1
ATOM 8665 O O . LEU A 1 1147 ? -33.611 -21.198 -0.589 1.00 79.00 1147 LEU A O 1
ATOM 8669 N N . ALA A 1 1148 ? -35.514 -21.252 -1.782 1.00 76.19 1148 ALA A N 1
ATOM 8670 C CA . ALA A 1 1148 ? -34.869 -21.558 -3.060 1.00 76.19 1148 ALA A CA 1
ATOM 8671 C C . ALA A 1 1148 ? -33.819 -20.503 -3.473 1.00 76.19 1148 ALA A C 1
ATOM 8673 O O . ALA A 1 1148 ? -32.712 -20.860 -3.881 1.00 76.19 1148 ALA A O 1
ATOM 8674 N N . LYS A 1 1149 ? -34.127 -19.207 -3.318 1.00 76.75 1149 LYS A N 1
ATOM 8675 C CA . LYS A 1 1149 ? -33.200 -18.107 -3.652 1.00 76.75 1149 LYS A CA 1
ATOM 8676 C C . LYS A 1 1149 ? -31.997 -18.042 -2.715 1.00 76.75 1149 LYS A C 1
ATOM 8678 O O . LYS A 1 1149 ? -30.884 -17.760 -3.161 1.00 76.75 1149 LYS A O 1
ATOM 8683 N N . GLU A 1 1150 ? -32.201 -18.303 -1.427 1.00 70.50 1150 GLU A N 1
ATOM 8684 C CA . GLU A 1 1150 ? -31.106 -18.271 -0.456 1.00 70.50 1150 GLU A CA 1
ATOM 8685 C C . GLU A 1 1150 ? -30.205 -19.520 -0.579 1.00 70.50 1150 GLU A C 1
ATOM 8687 O O . GLU A 1 1150 ? -28.987 -19.430 -0.417 1.00 70.50 1150 GLU A O 1
ATOM 8692 N N . GLU A 1 1151 ? -30.750 -20.663 -1.015 1.00 63.16 1151 GLU A N 1
ATOM 8693 C CA . GLU A 1 1151 ? -29.943 -21.805 -1.461 1.00 63.16 1151 GLU A CA 1
ATOM 8694 C C . GLU A 1 1151 ? -29.095 -21.504 -2.711 1.00 63.16 1151 GLU A C 1
ATOM 8696 O O . GLU A 1 1151 ? -27.938 -21.930 -2.770 1.00 63.16 1151 GLU A O 1
ATOM 8701 N N . GLU A 1 1152 ? -29.626 -20.792 -3.713 1.00 61.44 1152 GLU A N 1
ATOM 8702 C CA . GLU A 1 1152 ? -28.843 -20.383 -4.892 1.00 61.44 1152 GLU A CA 1
ATOM 8703 C C . GLU A 1 1152 ? -27.691 -19.441 -4.511 1.00 61.44 1152 GLU A C 1
ATOM 8705 O O . GLU A 1 1152 ? -26.553 -19.667 -4.933 1.00 61.44 1152 GLU A O 1
ATOM 8710 N N . ARG A 1 1153 ? -27.939 -18.457 -3.635 1.00 60.44 1153 ARG A N 1
ATOM 8711 C CA . ARG A 1 1153 ? -26.880 -17.621 -3.038 1.00 60.44 1153 ARG A CA 1
ATOM 8712 C C . ARG A 1 1153 ? -25.807 -18.458 -2.349 1.00 60.44 1153 ARG A C 1
ATOM 8714 O O . ARG A 1 1153 ? -24.615 -18.279 -2.606 1.00 60.44 1153 ARG A O 1
ATOM 8721 N N . ARG A 1 1154 ? -26.214 -19.412 -1.507 1.00 50.16 1154 ARG A N 1
ATOM 8722 C CA . ARG A 1 1154 ? -25.286 -20.268 -0.753 1.00 50.16 1154 ARG A CA 1
ATOM 8723 C C . ARG A 1 1154 ? -24.427 -21.158 -1.660 1.00 50.16 1154 ARG A C 1
ATOM 8725 O O . ARG A 1 1154 ? -23.286 -21.448 -1.306 1.00 50.16 1154 ARG A O 1
ATOM 8732 N N . LYS A 1 1155 ? -24.934 -21.543 -2.838 1.00 49.09 1155 LYS A N 1
ATOM 8733 C CA . LYS A 1 1155 ? -24.192 -22.297 -3.870 1.00 49.09 1155 LYS A CA 1
ATOM 8734 C C . LYS A 1 1155 ? -23.150 -21.443 -4.611 1.00 49.09 1155 LYS A C 1
ATOM 8736 O O . LYS A 1 1155 ? -22.168 -21.998 -5.093 1.00 49.09 1155 LYS A O 1
ATOM 8741 N N . GLN A 1 1156 ? -23.307 -20.117 -4.661 1.00 49.22 1156 GLN A N 1
ATOM 8742 C CA . GLN A 1 1156 ? -22.332 -19.203 -5.282 1.00 49.22 1156 GLN A CA 1
ATOM 8743 C C . GLN A 1 1156 ? -21.204 -18.764 -4.324 1.00 49.22 1156 GLN A C 1
ATOM 8745 O O . GLN A 1 1156 ? -20.095 -18.480 -4.768 1.00 49.22 1156 GLN A O 1
ATOM 8750 N N . ALA A 1 1157 ? -21.446 -18.748 -3.009 1.00 48.56 1157 ALA A N 1
ATOM 8751 C CA . ALA A 1 1157 ? -20.562 -18.124 -2.013 1.00 48.56 1157 ALA A CA 1
ATOM 8752 C C . ALA A 1 1157 ? -19.311 -18.932 -1.573 1.00 48.56 1157 ALA A C 1
ATOM 8754 O O . ALA A 1 1157 ? -18.617 -18.518 -0.643 1.00 48.56 1157 ALA A O 1
ATOM 8755 N N . ASN A 1 1158 ? -19.024 -20.094 -2.175 1.00 47.59 1158 ASN A N 1
ATOM 8756 C CA . ASN A 1 1158 ? -18.026 -21.054 -1.660 1.00 47.59 1158 ASN A CA 1
ATOM 8757 C C . ASN A 1 1158 ? -17.025 -21.578 -2.715 1.00 47.59 1158 ASN A C 1
ATOM 8759 O O . ASN A 1 1158 ? -16.484 -22.676 -2.571 1.00 47.59 1158 ASN A O 1
ATOM 8763 N N . LEU A 1 1159 ? -16.762 -20.790 -3.763 1.00 57.50 1159 LEU A N 1
ATOM 8764 C CA . LEU A 1 1159 ? -15.821 -21.126 -4.837 1.00 57.50 1159 LEU A CA 1
ATOM 8765 C C . LEU A 1 1159 ? -14.583 -20.213 -4.825 1.00 57.50 1159 LEU A C 1
ATOM 8767 O O . LEU A 1 1159 ? -14.701 -19.002 -4.664 1.00 57.50 1159 LEU A O 1
ATOM 8771 N N . VAL A 1 1160 ? -13.402 -20.798 -5.041 1.00 61.91 1160 VAL A N 1
ATOM 8772 C CA . VAL A 1 1160 ? -12.108 -20.107 -5.172 1.00 61.91 1160 VAL A CA 1
ATOM 8773 C C . VAL A 1 1160 ? -11.606 -20.253 -6.609 1.00 61.91 1160 VAL A C 1
ATOM 8775 O O . VAL A 1 1160 ? -11.296 -21.356 -7.073 1.00 61.91 1160 VAL A O 1
ATOM 8778 N N . THR A 1 1161 ? -11.548 -19.142 -7.340 1.00 64.81 1161 THR A N 1
ATOM 8779 C CA . THR A 1 1161 ? -11.078 -19.097 -8.729 1.00 64.81 1161 THR A CA 1
ATOM 8780 C C . THR A 1 1161 ? -9.561 -19.237 -8.820 1.00 64.81 1161 THR A C 1
ATOM 8782 O O . THR A 1 1161 ? -8.793 -18.593 -8.113 1.00 64.81 1161 THR A O 1
ATOM 8785 N N . CYS A 1 1162 ? -9.126 -20.124 -9.709 1.00 58.44 1162 CYS A N 1
ATOM 8786 C CA . CYS A 1 1162 ? -7.727 -20.448 -9.942 1.00 58.44 1162 CYS A CA 1
ATOM 8787 C C . CYS A 1 1162 ? -7.007 -19.302 -10.674 1.00 58.44 1162 CYS A C 1
ATOM 8789 O O . CYS A 1 1162 ? -7.376 -19.016 -11.814 1.00 58.44 1162 CYS A O 1
ATOM 8791 N N . PRO A 1 1163 ? -5.956 -18.682 -10.102 1.00 58.88 1163 PRO A N 1
ATOM 8792 C CA . PRO A 1 1163 ? -5.324 -17.497 -10.693 1.00 58.88 1163 PRO A CA 1
ATOM 8793 C C . PRO A 1 1163 ? -4.616 -17.774 -12.031 1.00 58.88 1163 PRO A C 1
ATOM 8795 O O . PRO A 1 1163 ? -4.373 -16.850 -12.794 1.00 58.88 1163 PRO A O 1
ATOM 8798 N N . VAL A 1 1164 ? -4.317 -19.042 -12.342 1.00 63.81 1164 VAL A N 1
ATOM 8799 C CA . VAL A 1 1164 ? -3.619 -19.451 -13.575 1.00 63.81 1164 VAL A CA 1
ATOM 8800 C C . VAL A 1 1164 ? -4.574 -19.688 -14.759 1.00 63.81 1164 VAL A C 1
ATOM 8802 O O . VAL A 1 1164 ? -4.143 -19.630 -15.907 1.00 63.81 1164 VAL A O 1
ATOM 8805 N N . CYS A 1 1165 ? -5.868 -19.957 -14.525 1.00 67.50 1165 CYS A N 1
ATOM 8806 C CA . CYS A 1 1165 ? -6.818 -20.267 -15.612 1.00 67.50 1165 CYS A CA 1
ATOM 8807 C C . CYS A 1 1165 ? -8.283 -19.844 -15.378 1.00 67.50 1165 CYS A C 1
ATOM 8809 O O . CYS A 1 1165 ? -9.170 -20.280 -16.110 1.00 67.50 1165 CYS A O 1
ATOM 8811 N N . GLY A 1 1166 ? -8.583 -19.073 -14.330 1.00 59.22 1166 GLY A N 1
ATOM 8812 C CA . GLY A 1 1166 ? -9.937 -18.618 -13.981 1.00 59.22 1166 GLY A CA 1
ATOM 8813 C C . GLY A 1 1166 ? -10.903 -19.701 -13.473 1.00 59.22 1166 GLY A C 1
ATOM 8814 O O . GLY A 1 1166 ? -11.962 -19.367 -12.949 1.00 59.22 1166 GLY A O 1
ATOM 8815 N N . THR A 1 1167 ? -10.559 -20.989 -13.574 1.00 74.19 1167 THR A N 1
ATOM 8816 C CA . THR A 1 1167 ? -11.455 -22.101 -13.208 1.00 74.19 1167 THR A CA 1
ATOM 8817 C C . THR A 1 1167 ? -11.823 -22.060 -11.713 1.00 74.19 1167 THR A C 1
ATOM 8819 O O . THR A 1 1167 ? -10.909 -22.059 -10.882 1.00 74.19 1167 THR A O 1
ATOM 8822 N N . PRO A 1 1168 ? -13.118 -22.051 -11.332 1.00 61.19 1168 PRO A N 1
ATOM 8823 C CA . PRO A 1 1168 ? -13.555 -22.066 -9.933 1.00 61.19 1168 PRO A CA 1
ATOM 8824 C C . PRO A 1 1168 ? -13.395 -23.453 -9.291 1.00 61.19 1168 PRO A C 1
ATOM 8826 O O . PRO A 1 1168 ? -13.774 -24.464 -9.873 1.00 61.19 1168 PRO A O 1
ATOM 8829 N N . ASN A 1 1169 ? -12.856 -23.504 -8.073 1.00 63.75 1169 ASN A N 1
ATOM 8830 C CA . ASN A 1 1169 ? -12.608 -24.725 -7.295 1.00 63.75 1169 ASN A CA 1
ATOM 8831 C C . ASN A 1 1169 ? -13.320 -24.639 -5.942 1.00 63.75 1169 ASN A C 1
ATOM 8833 O O . ASN A 1 1169 ? -13.736 -23.556 -5.532 1.00 63.75 1169 ASN A O 1
ATOM 8837 N N . ALA A 1 1170 ? -13.426 -25.754 -5.220 1.00 61.94 1170 ALA A N 1
ATOM 8838 C CA . ALA A 1 1170 ? -13.878 -25.731 -3.830 1.00 61.94 1170 ALA A CA 1
ATOM 8839 C C . ALA A 1 1170 ? -12.905 -24.930 -2.937 1.00 61.94 1170 ALA A C 1
ATOM 8841 O O . ALA A 1 1170 ? -11.715 -24.817 -3.236 1.00 61.94 1170 ALA A O 1
ATOM 8842 N N . LYS A 1 1171 ? -13.423 -24.361 -1.844 1.00 56.19 1171 LYS A N 1
ATOM 8843 C CA . LYS A 1 1171 ? -12.709 -23.433 -0.942 1.00 56.19 1171 LYS A CA 1
ATOM 8844 C C . LYS A 1 1171 ? -11.492 -24.037 -0.217 1.00 56.19 1171 LYS A C 1
ATOM 8846 O O . LYS A 1 1171 ? -10.668 -23.303 0.318 1.00 56.19 1171 LYS A O 1
ATOM 8851 N N . ASP A 1 1172 ? -11.400 -25.357 -0.209 1.00 56.00 1172 ASP A N 1
ATOM 8852 C CA . ASP A 1 1172 ? -10.378 -26.212 0.394 1.00 56.00 1172 ASP A CA 1
ATOM 8853 C C . ASP A 1 1172 ? -9.457 -26.893 -0.642 1.00 56.00 1172 ASP A C 1
ATOM 8855 O O . ASP A 1 1172 ? -8.536 -27.626 -0.274 1.00 56.00 1172 ASP A O 1
ATOM 8859 N N . ALA A 1 1173 ? -9.659 -26.644 -1.941 1.00 59.44 1173 ALA A N 1
ATOM 8860 C CA . ALA A 1 1173 ? -8.849 -27.233 -3.001 1.00 59.44 1173 ALA A CA 1
ATOM 8861 C C . ALA A 1 1173 ? -7.414 -26.674 -2.997 1.00 59.44 1173 ALA A C 1
ATOM 8863 O O . ALA A 1 1173 ? -7.181 -25.517 -3.335 1.00 59.44 1173 ALA A O 1
ATOM 8864 N N . THR A 1 1174 ? -6.432 -27.524 -2.688 1.00 61.00 1174 THR A N 1
ATOM 8865 C CA . THR A 1 1174 ? -4.991 -27.191 -2.711 1.00 61.00 1174 THR A CA 1
ATOM 8866 C C . THR A 1 1174 ? -4.346 -27.324 -4.095 1.00 61.00 1174 THR A C 1
ATOM 8868 O O . THR A 1 1174 ? -3.179 -26.971 -4.273 1.00 61.00 1174 THR A O 1
ATOM 8871 N N . ILE A 1 1175 ? -5.086 -27.817 -5.093 1.00 61.12 1175 ILE A N 1
ATOM 8872 C CA . ILE A 1 1175 ? -4.679 -27.888 -6.502 1.00 61.12 1175 ILE A CA 1
ATOM 8873 C C . ILE A 1 1175 ? -5.877 -27.506 -7.378 1.00 61.12 1175 ILE A C 1
ATOM 8875 O O . ILE A 1 1175 ? -6.994 -27.981 -7.179 1.00 61.12 1175 ILE A O 1
ATOM 8879 N N . CYS A 1 1176 ? -5.630 -26.649 -8.362 1.00 66.69 1176 CYS A N 1
ATOM 8880 C CA . CYS A 1 1176 ? -6.603 -26.169 -9.334 1.00 66.69 1176 CYS A CA 1
ATOM 8881 C C . CYS A 1 1176 ? -7.022 -27.282 -10.305 1.00 66.69 1176 CYS A C 1
ATOM 8883 O O . CYS A 1 1176 ? -6.200 -27.775 -11.079 1.00 66.69 1176 CYS A O 1
ATOM 8885 N N . HIS A 1 1177 ? -8.303 -27.661 -10.315 1.00 66.69 1177 HIS A N 1
ATOM 8886 C CA . HIS A 1 1177 ? -8.767 -28.815 -11.096 1.00 66.69 1177 HIS A CA 1
ATOM 8887 C C . HIS A 1 1177 ? -8.788 -28.573 -12.618 1.00 66.69 1177 HIS A C 1
ATOM 8889 O O . HIS A 1 1177 ? -8.791 -29.534 -13.383 1.00 66.69 1177 HIS A O 1
ATOM 8895 N N . GLY A 1 1178 ? -8.779 -27.307 -13.055 1.00 62.69 1178 GLY A N 1
ATOM 8896 C CA . GLY A 1 1178 ? -8.771 -26.929 -14.473 1.00 62.69 1178 GLY A CA 1
ATOM 8897 C C . GLY A 1 1178 ? -7.395 -26.988 -15.147 1.00 62.69 1178 GLY A C 1
ATOM 8898 O O . GLY A 1 1178 ? -7.313 -27.355 -16.315 1.00 62.69 1178 GLY A O 1
ATOM 8899 N N . CYS A 1 1179 ? -6.310 -26.647 -14.435 1.00 65.31 1179 CYS A N 1
ATOM 8900 C CA . CYS A 1 1179 ? -4.958 -26.579 -15.019 1.00 65.31 1179 CYS A CA 1
ATOM 8901 C C . CYS A 1 1179 ? -3.827 -27.154 -14.143 1.00 65.31 1179 CYS A C 1
ATOM 8903 O O . CYS A 1 1179 ? -2.655 -26.984 -14.469 1.00 65.31 1179 CYS A O 1
ATOM 8905 N N . GLY A 1 1180 ? -4.141 -27.817 -13.026 1.00 54.84 1180 GLY A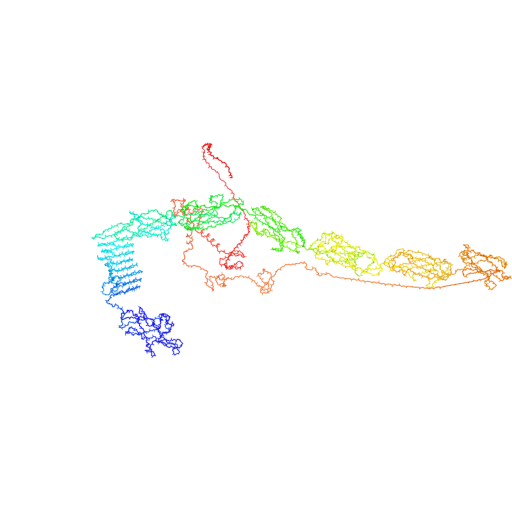 N 1
ATOM 8906 C CA . GLY A 1 1180 ? -3.173 -28.551 -12.199 1.00 54.84 1180 GLY A CA 1
ATOM 8907 C C . GLY A 1 1180 ? -2.208 -27.704 -11.358 1.00 54.84 1180 GLY A C 1
ATOM 8908 O O . GLY A 1 1180 ? -1.363 -28.270 -10.667 1.00 54.84 1180 GLY A O 1
ATOM 8909 N N . SER A 1 1181 ? -2.311 -26.372 -11.375 1.00 68.75 1181 SER A N 1
ATOM 8910 C CA . SER A 1 1181 ? -1.463 -25.494 -10.558 1.00 68.75 1181 SER A CA 1
ATOM 8911 C C . SER A 1 1181 ? -1.793 -25.617 -9.067 1.00 68.75 1181 SER A C 1
ATOM 8913 O O . SER A 1 1181 ? -2.968 -25.651 -8.693 1.00 68.75 1181 SER A O 1
ATOM 8915 N N . GLN A 1 1182 ? -0.775 -25.632 -8.202 1.00 64.19 1182 GLN A N 1
ATOM 8916 C CA . GLN A 1 1182 ? -0.982 -25.611 -6.751 1.00 64.19 1182 GLN A CA 1
ATOM 8917 C C . GLN A 1 1182 ? -1.647 -24.301 -6.301 1.00 64.19 1182 GLN A C 1
ATOM 8919 O O . GLN A 1 1182 ? -1.319 -23.218 -6.781 1.00 64.19 1182 GLN A O 1
ATOM 8924 N N . LEU A 1 1183 ? -2.588 -24.427 -5.368 1.00 64.44 1183 LEU A N 1
ATOM 8925 C CA . LEU A 1 1183 ? -3.288 -23.340 -4.689 1.00 64.44 1183 LEU A CA 1
ATOM 8926 C C . LEU A 1 1183 ? -2.722 -23.270 -3.262 1.00 64.44 1183 LEU A C 1
ATOM 8928 O O . LEU A 1 1183 ? -3.286 -23.807 -2.310 1.00 64.44 1183 LEU A O 1
ATOM 8932 N N . THR A 1 1184 ? -1.515 -22.714 -3.156 1.00 44.62 1184 THR A N 1
ATOM 8933 C CA . THR A 1 1184 ? -0.646 -22.834 -1.976 1.00 44.62 1184 THR A CA 1
ATOM 8934 C C . THR A 1 1184 ? -1.012 -21.837 -0.866 1.00 44.62 1184 THR A C 1
ATOM 8936 O O . THR A 1 1184 ? -1.078 -20.639 -1.138 1.00 44.62 1184 THR A O 1
ATOM 8939 N N . PRO A 1 1185 ? -1.172 -22.273 0.398 1.00 47.00 1185 PRO A N 1
ATOM 8940 C CA . PRO A 1 1185 ? -1.323 -21.369 1.538 1.00 47.00 1185 PRO A CA 1
ATOM 8941 C C . PRO A 1 1185 ? 0.010 -21.122 2.272 1.00 47.00 1185 PRO A C 1
ATOM 8943 O O . PRO A 1 1185 ? 0.712 -22.084 2.572 1.00 47.00 1185 PRO A O 1
ATOM 8946 N N . VAL A 1 1186 ? 0.310 -19.858 2.623 1.00 28.17 1186 VAL A N 1
ATOM 8947 C CA . VAL A 1 1186 ? 0.802 -19.382 3.949 1.00 28.17 1186 VAL A CA 1
ATOM 8948 C C . VAL A 1 1186 ? 1.269 -17.908 3.888 1.00 28.17 1186 VAL A C 1
ATOM 8950 O O . VAL A 1 1186 ? 2.200 -17.576 3.172 1.00 28.17 1186 VAL A O 1
ATOM 8953 N N . GLN A 1 1187 ? 0.610 -17.073 4.703 1.00 27.33 1187 GLN A N 1
ATOM 8954 C CA . GLN A 1 1187 ? 1.063 -15.846 5.399 1.00 27.33 1187 GLN A CA 1
ATOM 8955 C C . GLN A 1 1187 ? 1.874 -14.725 4.687 1.00 27.33 1187 GLN A C 1
ATOM 8957 O O . GLN A 1 1187 ? 3.056 -14.876 4.408 1.00 27.33 1187 GLN A O 1
ATOM 8962 N N . VAL A 1 1188 ? 1.256 -13.530 4.736 1.00 27.58 1188 VAL A N 1
ATOM 8963 C CA . VAL A 1 1188 ? 1.831 -12.205 5.096 1.00 27.58 1188 VAL A CA 1
ATOM 8964 C C . VAL A 1 1188 ? 2.419 -11.282 4.000 1.00 27.58 1188 VAL A C 1
ATOM 8966 O O . VAL A 1 1188 ? 3.325 -11.625 3.257 1.00 27.58 1188 VAL A O 1
ATOM 8969 N N . GLU A 1 1189 ? 1.879 -10.052 4.043 1.00 25.42 1189 GLU A N 1
ATOM 8970 C CA . GLU A 1 1189 ? 2.359 -8.737 3.566 1.00 25.42 1189 GLU A CA 1
ATOM 8971 C C . GLU A 1 1189 ? 2.321 -8.298 2.076 1.00 25.42 1189 GLU A C 1
ATOM 8973 O O . GLU A 1 1189 ? 3.234 -8.495 1.283 1.00 25.42 1189 GLU A O 1
ATOM 8978 N N . THR A 1 1190 ? 1.319 -7.432 1.839 1.00 24.48 1190 THR A N 1
ATOM 8979 C CA . THR A 1 1190 ? 1.347 -6.142 1.106 1.00 24.48 1190 THR A CA 1
ATOM 8980 C C . THR A 1 1190 ? 1.204 -6.032 -0.422 1.00 24.48 1190 THR A C 1
ATOM 8982 O O . THR A 1 1190 ? 1.818 -6.725 -1.220 1.00 24.48 1190 THR A O 1
ATOM 8985 N N . THR A 1 1191 ? 0.439 -4.980 -0.760 1.00 24.17 1191 THR A N 1
ATOM 8986 C CA . THR A 1 1191 ? 0.458 -4.132 -1.971 1.00 24.17 1191 THR A CA 1
ATOM 8987 C C . THR A 1 1191 ? 0.024 -4.694 -3.334 1.00 24.17 1191 THR A C 1
ATOM 8989 O O . THR A 1 1191 ? 0.763 -5.378 -4.027 1.00 24.17 1191 THR A O 1
ATOM 8992 N N . THR A 1 1192 ? -1.141 -4.174 -3.756 1.00 26.66 1192 THR A N 1
ATOM 8993 C CA . THR A 1 1192 ? -1.470 -3.637 -5.098 1.00 26.66 1192 THR A CA 1
ATOM 8994 C C . THR A 1 1192 ? -1.466 -4.541 -6.334 1.00 26.66 1192 THR A C 1
ATOM 8996 O O . THR A 1 1192 ? -0.457 -5.107 -6.740 1.00 26.66 1192 THR A O 1
ATOM 8999 N N . THR A 1 1193 ? -2.572 -4.470 -7.079 1.00 23.27 1193 THR A N 1
ATOM 9000 C CA . THR A 1 1193 ? -2.571 -4.586 -8.545 1.00 23.27 1193 THR A CA 1
ATOM 9001 C C . THR A 1 1193 ? -3.677 -3.676 -9.105 1.00 23.27 1193 THR A C 1
ATOM 9003 O O . THR A 1 1193 ? -4.802 -3.763 -8.607 1.00 23.27 1193 THR A O 1
ATOM 9006 N N . PRO A 1 1194 ? -3.396 -2.785 -10.072 1.00 29.44 1194 PRO A N 1
ATOM 9007 C CA . PRO A 1 1194 ? -4.419 -1.991 -10.755 1.00 29.44 1194 PRO A CA 1
ATOM 9008 C C . PRO A 1 1194 ? -5.065 -2.748 -11.935 1.00 29.44 1194 PRO A C 1
ATOM 9010 O O . PRO A 1 1194 ? -4.442 -3.629 -12.514 1.00 29.44 1194 PRO A O 1
ATOM 9013 N N . GLU A 1 1195 ? -6.304 -2.348 -12.250 1.00 29.50 1195 GLU A N 1
ATOM 9014 C CA . GLU A 1 1195 ? -6.997 -2.292 -13.562 1.00 29.50 1195 GLU A CA 1
ATOM 9015 C C . GLU A 1 1195 ? -6.969 -3.442 -14.606 1.00 29.50 1195 GLU A C 1
ATOM 9017 O O . GLU A 1 1195 ? -5.996 -4.164 -14.784 1.00 29.50 1195 GLU A O 1
ATOM 9022 N N . GLY A 1 1196 ? -8.040 -3.531 -15.427 1.00 29.12 1196 GLY A N 1
ATOM 9023 C CA . GLY A 1 1196 ? -7.925 -4.194 -16.742 1.00 29.12 1196 GLY A CA 1
ATOM 9024 C C . GLY A 1 1196 ? -9.188 -4.599 -17.538 1.00 29.12 1196 GLY A C 1
ATOM 9025 O O . GLY A 1 1196 ? -9.528 -5.773 -17.584 1.00 29.12 1196 GLY A O 1
ATOM 9026 N N . VAL A 1 1197 ? -9.775 -3.666 -18.305 1.00 26.03 1197 VAL A N 1
ATOM 9027 C CA . VAL A 1 1197 ? -10.324 -3.880 -19.682 1.00 26.03 1197 VAL A CA 1
ATOM 9028 C C . VAL A 1 1197 ? -11.601 -4.749 -19.938 1.00 26.03 1197 VAL A C 1
ATOM 9030 O O . VAL A 1 1197 ? -11.553 -5.909 -20.328 1.00 26.03 1197 VAL A O 1
ATOM 9033 N N . VAL A 1 1198 ? -12.765 -4.073 -19.897 1.00 28.09 1198 VAL A N 1
ATOM 9034 C CA . VAL A 1 1198 ? -13.735 -3.835 -21.017 1.00 28.09 1198 VAL A CA 1
ATOM 9035 C C . VAL A 1 1198 ? -14.432 -4.990 -21.810 1.00 28.09 1198 VAL A C 1
ATOM 9037 O O . VAL A 1 1198 ? -13.892 -5.556 -22.750 1.00 28.09 1198 VAL A O 1
ATOM 9040 N N . ILE A 1 1199 ? -15.745 -5.144 -21.537 1.00 33.75 1199 ILE A N 1
ATOM 9041 C CA . ILE A 1 1199 ? -16.951 -5.121 -22.432 1.00 33.75 1199 ILE A CA 1
ATOM 9042 C C . ILE A 1 1199 ? -16.955 -5.806 -23.831 1.00 33.75 1199 ILE A C 1
ATOM 9044 O O . ILE A 1 1199 ? -16.265 -5.378 -24.749 1.00 33.75 1199 ILE A O 1
ATOM 9048 N N . GLU A 1 1200 ? -18.020 -6.590 -24.094 1.00 24.88 1200 GLU A N 1
ATOM 9049 C CA . GLU A 1 1200 ? -18.749 -6.599 -25.391 1.00 24.88 1200 GLU A CA 1
ATOM 9050 C C . GLU A 1 1200 ? -20.268 -6.321 -25.210 1.00 24.88 1200 GLU A C 1
ATOM 9052 O O . GLU A 1 1200 ? -20.817 -6.465 -24.117 1.00 24.88 1200 GLU A O 1
ATOM 9057 N N . LYS A 1 1201 ? -20.967 -5.874 -26.274 1.00 29.61 1201 LYS A N 1
ATOM 9058 C CA . LYS A 1 1201 ? -22.375 -5.388 -26.252 1.00 29.61 1201 LYS A CA 1
ATOM 9059 C C . LYS A 1 1201 ? -23.260 -6.093 -27.293 1.00 29.61 1201 LYS A C 1
ATOM 9061 O O . LYS A 1 1201 ? -22.826 -6.186 -28.436 1.00 29.61 1201 LYS A O 1
ATOM 9066 N N . ARG A 1 1202 ? -24.540 -6.397 -26.976 1.00 25.45 1202 ARG A N 1
ATOM 9067 C CA . ARG A 1 1202 ? -25.723 -6.445 -27.902 1.00 25.45 1202 ARG A CA 1
ATOM 9068 C C . ARG A 1 1202 ? -27.020 -6.922 -27.183 1.00 25.45 1202 ARG A C 1
ATOM 9070 O O . ARG A 1 1202 ? -26.905 -7.704 -26.255 1.00 25.45 1202 ARG A O 1
ATOM 9077 N N . VAL A 1 1203 ? -28.275 -6.595 -27.566 1.00 25.55 1203 VAL A N 1
ATOM 9078 C CA . VAL A 1 1203 ? -28.857 -5.407 -28.257 1.00 25.55 1203 VAL A CA 1
ATOM 9079 C C . VAL A 1 1203 ? -30.420 -5.450 -28.283 1.00 25.55 1203 VAL A C 1
ATOM 9081 O O . VAL A 1 1203 ? -30.993 -6.481 -28.607 1.00 25.55 1203 VAL A O 1
ATOM 9084 N N . ILE A 1 1204 ? -31.086 -4.306 -28.029 1.00 26.67 1204 ILE A N 1
ATOM 9085 C CA . ILE A 1 1204 ? -32.442 -3.845 -28.479 1.00 26.67 1204 ILE A CA 1
ATOM 9086 C C . ILE A 1 1204 ? -33.693 -4.761 -28.299 1.00 26.67 1204 ILE A C 1
ATOM 9088 O O . ILE A 1 1204 ? -33.829 -5.762 -28.996 1.00 26.67 1204 ILE A O 1
ATOM 9092 N N . ARG A 1 1205 ? -34.741 -4.258 -27.598 1.00 26.06 1205 ARG A N 1
ATOM 9093 C CA . ARG A 1 1205 ? -36.089 -3.918 -28.169 1.00 26.06 1205 ARG A CA 1
ATOM 9094 C C . ARG A 1 1205 ? -37.042 -3.210 -27.176 1.00 26.06 1205 ARG A C 1
ATOM 9096 O O . ARG A 1 1205 ? -37.150 -3.596 -26.022 1.00 26.06 1205 ARG A O 1
ATOM 9103 N N . ARG A 1 1206 ? -37.767 -2.187 -27.667 1.00 37.84 1206 ARG A N 1
ATOM 9104 C CA . ARG A 1 1206 ? -38.907 -1.493 -27.013 1.00 37.84 1206 ARG A CA 1
ATOM 9105 C C . ARG A 1 1206 ? -40.248 -1.951 -27.619 1.00 37.84 1206 ARG A C 1
ATOM 9107 O O . ARG A 1 1206 ? -40.289 -2.221 -28.819 1.00 37.84 1206 ARG A O 1
ATOM 9114 N N . PRO A 1 1207 ? -41.345 -1.872 -26.850 1.00 34.69 1207 PRO A N 1
ATOM 9115 C CA . PRO A 1 1207 ? -42.614 -1.268 -27.301 1.00 34.69 1207 PRO A CA 1
ATOM 9116 C C . PRO A 1 1207 ? -43.084 -0.185 -26.290 1.00 34.69 1207 PRO A C 1
ATOM 9118 O O . PRO A 1 1207 ? -43.020 -0.411 -25.091 1.00 34.69 1207 PRO A O 1
ATOM 9121 N N . ILE A 1 1208 ? -43.342 1.079 -26.656 1.00 31.28 1208 ILE A N 1
ATOM 9122 C CA . ILE A 1 1208 ? -44.452 1.666 -27.454 1.00 31.28 1208 ILE A CA 1
ATOM 9123 C C . ILE A 1 1208 ? -45.769 1.831 -26.653 1.00 31.28 1208 ILE A C 1
ATOM 9125 O O . ILE A 1 1208 ? -46.246 0.907 -26.007 1.00 31.28 1208 ILE A O 1
ATOM 9129 N N . GLU A 1 1209 ? -46.325 3.052 -26.704 1.00 40.31 1209 GLU A N 1
ATOM 9130 C CA . GLU A 1 1209 ? -47.401 3.598 -25.851 1.00 40.31 1209 GLU A CA 1
ATOM 9131 C C . GLU A 1 1209 ? -48.828 3.069 -26.123 1.00 40.31 1209 GLU A C 1
ATOM 9133 O O . GLU A 1 1209 ? -49.137 2.603 -27.221 1.00 40.31 1209 GLU A O 1
ATOM 9138 N N . LYS A 1 1210 ? -49.757 3.354 -25.189 1.00 28.48 1210 LYS A N 1
ATOM 9139 C CA . LYS A 1 1210 ? -51.173 3.660 -25.493 1.00 28.48 1210 LYS A CA 1
ATOM 9140 C C . LYS A 1 1210 ? -51.762 4.696 -24.517 1.00 28.48 1210 LYS A C 1
ATOM 9142 O O . LYS A 1 1210 ? -51.546 4.605 -23.314 1.00 28.48 1210 LYS A O 1
ATOM 9147 N N . LYS A 1 1211 ? -52.529 5.667 -25.037 1.00 32.84 1211 LYS A N 1
ATOM 9148 C CA . LYS A 1 1211 ? -53.191 6.758 -24.279 1.00 32.84 1211 LYS A CA 1
ATOM 9149 C C . LYS A 1 1211 ? -54.687 6.492 -24.048 1.00 32.84 1211 LYS A C 1
ATOM 9151 O O . LYS A 1 1211 ? -55.347 5.920 -24.912 1.00 32.84 1211 LYS A O 1
ATOM 9156 N N . VAL A 1 1212 ? -55.228 7.008 -22.937 1.00 27.98 1212 VAL A N 1
ATOM 9157 C CA . VAL A 1 1212 ? -56.669 7.088 -22.588 1.00 27.98 1212 VAL A CA 1
ATOM 9158 C C . VAL A 1 1212 ? -56.948 8.482 -21.996 1.00 27.98 1212 VAL A C 1
ATOM 9160 O O . VAL A 1 1212 ? -56.058 9.045 -21.361 1.00 27.98 1212 VAL A O 1
ATOM 9163 N N . VAL A 1 1213 ? -58.117 9.100 -22.252 1.00 27.89 1213 VAL A N 1
ATOM 9164 C CA . VAL A 1 1213 ? -58.273 10.569 -22.109 1.00 27.89 1213 VAL A CA 1
ATOM 9165 C C . VAL A 1 1213 ? -59.622 11.048 -21.522 1.00 27.89 1213 VAL A C 1
ATOM 9167 O O . VAL A 1 1213 ? -60.645 11.049 -22.203 1.00 27.89 1213 VAL A O 1
ATOM 9170 N N . SER A 1 1214 ? -59.552 11.662 -20.329 1.00 29.53 1214 SER A N 1
ATOM 9171 C CA . SER A 1 1214 ? -60.423 12.744 -19.791 1.00 29.53 1214 SER A CA 1
ATOM 9172 C C . SER A 1 1214 ? -61.867 12.483 -19.299 1.00 29.53 1214 SER A C 1
ATOM 9174 O O . SER A 1 1214 ? -62.708 11.949 -20.020 1.00 29.53 1214 SER A O 1
ATOM 9176 N N . LYS A 1 1215 ? -62.211 13.076 -18.136 1.00 27.66 1215 LYS A N 1
ATOM 9177 C CA . LYS A 1 1215 ? -62.991 14.343 -17.950 1.00 27.66 1215 LYS A CA 1
ATOM 9178 C C . LYS A 1 1215 ? -62.954 14.757 -16.448 1.00 27.66 1215 LYS A C 1
ATOM 9180 O O . LYS A 1 1215 ? -62.797 13.877 -15.619 1.00 27.66 1215 LYS A O 1
ATOM 9185 N N . LYS A 1 1216 ? -62.846 16.037 -16.028 1.00 28.11 1216 LYS A N 1
ATOM 9186 C CA . LYS A 1 1216 ? -63.773 17.212 -16.116 1.00 28.11 1216 LYS A CA 1
ATOM 9187 C C . LYS A 1 1216 ? -65.064 16.979 -15.288 1.00 28.11 1216 LYS A C 1
ATOM 9189 O O . LYS A 1 1216 ? -65.643 15.917 -15.439 1.00 28.11 1216 LYS A O 1
ATOM 9194 N N . VAL A 1 1217 ? -65.595 17.889 -14.448 1.00 28.61 1217 VAL A N 1
ATOM 9195 C CA . VAL A 1 1217 ? -65.617 19.382 -14.427 1.00 28.61 1217 VAL A CA 1
ATOM 9196 C C . VAL A 1 1217 ? -65.825 19.920 -12.979 1.00 28.61 1217 VAL A C 1
ATOM 9198 O O . VAL A 1 1217 ? -66.425 19.207 -12.188 1.00 28.61 1217 VAL A O 1
ATOM 9201 N N . ILE A 1 1218 ? -65.429 21.172 -12.657 1.00 29.44 1218 ILE A N 1
ATOM 9202 C CA . ILE A 1 1218 ? -66.249 22.313 -12.121 1.00 29.44 1218 ILE A CA 1
ATOM 9203 C C . ILE A 1 1218 ? -65.341 23.564 -11.926 1.00 29.44 1218 ILE A C 1
ATOM 9205 O O . ILE A 1 1218 ? -64.134 23.476 -12.139 1.00 29.44 1218 ILE A O 1
ATOM 9209 N N . LYS A 1 1219 ? -65.920 24.767 -11.754 1.00 29.14 1219 LYS A N 1
ATOM 9210 C CA . LYS A 1 1219 ? -65.308 26.090 -12.035 1.00 29.14 1219 LYS A CA 1
ATOM 9211 C C . LYS A 1 1219 ? -64.961 26.928 -10.781 1.00 29.14 1219 LYS A C 1
ATOM 9213 O O . LYS A 1 1219 ? -65.691 26.870 -9.803 1.00 29.14 1219 LYS A O 1
ATOM 9218 N N . LYS A 1 1220 ? -63.922 27.776 -10.931 1.00 28.69 1220 LYS A N 1
ATOM 9219 C CA . LYS A 1 1220 ? -63.811 29.241 -10.635 1.00 28.69 1220 LYS A CA 1
ATOM 9220 C C . LYS A 1 1220 ? -65.017 29.938 -9.946 1.00 28.69 1220 LYS A C 1
ATOM 9222 O O . LYS A 1 1220 ? -66.139 29.609 -10.338 1.00 28.69 1220 LYS A O 1
ATOM 9227 N N . PRO A 1 1221 ? -64.822 31.020 -9.137 1.00 44.94 1221 PRO A N 1
ATOM 9228 C CA . PRO A 1 1221 ? -64.082 32.219 -9.615 1.00 44.94 1221 PRO A CA 1
ATOM 9229 C C . PRO A 1 1221 ? -63.378 33.178 -8.601 1.00 44.94 1221 PRO A C 1
ATOM 9231 O O . PRO A 1 1221 ? -63.658 33.119 -7.414 1.00 44.94 1221 PRO A O 1
ATOM 9234 N N . LEU A 1 1222 ? -62.605 34.141 -9.163 1.00 29.33 1222 LEU A N 1
ATOM 9235 C CA . LEU A 1 1222 ? -62.221 35.483 -8.629 1.00 29.33 1222 LEU A CA 1
ATOM 9236 C C . LEU A 1 1222 ? -61.342 35.530 -7.336 1.00 29.33 1222 LEU A C 1
ATOM 9238 O O . LEU A 1 1222 ? -61.367 34.590 -6.555 1.00 29.33 1222 LEU A O 1
ATOM 9242 N N . ASP A 1 1223 ? -60.511 36.549 -7.048 1.00 29.97 1223 ASP A N 1
ATOM 9243 C CA . ASP A 1 1223 ? -60.022 37.723 -7.818 1.00 29.97 1223 ASP A CA 1
ATOM 9244 C C . ASP A 1 1223 ? -58.665 38.251 -7.253 1.00 29.97 1223 ASP A C 1
ATOM 9246 O O . ASP A 1 1223 ? -58.261 37.755 -6.209 1.00 29.97 1223 ASP A O 1
ATOM 9250 N N . GLN A 1 1224 ? -58.021 39.233 -7.927 1.00 29.89 1224 GLN A N 1
ATOM 9251 C CA . GLN A 1 1224 ? -57.166 40.362 -7.416 1.00 29.89 1224 GLN A CA 1
ATOM 9252 C C . GLN A 1 1224 ? -56.124 40.185 -6.255 1.00 29.89 1224 GLN A C 1
ATOM 9254 O O . GLN A 1 1224 ? -56.284 39.373 -5.362 1.00 29.89 1224 GLN A O 1
ATOM 9259 N N . GLU A 1 1225 ? -55.058 40.988 -6.071 1.00 29.94 1225 GLU A N 1
ATOM 9260 C CA . GLU A 1 1225 ? -54.183 41.818 -6.934 1.00 29.94 1225 GLU A CA 1
ATOM 9261 C C . GLU A 1 1225 ? -52.876 42.166 -6.144 1.00 29.94 1225 GLU A C 1
ATOM 9263 O O . GLU A 1 1225 ? -52.518 41.460 -5.203 1.00 29.94 1225 GLU A O 1
ATOM 9268 N N . GLN A 1 1226 ? -52.106 43.187 -6.543 1.00 29.02 1226 GLN A N 1
ATOM 9269 C CA . GLN A 1 1226 ? -50.683 43.384 -6.192 1.00 29.02 1226 GLN A CA 1
ATOM 9270 C C . GLN A 1 1226 ? -50.343 44.026 -4.819 1.00 29.02 1226 GLN A C 1
ATOM 9272 O O . GLN A 1 1226 ? -50.968 44.986 -4.389 1.00 29.02 1226 GLN A O 1
ATOM 9277 N N . GLN A 1 1227 ? -49.227 43.550 -4.243 1.00 30.00 1227 GLN A N 1
ATOM 9278 C CA . GLN A 1 1227 ? -48.101 44.267 -3.591 1.00 30.00 1227 GLN A CA 1
ATOM 9279 C C . GLN A 1 1227 ? -48.299 45.540 -2.723 1.00 30.00 1227 GLN A C 1
ATOM 9281 O O . GLN A 1 1227 ? -48.702 46.594 -3.202 1.00 30.00 1227 GLN A O 1
ATOM 9286 N N . GLN A 1 1228 ? -47.691 45.493 -1.529 1.00 29.62 1228 GLN A N 1
ATOM 9287 C CA . GLN A 1 1228 ? -46.961 46.574 -0.826 1.00 29.62 1228 GLN A CA 1
ATOM 9288 C C . GLN A 1 1228 ? -45.868 45.868 0.023 1.00 29.62 1228 GLN A C 1
ATOM 9290 O O . GLN A 1 1228 ? -46.160 44.809 0.570 1.00 29.62 1228 GLN A O 1
ATOM 9295 N N . GLN A 1 1229 ? -44.569 46.211 0.095 1.00 30.12 1229 GLN A N 1
ATOM 9296 C CA . GLN A 1 1229 ? -43.801 47.473 -0.009 1.00 30.12 1229 GLN A CA 1
ATOM 9297 C C . GLN A 1 1229 ? -44.105 48.471 1.135 1.00 30.12 1229 GLN A C 1
ATOM 9299 O O . GLN A 1 1229 ? -45.268 48.757 1.369 1.00 30.12 1229 GLN A O 1
ATOM 9304 N N . GLN A 1 1230 ? -43.136 49.057 1.862 1.00 33.12 1230 GLN A N 1
ATOM 9305 C CA . GLN A 1 1230 ? -41.660 49.005 1.766 1.00 33.12 1230 GLN A CA 1
ATOM 9306 C C . GLN A 1 1230 ? -40.979 49.616 3.026 1.00 33.12 1230 GLN A C 1
ATOM 9308 O O . GLN A 1 1230 ? -41.570 50.496 3.642 1.00 33.12 1230 GLN A O 1
ATOM 9313 N N . GLN A 1 1231 ? -39.690 49.289 3.260 1.00 34.06 1231 GLN A N 1
ATOM 9314 C CA . GLN A 1 1231 ? -38.662 50.134 3.939 1.00 34.06 1231 GLN A CA 1
ATOM 9315 C C . GLN A 1 1231 ? -38.843 50.408 5.467 1.00 34.06 1231 GLN A C 1
ATOM 9317 O O . GLN A 1 1231 ? -39.921 50.220 6.009 1.00 34.06 1231 GLN A O 1
ATOM 9322 N N . GLN A 1 1232 ? -37.816 50.767 6.262 1.00 33.50 1232 GLN A N 1
ATOM 9323 C CA . GLN A 1 1232 ? -36.630 51.613 6.001 1.00 33.50 1232 GLN A CA 1
ATOM 9324 C C . GLN A 1 1232 ? -35.323 51.180 6.716 1.00 33.50 1232 GLN A C 1
ATOM 9326 O O . GLN A 1 1232 ? -35.380 50.729 7.849 1.00 33.50 1232 GLN A O 1
ATOM 9331 N N . GLN A 1 1233 ? -34.187 51.439 6.032 1.00 34.78 1233 GLN A N 1
ATOM 9332 C CA . GLN A 1 1233 ? -32.903 52.052 6.488 1.00 34.78 1233 GLN A CA 1
ATOM 9333 C C . GLN A 1 1233 ? -32.178 51.476 7.737 1.00 34.78 1233 GLN A C 1
ATOM 9335 O O . GLN A 1 1233 ? -32.791 51.186 8.749 1.00 34.78 1233 GLN A O 1
ATOM 9340 N N . SER A 1 1234 ? -30.845 51.331 7.795 1.00 30.36 1234 SER A N 1
ATOM 9341 C CA . SER A 1 1234 ? -29.701 51.923 7.047 1.00 30.36 1234 SER A CA 1
ATOM 9342 C C . SER A 1 1234 ? -28.648 50.818 6.763 1.00 30.36 1234 SER A C 1
ATOM 9344 O O . SER A 1 1234 ? -28.709 49.780 7.405 1.00 30.36 1234 SER A O 1
ATOM 9346 N N . GLY A 1 1235 ? -27.683 50.868 5.833 1.00 29.83 1235 GLY A N 1
ATOM 9347 C CA . GLY A 1 1235 ? -26.861 51.979 5.331 1.00 29.83 1235 GLY A CA 1
ATOM 9348 C C . GLY A 1 1235 ? -25.545 52.070 6.136 1.00 29.83 1235 GLY A C 1
ATOM 9349 O O . GLY A 1 1235 ? -25.600 52.542 7.263 1.00 29.83 1235 GLY A O 1
ATOM 9350 N N . GLY A 1 1236 ? -24.364 51.653 5.644 1.00 30.08 1236 GLY A N 1
ATOM 9351 C CA . GLY A 1 1236 ? -24.016 51.029 4.351 1.00 30.08 1236 GLY A CA 1
ATOM 9352 C C . GLY A 1 1236 ? -22.492 50.781 4.186 1.00 30.08 1236 GLY A C 1
ATOM 9353 O O . GLY A 1 1236 ? -21.778 50.767 5.178 1.00 30.08 1236 GLY A O 1
ATOM 9354 N N . GLN A 1 1237 ? -22.024 50.675 2.928 1.00 32.28 1237 GLN A N 1
ATOM 9355 C CA . GLN A 1 1237 ? -20.624 50.523 2.437 1.00 32.28 1237 GLN A CA 1
ATOM 9356 C C . GLN A 1 1237 ? -19.918 49.142 2.531 1.00 32.28 1237 GLN A C 1
ATOM 9358 O O . GLN A 1 1237 ? -19.477 48.722 3.588 1.00 32.28 1237 GLN A O 1
ATOM 9363 N N . GLN A 1 1238 ? -19.746 48.522 1.347 1.00 34.78 1238 GLN A N 1
ATOM 9364 C CA . GLN A 1 1238 ? -18.501 47.956 0.761 1.00 34.78 1238 GLN A CA 1
ATOM 9365 C C . GLN A 1 1238 ? -17.406 47.463 1.743 1.00 34.78 1238 GLN A C 1
ATOM 9367 O O . GLN A 1 1238 ? -16.819 48.275 2.447 1.00 34.78 1238 GLN A O 1
ATOM 9372 N N . GLN A 1 1239 ? -16.972 46.198 1.715 1.00 33.84 1239 GLN A N 1
ATOM 9373 C CA . GLN A 1 1239 ? -16.254 45.545 0.601 1.00 33.84 1239 GLN A CA 1
ATOM 9374 C C . GLN A 1 1239 ? -16.258 44.005 0.721 1.00 33.84 1239 GLN A C 1
ATOM 9376 O O . GLN A 1 1239 ? -16.391 43.502 1.830 1.00 33.84 1239 GLN A O 1
ATOM 9381 N N . GLN A 1 1240 ? -15.965 43.348 -0.417 1.00 36.84 1240 GLN A N 1
ATOM 9382 C CA . GLN A 1 1240 ? -15.799 41.897 -0.644 1.00 36.84 1240 GLN A CA 1
ATOM 9383 C C . GLN A 1 1240 ? -17.091 41.077 -0.512 1.00 36.84 1240 GLN A C 1
ATOM 9385 O O . GLN A 1 1240 ? -17.625 40.942 0.604 1.00 36.84 1240 GLN A O 1
#

Sequence (1240 aa):
MTLNDKYGVPLQGATISAKFTGSTELEGKDAYYYAPPAGTIRTTPPGTILSYMGKTAANYRTSDSQGKVRVPYLTDIINWTTAPNSLFVGVYKLTGTYSSYSTTIEFGLDSYPAMSVSNTRSSTSIDIAGATASSWDSTKYLIVPPNMTLAGAYAHTGDVIIQPGGTLTLDACDFYIRRTDGVPARIIIDTGGKLVLNNFSSISGNVPITIEARTGAILRSYASDVVADISVYGTAQVRMSGSLHGNFTTSSDASASILFTDMNFTSKPVIDGTSSVTVWNTSAPGISLKGNAMMSLYRWATITVLDGTEYILPGAAIRAYWQLNGTIHNSATANSNGVAKIRLLVSELKATGGVVSSTYKGNYRLVAVYTYNSVEYSSSPGYVAMAPYLEPLTVINVVGTFKIDSALPNIDPPVTVYRNPAVSNAPATVTTTINNTGVVDARNVLIYFYDSNDTVPAMSEKFAEYTVDLIPAGGQAVVSVTWMNTHLPGETRYIIVQVDPFDTIPEMNESDNIGWEMVPIIGLPDMTIGSAGIYTAPIMPTEGISCDVYAQVTNIGDADAGTFDVSFYYDQVDASHLIGTATIGPLGMGAVTLAHVTWASPIAGLRPIIVQINPSHALEERDYSNNNETAVITVLTQPDLYISSMFAVHRGAQVGSSDSLPAGEQVSIYVLVHNGGGTVVTGPTMVALYMGSIAPSNMVDYINITTPISVSDPYTQVVFDITLPAQTVPIIDYTFFAVVNPTVSQGGFSPVFESDYTNNANSLSLRAFDSRPDPAISMSDITIIVGGAPLSSQGGNVSYGDTIEIRLTVRNDGYLPVESLSVSVNITGNDTYTKGIDTPIKVEYLNLNGSSETEISVTYKITVKFSGSYRIAVWLDLEQSVNDKDRSNNFAYADLVVLYITPTISIYATGNVTAGTSLTISGFVKYPDGSPWADIDVWIVIKNALGANVTTPVKVVTSADGRYSATITIPASLSPSPSYKIDVSVGRDHQQKPLGILAAGGGLELWMFILIAAVIIAALVVFSIFIYKRGVGKLVECGECGALIPESATRCPKCGVEFEKDMVKCSECGAWIPASSVECPNCHVRFGTPLEGEKTYEEKMREQYEEHVLSKYRDLAKAELGKDYNEDTFKAWWQSNPAYISFEDWLAKEEERRKQANLVTCPVCGTPNAKDATICHGCGSQLTPVQVETTTTPEGVVIEKRVIRRPIEKKVVSKKVIKKPLDQEQQQQQQQQSGGQQQQ